Protein AF-0000000075110104 (afdb_homodimer)

Solvent-accessible surface area (backbone atoms only — not comparable to full-atom values): 47322 Å² total; per-residue (Å²): 135,78,78,65,84,81,78,42,62,69,83,76,75,63,88,58,67,66,73,48,40,33,66,47,64,27,38,17,58,43,47,69,80,52,93,78,74,78,68,83,96,56,55,39,43,37,50,51,50,22,51,48,30,59,66,38,69,57,31,37,42,36,34,29,34,49,66,39,28,76,37,66,71,55,57,74,61,40,52,72,67,52,39,54,61,44,32,42,52,44,11,43,16,33,53,48,23,44,51,51,23,41,73,71,61,22,45,36,42,36,40,25,14,52,88,55,59,76,49,72,85,54,62,92,52,82,59,48,78,37,46,32,55,26,48,75,40,30,39,28,61,38,34,43,30,28,36,40,40,26,63,53,24,26,36,39,41,16,31,44,58,48,28,14,45,33,40,12,26,16,25,20,33,32,40,39,39,22,51,36,45,72,66,28,44,50,51,44,11,52,48,44,35,54,55,52,70,22,31,71,53,51,64,57,24,65,30,94,89,65,51,51,63,53,71,54,52,40,77,43,73,28,77,82,36,45,38,40,43,38,33,53,31,40,28,64,94,63,38,57,74,94,62,47,45,78,62,85,43,66,50,73,68,30,28,46,85,38,11,89,92,43,53,45,78,44,65,35,75,90,35,83,25,46,34,37,57,27,19,18,19,60,68,65,15,53,83,44,26,29,38,34,64,56,51,54,48,51,53,60,69,66,35,72,47,33,38,40,36,35,27,38,46,66,43,53,27,29,86,67,73,33,68,59,34,74,58,55,37,33,41,36,52,68,65,62,50,49,51,40,14,41,18,27,23,31,62,27,42,34,40,38,42,30,30,42,36,77,81,54,56,71,59,40,56,54,52,51,51,49,52,40,50,55,39,56,63,30,77,52,81,96,36,74,29,50,16,40,55,48,54,28,34,32,40,36,68,58,17,84,35,48,25,84,86,42,86,36,57,60,95,40,23,33,44,46,26,18,36,36,31,31,77,61,34,30,37,38,19,32,46,52,47,34,40,47,40,41,67,35,11,32,22,37,31,48,33,34,47,38,63,65,56,29,51,52,50,45,50,53,47,50,56,50,61,72,33,91,41,32,39,59,51,84,79,56,133,137,80,77,64,83,82,77,42,62,68,83,75,75,61,88,60,67,66,70,47,40,33,67,45,66,26,38,16,56,42,49,69,80,54,93,78,74,78,67,83,96,55,55,40,43,38,50,51,52,23,52,48,30,60,64,38,67,57,31,37,43,34,34,28,33,49,67,38,30,75,37,66,72,54,56,73,63,41,53,73,67,53,40,54,60,43,32,43,51,45,12,44,16,32,53,48,23,46,51,51,24,41,73,71,60,22,45,36,42,37,40,26,14,51,87,56,58,77,51,72,85,54,62,92,52,81,58,48,77,35,45,33,55,28,47,75,38,30,37,28,62,40,34,44,31,29,36,39,38,27,64,52,23,28,35,39,41,15,30,44,57,47,28,13,45,34,40,11,25,16,25,20,33,32,41,38,38,21,52,35,44,71,65,29,46,50,52,45,13,52,49,44,35,52,53,52,70,19,32,71,52,50,67,57,27,67,28,91,89,66,55,48,69,53,73,55,51,41,77,44,73,28,78,81,34,45,39,40,44,38,33,53,31,41,27,67,94,64,38,56,76,95,61,44,45,80,62,86,43,65,51,74,67,32,30,45,84,38,11,88,92,42,53,44,79,44,64,36,76,91,35,84,27,45,34,36,57,27,19,17,20,61,68,66,15,52,83,44,26,27,37,34,66,55,50,55,49,50,53,60,69,66,35,74,47,34,37,41,37,35,27,37,44,66,44,54,26,30,83,67,72,32,69,59,33,72,58,54,37,33,42,36,51,68,64,64,50,50,52,40,14,41,17,26,24,32,62,27,44,34,39,37,42,31,31,42,38,78,79,54,57,72,55,39,55,53,50,50,50,50,51,39,50,56,38,56,63,30,76,52,84,97,38,72,27,50,15,40,55,47,54,28,36,30,42,35,66,59,16,84,37,48,24,84,86,41,86,36,58,60,94,38,24,34,44,46,27,20,36,36,31,31,77,60,34,30,36,39,19,32,45,53,49,34,39,47,39,40,67,34,11,33,21,37,30,48,34,33,47,38,63,66,56,27,53,53,49,46,53,52,47,49,55,50,60,71,32,92,42,31,38,58,51,83,79,55,133

Nearest PDB structures (foldseek):
  8v07-assembly1_A  TM=9.174E-01  e=4.269E-41  Mus musculus
  8q1x-assembly1_A  TM=9.145E-01  e=1.540E-40  Homo sapiens
  8v07-assembly2_D  TM=9.158E-01  e=1.632E-40  Mus musculus
  8v06-assembly1_A  TM=9.183E-01  e=5.555E-40  Mus musculus
  8q1k-assembly1_B  TM=9.081E-01  e=8.595E-41  Homo sapiens

Secondary structure (DSSP, 8-state):
-----S--------TTTTTS-EEEEEEE--SSS--PPPPTT--BHHHHHHHHHHH-SSEEEEE-S--BSS-HHHHHHS-HHHHHHHTTHHHHHHHHHHHHHHHTT-EEEEEEEGGG---GGGTTSS-EEEEE-HHHHHSS--B---EEEETTTEEEEES--SBHHHHHTSBEEEEEEES-HHHHHHHHHHHHHHHHHT-HHHHS---TTS-------EEEEETTTTEEEEE-TT-TTTS-GGG----S--STTT--S--SSSPEEEEETTEEEEEEEEEESGGGSTTTPPBHHHHHHHHHHT-SSEEEEEES-B-SB--S-BTTB-SS--B--HHHHHHHHHHHHS--EEEEEEE--TT--HHHHHHHHHHHHHHH--SSTTPPPSSEEEEEEE--TTTTSBSTTSSB-TT-SSB---EEEESS-EEEES--BSTHHHHTSBEEEEEE--HHHHHHHHHHHHHHHTSTTEEEGGG--/-----S--------TTTTTS-EEEEEEE--SSS----PPTT--BHHHHHHHHHHH-SSEEEEE-S-EESS-HHHHHHS-HHHHHHHTTHHHHHHHHHHHHHHHTT-EEEEEEEGGG---GGGTTSS-EEEEE-HHHHHSS--B---EEEETTTEEEEES--EEHHHHHTSBEEEEEEES-HHHHHHHHHHHHHHHHHT-HHHHS---TTS-------EEEEETTTTEEEEE-TT-TTTS-GGG----S--STTT--S-BTTBPEEEEETTEEEEEEEEEESGGGSTTTPPBHHHHHHHHHHT-SSEEEEEES-B-SB--S-BTTB-SS--B--HHHHHHHHHHHHS--EEEEEEE--TT--HHHHHHHHHHHHHHH--SSTT---SSEEEEEEE--TTTTSBSTTSSB-TT-SSB---EEEESS-EEEES--BSTHHHHTSBEEEEEE--HHHHHHHHHHHHHHHTSTTEEEGGG--

Sequence (954 aa):
MNQLPAQGVFTYFDPTFGRTSRVRIVESLPLGDFDLAPLPNTIGTAEALALLFDSAIRQLDICAMYWNLLGAADHAAFSPDQMKQFGADRGVAVLAALRRAIKRGVMVRIVGSTTFAPFPELDGLDVELRLWDASYWYGGGIMHQKLVLVDQQHAYLGSANMDWKSMAQVMEVGVVVERSRAIVLDMQRLFNLWWLWSDPVLINPLDPTGVLAIWQPVDTFVEKFQAVVRLPPWTSSLVQSGWSQPNPFNATFVSSQFNKDNQITAVWNGERSQVFVSAAPEAATSSTRTFDEDGLIYTIQQAKKTVCLSVMDFVPYSTYKLDSHNEGSIYWPALVDTMLQVVYARPVAIRILVSRWAHTSAVMIKHLKILQTQSRTCPCAGGVCLGNITVRLFEVPGWDDTGDHRKWPAFSRVNHAKYIVTDGRANVGTSNMEWGYFYNTAGTSFNTDNTEVIDSLQKIFDRNWDSPYAIPLYTYRMNQLPAQGVFTYFDPTFGRTSRVRIVESLPLGDFDLAPLPNTIGTAEALALLFDSAIRQLDICAMYWNLLGAADHAAFSPDQMKQFGADRGVAVLAALRRAIKRGVMVRIVGSTTFAPFPELDGLDVELRLWDASYWYGGGIMHQKLVLVDQQHAYLGSANMDWKSMAQVMEVGVVVERSRAIVLDMQRLFNLWWLWSDPVLINPLDPTGVLAIWQPVDTFVEKFQAVVRLPPWTSSLVQSGWSQPNPFNATFVSSQFNKDNQITAVWNGERSQVFVSAAPEAATSSTRTFDEDGLIYTIQQAKKTVCLSVMDFVPYSTYKLDSHNEGSIYWPALVDTMLQVVYARPVAIRILVSRWAHTSAVMIKHLKILQTQSRTCPCAGGVCLGNITVRLFEVPGWDDTGDHRKWPAFSRVNHAKYIVTDGRANVGTSNMEWGYFYNTAGTSFNTDNTEVIDSLQKIFDRNWDSPYAIPLYTYR

Radius of gyration: 32.3 Å; Cα contacts (8 Å, |Δi|>4): 2384; chains: 2; bounding box: 54×102×78 Å

InterPro domains:
  IPR001736 Phospholipase D/Transphosphatidylase [PS50035] (139-166)
  IPR001736 Phospholipase D/Transphosphatidylase [PS50035] (411-437)
  IPR001736 Phospholipase D/Transphosphatidylase [SM00155] (139-166)
  IPR001736 Phospholipase D/Transphosphatidylase [SM00155] (411-437)
  IPR025202 Cardiolipin synthase-like, phospholipase D-like domain [PF13091] (91-194)
  IPR032803 PLD3/4-like, PLD-like domain [PF13918] (260-397)
  IPR050874 Diverse function phospholipase D-related protein [PTHR10185] (254-475)

Foldseek 3Di:
DDCPPDALAPVDDDVCFQVDWAKAKAKADAFDPFPFDADPPHYHPLVLLLVQLQVFQAEKEWEFAAAALQVVVVCVQDPPVLCVRRQSSSSVNNLVSNQVSQVNVHAYEYEYAPVDDDHVSCPPGRYHYFHAYLCQQWVDATAQWTKMAGPLAKIKGFAAHNHSQSRHFAIIMIMITHRWNPQSQVVQLLSVLSVVNRPPCQCQPLPPVSNGPHQGWDFDQFPLQRFTITHRLCLPVGHDPVSHDNQPSADPSNADPAEPVRFDWDQHPNDTKTKAKEKAAPSSNHPHYHQVLVLVLVQLLPFQAEKEWEAAAADQWAPDAGPRGRDDIGGHCSVLVSNLVDQQVHAYEYEYEYEDAQPDDPVRLVRVVVSQVSQQPHPPVVDGGSYGYWYWYFWQPCRNFEDRVTPHHPPGGIHHTGKMAHPFKIKGKHDGHYDCCHHSYIMMIMIMRDPNVNVSVVVVSCSRCVDPRIGGSVVDD/DPCPPDALAPVDDPVCFQVDWAKAKAKADAFDPFPFDADPPHYHPLNLLLVQLQPFQAEKEWEFAAAALQVVVVCVQDPPVLCVRRQSSSSVNNLVSNQVSQVNVHAYEYEYAPVDDDHVSCPPGRYHYFHAYLCQQWVDATAQWTKMAGPLAKIKGFAAHNHSQSRHFAIIMIMITHRWNPQSQVVQLLSVLSVVNRPPCQCVPQPPVRPRPHQGWDFDQFPLQRFTITHGLCLPVGHDPVSHDNQPSADPSNADPAEPVRFDWDQHPNDTKTKAKAKAAPSSNHPHYHQVLVLLLVQLLPFQAEKEWEAAAADQWAPDAGPRGRDDIGGHCSVLVSNLVDQQVHAYEYEYEYEDAQPDDPVRLVRVVVSQVSQQPHPPVVDGGSYHYWYWYFFQPCRNFEDRVTPHHPPGRIHHTGKMAHPFKIKGKHDGHYDCCHHSYIMMIMIMRDPNVNVSVVVVSCSRCVDPRIGGSVPDD

Structure (mmCIF, N/CA/C/O backbone):
data_AF-0000000075110104-model_v1
#
loop_
_entity.id
_entity.type
_entity.pdbx_description
1 polymer 'PLD phosphodiesterase domain-containing protein'
#
loop_
_atom_site.group_PDB
_atom_site.id
_atom_site.type_symbol
_atom_site.label_atom_id
_atom_site.label_alt_id
_atom_site.label_comp_id
_atom_site.label_asym_id
_atom_site.label_entity_id
_atom_site.label_seq_id
_atom_site.pdbx_PDB_ins_code
_atom_site.Cartn_x
_atom_site.Cartn_y
_atom_site.Cartn_z
_atom_site.occupancy
_atom_site.B_iso_or_equiv
_atom_site.auth_seq_id
_atom_site.auth_comp_id
_atom_site.auth_asym_id
_atom_site.auth_atom_id
_atom_site.pdbx_PDB_model_num
ATOM 1 N N . MET A 1 1 ? -19.812 45.406 31.812 1 22.64 1 MET A N 1
ATOM 2 C CA . MET A 1 1 ? -19.062 45.656 30.578 1 22.64 1 MET A CA 1
ATOM 3 C C . MET A 1 1 ? -17.562 45.531 30.812 1 22.64 1 MET A C 1
ATOM 5 O O . MET A 1 1 ? -16.938 46.5 31.25 1 22.64 1 MET A O 1
ATOM 9 N N . ASN A 1 2 ? -17.094 44.5 31.5 1 25.06 2 ASN A N 1
ATOM 10 C CA . ASN A 1 2 ? -15.844 44.156 32.156 1 25.06 2 ASN A CA 1
ATOM 11 C C . ASN A 1 2 ? -14.648 44.344 31.219 1 25.06 2 ASN A C 1
ATOM 13 O O . ASN A 1 2 ? -14.703 43.938 30.062 1 25.06 2 ASN A O 1
ATOM 17 N N . GLN A 1 3 ? -13.852 45.344 31.391 1 26.97 3 GLN A N 1
ATOM 18 C CA . GLN A 1 3 ? -12.727 45.906 30.641 1 26.97 3 GLN A CA 1
ATOM 19 C C . GLN A 1 3 ? -11.688 44.844 30.328 1 26.97 3 GLN A C 1
ATOM 21 O O . GLN A 1 3 ? -11.133 44.219 31.234 1 26.97 3 GLN A O 1
ATOM 26 N N . LEU A 1 4 ? -11.891 43.938 29.375 1 34.38 4 LEU A N 1
ATOM 27 C CA . LEU A 1 4 ? -10.852 43.094 28.797 1 34.38 4 LEU A CA 1
ATOM 28 C C . LEU A 1 4 ? -9.492 43.781 28.844 1 34.38 4 LEU A C 1
ATOM 30 O O . LEU A 1 4 ? -9.406 45 28.688 1 34.38 4 LEU A O 1
ATOM 34 N N . PRO A 1 5 ? -8.586 43.312 29.656 1 35.38 5 PRO A N 1
ATOM 35 C CA . PRO A 1 5 ? -7.332 44.094 29.641 1 35.38 5 PRO A CA 1
ATOM 36 C C . PRO A 1 5 ? -6.996 44.625 28.25 1 35.38 5 PRO A C 1
ATOM 38 O O . PRO A 1 5 ? -7.391 44.031 27.234 1 35.38 5 PRO A O 1
ATOM 41 N N . ALA A 1 6 ? -6.73 45.875 28.031 1 37.34 6 ALA A N 1
ATOM 42 C CA . ALA A 1 6 ? -6.391 46.656 26.844 1 37.34 6 ALA A CA 1
ATOM 43 C C . ALA A 1 6 ? -5.473 45.875 25.906 1 37.34 6 ALA A C 1
ATOM 45 O O . ALA A 1 6 ? -5.84 45.594 24.766 1 37.34 6 ALA A O 1
ATOM 46 N N . GLN A 1 7 ? -4.031 46.25 25.672 1 33.47 7 GLN A N 1
ATOM 47 C CA . GLN A 1 7 ? -3.047 46.031 24.609 1 33.47 7 GLN A CA 1
ATOM 48 C C . GLN A 1 7 ? -2.252 44.75 24.859 1 33.47 7 GLN A C 1
ATOM 50 O O . GLN A 1 7 ? -1.434 44.688 25.781 1 33.47 7 GLN A O 1
ATOM 55 N N . GLY A 1 8 ? -2.707 43.656 24.969 1 39.44 8 GLY A N 1
ATOM 56 C CA . GLY A 1 8 ? -1.83 42.5 24.875 1 39.44 8 GLY A CA 1
ATOM 57 C C . GLY A 1 8 ? -0.676 42.719 23.906 1 39.44 8 GLY A C 1
ATOM 58 O O . GLY A 1 8 ? -0.731 42.25 22.766 1 39.44 8 GLY A O 1
ATOM 59 N N . VAL A 1 9 ? 0.042 43.812 23.844 1 42.12 9 VAL A N 1
ATOM 60 C CA . VAL A 1 9 ? 1.111 44.062 22.891 1 42.12 9 VAL A CA 1
ATOM 61 C C . VAL A 1 9 ? 2.279 43.125 23.141 1 42.12 9 VAL A C 1
ATOM 63 O O . VAL A 1 9 ? 2.748 43 24.266 1 42.12 9 VAL A O 1
ATOM 66 N N . PHE A 1 10 ? 2.387 41.969 22.406 1 52.25 10 PHE A N 1
ATOM 67 C CA . PHE A 1 10 ? 3.734 41.406 22.391 1 52.25 10 PHE A CA 1
ATOM 68 C C . PHE A 1 10 ? 4.777 42.5 22.344 1 52.25 10 PHE A C 1
ATOM 70 O O . PHE A 1 10 ? 4.648 43.469 21.562 1 52.25 10 PHE A O 1
ATOM 77 N N . THR A 1 11 ? 5.336 43.094 23.391 1 46 11 THR A N 1
ATOM 78 C CA . THR A 1 11 ? 6.402 44.094 23.344 1 46 11 THR A CA 1
ATOM 79 C C . THR A 1 11 ? 7.504 43.656 22.375 1 46 11 THR A C 1
ATOM 81 O O . THR A 1 11 ? 8.508 44.375 22.234 1 46 11 THR A O 1
ATOM 84 N N . TYR A 1 12 ? 7.277 42.5 21.703 1 52.66 12 TYR A N 1
ATOM 85 C CA . TYR A 1 12 ? 8.391 42.062 20.859 1 52.66 12 TYR A CA 1
ATOM 86 C C . TYR A 1 12 ? 8.352 42.781 19.516 1 52.66 12 TYR A C 1
ATOM 88 O O . TYR A 1 12 ? 7.32 42.781 18.844 1 52.66 12 TYR A O 1
ATOM 96 N N . PHE A 1 13 ? 9.156 43.812 19.438 1 56.78 13 PHE A N 1
ATOM 97 C CA . PHE A 1 13 ? 9.414 44.469 18.172 1 56.78 13 PHE A CA 1
ATOM 98 C C . PHE A 1 13 ? 10.695 43.969 17.531 1 56.78 13 PHE A C 1
ATOM 100 O O . PHE A 1 13 ? 11.758 43.969 18.156 1 56.78 13 PHE A O 1
ATOM 107 N N . ASP A 1 14 ? 10.477 43.062 16.484 1 68.56 14 ASP A N 1
ATOM 108 C CA . ASP A 1 14 ? 11.633 42.75 15.656 1 68.56 14 ASP A CA 1
ATOM 109 C C . ASP A 1 14 ? 11.789 43.719 14.5 1 68.56 14 ASP A C 1
ATOM 111 O O . ASP A 1 14 ? 11.125 43.594 13.469 1 68.56 14 ASP A O 1
ATOM 115 N N . PRO A 1 15 ? 12.562 44.656 14.742 1 67 15 PRO A N 1
ATOM 116 C CA . PRO A 1 15 ? 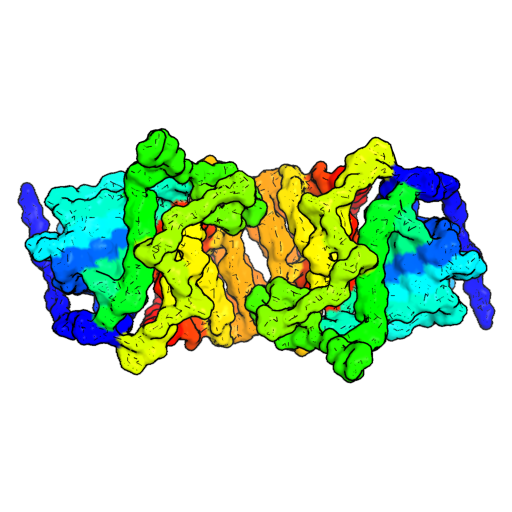12.695 45.688 13.711 1 67 15 PRO A CA 1
ATOM 117 C C . PRO A 1 15 ? 13.172 45.125 12.375 1 67 15 PRO A C 1
ATOM 119 O O . PRO A 1 15 ? 13.078 45.812 11.352 1 67 15 PRO A O 1
ATOM 122 N N . THR A 1 16 ? 13.547 43.906 12.445 1 75.88 16 THR A N 1
ATOM 123 C CA . THR A 1 16 ? 14.102 43.375 11.203 1 75.88 16 THR A CA 1
ATOM 124 C C . THR A 1 16 ? 13.07 42.531 10.461 1 75.88 16 THR A C 1
ATOM 126 O O . THR A 1 16 ? 13.297 42.125 9.32 1 75.88 16 THR A O 1
ATOM 129 N N . PHE A 1 17 ? 11.961 42.469 11.086 1 82.62 17 PHE A N 1
ATOM 130 C CA . PHE A 1 17 ? 10.945 41.625 10.453 1 82.62 17 PHE A CA 1
ATOM 131 C C . PHE A 1 17 ? 10.547 42.219 9.102 1 82.62 17 PHE A C 1
ATOM 133 O O . PHE A 1 17 ? 10.266 43.406 8.984 1 82.62 17 PHE A O 1
ATOM 140 N N . GLY A 1 18 ? 10.648 41.375 8.094 1 82.19 18 GLY A N 1
ATOM 141 C CA . GLY A 1 18 ? 10.188 41.75 6.77 1 82.19 18 GLY A CA 1
ATOM 142 C C . GLY A 1 18 ? 11.195 42.562 5.996 1 82.19 18 GLY A C 1
ATOM 143 O O . GLY A 1 18 ? 10.898 43.094 4.922 1 82.19 18 GLY A O 1
ATOM 144 N N . ARG A 1 19 ? 12.312 42.656 6.531 1 82.5 19 ARG A N 1
ATOM 145 C CA . ARG A 1 19 ? 13.312 43.5 5.867 1 82.5 19 ARG A CA 1
ATOM 146 C C . ARG A 1 19 ? 14.172 42.656 4.918 1 82.5 19 ARG A C 1
ATOM 148 O O . ARG A 1 19 ? 14.727 43.188 3.957 1 82.5 19 ARG A O 1
ATOM 155 N N . THR A 1 20 ? 14.289 41.406 5.289 1 89.19 20 THR A N 1
ATOM 156 C CA . THR A 1 20 ? 15.07 40.531 4.438 1 89.19 20 THR A CA 1
ATOM 157 C C . THR A 1 20 ? 14.336 39.188 4.223 1 89.19 20 THR A C 1
ATOM 159 O O . THR A 1 20 ? 13.398 38.875 4.949 1 89.19 20 THR A O 1
ATOM 162 N N . SER A 1 21 ? 14.797 38.594 3.18 1 93.81 21 SER A N 1
ATOM 163 C CA . SER A 1 21 ? 14.242 37.281 2.916 1 93.81 21 SER A CA 1
ATOM 164 C C . SER A 1 21 ? 14.734 36.25 3.938 1 93.81 21 SER A C 1
ATOM 166 O O . SER A 1 21 ? 15.938 36.031 4.055 1 93.81 21 SER A O 1
ATOM 168 N N . ARG A 1 22 ? 13.758 35.75 4.711 1 94.75 22 ARG A N 1
ATOM 169 C CA . ARG A 1 22 ? 14.094 34.844 5.812 1 94.75 22 ARG A CA 1
ATOM 170 C C . ARG A 1 22 ? 13.031 33.75 5.977 1 94.75 22 ARG A C 1
ATOM 172 O O . ARG A 1 22 ? 11.875 33.969 5.605 1 94.75 22 ARG A O 1
ATOM 179 N N . VAL A 1 23 ? 13.516 32.625 6.422 1 96.62 23 VAL A N 1
ATOM 180 C CA . VAL A 1 23 ? 12.625 31.547 6.883 1 96.62 23 VAL A CA 1
ATOM 181 C C . VAL A 1 23 ? 12.977 31.172 8.32 1 96.62 23 VAL A C 1
ATOM 183 O O . VAL A 1 23 ? 14.148 31.141 8.695 1 96.62 23 VAL A O 1
ATOM 186 N N . ARG A 1 24 ? 11.992 30.969 9.148 1 94.44 24 ARG A N 1
ATOM 187 C CA . ARG A 1 24 ? 12.266 30.562 10.531 1 94.44 24 ARG A CA 1
ATOM 188 C C . ARG A 1 24 ? 11.164 29.656 11.062 1 94.44 24 ARG A C 1
ATOM 190 O O . ARG A 1 24 ? 10.008 29.75 10.625 1 94.44 24 ARG A O 1
ATOM 197 N N . ILE A 1 25 ? 11.555 28.812 11.984 1 97.25 25 ILE A N 1
ATOM 198 C CA . ILE A 1 25 ? 10.625 27.953 12.703 1 97.25 25 ILE A CA 1
ATOM 199 C C . ILE A 1 25 ? 10.125 28.656 13.961 1 97.25 25 ILE A C 1
ATOM 201 O O . ILE A 1 25 ? 10.898 29.328 14.648 1 97.25 25 ILE A O 1
ATOM 205 N N . VAL A 1 26 ? 8.836 28.578 14.18 1 97 26 VAL A N 1
ATOM 206 C CA . VAL A 1 26 ? 8.234 29.094 15.398 1 97 26 VAL A CA 1
ATOM 207 C C . VAL A 1 26 ? 7.516 27.969 16.141 1 97 26 VAL A C 1
ATOM 209 O O . VAL A 1 26 ? 7.094 26.984 15.539 1 97 26 VAL A O 1
ATOM 212 N N . GLU A 1 27 ? 7.418 28.078 17.453 1 97.19 27 GLU A N 1
ATOM 213 C CA . GLU A 1 27 ? 6.766 27.031 18.234 1 97.19 27 GLU A CA 1
ATOM 214 C C . GLU A 1 27 ? 5.984 27.594 19.406 1 97.19 27 GLU A C 1
ATOM 216 O O . GLU A 1 27 ? 6.211 28.75 19.812 1 97.19 27 GLU A O 1
ATOM 221 N N . SER A 1 28 ? 5.008 26.969 19.797 1 97.44 28 SER A N 1
ATOM 222 C CA . SER A 1 28 ? 4.324 27.156 21.078 1 97.44 28 SER A CA 1
ATOM 223 C C . SER A 1 28 ? 4.648 26.047 22.062 1 97.44 28 SER A C 1
ATOM 225 O O . SER A 1 28 ? 4.691 24.875 21.688 1 97.44 28 SER A O 1
ATOM 227 N N . LEU A 1 29 ? 4.961 26.422 23.25 1 97.69 29 LEU A N 1
ATOM 228 C CA . LEU A 1 29 ? 5.129 25.469 24.344 1 97.69 29 LEU A CA 1
ATOM 229 C C . LEU A 1 29 ? 4.137 25.75 25.469 1 97.69 29 LEU A C 1
ATOM 231 O O . LEU A 1 29 ? 3.803 26.906 25.719 1 97.69 29 LEU A O 1
ATOM 235 N N . PRO A 1 30 ? 3.725 24.734 26.141 1 97.62 30 PRO A N 1
ATOM 236 C CA . PRO A 1 30 ? 2.76 24.938 27.234 1 97.62 30 PRO A CA 1
ATOM 237 C C . PRO A 1 30 ? 3.348 25.734 28.391 1 97.62 30 PRO A C 1
ATOM 239 O O . PRO A 1 30 ? 4.473 25.453 28.828 1 97.62 30 PRO A O 1
ATOM 242 N N . LEU A 1 31 ? 2.559 26.672 28.828 1 96.81 31 LEU A N 1
ATOM 243 C CA . LEU A 1 31 ? 2.924 27.391 30.047 1 96.81 31 LEU A CA 1
ATOM 244 C C . LEU A 1 31 ? 2.467 26.641 31.297 1 96.81 31 LEU A C 1
ATOM 246 O O . LEU A 1 31 ? 1.388 26.031 31.297 1 96.81 31 LEU A O 1
ATOM 250 N N . GLY A 1 32 ? 3.359 26.641 32.281 1 95.75 32 GLY A N 1
ATOM 251 C CA . GLY A 1 32 ? 3.018 26 33.531 1 95.75 32 GLY A CA 1
ATOM 252 C C . GLY A 1 32 ? 3.344 24.531 33.562 1 95.75 32 GLY A C 1
ATOM 253 O O . GLY A 1 32 ? 2.939 23.781 32.688 1 95.75 32 GLY A O 1
ATOM 254 N N . ASP A 1 33 ? 4.09 24.062 34.438 1 95.06 33 ASP A N 1
ATOM 255 C CA . ASP A 1 33 ? 4.445 22.672 34.719 1 95.06 33 ASP A CA 1
ATOM 256 C C . ASP A 1 33 ? 5.066 22.016 33.5 1 95.06 33 ASP A C 1
ATOM 258 O O . ASP A 1 33 ? 4.688 20.906 33.125 1 95.06 33 ASP A O 1
ATOM 262 N N . PHE A 1 34 ? 5.738 22.672 32.781 1 95.25 34 PHE A N 1
ATOM 263 C CA . PHE A 1 34 ? 6.43 22.203 31.562 1 95.25 34 PHE A CA 1
ATOM 264 C C . PHE A 1 34 ? 7.871 22.703 31.547 1 95.25 34 PHE A C 1
ATOM 266 O O . PHE A 1 34 ? 8.117 23.906 31.562 1 95.25 34 PHE A O 1
ATOM 273 N N . ASP A 1 35 ? 8.891 21.875 31.484 1 94.25 35 ASP A N 1
ATOM 274 C CA . ASP A 1 35 ? 10.273 22.219 31.797 1 94.25 35 ASP A CA 1
ATOM 275 C C . ASP A 1 35 ? 11.109 22.359 30.531 1 94.25 35 ASP A C 1
ATOM 277 O O . ASP A 1 35 ? 12.312 22.609 30.594 1 94.25 35 ASP A O 1
ATOM 281 N N . LEU A 1 36 ? 10.484 22.219 29.375 1 96 36 LEU A N 1
ATOM 282 C CA . LEU A 1 36 ? 11.258 22.375 28.156 1 96 36 LEU A CA 1
ATOM 283 C C . LEU A 1 36 ? 11.25 23.828 27.688 1 96 36 LEU A C 1
ATOM 285 O O . LEU A 1 36 ? 10.234 24.516 27.797 1 96 36 LEU A O 1
ATOM 289 N N . ALA A 1 37 ? 12.367 24.266 27.188 1 94.38 37 ALA A N 1
ATOM 290 C CA . ALA A 1 37 ? 12.516 25.641 26.719 1 94.38 37 ALA A CA 1
ATOM 291 C C . ALA A 1 37 ? 12.461 25.719 25.203 1 94.38 37 ALA A C 1
ATOM 293 O O . ALA A 1 37 ? 12.82 24.766 24.516 1 94.38 37 ALA A O 1
ATOM 294 N N . PRO A 1 38 ? 11.938 26.812 24.766 1 93.38 38 PRO A N 1
ATOM 295 C CA . PRO A 1 38 ? 12.023 27 23.312 1 93.38 38 PRO A CA 1
ATOM 296 C C . PRO A 1 38 ? 13.469 27.078 22.828 1 93.38 38 PRO A C 1
ATOM 298 O O . PRO A 1 38 ? 14.391 27.266 23.625 1 93.38 38 PRO A O 1
ATOM 301 N N . LEU A 1 39 ? 13.641 26.875 21.5 1 90.56 39 LEU A N 1
ATOM 302 C CA . LEU A 1 39 ? 14.961 27.078 20.922 1 90.56 39 LEU A CA 1
ATOM 303 C C . LEU A 1 39 ? 15.453 28.5 21.156 1 90.56 39 LEU A C 1
ATOM 305 O O . LEU A 1 39 ? 14.664 29.438 21.188 1 90.56 39 LEU A O 1
ATOM 309 N N . PRO A 1 40 ? 16.781 28.625 21.219 1 87.5 40 PRO A N 1
ATOM 310 C CA . PRO A 1 40 ? 17.312 29.984 21.406 1 87.5 40 PRO A CA 1
ATOM 311 C C . PRO A 1 40 ? 17.047 30.891 20.219 1 87.5 40 PRO A C 1
ATOM 313 O O . PRO A 1 40 ? 17.078 30.438 19.062 1 87.5 40 PRO A O 1
ATOM 316 N N . ASN A 1 41 ? 16.797 32.125 20.453 1 78.75 41 ASN A N 1
ATOM 317 C CA . ASN A 1 41 ? 16.656 33.156 19.438 1 78.75 41 ASN A CA 1
ATOM 318 C C . ASN A 1 41 ? 15.477 32.906 18.531 1 78.75 41 ASN A C 1
ATOM 320 O O . ASN A 1 41 ? 15.57 33.094 17.312 1 78.75 41 ASN A O 1
ATOM 324 N N . THR A 1 42 ? 14.484 32.25 19.125 1 84.19 42 THR A N 1
ATOM 325 C CA . THR A 1 42 ? 13.266 32.031 18.359 1 84.19 42 THR A CA 1
ATOM 326 C C . THR A 1 42 ? 12.102 32.812 18.953 1 84.19 42 THR A C 1
ATOM 328 O O . THR A 1 42 ? 12.172 33.281 20.094 1 84.19 42 THR A O 1
ATOM 331 N N . ILE A 1 43 ? 11.133 33.094 18.109 1 86.88 43 ILE A N 1
ATOM 332 C CA . ILE A 1 43 ? 9.914 33.719 18.609 1 86.88 43 ILE A CA 1
ATOM 333 C C . ILE A 1 43 ? 8.789 32.688 18.688 1 86.88 43 ILE A C 1
ATOM 335 O O . ILE A 1 43 ? 8.82 31.672 17.969 1 86.88 43 ILE A O 1
ATOM 339 N N . GLY A 1 44 ? 7.848 32.969 19.547 1 93.62 44 GLY A N 1
ATOM 340 C CA . GLY A 1 44 ? 6.707 32.062 19.688 1 93.62 44 GLY A CA 1
ATOM 341 C C . GLY A 1 44 ? 5.68 32.25 18.578 1 93.62 44 GLY A C 1
ATOM 342 O O . GLY A 1 44 ? 5.711 33.25 17.844 1 93.62 44 GLY A O 1
ATOM 343 N N . THR A 1 45 ? 4.84 31.297 18.469 1 97 45 THR A N 1
ATOM 344 C CA . THR A 1 45 ? 3.789 31.312 17.469 1 97 45 THR A CA 1
ATOM 345 C C . THR A 1 45 ? 2.916 32.562 17.609 1 97 45 THR A C 1
ATOM 347 O O . THR A 1 45 ? 2.588 33.219 16.625 1 97 45 THR A O 1
ATOM 350 N N . ALA A 1 46 ? 2.541 32.906 18.844 1 96.62 46 ALA A N 1
ATOM 351 C CA . ALA A 1 46 ? 1.699 34.094 19.094 1 96.62 46 ALA A CA 1
ATOM 352 C C . ALA A 1 46 ? 2.383 35.375 18.625 1 96.62 46 ALA A C 1
ATOM 354 O O . ALA A 1 46 ? 1.762 36.219 17.984 1 96.62 46 ALA A O 1
ATOM 355 N N . GLU A 1 47 ? 3.619 35.5 18.938 1 93.94 47 GLU A N 1
ATOM 356 C CA . GLU A 1 47 ? 4.391 36.656 18.531 1 93.94 47 GLU A CA 1
ATOM 357 C C . GLU A 1 47 ? 4.512 36.75 17.016 1 93.94 47 GLU A C 1
ATOM 359 O O . GLU A 1 47 ? 4.383 37.844 16.438 1 93.94 47 GLU A O 1
ATOM 364 N N . ALA A 1 48 ? 4.801 35.625 16.469 1 95.12 48 ALA A N 1
ATOM 365 C CA . ALA A 1 48 ? 4.953 35.594 15.016 1 95.12 48 ALA A CA 1
ATOM 366 C C . ALA A 1 48 ? 3.668 36.031 14.32 1 95.12 48 ALA A C 1
ATOM 368 O O . ALA A 1 48 ? 3.711 36.812 13.352 1 95.12 48 ALA A O 1
ATOM 369 N N . LEU A 1 49 ? 2.518 35.562 14.781 1 97.31 49 LEU A N 1
ATOM 370 C CA . LEU A 1 49 ? 1.238 35.938 14.18 1 97.31 49 LEU A CA 1
ATOM 371 C C . LEU A 1 49 ? 0.957 37.406 14.375 1 97.31 49 LEU A C 1
ATOM 373 O O . LEU A 1 49 ? 0.504 38.094 13.445 1 97.31 49 LEU A O 1
ATOM 377 N N . ALA A 1 50 ? 1.233 37.875 15.547 1 95.31 50 ALA A N 1
ATOM 378 C CA . ALA A 1 50 ? 1.032 39.312 15.805 1 95.31 50 ALA A CA 1
ATOM 379 C C . ALA A 1 50 ? 1.91 40.156 14.898 1 95.31 50 ALA A C 1
ATOM 381 O O . ALA A 1 50 ? 1.461 41.188 14.367 1 95.31 50 ALA A O 1
ATOM 382 N N . LEU A 1 51 ? 3.174 39.75 14.766 1 93.62 51 LEU A N 1
ATOM 383 C CA . LEU A 1 51 ? 4.094 40.469 13.891 1 93.62 51 LEU A CA 1
ATOM 384 C C . LEU A 1 51 ? 3.594 40.469 12.453 1 93.62 51 LEU A C 1
ATOM 386 O O . LEU A 1 51 ? 3.68 41.469 11.758 1 93.62 51 LEU A O 1
ATOM 390 N N . LEU A 1 52 ? 3.104 39.375 12.039 1 96.5 52 LEU A N 1
ATOM 391 C CA . LEU A 1 52 ? 2.562 39.25 10.688 1 96.5 52 LEU A CA 1
ATOM 392 C C . LEU A 1 52 ? 1.373 40.188 10.5 1 96.5 52 LEU A C 1
ATOM 394 O O . LEU A 1 52 ? 1.315 40.938 9.531 1 96.5 52 LEU A O 1
ATOM 398 N N . PHE A 1 53 ? 0.452 40.188 11.438 1 96.75 53 PHE A N 1
ATOM 399 C CA . PHE A 1 53 ? -0.727 41.062 11.352 1 96.75 53 PHE A CA 1
ATOM 400 C C . PHE A 1 53 ? -0.332 42.531 11.383 1 96.75 53 PHE A C 1
ATOM 402 O O . PHE A 1 53 ? -0.854 43.344 10.609 1 96.75 53 PHE A O 1
ATOM 409 N N . ASP A 1 54 ? 0.584 42.812 12.227 1 94 54 ASP A N 1
ATOM 410 C CA . ASP A 1 54 ? 1.01 44.188 12.383 1 94 54 ASP A CA 1
ATOM 411 C C . ASP A 1 54 ? 1.796 44.656 11.164 1 94 54 ASP A C 1
ATOM 413 O O . ASP A 1 54 ? 1.848 45.875 10.883 1 94 54 ASP A O 1
ATOM 417 N N . SER A 1 55 ? 2.379 43.781 10.453 1 93.56 55 SER A N 1
ATOM 418 C CA . SER A 1 55 ? 3.191 44.156 9.297 1 93.56 55 SER A CA 1
ATOM 419 C C . SER A 1 55 ? 2.326 44.344 8.055 1 93.56 55 SER A C 1
ATOM 421 O O . SER A 1 55 ? 2.783 44.906 7.055 1 93.56 55 SER A O 1
ATOM 423 N N . ALA A 1 56 ? 1.111 43.875 8.102 1 96.5 56 ALA A N 1
ATOM 424 C CA . ALA A 1 56 ? 0.244 43.906 6.93 1 96.5 56 ALA A CA 1
ATOM 425 C C . ALA A 1 56 ? -0.04 45.344 6.496 1 96.5 56 ALA A C 1
ATOM 427 O O . ALA A 1 56 ? -0.3 46.219 7.336 1 96.5 56 ALA A O 1
ATOM 428 N N . ILE A 1 57 ? -0.034 45.625 5.152 1 96.44 57 ILE A N 1
ATOM 429 C CA . ILE A 1 57 ? -0.254 46.969 4.602 1 96.44 57 ILE A CA 1
ATOM 430 C C . ILE A 1 57 ? -1.521 46.969 3.75 1 96.44 57 ILE A C 1
ATOM 432 O O . ILE A 1 57 ? -2.34 47.906 3.846 1 96.44 57 ILE A O 1
ATOM 436 N N . ARG A 1 58 ? -1.706 45.969 2.904 1 97.75 58 ARG A N 1
ATOM 437 C CA . ARG A 1 58 ? -2.791 45.969 1.93 1 97.75 58 ARG A CA 1
ATOM 438 C C . ARG A 1 58 ? -3.777 44.844 2.176 1 97.75 58 ARG A C 1
ATOM 440 O O . ARG A 1 58 ? -4.992 45.031 2.123 1 97.75 58 ARG A O 1
ATOM 447 N N . GLN A 1 59 ? -3.189 43.625 2.406 1 98.12 59 GLN A N 1
ATOM 448 C CA . GLN A 1 59 ? -4.074 42.469 2.395 1 98.12 59 GLN A CA 1
ATOM 449 C C . GLN A 1 59 ? -3.584 41.375 3.357 1 98.12 59 GLN A C 1
ATOM 451 O O . GLN A 1 59 ? -2.383 41.125 3.455 1 98.12 59 GLN A O 1
ATOM 456 N N . LEU A 1 60 ? -4.543 40.812 4.031 1 98.62 60 LEU A N 1
ATOM 457 C CA . LEU A 1 60 ? -4.359 39.625 4.898 1 98.62 60 LEU A CA 1
ATOM 458 C C . LEU A 1 60 ? -5.324 38.531 4.52 1 98.62 60 LEU A C 1
ATOM 460 O O . LEU A 1 60 ? -6.543 38.719 4.512 1 98.62 60 LEU A O 1
ATOM 464 N N . ASP A 1 61 ? -4.816 37.344 4.129 1 98.88 61 ASP A N 1
ATOM 465 C CA . ASP A 1 61 ? -5.617 36.156 3.83 1 98.88 61 ASP A CA 1
ATOM 466 C C . ASP A 1 61 ? -5.332 35.031 4.824 1 98.88 61 ASP A C 1
ATOM 468 O O . ASP A 1 61 ? -4.172 34.688 5.051 1 98.88 61 ASP A O 1
ATOM 472 N N . ILE A 1 62 ? -6.395 34.5 5.453 1 98.81 62 ILE A N 1
ATOM 473 C CA . ILE A 1 62 ? -6.219 33.562 6.551 1 98.81 62 ILE A CA 1
ATOM 474 C C . ILE A 1 62 ? -7.109 32.344 6.328 1 98.81 62 ILE A C 1
ATOM 476 O O . ILE A 1 62 ? -8.305 32.469 6.059 1 98.81 62 ILE A O 1
ATOM 480 N N . CYS A 1 63 ? -6.559 31.156 6.34 1 98.69 63 CYS A N 1
ATOM 481 C CA . CYS A 1 63 ? -7.32 29.922 6.539 1 98.69 63 CYS A CA 1
ATOM 482 C C . CYS A 1 63 ? -7.223 29.453 7.984 1 98.69 63 CYS A C 1
ATOM 484 O O . CYS A 1 63 ? -6.125 29.25 8.508 1 98.69 63 CYS A O 1
ATOM 486 N N . ALA A 1 64 ? -8.266 29.281 8.656 1 98.25 64 ALA A N 1
ATOM 487 C CA . ALA A 1 64 ? -8.344 28.781 10.031 1 98.25 64 ALA A CA 1
ATOM 488 C C . ALA A 1 64 ? -9.633 28.016 10.266 1 98.25 64 ALA A C 1
ATOM 490 O O . ALA A 1 64 ? -10.719 28.469 9.883 1 98.25 64 ALA A O 1
ATOM 491 N N . MET A 1 65 ? -9.5 26.969 10.93 1 97.5 65 MET A N 1
ATOM 492 C CA . MET A 1 65 ? -10.625 26.062 11.188 1 97.5 65 MET A CA 1
ATOM 493 C C . MET A 1 65 ? -11.719 26.781 11.977 1 97.5 65 MET A C 1
ATOM 495 O O . MET A 1 65 ? -12.898 26.672 11.633 1 97.5 65 MET A O 1
ATOM 499 N N . TYR A 1 66 ? -11.359 27.453 13.023 1 97.25 66 TYR A N 1
ATOM 500 C CA . TYR A 1 66 ? -12.234 28.219 13.906 1 97.25 66 TYR A CA 1
ATOM 501 C C . TYR A 1 66 ? -11.461 29.344 14.578 1 97.25 66 TYR A C 1
ATOM 503 O O . TYR A 1 66 ? -10.266 29.516 14.344 1 97.25 66 TYR A O 1
ATOM 511 N N . TRP A 1 67 ? -12.242 30.156 15.383 1 97.31 67 TRP A N 1
ATOM 512 C CA . TRP A 1 67 ? -11.648 31.297 16.094 1 97.31 67 TRP A CA 1
ATOM 513 C C . TRP A 1 67 ? -12.023 31.25 17.578 1 97.31 67 TRP A C 1
ATOM 515 O O . TRP A 1 67 ? -13.203 31.297 17.922 1 97.31 67 TRP A O 1
ATOM 525 N N . ASN A 1 68 ? -11.039 31.125 18.375 1 97.69 68 ASN A N 1
ATOM 526 C CA . ASN A 1 68 ? -11.211 31.125 19.812 1 97.69 68 ASN A CA 1
ATOM 527 C C . ASN A 1 68 ? -10 31.734 20.531 1 97.69 68 ASN A C 1
ATOM 529 O O . ASN A 1 68 ? -9.406 31.109 21.406 1 97.69 68 ASN A O 1
ATOM 533 N N . LEU A 1 69 ? -9.664 32.938 20.125 1 97.81 69 LEU A N 1
ATOM 534 C CA . LEU A 1 69 ? -8.492 33.625 20.656 1 97.81 69 LEU A CA 1
ATOM 535 C C . LEU A 1 69 ? -8.789 34.219 22.031 1 97.81 69 LEU A C 1
ATOM 537 O O . LEU A 1 69 ? -7.895 34.312 22.875 1 97.81 69 LEU A O 1
ATOM 541 N N . LEU A 1 70 ? -9.992 34.531 22.328 1 96.75 70 LEU A N 1
ATOM 542 C CA . LEU A 1 70 ? -10.359 35.156 23.578 1 96.75 70 LEU A CA 1
ATOM 543 C C . LEU A 1 70 ? -10.648 34.125 24.656 1 96.75 70 LEU A C 1
ATOM 545 O O . LEU A 1 70 ? -10.602 34.406 25.844 1 96.75 70 LEU A O 1
ATOM 549 N N . GLY A 1 71 ? -11.008 32.938 24.281 1 96.5 71 GLY A N 1
ATOM 550 C CA . GLY A 1 71 ? -11.242 31.844 25.234 1 96.5 71 GLY A CA 1
ATOM 551 C C . GLY A 1 71 ? -12.422 32.094 26.141 1 96.5 71 GLY A C 1
ATOM 552 O O . GLY A 1 71 ? -12.32 31.922 27.359 1 96.5 71 GLY A O 1
ATOM 553 N N . ALA A 1 72 ? -13.523 32.5 25.562 1 94.94 72 ALA A N 1
ATOM 554 C CA . ALA A 1 72 ? -14.688 32.906 26.344 1 94.94 72 ALA A CA 1
ATOM 555 C C . ALA A 1 72 ? -15.148 31.781 27.25 1 94.94 72 ALA A C 1
ATOM 557 O O . ALA A 1 72 ? -15.43 32 28.438 1 94.94 72 ALA A O 1
ATOM 558 N N . ALA A 1 73 ? -15.273 30.594 26.734 1 93.94 73 ALA A N 1
ATOM 559 C CA . ALA A 1 73 ? -15.742 29.438 27.516 1 93.94 73 ALA A CA 1
ATOM 560 C C . ALA A 1 73 ? -14.789 29.141 28.656 1 93.94 73 ALA A C 1
ATOM 562 O O . ALA A 1 73 ? -15.219 28.797 29.766 1 93.94 73 ALA A O 1
ATOM 563 N N . ASP A 1 74 ? -13.516 29.234 28.438 1 96.06 74 ASP A N 1
ATOM 564 C CA . ASP A 1 74 ? -12.523 28.953 29.469 1 96.06 74 ASP A CA 1
ATOM 565 C C . ASP A 1 74 ? -12.531 30.047 30.547 1 96.06 74 ASP A C 1
ATOM 567 O O . ASP A 1 74 ? -12.297 29.766 31.719 1 96.06 74 ASP A O 1
ATOM 571 N N . HIS A 1 75 ? -12.758 31.281 30.172 1 94.94 75 HIS A N 1
ATOM 572 C CA . HIS A 1 75 ? -12.852 32.375 31.141 1 94.94 75 HIS A CA 1
ATOM 573 C C . HIS A 1 75 ? -14.055 32.188 32.062 1 94.94 75 HIS A C 1
ATOM 575 O O . HIS A 1 75 ? -14.07 32.719 33.188 1 94.94 75 HIS A O 1
ATOM 581 N N . ALA A 1 76 ? -15.062 31.5 31.578 1 95.06 76 ALA A N 1
ATOM 582 C CA . ALA A 1 76 ? -16.219 31.203 32.406 1 95.06 76 ALA A CA 1
ATOM 583 C C . ALA A 1 76 ? -15.906 30.078 33.406 1 95.06 76 ALA A C 1
ATOM 585 O O . ALA A 1 76 ? -16.469 30.031 34.5 1 95.06 76 ALA A O 1
ATOM 586 N N . ALA A 1 77 ? -14.953 29.234 33.094 1 95.56 77 ALA A N 1
ATOM 587 C CA . ALA A 1 77 ? -14.664 28.031 33.875 1 95.56 77 ALA A CA 1
ATOM 588 C C . ALA A 1 77 ? -13.523 28.281 34.844 1 95.56 77 ALA A C 1
ATOM 590 O O . ALA A 1 77 ? -13.445 27.641 35.906 1 95.56 77 ALA A O 1
ATOM 591 N N . PHE A 1 78 ? -12.68 29.25 34.562 1 96.88 78 PHE A N 1
ATOM 592 C CA . PHE A 1 78 ? -11.484 29.5 35.344 1 96.88 78 PHE A CA 1
ATOM 593 C C . PHE A 1 78 ? -11.438 30.969 35.812 1 96.88 78 PHE A C 1
ATOM 595 O O . PHE A 1 78 ? -12.016 31.844 35.156 1 96.88 78 PHE A O 1
ATOM 602 N N . SER A 1 79 ? -10.703 31.219 36.906 1 96 79 SER A N 1
ATOM 603 C CA . SER A 1 79 ? -10.57 32.594 37.406 1 96 79 SER A CA 1
ATOM 604 C C . SER A 1 79 ? -9.672 33.406 36.5 1 96 79 SER A C 1
ATOM 606 O O . SER A 1 79 ? -8.883 32.875 35.75 1 96 79 SER A O 1
ATOM 608 N N . PRO A 1 80 ? -9.797 34.719 36.562 1 95.38 80 PRO A N 1
ATOM 609 C CA . PRO A 1 80 ? -8.914 35.594 35.781 1 95.38 80 PRO A CA 1
ATOM 610 C C . PRO A 1 80 ? -7.438 35.344 36.031 1 95.38 80 PRO A C 1
ATOM 612 O O . PRO A 1 80 ? -6.617 35.375 35.125 1 95.38 80 PRO A O 1
ATOM 615 N N . ASP A 1 81 ? -7.129 35 37.312 1 95.56 81 ASP A N 1
ATOM 616 C CA . ASP A 1 81 ? -5.742 34.719 37.656 1 95.56 81 ASP A CA 1
ATOM 617 C C . ASP A 1 81 ? -5.254 33.438 37.031 1 95.56 81 ASP A C 1
ATOM 619 O O . ASP A 1 81 ? -4.121 33.375 36.531 1 95.56 81 ASP A O 1
ATOM 623 N N . GLN A 1 82 ? -6.09 32.469 37 1 95.62 82 GLN A N 1
ATOM 624 C CA . GLN A 1 82 ? -5.746 31.203 36.375 1 95.62 82 GLN A CA 1
ATOM 625 C C . GLN A 1 82 ? -5.531 31.391 34.875 1 95.62 82 GLN A C 1
ATOM 627 O O . GLN A 1 82 ? -4.551 30.906 34.312 1 95.62 82 GLN A O 1
ATOM 632 N N . MET A 1 83 ? -6.461 32.094 34.281 1 96.56 83 MET A N 1
ATOM 633 C CA . MET A 1 83 ? -6.379 32.312 32.844 1 96.56 83 MET A CA 1
ATOM 634 C C . MET A 1 83 ? -5.102 33.062 32.469 1 96.56 83 MET A C 1
ATOM 636 O O . MET A 1 83 ? -4.492 32.812 31.453 1 96.56 83 MET A O 1
ATOM 640 N N . LYS A 1 84 ? -4.73 34.031 33.312 1 95.31 84 LYS A N 1
ATOM 641 C CA . LYS A 1 84 ? -3.467 34.75 33.094 1 95.31 84 LYS A CA 1
ATOM 642 C C . LYS A 1 84 ? -2.283 33.781 33.188 1 95.31 84 LYS A C 1
ATOM 644 O O . LYS A 1 84 ? -1.356 33.844 32.375 1 95.31 84 LYS A O 1
ATOM 649 N N . GLN A 1 85 ? -2.336 32.938 34.156 1 95.44 85 GLN A N 1
ATOM 650 C CA . GLN A 1 85 ? -1.278 31.953 34.375 1 95.44 85 GLN A CA 1
ATOM 651 C C . GLN A 1 85 ? -1.207 31 33.188 1 95.44 85 GLN A C 1
ATOM 653 O O . GLN A 1 85 ? -0.122 30.547 32.812 1 95.44 85 GLN A O 1
ATOM 658 N N . PHE A 1 86 ? -2.367 30.719 32.625 1 97.19 86 PHE A N 1
ATOM 659 C CA . PHE A 1 86 ? -2.436 29.797 31.5 1 97.19 86 PHE A CA 1
ATOM 660 C C . PHE A 1 86 ? -1.903 30.469 30.234 1 97.19 86 PHE A C 1
ATOM 662 O O . PHE A 1 86 ? -1.629 29.797 29.234 1 97.19 86 PHE A O 1
ATOM 669 N N . GLY A 1 87 ? -1.747 31.75 30.219 1 96.94 87 GLY A N 1
ATOM 670 C CA . GLY A 1 87 ? -1.218 32.469 29.078 1 96.94 87 GLY A CA 1
ATOM 671 C C . GLY A 1 87 ? -2.293 32.906 28.109 1 96.94 87 GLY A C 1
ATOM 672 O O . GLY A 1 87 ? -2.021 33.125 26.922 1 96.94 87 GLY A O 1
ATOM 673 N N . ALA A 1 88 ? -3.527 33.125 28.578 1 97 88 ALA A N 1
ATOM 674 C CA . ALA A 1 88 ? -4.664 33.469 27.734 1 97 88 ALA A CA 1
ATOM 675 C C . ALA A 1 88 ? -4.453 34.812 27.062 1 97 88 ALA A C 1
ATOM 677 O O . ALA A 1 88 ? -5.031 35.094 26.016 1 97 88 ALA A O 1
ATOM 678 N N . ASP A 1 89 ? -3.576 35.688 27.609 1 95.44 89 ASP A N 1
ATOM 679 C CA . ASP A 1 89 ? -3.301 37.031 27.078 1 95.44 89 ASP A CA 1
ATOM 680 C C . ASP A 1 89 ? -2.67 36.938 25.688 1 95.44 89 ASP A C 1
ATOM 682 O O . ASP A 1 89 ? -2.736 37.875 24.906 1 95.44 89 ASP A O 1
ATOM 686 N N . ARG A 1 90 ? -2.078 35.875 25.438 1 96.12 90 ARG A N 1
ATOM 687 C CA . ARG A 1 90 ? -1.46 35.719 24.125 1 96.12 90 ARG A CA 1
ATOM 688 C C . ARG A 1 90 ? -2.512 35.719 23.016 1 96.12 90 ARG A C 1
ATOM 690 O O . ARG A 1 90 ? -2.289 36.25 21.938 1 96.12 90 ARG A O 1
ATOM 697 N N . GLY A 1 91 ? -3.621 35.031 23.297 1 97.31 91 GLY A N 1
ATOM 698 C CA . GLY A 1 91 ? -4.719 35.094 22.344 1 97.31 91 GLY A CA 1
ATOM 699 C C . GLY A 1 91 ? -5.266 36.469 22.141 1 97.31 91 GLY A C 1
ATOM 700 O O . GLY A 1 91 ? -5.543 36.875 21.016 1 97.31 91 GLY A O 1
ATOM 701 N N . VAL A 1 92 ? -5.379 37.188 23.188 1 96.06 92 VAL A N 1
ATOM 702 C CA . VAL A 1 92 ? -5.875 38.562 23.156 1 96.06 92 VAL A CA 1
ATOM 703 C C . VAL A 1 92 ? -4.938 39.438 22.312 1 96.06 92 VAL A C 1
ATOM 705 O O . VAL A 1 92 ? -5.391 40.25 21.5 1 96.06 92 VAL A O 1
ATOM 708 N N . ALA A 1 93 ? -3.678 39.219 22.5 1 94.94 93 ALA A N 1
ATOM 709 C CA . ALA A 1 93 ? -2.676 40 21.781 1 94.94 93 ALA A CA 1
ATOM 710 C C . ALA A 1 93 ? -2.762 39.75 20.266 1 94.94 93 ALA A C 1
ATOM 712 O O . ALA A 1 93 ? -2.629 40.656 19.469 1 94.94 93 ALA A O 1
ATOM 713 N N . VAL A 1 94 ? -2.93 38.531 19.906 1 97.25 94 VAL A N 1
ATOM 714 C CA . VAL A 1 94 ? -3.018 38.156 18.5 1 97.25 94 VAL A CA 1
ATOM 715 C C . VAL A 1 94 ? -4.262 38.812 17.891 1 97.25 94 VAL A C 1
ATOM 717 O O . VAL A 1 94 ? -4.203 39.375 16.797 1 97.25 94 VAL A O 1
ATOM 720 N N . LEU A 1 95 ? -5.422 38.688 18.562 1 97.31 95 LEU A N 1
ATOM 721 C CA . LEU A 1 95 ? -6.652 39.312 18.062 1 97.31 95 LEU A CA 1
ATOM 722 C C . LEU A 1 95 ? -6.508 40.812 17.969 1 97.31 95 LEU A C 1
ATOM 724 O O . LEU A 1 95 ? -7.004 41.438 17.031 1 97.31 95 LEU A O 1
ATOM 728 N N . ALA A 1 96 ? -5.852 41.406 18.938 1 96.06 96 ALA A N 1
ATOM 729 C CA . ALA A 1 96 ? -5.629 42.844 18.922 1 96.06 96 ALA A CA 1
ATOM 730 C C . ALA A 1 96 ? -4.809 43.25 17.719 1 96.06 96 ALA A C 1
ATOM 732 O O . ALA A 1 96 ? -5.066 44.312 17.109 1 96.06 96 ALA A O 1
ATOM 733 N N . ALA A 1 97 ? -3.809 42.5 17.438 1 96.25 97 ALA A N 1
ATOM 734 C CA . ALA A 1 97 ? -2.996 42.781 16.266 1 96.25 97 ALA A CA 1
ATOM 735 C C . ALA A 1 97 ? -3.842 42.75 14.992 1 96.25 97 ALA A C 1
ATOM 737 O O . ALA A 1 97 ? -3.67 43.594 14.102 1 96.25 97 ALA A O 1
ATOM 738 N N . LEU A 1 98 ? -4.727 41.75 14.867 1 97.5 98 LEU A N 1
ATOM 739 C CA . LEU A 1 98 ? -5.633 41.688 13.727 1 97.5 98 LEU A CA 1
ATOM 740 C C . LEU A 1 98 ? -6.523 42.906 13.656 1 97.5 98 LEU A C 1
ATOM 742 O O . LEU A 1 98 ? -6.711 43.5 12.578 1 97.5 98 LEU A O 1
ATOM 746 N N . ARG A 1 99 ? -7.055 43.344 14.797 1 97 99 ARG A N 1
ATOM 747 C CA . ARG A 1 99 ? -7.914 44.531 14.859 1 97 99 ARG A CA 1
ATOM 748 C C . ARG A 1 99 ? -7.156 45.781 14.43 1 97 99 ARG A C 1
ATOM 750 O O . ARG A 1 99 ? -7.711 46.625 13.734 1 97 99 ARG A O 1
ATOM 757 N N . ARG A 1 100 ? -5.906 45.844 14.859 1 96.44 100 ARG A N 1
ATOM 758 C CA . ARG A 1 100 ? -5.086 47 14.445 1 96.44 100 ARG A CA 1
ATOM 759 C C . ARG A 1 100 ? -4.879 47 12.93 1 96.44 100 ARG A C 1
ATOM 761 O O . ARG A 1 100 ? -4.883 48.062 12.297 1 96.44 100 ARG A O 1
ATOM 768 N N . ALA A 1 101 ? -4.648 45.812 12.398 1 97.19 101 ALA A N 1
ATOM 769 C CA . ALA A 1 101 ? -4.504 45.719 10.945 1 97.19 101 ALA A CA 1
ATOM 770 C C . ALA A 1 101 ? -5.758 46.219 10.234 1 97.19 101 ALA A C 1
ATOM 772 O O . ALA A 1 101 ? -5.672 46.969 9.266 1 97.19 101 ALA A O 1
ATOM 773 N N . ILE A 1 102 ? -6.914 45.844 10.711 1 97.94 102 ILE A N 1
ATOM 774 C CA . ILE A 1 102 ? -8.195 46.25 10.133 1 97.94 102 ILE A CA 1
ATOM 775 C C . ILE A 1 102 ? -8.367 47.781 10.242 1 97.94 102 ILE A C 1
ATOM 777 O O . ILE A 1 102 ? -8.805 48.438 9.297 1 97.94 102 ILE A O 1
ATOM 781 N N . LYS A 1 103 ? -8.047 48.281 11.336 1 97.06 103 LYS A N 1
ATOM 782 C CA . LYS A 1 103 ? -8.156 49.719 11.578 1 97.06 103 LYS A CA 1
ATOM 783 C C . LYS A 1 103 ? -7.262 50.5 10.625 1 97.06 103 LYS A C 1
ATOM 785 O O . LYS A 1 103 ? -7.609 51.625 10.219 1 97.06 103 LYS A O 1
ATOM 790 N N . ARG A 1 104 ? -6.164 49.906 10.266 1 97.06 104 ARG A N 1
ATOM 791 C CA . ARG A 1 104 ? -5.234 50.531 9.328 1 97.06 104 ARG A CA 1
ATOM 792 C C . ARG A 1 104 ? -5.766 50.438 7.898 1 97.06 104 ARG A C 1
ATOM 794 O O . ARG A 1 104 ? -5.191 51.062 6.988 1 97.06 104 ARG A O 1
ATOM 801 N N . GLY A 1 105 ? -6.844 49.719 7.684 1 97.56 105 GLY A N 1
ATOM 802 C CA . GLY A 1 105 ? -7.469 49.625 6.375 1 97.56 105 GLY A CA 1
ATOM 803 C C . GLY A 1 105 ? -7.051 48.406 5.586 1 97.56 105 GLY A C 1
ATOM 804 O O . GLY A 1 105 ? -7.312 48.312 4.387 1 97.56 105 GLY A O 1
ATOM 805 N N . VAL A 1 106 ? -6.383 47.469 6.234 1 98.38 106 VAL A N 1
ATOM 806 C CA . VAL A 1 106 ? -5.961 46.219 5.586 1 98.38 106 VAL A CA 1
ATOM 807 C C . VAL A 1 106 ? -7.188 45.406 5.23 1 98.38 106 VAL A C 1
ATOM 809 O O . VAL A 1 106 ? -8.086 45.219 6.055 1 98.38 106 VAL A O 1
ATOM 812 N N . MET A 1 107 ? -7.301 44.938 3.971 1 98.44 107 MET A N 1
ATOM 813 C CA . MET A 1 107 ? -8.359 44 3.576 1 98.44 107 MET A CA 1
ATOM 814 C C . MET A 1 107 ? -8.102 42.625 4.145 1 98.44 107 MET A C 1
ATOM 816 O O . MET A 1 107 ? -7.023 42.062 3.961 1 98.44 107 MET A O 1
ATOM 820 N N . VAL A 1 108 ? -9.047 42.094 4.875 1 98.62 108 VAL A N 1
ATOM 821 C CA . VAL A 1 108 ? -8.867 40.781 5.52 1 98.62 108 VAL A CA 1
ATOM 822 C C . VAL A 1 108 ? -9.883 39.781 4.957 1 98.62 108 VAL A C 1
ATOM 824 O O . VAL A 1 108 ? -11.094 40.031 5.027 1 98.62 108 VAL A O 1
ATOM 827 N N . ARG A 1 109 ? -9.445 38.656 4.344 1 97.94 109 ARG A N 1
ATOM 828 C CA . ARG A 1 109 ? -10.266 37.5 3.932 1 97.94 109 ARG A CA 1
ATOM 829 C C . ARG A 1 109 ? -9.969 36.281 4.785 1 97.94 109 ARG A C 1
ATOM 831 O O . ARG A 1 109 ? -8.805 35.969 5.023 1 97.94 109 ARG A O 1
ATOM 838 N N . ILE A 1 110 ? -11.016 35.656 5.223 1 98.38 110 ILE A N 1
ATOM 839 C CA . ILE A 1 110 ? -10.883 34.469 6.074 1 98.38 110 ILE A CA 1
ATOM 840 C C . ILE A 1 110 ? -11.703 33.312 5.496 1 98.38 110 ILE A C 1
ATOM 842 O O . ILE A 1 110 ? -12.852 33.5 5.102 1 98.38 110 ILE A O 1
ATOM 846 N N . VAL A 1 111 ? -11.07 32.156 5.332 1 98 111 VAL A N 1
ATOM 847 C CA . VAL A 1 111 ? -11.789 30.938 5.039 1 98 111 VAL A CA 1
ATOM 848 C C . VAL A 1 111 ? -11.805 30.031 6.277 1 98 111 VAL A C 1
ATOM 850 O O . VAL A 1 111 ? -10.75 29.703 6.816 1 98 111 VAL A O 1
ATOM 853 N N . GLY A 1 112 ? -12.984 29.703 6.793 1 97.31 112 GLY A N 1
ATOM 854 C CA . GLY A 1 112 ? -13.148 28.812 7.934 1 97.31 112 GLY A CA 1
ATOM 855 C C . GLY A 1 112 ? -13.922 27.562 7.598 1 97.31 112 GLY A C 1
ATOM 856 O O . GLY A 1 112 ? -14.078 27.203 6.422 1 97.31 112 GLY A O 1
ATOM 857 N N . SER A 1 113 ? -14.289 26.844 8.594 1 95.75 113 SER A N 1
ATOM 858 C CA . SER A 1 113 ? -15.039 25.594 8.453 1 95.75 113 SER A CA 1
ATOM 859 C C . SER A 1 113 ? -16.484 25.781 8.883 1 95.75 113 SER A C 1
ATOM 861 O O . SER A 1 113 ? -16.766 26.375 9.922 1 95.75 113 SER A O 1
ATOM 863 N N . THR A 1 114 ? -17.422 25.234 8.102 1 90.19 114 THR A N 1
ATOM 864 C CA . THR A 1 114 ? -18.828 25.266 8.477 1 90.19 114 THR A CA 1
ATOM 865 C C . THR A 1 114 ? -19.062 24.516 9.789 1 90.19 114 THR A C 1
ATOM 867 O O . THR A 1 114 ? -19.906 24.906 10.594 1 90.19 114 THR A O 1
ATOM 870 N N . THR A 1 115 ? -18.359 23.547 10.07 1 85.12 115 THR A N 1
ATOM 871 C CA . THR A 1 115 ? -18.516 22.641 11.195 1 85.12 115 THR A CA 1
ATOM 872 C C . THR A 1 115 ? -18.438 23.406 12.516 1 85.12 115 THR A C 1
ATOM 874 O O . THR A 1 115 ? -19.078 23.016 13.5 1 85.12 115 THR A O 1
ATOM 877 N N . PHE A 1 116 ? -17.672 24.484 12.531 1 85 116 PHE A N 1
ATOM 878 C CA . PHE A 1 116 ? -17.391 25.141 13.805 1 85 116 PHE A CA 1
ATOM 879 C C . PHE A 1 116 ? -18 26.547 13.828 1 85 116 PHE A C 1
ATOM 881 O O . PHE A 1 116 ? -17.797 27.297 14.773 1 85 116 PHE A O 1
ATOM 888 N N . ALA A 1 117 ? -18.656 26.875 12.766 1 85.62 117 ALA A N 1
ATOM 889 C CA . ALA A 1 117 ? -19.312 28.172 12.727 1 85.62 117 ALA A CA 1
ATOM 890 C C . ALA A 1 117 ? -20.453 28.234 13.734 1 85.62 117 ALA A C 1
ATOM 892 O O . ALA A 1 117 ? -21.031 27.203 14.109 1 85.62 117 ALA A O 1
ATOM 893 N N . PRO A 1 118 ? -20.656 29.562 14.156 1 87.94 118 PRO A N 1
ATOM 894 C CA . PRO A 1 118 ? -20.125 30.875 13.789 1 87.94 118 PRO A CA 1
ATOM 895 C C . PRO A 1 118 ? -18.859 31.234 14.562 1 87.94 118 PRO A C 1
ATOM 897 O O . PRO A 1 118 ? -18.453 30.5 15.469 1 87.94 118 PRO A O 1
ATOM 900 N N . PHE A 1 119 ? -18.297 32.375 14.109 1 93.5 119 PHE A N 1
ATOM 901 C CA . PHE A 1 119 ? -17.109 32.906 14.758 1 93.5 119 PHE A CA 1
ATOM 902 C C . PHE A 1 119 ? -17.391 34.25 15.43 1 93.5 119 PHE A C 1
ATOM 904 O O . PHE A 1 119 ? -17.016 35.281 14.914 1 93.5 119 PHE A O 1
ATOM 911 N N . PRO A 1 120 ? -17.875 34.188 16.625 1 93.5 120 PRO A N 1
ATOM 912 C CA . PRO A 1 120 ? -18.312 35.438 17.297 1 93.5 120 PRO A CA 1
ATOM 913 C C . PRO A 1 120 ? -17.188 36.438 17.438 1 93.5 120 PRO A C 1
ATOM 915 O O . PRO A 1 120 ? -17.438 37.656 17.438 1 93.5 120 PRO A O 1
ATOM 918 N N . GLU A 1 121 ? -16 36.031 17.547 1 95.25 121 GLU A N 1
ATOM 919 C CA . GLU A 1 121 ? -14.867 36.938 17.75 1 95.25 121 GLU A CA 1
ATOM 920 C C . GLU A 1 121 ? -14.641 37.812 16.531 1 95.25 121 GLU A C 1
ATOM 922 O O . GLU A 1 121 ? -13.938 38.844 16.609 1 95.25 121 GLU A O 1
ATOM 927 N N . LEU A 1 122 ? -15.172 37.438 15.461 1 95.94 122 LEU A N 1
ATOM 928 C CA . LEU A 1 122 ? -15 38.188 14.227 1 95.94 122 LEU A CA 1
ATOM 929 C C . LEU A 1 122 ? -16.172 39.125 13.992 1 95.94 122 LEU A C 1
ATOM 931 O O . LEU A 1 122 ? -16.141 39.969 13.094 1 95.94 122 LEU A O 1
ATOM 935 N N . ASP A 1 123 ? -17.234 39.062 14.844 1 94.12 123 ASP A N 1
ATOM 936 C CA . ASP A 1 123 ? -18.406 39.906 14.688 1 94.12 123 ASP A CA 1
ATOM 937 C C . ASP A 1 123 ? -18.047 41.375 14.82 1 94.12 123 ASP A C 1
ATOM 939 O O . ASP A 1 123 ? -17.312 41.75 15.734 1 94.12 123 ASP A O 1
ATOM 943 N N . GLY A 1 124 ? -18.547 42.125 13.914 1 93.94 124 GLY A N 1
ATOM 944 C CA . GLY A 1 124 ? -18.344 43.562 13.961 1 93.94 124 GLY A CA 1
ATOM 945 C C . GLY A 1 124 ? -17.031 44 13.328 1 93.94 124 GLY A C 1
ATOM 946 O O . GLY A 1 124 ? -16.797 45.188 13.156 1 93.94 124 GLY A O 1
ATOM 947 N N . LEU A 1 125 ? -16.188 43.094 13.062 1 96.5 125 LEU A N 1
ATOM 948 C CA . LEU A 1 125 ? -14.938 43.438 12.375 1 96.5 125 LEU A CA 1
ATOM 949 C C . LEU A 1 125 ? -15.156 43.5 10.867 1 96.5 125 LEU A C 1
ATOM 951 O O . LEU A 1 125 ? -16 42.781 10.32 1 96.5 125 LEU A O 1
ATOM 955 N N . ASP A 1 126 ? -14.461 44.375 10.227 1 96.94 126 ASP A N 1
ATOM 956 C CA . ASP A 1 126 ? -14.523 44.531 8.773 1 96.94 126 ASP A CA 1
ATOM 957 C C . ASP A 1 126 ? -13.688 43.469 8.078 1 96.94 126 ASP A C 1
ATOM 959 O O . ASP A 1 126 ? -12.625 43.75 7.535 1 96.94 126 ASP A O 1
ATOM 963 N N . VAL A 1 127 ? -14.109 42.25 8.102 1 97.31 127 VAL A N 1
ATOM 964 C CA . VAL A 1 127 ? -13.453 41.125 7.445 1 97.31 127 VAL A CA 1
ATOM 965 C C . VAL A 1 127 ? -14.43 40.438 6.508 1 97.31 127 VAL A C 1
ATOM 967 O O . VAL A 1 127 ? -15.648 40.531 6.688 1 97.31 127 VAL A O 1
ATOM 970 N N . GLU A 1 128 ? -13.977 39.812 5.43 1 96.81 128 GLU A N 1
ATOM 971 C CA . GLU A 1 128 ? -14.75 38.938 4.578 1 96.81 128 GLU A CA 1
ATOM 972 C C . GLU A 1 128 ? -14.562 37.469 4.996 1 96.81 128 GLU A C 1
ATOM 974 O O . GLU A 1 128 ? -13.438 36.969 5.02 1 96.81 128 GLU A O 1
ATOM 979 N N . LEU A 1 129 ? -15.656 36.875 5.398 1 96.06 129 LEU A N 1
ATOM 980 C CA . LEU A 1 129 ? -15.602 35.5 5.895 1 96.06 129 LEU A CA 1
ATOM 981 C C . LEU A 1 129 ? -16.344 34.562 4.957 1 96.06 129 LEU A C 1
ATOM 983 O O . LEU A 1 129 ? -17.469 34.844 4.547 1 96.06 129 LEU A O 1
ATOM 987 N N . ARG A 1 130 ? -15.68 33.5 4.508 1 95.44 130 ARG A N 1
ATOM 988 C CA . ARG A 1 130 ? -16.328 32.375 3.834 1 95.44 130 ARG A CA 1
ATOM 989 C C . ARG A 1 130 ? -16.078 31.062 4.586 1 95.44 130 ARG A C 1
ATOM 991 O O . ARG A 1 130 ? -15.062 30.906 5.262 1 95.44 130 ARG A O 1
ATOM 998 N N . LEU A 1 131 ? -17.031 30.188 4.523 1 95.19 131 LEU A N 1
ATOM 999 C CA . LEU A 1 131 ? -16.938 28.906 5.195 1 95.19 131 LEU A CA 1
ATOM 1000 C C . LEU A 1 131 ? -16.938 27.75 4.188 1 95.19 131 LEU A C 1
ATOM 1002 O O . LEU A 1 131 ? -17.844 27.656 3.35 1 95.19 131 LEU A O 1
ATOM 1006 N N . TRP A 1 132 ? -15.922 26.938 4.215 1 95.25 132 TRP A N 1
ATOM 1007 C CA . TRP A 1 132 ? -15.875 25.766 3.355 1 95.25 132 TRP A CA 1
ATOM 1008 C C . TRP A 1 132 ? -16.703 24.625 3.939 1 95.25 132 TRP A C 1
ATOM 1010 O O . TRP A 1 132 ? -16.609 24.328 5.129 1 95.25 132 TRP A O 1
ATOM 1020 N N . ASP A 1 133 ? -17.516 24 3.139 1 92.25 133 ASP A N 1
ATOM 1021 C CA . ASP A 1 133 ? -18.453 22.984 3.59 1 92.25 133 ASP A CA 1
ATOM 1022 C C . ASP A 1 133 ? -17.969 21.594 3.246 1 92.25 133 ASP A C 1
ATOM 1024 O O . ASP A 1 133 ? -18.438 20.969 2.295 1 92.25 133 ASP A O 1
ATOM 1028 N N . ALA A 1 134 ? -17.156 21.062 4.074 1 93.38 134 ALA A N 1
ATOM 1029 C CA . ALA A 1 134 ? -16.609 19.734 3.865 1 93.38 134 ALA A CA 1
ATOM 1030 C C . ALA A 1 134 ? -17.703 18.672 3.918 1 93.38 134 ALA A C 1
ATOM 1032 O O . ALA A 1 134 ? -17.641 17.656 3.211 1 93.38 134 ALA A O 1
ATOM 1033 N N . SER A 1 135 ? -18.688 18.875 4.77 1 91.5 135 SER A N 1
ATOM 1034 C CA . SER A 1 135 ? -19.766 17.906 4.891 1 91.5 135 SER A CA 1
ATOM 1035 C C . SER A 1 135 ? -20.531 17.766 3.578 1 91.5 135 SER A C 1
ATOM 1037 O O . SER A 1 135 ? -20.938 16.656 3.203 1 91.5 135 SER A O 1
ATOM 1039 N N . TYR A 1 136 ? -20.734 18.844 2.945 1 90.5 136 TYR A N 1
ATOM 1040 C CA . TYR A 1 136 ? -21.422 18.797 1.66 1 90.5 136 TYR A CA 1
ATOM 1041 C C . TYR A 1 136 ? -20.578 18.078 0.617 1 90.5 136 TYR A C 1
ATOM 1043 O O . TYR A 1 136 ? -21.094 17.203 -0.099 1 90.5 136 TYR A O 1
ATOM 1051 N N . TRP A 1 137 ? -19.328 18.344 0.509 1 92.38 137 TRP A N 1
ATOM 1052 C CA . TRP A 1 137 ? -18.484 17.891 -0.587 1 92.38 137 TRP A CA 1
ATOM 1053 C C . TRP A 1 137 ? -18 16.453 -0.345 1 92.38 137 TRP A C 1
ATOM 1055 O O . TRP A 1 137 ? -17.766 15.711 -1.295 1 92.38 137 TRP A O 1
ATOM 1065 N N . TYR A 1 138 ? -17.922 16.109 0.977 1 94.75 138 TYR A N 1
ATOM 1066 C CA . TYR A 1 138 ? -17.25 14.836 1.25 1 94.75 138 TYR A CA 1
ATOM 1067 C C . TYR A 1 138 ? -18.047 14.016 2.266 1 94.75 138 TYR A C 1
ATOM 1069 O O . TYR A 1 138 ? -17.719 12.852 2.521 1 94.75 138 TYR A O 1
ATOM 1077 N N . GLY A 1 139 ? -19.031 14.508 2.834 1 91.56 139 GLY A N 1
ATOM 1078 C CA . GLY A 1 139 ? -19.781 13.812 3.875 1 91.56 139 GLY A CA 1
ATOM 1079 C C . GLY A 1 139 ? -19.094 13.852 5.227 1 91.56 139 GLY A C 1
ATOM 1080 O O . GLY A 1 139 ? -19.469 13.117 6.141 1 91.56 139 GLY A O 1
ATOM 1081 N N . GLY A 1 140 ? -18.062 14.609 5.289 1 91.69 140 GLY A N 1
ATOM 1082 C CA . GLY A 1 140 ? -17.234 14.805 6.473 1 91.69 140 GLY A CA 1
ATOM 1083 C C . GLY A 1 140 ? -15.984 15.617 6.203 1 91.69 140 GLY A C 1
ATOM 1084 O O . GLY A 1 140 ? -15.727 16.016 5.066 1 91.69 140 GLY A O 1
ATOM 1085 N N . GLY A 1 141 ? -15.266 15.914 7.387 1 94.12 141 GLY A N 1
ATOM 1086 C CA . GLY A 1 141 ? -14.031 16.688 7.262 1 94.12 141 GLY A CA 1
ATOM 1087 C C . GLY A 1 141 ? -14.172 18.109 7.73 1 94.12 141 GLY A C 1
ATOM 1088 O O . GLY A 1 141 ? -15.219 18.5 8.242 1 94.12 141 GLY A O 1
ATOM 1089 N N . ILE A 1 142 ? -13.031 18.875 7.539 1 96.44 142 ILE A N 1
ATOM 1090 C CA . ILE A 1 142 ? -12.992 20.25 8.023 1 96.44 142 ILE A CA 1
ATOM 1091 C C . ILE A 1 142 ? -11.961 21.031 7.234 1 96.44 142 ILE A C 1
ATOM 1093 O O . ILE A 1 142 ? -11.102 20.453 6.559 1 96.44 142 ILE A O 1
ATOM 1097 N N . MET A 1 143 ? -12.141 22.344 7.234 1 97.69 143 MET A N 1
ATOM 1098 C CA . MET A 1 143 ? -11.023 23.219 6.895 1 97.69 143 MET A CA 1
ATOM 1099 C C . MET A 1 143 ? -9.961 23.188 7.988 1 97.69 143 MET A C 1
ATOM 1101 O O . MET A 1 143 ? -10.102 23.859 9.008 1 97.69 143 MET A O 1
ATOM 1105 N N . HIS A 1 144 ? -8.875 22.469 7.695 1 98 144 HIS A N 1
ATOM 1106 C CA . HIS A 1 144 ? -7.902 22.234 8.75 1 98 144 HIS A CA 1
ATOM 1107 C C . HIS A 1 144 ? -6.605 22.984 8.492 1 98 144 HIS A C 1
ATOM 1109 O O . HIS A 1 144 ? -5.609 22.781 9.188 1 98 144 HIS A O 1
ATOM 1115 N N . GLN A 1 145 ? -6.598 23.828 7.523 1 98 145 GLN A N 1
ATOM 1116 C CA . GLN A 1 145 ? -5.402 24.609 7.242 1 98 145 GLN A CA 1
ATOM 1117 C C . GLN A 1 145 ? -5.195 25.703 8.297 1 98 145 GLN A C 1
ATOM 1119 O O . GLN A 1 145 ? -6.16 26.203 8.867 1 98 145 GLN A O 1
ATOM 1124 N N . LYS A 1 146 ? -4.016 25.953 8.586 1 98.5 146 LYS A N 1
ATOM 1125 C CA . LYS A 1 146 ? -3.543 27.109 9.344 1 98.5 146 LYS A CA 1
ATOM 1126 C C . LYS A 1 146 ? -2.541 27.938 8.531 1 98.5 146 LYS A C 1
ATOM 1128 O O . LYS A 1 146 ? -1.331 27.719 8.633 1 98.5 146 LYS A O 1
ATOM 1133 N N . LEU A 1 147 ? -3.109 28.75 7.836 1 98.75 147 LEU A N 1
ATOM 1134 C CA . LEU A 1 147 ? -2.346 29.5 6.852 1 98.75 147 LEU A CA 1
ATOM 1135 C C . LEU A 1 147 ? -2.633 31 6.973 1 98.75 147 LEU A C 1
ATOM 1137 O O . LEU A 1 147 ? -3.793 31.406 7.055 1 98.75 147 LEU A O 1
ATOM 1141 N N . VAL A 1 148 ? -1.593 31.859 7.082 1 98.88 148 VAL A N 1
ATOM 1142 C CA . VAL A 1 148 ? -1.683 33.312 7.094 1 98.88 148 VAL A CA 1
ATOM 1143 C C . VAL A 1 148 ? -0.784 33.906 6.008 1 98.88 148 VAL A C 1
ATOM 1145 O O . VAL A 1 148 ? 0.417 33.625 5.969 1 98.88 148 VAL A O 1
ATOM 1148 N N . LEU A 1 149 ? -1.346 34.656 5.125 1 98.88 149 LEU A N 1
ATOM 1149 C CA . LEU A 1 149 ? -0.623 35.312 4.051 1 98.88 149 LEU A CA 1
ATOM 1150 C C . LEU A 1 149 ? -0.723 36.844 4.188 1 98.88 149 LEU A C 1
ATOM 1152 O O . LEU A 1 149 ? -1.81 37.375 4.418 1 98.88 149 LEU A O 1
ATOM 1156 N N . VAL A 1 150 ? 0.406 37.531 4.047 1 98.5 150 VAL A N 1
ATOM 1157 C CA . VAL A 1 150 ? 0.448 38.969 4.238 1 98.5 150 VAL A CA 1
ATOM 1158 C C . VAL A 1 150 ? 1.047 39.625 3.002 1 98.5 150 VAL A C 1
ATOM 1160 O O . VAL A 1 150 ? 2.221 39.438 2.684 1 98.5 150 VAL A O 1
ATOM 1163 N N . ASP A 1 151 ? 0.327 40.406 2.277 1 97.94 151 ASP A N 1
ATOM 1164 C CA . ASP A 1 151 ? 0.732 41.344 1.216 1 97.94 151 ASP A CA 1
ATOM 1165 C C . ASP A 1 151 ? 1.505 40.594 0.122 1 97.94 151 ASP A C 1
ATOM 1167 O O . ASP A 1 151 ? 2.408 41.156 -0.495 1 97.94 151 ASP A O 1
ATOM 1171 N N . GLN A 1 152 ? 1.345 39.281 0.029 1 96.88 152 GLN A N 1
ATOM 1172 C CA . GLN A 1 152 ? 2.02 38.438 -0.956 1 96.88 152 GLN A CA 1
ATOM 1173 C C . GLN A 1 152 ? 3.527 38.406 -0.724 1 96.88 152 GLN A C 1
ATOM 1175 O O . GLN A 1 152 ? 4.305 38.25 -1.666 1 96.88 152 GLN A O 1
ATOM 1180 N N . GLN A 1 153 ? 3.879 38.656 0.537 1 96.75 153 GLN A N 1
ATOM 1181 C CA . GLN A 1 153 ? 5.301 38.781 0.844 1 96.75 153 GLN A CA 1
ATOM 1182 C C . GLN A 1 153 ? 5.68 37.875 2.02 1 96.75 153 GLN A C 1
ATOM 1184 O O . GLN A 1 153 ? 6.809 37.375 2.094 1 96.75 153 GLN A O 1
ATOM 1189 N N . HIS A 1 154 ? 4.793 37.719 2.975 1 97.75 154 HIS A N 1
ATOM 1190 C CA . HIS A 1 154 ? 5.043 36.969 4.191 1 97.75 154 HIS A CA 1
ATOM 1191 C C . HIS A 1 154 ? 3.979 35.875 4.395 1 97.75 154 HIS A C 1
ATOM 1193 O O . HIS A 1 154 ? 2.867 36 3.873 1 97.75 154 HIS A O 1
ATOM 1199 N N . ALA A 1 155 ? 4.363 34.875 5.07 1 98.69 155 ALA A N 1
ATOM 1200 C CA . ALA A 1 155 ? 3.379 33.812 5.328 1 98.69 155 ALA A CA 1
ATOM 1201 C C . ALA A 1 155 ? 3.717 33.062 6.605 1 98.69 155 ALA A C 1
ATOM 1203 O O . ALA A 1 155 ? 4.867 33.031 7.051 1 98.69 155 ALA A O 1
ATOM 1204 N N . TYR A 1 156 ? 2.693 32.5 7.211 1 98.56 156 TYR A N 1
ATOM 1205 C CA . TYR A 1 156 ? 2.783 31.484 8.25 1 98.56 156 TYR A CA 1
ATOM 1206 C C . TYR A 1 156 ? 2.035 30.219 7.848 1 98.56 156 TYR A C 1
ATOM 1208 O O . TYR A 1 156 ? 0.95 30.281 7.266 1 98.56 156 TYR A O 1
ATOM 1216 N N . LEU A 1 157 ? 2.604 29.109 8.031 1 98.88 157 LEU A N 1
ATOM 1217 C CA . LEU A 1 157 ? 1.984 27.797 7.895 1 98.88 157 LEU A CA 1
ATOM 1218 C C . LEU A 1 157 ? 2.436 26.875 9.008 1 98.88 157 LEU A C 1
ATOM 1220 O O . LEU A 1 157 ? 3.631 26.766 9.297 1 98.88 157 LEU A O 1
ATOM 1224 N N . GLY A 1 158 ? 1.482 26.234 9.703 1 98.56 158 GLY A N 1
ATOM 1225 C CA . GLY A 1 158 ? 1.884 25.312 10.766 1 98.56 158 GLY A CA 1
ATOM 1226 C C . GLY A 1 158 ? 0.718 24.562 11.383 1 98.56 158 GLY A C 1
ATOM 1227 O O . GLY A 1 158 ? -0.302 24.344 10.727 1 98.56 158 GLY A O 1
ATOM 1228 N N . SER A 1 159 ? 0.912 24.094 12.602 1 98.69 159 SER A N 1
ATOM 1229 C CA . SER A 1 159 ? -0.055 23.219 13.25 1 98.69 159 SER A CA 1
ATOM 1230 C C . SER A 1 159 ? -0.992 24.016 14.164 1 98.69 159 SER A C 1
ATOM 1232 O O . SER A 1 159 ? -2.006 23.484 14.625 1 98.69 159 SER A O 1
ATOM 1234 N N . ALA A 1 160 ? -0.785 25.312 14.375 1 98.75 160 ALA A N 1
ATOM 1235 C CA . ALA A 1 160 ? -1.487 26.062 15.414 1 98.75 160 ALA A CA 1
ATOM 1236 C C . ALA A 1 160 ? -2.871 26.484 14.938 1 98.75 160 ALA A C 1
ATOM 1238 O O . ALA A 1 160 ? -2.992 27.219 13.953 1 98.75 160 ALA A O 1
ATOM 1239 N N . ASN A 1 161 ? -3.85 26.062 15.656 1 98.31 161 ASN A N 1
ATOM 1240 C CA . ASN A 1 161 ? -5.191 26.609 15.445 1 98.31 161 ASN A CA 1
ATOM 1241 C C . ASN A 1 161 ? -5.285 28.062 15.883 1 98.31 161 ASN A C 1
ATOM 1243 O O . ASN A 1 161 ? -4.418 28.562 16.609 1 98.31 161 ASN A O 1
ATOM 1247 N N . MET A 1 162 ? -6.344 28.719 15.383 1 98.25 162 MET A N 1
ATOM 1248 C CA . MET A 1 162 ? -6.566 30.109 15.781 1 98.25 162 MET A CA 1
ATOM 1249 C C . MET A 1 162 ? -7.285 30.188 17.125 1 98.25 162 MET A C 1
ATOM 1251 O O . MET A 1 162 ? -8.414 30.656 17.203 1 98.25 162 MET A O 1
ATOM 1255 N N . ASP A 1 163 ? -6.625 29.781 18.141 1 98.12 163 ASP A N 1
ATOM 1256 C CA . ASP A 1 163 ? -7.156 29.766 19.5 1 98.12 163 ASP A CA 1
ATOM 1257 C C . ASP A 1 163 ? -6.055 30.047 20.516 1 98.12 163 ASP A C 1
ATOM 1259 O O . ASP A 1 163 ? -4.875 29.812 20.25 1 98.12 163 ASP A O 1
ATOM 1263 N N . TRP A 1 164 ? -6.469 30.562 21.656 1 97.94 164 TRP A N 1
ATOM 1264 C CA . TRP A 1 164 ? -5.488 30.984 22.656 1 97.94 164 TRP A CA 1
ATOM 1265 C C . TRP A 1 164 ? -4.703 29.797 23.188 1 97.94 164 TRP A C 1
ATOM 1267 O O . TRP A 1 164 ? -3.543 29.938 23.594 1 97.94 164 TRP A O 1
ATOM 1277 N N . LYS A 1 165 ? -5.23 28.625 23.234 1 98.44 165 LYS A N 1
ATOM 1278 C CA . LYS A 1 165 ? -4.539 27.453 23.75 1 98.44 165 LYS A CA 1
ATOM 1279 C C . LYS A 1 165 ? -3.381 27.047 22.844 1 98.44 165 LYS A C 1
ATOM 1281 O O . LYS A 1 165 ? -2.334 26.609 23.312 1 98.44 165 LYS A O 1
ATOM 1286 N N . SER A 1 166 ? -3.576 27.125 21.531 1 98.5 166 SER A N 1
ATOM 1287 C CA . SER A 1 166 ? -2.494 26.875 20.594 1 98.5 166 SER A CA 1
ATOM 1288 C C . SER A 1 166 ? -1.353 27.875 20.781 1 98.5 166 SER A C 1
ATOM 1290 O O . SER A 1 166 ? -0.208 27.578 20.422 1 98.5 166 SER A O 1
ATOM 1292 N N . MET A 1 167 ? -1.668 29.016 21.391 1 97.81 167 MET A N 1
ATOM 1293 C CA . MET A 1 167 ? -0.659 30.047 21.609 1 97.81 167 MET A CA 1
ATOM 1294 C C . MET A 1 167 ? 0.09 29.812 22.906 1 97.81 167 MET A C 1
ATOM 1296 O O . MET A 1 167 ? 1.208 30.297 23.094 1 97.81 167 MET A O 1
ATOM 1300 N N . ALA A 1 168 ? -0.558 28.953 23.797 1 97.62 168 ALA A N 1
ATOM 1301 C CA . ALA A 1 168 ? 0.015 29.047 25.125 1 97.62 168 ALA A CA 1
ATOM 1302 C C . ALA A 1 168 ? -0.014 27.703 25.844 1 97.62 168 ALA A C 1
ATOM 1304 O O . ALA A 1 168 ? 0.674 27.5 26.844 1 97.62 168 ALA A O 1
ATOM 1305 N N . GLN A 1 169 ? -0.804 26.734 25.375 1 98.19 169 GLN A N 1
ATOM 1306 C CA . GLN A 1 169 ? -1.025 25.531 26.188 1 98.19 169 GLN A CA 1
ATOM 1307 C C . GLN A 1 169 ? -0.802 24.266 25.359 1 98.19 169 GLN A C 1
ATOM 1309 O O . GLN A 1 169 ? -0.672 23.172 25.922 1 98.19 169 GLN A O 1
ATOM 1314 N N . VAL A 1 170 ? -0.771 24.375 24.094 1 98.69 170 VAL A N 1
ATOM 1315 C CA . VAL A 1 170 ? -0.563 23.266 23.156 1 98.69 170 VAL A CA 1
ATOM 1316 C C . VAL A 1 170 ? 0.785 23.438 22.453 1 98.69 170 VAL A C 1
ATOM 1318 O O . VAL A 1 170 ? 1.188 24.547 22.125 1 98.69 170 VAL A O 1
ATOM 1321 N N . MET A 1 171 ? 1.525 22.375 22.328 1 98.62 171 MET A N 1
ATOM 1322 C CA . MET A 1 171 ? 2.764 22.453 21.562 1 98.62 171 MET A CA 1
ATOM 1323 C C . MET A 1 171 ? 2.469 22.547 20.062 1 98.62 171 MET A C 1
ATOM 1325 O O . MET A 1 171 ? 1.772 21.688 19.516 1 98.62 171 MET A O 1
ATOM 1329 N N . GLU A 1 172 ? 2.926 23.578 19.453 1 98.56 172 GLU A N 1
ATOM 1330 C CA . GLU A 1 172 ? 2.74 23.828 18.031 1 98.56 172 GLU A CA 1
ATOM 1331 C C . GLU A 1 172 ? 4.066 24.141 17.344 1 98.56 172 GLU A C 1
ATOM 1333 O O . GLU A 1 172 ? 4.996 24.641 17.984 1 98.56 172 GLU A O 1
ATOM 1338 N N . VAL A 1 173 ? 4.105 23.797 16.062 1 98.44 173 VAL A N 1
ATOM 1339 C CA . VAL A 1 173 ? 5.23 24.203 15.219 1 98.44 173 VAL A CA 1
ATOM 1340 C C . VAL A 1 173 ? 4.711 24.797 13.922 1 98.44 173 VAL A C 1
ATOM 1342 O O . VAL A 1 173 ? 3.686 24.375 13.391 1 98.44 173 VAL A O 1
ATOM 1345 N N . GLY A 1 174 ? 5.363 25.844 13.492 1 98.5 174 GLY A N 1
ATOM 1346 C CA . GLY A 1 174 ? 5.059 26.469 12.211 1 98.5 174 GLY A CA 1
ATOM 1347 C C . GLY A 1 174 ? 6.277 27.078 11.547 1 98.5 174 GLY A C 1
ATOM 1348 O O . GLY A 1 174 ? 7.363 27.109 12.133 1 98.5 174 GLY A O 1
ATOM 1349 N N . VAL A 1 175 ? 6.102 27.453 10.328 1 98.38 175 VAL A N 1
ATOM 1350 C CA . VAL A 1 175 ? 7.137 28.125 9.555 1 98.38 175 VAL A CA 1
ATOM 1351 C C . VAL A 1 175 ? 6.656 29.531 9.172 1 98.38 175 VAL A C 1
ATOM 1353 O O . VAL A 1 175 ? 5.484 29.719 8.828 1 98.38 175 VAL A O 1
ATOM 1356 N N . VAL A 1 176 ? 7.523 30.516 9.352 1 97.81 176 VAL A N 1
ATOM 1357 C CA . VAL A 1 176 ? 7.301 31.875 8.883 1 97.81 176 VAL A CA 1
ATOM 1358 C C . VAL A 1 176 ? 8.289 32.219 7.77 1 97.81 176 VAL A C 1
ATOM 1360 O O . VAL A 1 176 ? 9.5 32.031 7.926 1 97.81 176 VAL A O 1
ATOM 1363 N N . VAL A 1 177 ? 7.801 32.625 6.66 1 97.5 177 VAL A N 1
ATOM 1364 C CA . VAL A 1 177 ? 8.656 33.125 5.598 1 97.5 177 VAL A CA 1
ATOM 1365 C C . VAL A 1 177 ? 8.445 34.625 5.438 1 97.5 177 VAL A C 1
ATOM 1367 O O . VAL A 1 177 ? 7.312 35.125 5.523 1 97.5 177 VAL A O 1
ATOM 1370 N N . GLU A 1 178 ? 9.523 35.344 5.34 1 96.5 178 GLU A N 1
ATOM 1371 C CA . GLU A 1 178 ? 9.523 36.812 5.191 1 96.5 178 GLU A CA 1
ATOM 1372 C C . GLU A 1 178 ? 10.094 37.219 3.836 1 96.5 178 GLU A C 1
ATOM 1374 O O . GLU A 1 178 ? 11.062 36.625 3.357 1 96.5 178 GLU A O 1
ATOM 1379 N N . ARG A 1 179 ? 9.453 38.125 3.219 1 95.44 179 ARG A N 1
ATOM 1380 C CA . ARG A 1 179 ? 9.898 38.688 1.956 1 95.44 179 ARG A CA 1
ATOM 1381 C C . ARG A 1 179 ? 10.242 37.625 0.942 1 95.44 179 ARG A C 1
ATOM 1383 O O . ARG A 1 179 ? 11.352 37.594 0.412 1 95.44 179 ARG A O 1
ATOM 1390 N N . SER A 1 180 ? 9.328 36.781 0.753 1 95.94 180 SER A N 1
ATOM 1391 C CA . SER A 1 180 ? 9.484 35.625 -0.116 1 95.94 180 SER A CA 1
ATOM 1392 C C . SER A 1 180 ? 8.344 35.531 -1.119 1 95.94 180 SER A C 1
ATOM 1394 O O . SER A 1 180 ? 7.578 34.562 -1.097 1 95.94 180 SER A O 1
ATOM 1396 N N . ARG A 1 181 ? 8.383 36.344 -2.066 1 96.19 181 ARG A N 1
ATOM 1397 C CA . ARG A 1 181 ? 7.242 36.562 -2.949 1 96.19 181 ARG A CA 1
ATOM 1398 C C . ARG A 1 181 ? 6.883 35.312 -3.719 1 96.19 181 ARG A C 1
ATOM 1400 O O . ARG A 1 181 ? 5.707 34.969 -3.846 1 96.19 181 ARG A O 1
ATOM 1407 N N . ALA A 1 182 ? 7.852 34.531 -4.188 1 96.56 182 ALA A N 1
ATOM 1408 C CA . ALA A 1 182 ? 7.57 33.406 -5.074 1 96.56 182 ALA A CA 1
ATOM 1409 C C . ALA A 1 182 ? 6.75 32.312 -4.359 1 96.56 182 ALA A C 1
ATOM 1411 O O . ALA A 1 182 ? 5.711 31.891 -4.863 1 96.56 182 ALA A O 1
ATOM 1412 N N . ILE A 1 183 ? 7.191 31.906 -3.176 1 98.06 183 ILE A N 1
ATOM 1413 C CA . ILE A 1 183 ? 6.496 30.859 -2.451 1 98.06 183 ILE A CA 1
ATOM 1414 C C . ILE A 1 183 ? 5.18 31.391 -1.891 1 98.06 183 ILE A C 1
ATOM 1416 O O . ILE A 1 183 ? 4.184 30.672 -1.832 1 98.06 183 ILE A O 1
ATOM 1420 N N . VAL A 1 184 ? 5.109 32.688 -1.501 1 98.38 184 VAL A N 1
ATOM 1421 C CA . VAL A 1 184 ? 3.896 33.25 -0.929 1 98.38 184 VAL A CA 1
ATOM 1422 C C . VAL A 1 184 ? 2.836 33.406 -2.018 1 98.38 184 VAL A C 1
ATOM 1424 O O . VAL A 1 184 ? 1.644 33.219 -1.762 1 98.38 184 VAL A O 1
ATOM 1427 N N . LEU A 1 185 ? 3.254 33.688 -3.221 1 97.88 185 LEU A N 1
ATOM 1428 C CA . LEU A 1 185 ? 2.309 33.75 -4.332 1 97.88 185 LEU A CA 1
ATOM 1429 C C . LEU A 1 185 ? 1.713 32.406 -4.621 1 97.88 185 LEU A C 1
ATOM 1431 O O . LEU A 1 185 ? 0.544 32.281 -5 1 97.88 185 LEU A O 1
ATOM 1435 N N . ASP A 1 186 ? 2.557 31.406 -4.516 1 97.5 186 ASP A N 1
ATOM 1436 C CA . ASP A 1 186 ? 2.029 30.062 -4.699 1 97.5 186 ASP A CA 1
ATOM 1437 C C . ASP A 1 186 ? 1.009 29.719 -3.617 1 97.5 186 ASP A C 1
ATOM 1439 O O . ASP A 1 186 ? -0.032 29.125 -3.904 1 97.5 186 ASP A O 1
ATOM 1443 N N . MET A 1 187 ? 1.305 30.078 -2.408 1 98.5 187 MET A N 1
ATOM 1444 C CA . MET A 1 187 ? 0.36 29.891 -1.31 1 98.5 187 MET A CA 1
ATOM 1445 C C . MET A 1 187 ? -0.903 30.719 -1.534 1 98.5 187 MET A C 1
ATOM 1447 O O . MET A 1 187 ? -2 30.281 -1.169 1 98.5 187 MET A O 1
ATOM 1451 N N . GLN A 1 188 ? -0.694 31.875 -2.129 1 98.31 188 GLN A N 1
ATOM 1452 C CA . GLN A 1 188 ? -1.833 32.719 -2.447 1 98.31 188 GLN A CA 1
ATOM 1453 C C . GLN A 1 188 ? -2.768 32.062 -3.445 1 98.31 188 GLN A C 1
ATOM 1455 O O . GLN A 1 188 ? -3.99 32.156 -3.34 1 98.31 188 GLN A O 1
ATOM 1460 N N . ARG A 1 189 ? -2.219 31.422 -4.379 1 97 189 ARG A N 1
ATOM 1461 C CA . ARG A 1 189 ? -3.029 30.672 -5.34 1 97 189 ARG A CA 1
ATOM 1462 C C . ARG A 1 189 ? -3.861 29.609 -4.637 1 97 189 ARG A C 1
ATOM 1464 O O . ARG A 1 189 ? -5.027 29.406 -4.973 1 97 189 ARG A O 1
ATOM 1471 N N . LEU A 1 190 ? -3.26 28.906 -3.688 1 97.88 190 LEU A N 1
ATOM 1472 C CA . LEU A 1 190 ? -3.984 27.906 -2.908 1 97.88 190 LEU A CA 1
ATOM 1473 C C . LEU A 1 190 ? -5.117 28.547 -2.119 1 97.88 190 LEU A C 1
ATOM 1475 O O . LEU A 1 190 ? -6.234 28.016 -2.08 1 97.88 190 LEU A O 1
ATOM 1479 N N . PHE A 1 191 ? -4.797 29.672 -1.492 1 98.25 191 PHE A N 1
ATOM 1480 C CA . PHE A 1 191 ? -5.84 30.391 -0.77 1 98.25 191 PHE A CA 1
ATOM 1481 C C . PHE A 1 191 ? -6.977 30.781 -1.709 1 98.25 191 PHE A C 1
ATOM 1483 O O . PHE A 1 191 ? -8.148 30.625 -1.372 1 98.25 191 PHE A O 1
ATOM 1490 N N . ASN A 1 192 ? -6.625 31.328 -2.846 1 97.06 192 ASN A N 1
ATOM 1491 C CA . ASN A 1 192 ? -7.637 31.75 -3.807 1 97.06 192 ASN A CA 1
ATOM 1492 C C . ASN A 1 192 ? -8.539 30.594 -4.227 1 97.06 192 ASN A C 1
ATOM 1494 O O . ASN A 1 192 ? -9.734 30.781 -4.465 1 97.06 192 ASN A O 1
ATOM 1498 N N . LEU A 1 193 ? -7.984 29.484 -4.34 1 95.75 193 LEU A N 1
ATOM 1499 C CA . LEU A 1 193 ? -8.773 28.297 -4.645 1 95.75 193 LEU A CA 1
ATOM 1500 C C . LEU A 1 193 ? -9.82 28.047 -3.566 1 95.75 193 LEU A C 1
ATOM 1502 O O . LEU A 1 193 ? -11.008 27.891 -3.869 1 95.75 193 LEU A O 1
ATOM 1506 N N . TRP A 1 194 ? -9.391 28.031 -2.354 1 96.69 194 TRP A N 1
ATOM 1507 C CA . TRP A 1 194 ? -10.312 27.781 -1.251 1 96.69 194 TRP A CA 1
ATOM 1508 C C . TRP A 1 194 ? -11.352 28.906 -1.155 1 96.69 194 TRP A C 1
ATOM 1510 O O . TRP A 1 194 ? -12.516 28.641 -0.819 1 96.69 194 TRP A O 1
ATOM 1520 N N . TRP A 1 195 ? -10.891 30.141 -1.415 1 96 195 TRP A N 1
ATOM 1521 C CA . TRP A 1 195 ? -11.797 31.297 -1.396 1 96 195 TRP A CA 1
ATOM 1522 C C . TRP A 1 195 ? -12.922 31.109 -2.414 1 96 195 TRP A C 1
ATOM 1524 O O . TRP A 1 195 ? -14.086 31.344 -2.104 1 96 195 TRP A O 1
ATOM 1534 N N . LEU A 1 196 ? -12.547 30.656 -3.541 1 92.62 196 LEU A N 1
ATOM 1535 C CA . LEU A 1 196 ? -13.516 30.438 -4.602 1 92.62 196 LEU A CA 1
ATOM 1536 C C . LEU A 1 196 ? -14.391 29.219 -4.289 1 92.62 196 LEU A C 1
ATOM 1538 O O . LEU A 1 196 ? -15.602 29.25 -4.531 1 92.62 196 LEU A O 1
ATOM 1542 N N . TRP A 1 197 ? -13.797 28.188 -3.783 1 92.56 197 TRP A N 1
ATOM 1543 C CA . TRP A 1 197 ? -14.5 26.938 -3.49 1 92.56 197 TRP A CA 1
ATOM 1544 C C . TRP A 1 197 ? -15.516 27.141 -2.375 1 92.56 197 TRP A C 1
ATOM 1546 O O . TRP A 1 197 ? -16.516 26.422 -2.303 1 92.56 197 TRP A O 1
ATOM 1556 N N . SER A 1 198 ? -15.266 28.141 -1.542 1 93.38 198 SER A N 1
ATOM 1557 C CA . SER A 1 198 ? -16.141 28.406 -0.4 1 93.38 198 SER A CA 1
ATOM 1558 C C . SER A 1 198 ? -17.203 29.453 -0.746 1 93.38 198 SER A C 1
ATOM 1560 O O . SER A 1 198 ? -17.969 29.875 0.123 1 93.38 198 SER A O 1
ATOM 1562 N N . ASP A 1 199 ? -17.188 29.875 -1.964 1 87.94 199 ASP A N 1
ATOM 1563 C CA . ASP A 1 199 ? -18.219 30.828 -2.406 1 87.94 199 ASP A CA 1
ATOM 1564 C C . ASP A 1 199 ? -19.578 30.156 -2.494 1 87.94 199 ASP A C 1
ATOM 1566 O O . ASP A 1 199 ? -19.75 29.172 -3.223 1 87.94 199 ASP A O 1
ATOM 1570 N N . PRO A 1 200 ? -20.516 30.641 -1.75 1 76.81 200 PRO A N 1
ATOM 1571 C CA . PRO A 1 200 ? -21.844 30.031 -1.771 1 76.81 200 PRO A CA 1
ATOM 1572 C C . PRO A 1 200 ? -22.438 29.969 -3.176 1 76.81 200 PRO A C 1
ATOM 1574 O O . PRO A 1 200 ? -23.281 29.109 -3.453 1 76.81 200 PRO A O 1
ATOM 1577 N N . VAL A 1 201 ? -21.953 30.859 -4.035 1 68.31 201 VAL A N 1
ATOM 1578 C CA . VAL A 1 201 ? -22.469 30.859 -5.398 1 68.31 201 VAL A CA 1
ATOM 1579 C C . VAL A 1 201 ? -21.953 29.641 -6.16 1 68.31 201 VAL A C 1
ATOM 1581 O O . VAL A 1 201 ? -22.656 29.109 -7.031 1 68.31 201 VAL A O 1
ATOM 1584 N N . LEU A 1 202 ? -20.75 29.219 -5.926 1 61.62 202 LEU A N 1
ATOM 1585 C CA . LEU A 1 202 ? -20.219 28.031 -6.586 1 61.62 202 LEU A CA 1
ATOM 1586 C C . LEU A 1 202 ? -21.078 26.797 -6.301 1 61.62 202 LEU A C 1
ATOM 1588 O O . LEU A 1 202 ? -21.203 25.922 -7.156 1 61.62 202 LEU A O 1
ATOM 1592 N N . ILE A 1 203 ? -21.516 26.656 -5.176 1 57.91 203 ILE A N 1
ATOM 1593 C CA . ILE A 1 203 ? -22.344 25.516 -4.812 1 57.91 203 ILE A CA 1
ATOM 1594 C C . ILE A 1 203 ? -23.703 25.625 -5.492 1 57.91 203 ILE A C 1
ATOM 1596 O O . ILE A 1 203 ? -24.344 24.609 -5.789 1 57.91 203 ILE A O 1
ATOM 1600 N N . ASN A 1 204 ? -24.094 26.859 -5.801 1 53.59 204 ASN A N 1
ATOM 1601 C CA . ASN A 1 204 ? -25.391 27.078 -6.422 1 53.59 204 ASN A CA 1
ATOM 1602 C C . ASN A 1 204 ? -25.25 27.75 -7.789 1 53.59 204 ASN A C 1
ATOM 1604 O O . ASN A 1 204 ? -25.781 28.844 -8.008 1 53.59 204 ASN A O 1
ATOM 1608 N N . PRO A 1 205 ? -24.172 27.219 -8.625 1 47.06 205 PRO A N 1
ATOM 1609 C CA . PRO A 1 205 ? -23.906 28.141 -9.727 1 47.06 205 PRO A CA 1
ATOM 1610 C C . PRO A 1 205 ? -25.062 28.203 -10.734 1 47.06 205 PRO A C 1
ATOM 1612 O O . PRO A 1 205 ? -25.641 27.156 -11.07 1 47.06 205 PRO A O 1
ATOM 1615 N N . LEU A 1 206 ? -25.719 29.219 -10.898 1 45.56 206 LEU A N 1
ATOM 1616 C CA . LEU A 1 206 ? -26.484 29.438 -12.125 1 45.56 206 LEU A CA 1
ATOM 1617 C C . LEU A 1 206 ? -25.547 29.656 -13.312 1 45.56 206 LEU A C 1
ATOM 1619 O O . LEU A 1 206 ? -24.562 30.391 -13.195 1 45.56 206 LEU A O 1
ATOM 1623 N N . ASP A 1 207 ? -25.312 28.688 -14.336 1 44.72 207 ASP A N 1
ATOM 1624 C CA . ASP A 1 207 ? -24.531 29.047 -15.516 1 44.72 207 ASP A CA 1
ATOM 1625 C C . ASP A 1 207 ? -25.125 30.266 -16.219 1 44.72 207 ASP A C 1
ATOM 1627 O O . ASP A 1 207 ? -26.281 30.625 -15.984 1 44.72 207 ASP A O 1
ATOM 1631 N N . PRO A 1 208 ? -24.312 31.016 -16.797 1 43.94 208 PRO A N 1
ATOM 1632 C CA . PRO A 1 208 ? -24.844 32.219 -17.469 1 43.94 208 PRO A CA 1
ATOM 1633 C C . PRO A 1 208 ? -26.094 31.922 -18.297 1 43.94 208 PRO A C 1
ATOM 1635 O O . PRO A 1 208 ? -26.859 32.844 -18.594 1 43.94 208 PRO A O 1
ATOM 1638 N N . THR A 1 209 ? -26.109 30.859 -19.078 1 43.97 209 THR A N 1
ATOM 1639 C CA . THR A 1 209 ? -27.297 30.516 -19.875 1 43.97 209 THR A CA 1
ATOM 1640 C C . THR A 1 209 ? -28.453 30.078 -18.984 1 43.97 209 THR A C 1
ATOM 1642 O O . THR A 1 209 ? -29.516 29.734 -19.469 1 43.97 209 THR A O 1
ATOM 1645 N N . GLY A 1 210 ? -28.359 30.156 -17.781 1 42.97 210 GLY A N 1
ATOM 1646 C CA . GLY A 1 210 ? -29.344 29.703 -16.797 1 42.97 210 GLY A CA 1
ATOM 1647 C C . GLY A 1 210 ? -29.156 28.266 -16.391 1 42.97 210 GLY A C 1
ATOM 1648 O O . GLY A 1 210 ? -29.984 27.703 -15.656 1 42.97 210 GLY A O 1
ATOM 1649 N N . VAL A 1 211 ? -28.25 27.594 -17.219 1 41.47 211 VAL A N 1
ATOM 1650 C CA . VAL A 1 211 ? -28 26.188 -16.922 1 41.47 211 VAL A CA 1
ATOM 1651 C C . VAL A 1 211 ? -27.062 26.062 -15.719 1 41.47 211 VAL A C 1
ATOM 1653 O O . VAL A 1 211 ? -26.016 26.719 -15.68 1 41.47 211 VAL A O 1
ATOM 1656 N N . LEU A 1 212 ? -27.422 25.734 -14.656 1 45.56 212 LEU A N 1
ATOM 1657 C CA . LEU A 1 212 ? -26.734 25.469 -13.398 1 45.56 212 LEU A CA 1
ATOM 1658 C C . LEU A 1 212 ? -25.547 24.531 -13.617 1 45.56 212 LEU A C 1
ATOM 1660 O O . LEU A 1 212 ? -25.719 23.422 -14.125 1 45.56 212 LEU A O 1
ATOM 1664 N N . ALA A 1 213 ? -24.391 24.953 -14.109 1 50.84 213 ALA A N 1
ATOM 1665 C CA . ALA A 1 213 ? -23.312 23.984 -14.016 1 50.84 213 ALA A CA 1
ATOM 1666 C C . ALA A 1 213 ? -23.062 23.594 -12.562 1 50.84 213 ALA A C 1
ATOM 1668 O O . ALA A 1 213 ? -22.547 24.391 -11.773 1 50.84 213 ALA A O 1
ATOM 1669 N N . ILE A 1 214 ? -23.906 23.062 -11.797 1 57.41 214 ILE A N 1
ATOM 1670 C CA . ILE A 1 214 ? -23.859 22.719 -10.375 1 57.41 214 ILE A CA 1
ATOM 1671 C C . ILE A 1 214 ? -22.875 21.578 -10.148 1 57.41 214 ILE A C 1
ATOM 1673 O O . ILE A 1 214 ? -23.031 20.5 -10.734 1 57.41 214 ILE A O 1
ATOM 1677 N N . TRP A 1 215 ? -21.547 22.125 -9.742 1 75.31 215 TRP A N 1
ATOM 1678 C CA . TRP A 1 215 ? -20.688 21.047 -9.258 1 75.31 215 TRP A CA 1
ATOM 1679 C C . TRP A 1 215 ? -21.297 20.391 -8.016 1 75.31 215 TRP A C 1
ATOM 1681 O O . TRP A 1 215 ? -21.484 21.047 -6.992 1 75.31 215 TRP A O 1
ATOM 1691 N N . GLN A 1 216 ? -21.75 19.172 -8.289 1 83.31 216 GLN A N 1
ATOM 1692 C CA . GLN A 1 216 ? -22.25 18.375 -7.184 1 83.31 216 GLN A CA 1
ATOM 1693 C C . GLN A 1 216 ? -21.359 17.172 -6.918 1 83.31 216 GLN A C 1
ATOM 1695 O O . GLN A 1 216 ? -20.844 16.562 -7.855 1 83.31 216 GLN A O 1
ATOM 1700 N N . PRO A 1 217 ? -21.141 17.031 -5.66 1 91.25 217 PRO A N 1
ATOM 1701 C CA . PRO A 1 217 ? -20.359 15.836 -5.375 1 91.25 217 PRO A CA 1
ATOM 1702 C C . PRO A 1 217 ? -21.047 14.555 -5.855 1 91.25 217 PRO A C 1
ATOM 1704 O O . PRO A 1 217 ? -22.234 14.562 -6.141 1 91.25 217 PRO A O 1
ATOM 1707 N N . VAL A 1 218 ? -20.312 13.547 -6 1 92.06 218 VAL A N 1
ATOM 1708 C CA . VAL A 1 218 ? -20.828 12.242 -6.398 1 92.06 218 VAL A CA 1
ATOM 1709 C C . VAL A 1 218 ? -20.469 11.195 -5.344 1 92.06 218 VAL A C 1
ATOM 1711 O O . VAL A 1 218 ? -19.375 11.242 -4.766 1 92.06 218 VAL A O 1
ATOM 1714 N N . ASP A 1 219 ? -21.406 10.297 -5.07 1 93.38 219 ASP A N 1
ATOM 1715 C CA . ASP A 1 219 ? -21.109 9.102 -4.297 1 93.38 219 ASP A CA 1
ATOM 1716 C C . ASP A 1 219 ? -20.688 7.949 -5.207 1 93.38 219 ASP A C 1
ATOM 1718 O O . ASP A 1 219 ? -21.438 7.559 -6.105 1 93.38 219 ASP A O 1
ATOM 1722 N N . THR A 1 220 ? -19.484 7.465 -5.027 1 94 220 THR A N 1
ATOM 1723 C CA . THR A 1 220 ? -19 6.406 -5.902 1 94 220 THR A CA 1
ATOM 1724 C C . THR A 1 220 ? -18.156 5.398 -5.117 1 94 220 THR A C 1
ATOM 1726 O O . THR A 1 220 ? -17.547 5.75 -4.109 1 94 220 THR A O 1
ATOM 1729 N N . PHE A 1 221 ? -18.172 4.145 -5.602 1 94.62 221 PHE A N 1
ATOM 1730 C CA . PHE A 1 221 ? -17.328 3.104 -5.016 1 94.62 221 PHE A CA 1
ATOM 1731 C C . PHE A 1 221 ? -15.883 3.266 -5.449 1 94.62 221 PHE A C 1
ATOM 1733 O O . PHE A 1 221 ? -15.594 3.336 -6.648 1 94.62 221 PHE A O 1
ATOM 1740 N N . VAL A 1 222 ? -15.016 3.381 -4.461 1 95.25 222 VAL A N 1
ATOM 1741 C CA . VAL A 1 222 ? -13.578 3.48 -4.723 1 95.25 222 VAL A CA 1
ATOM 1742 C C . VAL A 1 222 ? -12.898 2.164 -4.363 1 95.25 222 VAL A C 1
ATOM 1744 O O . VAL A 1 222 ? -12.867 1.77 -3.195 1 95.25 222 VAL A O 1
ATOM 1747 N N . GLU A 1 223 ? -12.258 1.547 -5.285 1 93.94 223 GLU A N 1
ATOM 1748 C CA . GLU A 1 223 ? -11.664 0.222 -5.121 1 93.94 223 GLU A CA 1
ATOM 1749 C C . GLU A 1 223 ? -10.57 0.232 -4.059 1 93.94 223 GLU A C 1
ATOM 1751 O O . GLU A 1 223 ? -10.5 -0.671 -3.225 1 93.94 223 GLU A O 1
ATOM 1756 N N . LYS A 1 224 ? -9.805 1.262 -4.055 1 93.5 224 LYS A N 1
ATOM 1757 C CA . LYS A 1 224 ? -8.68 1.357 -3.131 1 93.5 224 LYS A CA 1
ATOM 1758 C C . LYS A 1 224 ? -9.164 1.441 -1.686 1 93.5 224 LYS A C 1
ATOM 1760 O O . LYS A 1 224 ? -8.445 1.054 -0.761 1 93.5 224 LYS A O 1
ATOM 1765 N N . PHE A 1 225 ? -10.43 1.928 -1.511 1 95.56 225 PHE A N 1
ATOM 1766 C CA . PHE A 1 225 ? -10.961 2.111 -0.167 1 95.56 225 PHE A CA 1
ATOM 1767 C C . PHE A 1 225 ? -11.969 1.017 0.168 1 95.56 225 PHE A C 1
ATOM 1769 O O . PHE A 1 225 ? -12.352 0.85 1.329 1 95.56 225 PHE A O 1
ATOM 1776 N N . GLN A 1 226 ? -12.453 0.309 -0.925 1 95.56 226 GLN A N 1
ATOM 1777 C CA . GLN A 1 226 ? -13.484 -0.713 -0.788 1 95.56 226 GLN A CA 1
ATOM 1778 C C . GLN A 1 226 ? -14.734 -0.147 -0.117 1 95.56 226 GLN A C 1
ATOM 1780 O O . GLN A 1 226 ? -15.344 -0.808 0.723 1 95.56 226 GLN A O 1
ATOM 1785 N N . ALA A 1 227 ? -15.039 1.108 -0.483 1 93.88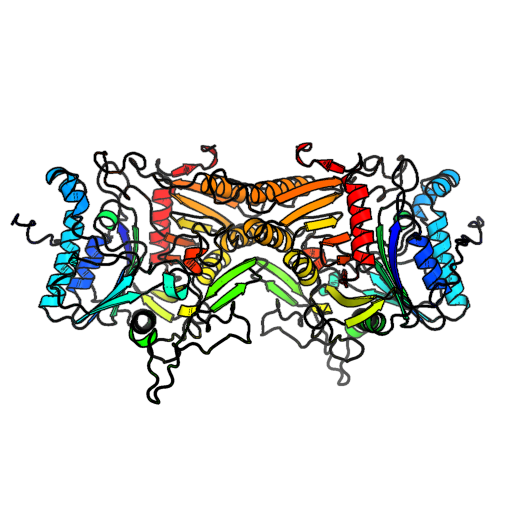 227 ALA A N 1
ATOM 1786 C CA . ALA A 1 227 ? -16.156 1.832 0.125 1 93.88 227 ALA A CA 1
ATOM 1787 C C . ALA A 1 227 ? -16.734 2.857 -0.843 1 93.88 227 ALA A C 1
ATOM 1789 O O . ALA A 1 227 ? -16.047 3.309 -1.765 1 93.88 227 ALA A O 1
ATOM 1790 N N . VAL A 1 228 ? -18 3.154 -0.616 1 94.75 228 VAL A N 1
ATOM 1791 C CA . VAL A 1 228 ? -18.594 4.297 -1.294 1 94.75 228 VAL A CA 1
ATOM 1792 C C . VAL A 1 228 ? -18.219 5.586 -0.57 1 94.75 228 VAL A C 1
ATOM 1794 O O . VAL A 1 228 ? -18.453 5.723 0.633 1 94.75 228 VAL A O 1
ATOM 1797 N N . VAL A 1 229 ? -17.609 6.492 -1.323 1 95.12 229 VAL A N 1
ATOM 1798 C CA . VAL A 1 229 ? -17.219 7.773 -0.745 1 95.12 229 VAL A CA 1
ATOM 1799 C C . VAL A 1 229 ? -17.812 8.914 -1.575 1 95.12 229 VAL A C 1
ATOM 1801 O O . VAL A 1 229 ? -18.016 8.766 -2.779 1 95.12 229 VAL A O 1
ATOM 1804 N N . ARG A 1 230 ? -18.203 10.062 -0.93 1 96.31 230 ARG A N 1
ATOM 1805 C CA . ARG A 1 230 ? -18.656 11.281 -1.599 1 96.31 230 ARG A CA 1
ATOM 1806 C C . ARG A 1 230 ? -17.469 12.141 -2.012 1 96.31 230 ARG A C 1
ATOM 1808 O O . ARG A 1 230 ? -16.578 12.43 -1.197 1 96.31 230 ARG A O 1
ATOM 1815 N N . LEU A 1 231 ? -17.344 12.547 -3.291 1 95.12 231 LEU A N 1
ATOM 1816 C CA . LEU A 1 231 ? -16.188 13.266 -3.836 1 95.12 231 LEU A CA 1
ATOM 1817 C C . LEU A 1 231 ? -16.641 14.352 -4.809 1 95.12 231 LEU A C 1
ATOM 1819 O O . LEU A 1 231 ? -17.656 14.188 -5.492 1 95.12 231 LEU A O 1
ATOM 1823 N N . PRO A 1 232 ? -15.891 15.461 -4.816 1 93.19 232 PRO A N 1
ATOM 1824 C CA . PRO A 1 232 ? -16.047 16.312 -5.996 1 93.19 232 PRO A CA 1
ATOM 1825 C C . PRO A 1 232 ? -15.812 15.562 -7.305 1 93.19 232 PRO A C 1
ATOM 1827 O O . PRO A 1 232 ? -14.883 14.758 -7.395 1 93.19 232 PRO A O 1
ATOM 1830 N N . PRO A 1 233 ? -16.531 15.773 -8.336 1 90.94 233 PRO A N 1
ATOM 1831 C CA . PRO A 1 233 ? -16.453 14.977 -9.562 1 90.94 233 PRO A CA 1
ATOM 1832 C C . PRO A 1 233 ? -15.148 15.195 -10.32 1 90.94 233 PRO A C 1
ATOM 1834 O O . PRO A 1 233 ? -14.844 14.453 -11.258 1 90.94 233 PRO A O 1
ATOM 1837 N N . TRP A 1 234 ? -14.344 16.219 -9.875 1 90.62 234 TRP A N 1
ATOM 1838 C CA . TRP A 1 234 ? -13.094 16.469 -10.586 1 90.62 234 TRP A CA 1
ATOM 1839 C C . TRP A 1 234 ? -11.914 15.797 -9.875 1 90.62 234 TRP A C 1
ATOM 1841 O O . TRP A 1 234 ? -10.758 16.109 -10.156 1 90.62 234 TRP A O 1
ATOM 1851 N N . THR A 1 235 ? -12.234 14.883 -8.906 1 92.88 235 THR A N 1
ATOM 1852 C CA . THR A 1 235 ? -11.188 14.062 -8.297 1 92.88 235 THR A CA 1
ATOM 1853 C C . THR A 1 235 ? -10.828 12.891 -9.203 1 92.88 235 THR A C 1
ATOM 1855 O O . THR A 1 235 ? -11.266 11.766 -8.977 1 92.88 235 THR A O 1
ATOM 1858 N N . SER A 1 236 ? -9.93 12.992 -10.039 1 82.38 236 SER A N 1
ATOM 1859 C CA . SER A 1 236 ? -9.727 12.109 -11.188 1 82.38 236 SER A CA 1
ATOM 1860 C C . SER A 1 236 ? -9.148 10.766 -10.75 1 82.38 236 SER A C 1
ATOM 1862 O O . SER A 1 236 ? -9.406 9.742 -11.391 1 82.38 236 SER A O 1
ATOM 1864 N N . SER A 1 237 ? -8.406 10.742 -9.719 1 86.69 237 SER A N 1
ATOM 1865 C CA . SER A 1 237 ? -7.758 9.5 -9.312 1 86.69 237 SER A CA 1
ATOM 1866 C C . SER A 1 237 ? -8.758 8.547 -8.664 1 86.69 237 SER A C 1
ATOM 1868 O O . SER A 1 237 ? -8.492 7.344 -8.547 1 86.69 237 SER A O 1
ATOM 1870 N N . LEU A 1 238 ? -9.938 9.086 -8.32 1 91.56 238 LEU A N 1
ATOM 1871 C CA . LEU A 1 238 ? -10.852 8.281 -7.523 1 91.56 238 LEU A CA 1
ATOM 1872 C C . LEU A 1 238 ? -12.203 8.148 -8.219 1 91.56 238 LEU A C 1
ATOM 1874 O O . LEU A 1 238 ? -12.945 7.199 -7.953 1 91.56 238 LEU A O 1
ATOM 1878 N N . VAL A 1 239 ? -12.516 9.172 -9.039 1 91.06 239 VAL A N 1
ATOM 1879 C CA . VAL A 1 239 ? -13.82 9.172 -9.695 1 91.06 239 VAL A CA 1
ATOM 1880 C C . VAL A 1 239 ? -13.711 8.508 -11.062 1 91.06 239 VAL A C 1
ATOM 1882 O O . VAL A 1 239 ? -12.82 8.836 -11.852 1 91.06 239 VAL A O 1
ATOM 1885 N N . GLN A 1 240 ? -14.578 7.613 -11.312 1 85.81 240 GLN A N 1
ATOM 1886 C CA . GLN A 1 240 ? -14.586 6.902 -12.586 1 85.81 240 GLN A CA 1
ATOM 1887 C C . GLN A 1 240 ? -14.805 7.863 -13.75 1 85.81 240 GLN A C 1
ATOM 1889 O O . GLN A 1 240 ? -15.492 8.875 -13.609 1 85.81 240 GLN A O 1
ATOM 1894 N N . SER A 1 241 ? -14.328 7.473 -14.844 1 80.69 241 SER A N 1
ATOM 1895 C CA . SER A 1 241 ? -14.297 8.312 -16.047 1 80.69 241 SER A CA 1
ATOM 1896 C C . SER A 1 241 ? -15.695 8.773 -16.438 1 80.69 241 SER A C 1
ATOM 1898 O O . SER A 1 241 ? -15.891 9.93 -16.828 1 80.69 241 SER A O 1
ATOM 1900 N N . GLY A 1 242 ? -16.656 7.984 -16.344 1 80.06 242 GLY A N 1
ATOM 1901 C CA . GLY A 1 242 ? -18 8.352 -16.766 1 80.06 242 GLY A CA 1
ATOM 1902 C C . GLY A 1 242 ? -18.625 9.438 -15.898 1 80.06 242 GLY A C 1
ATOM 1903 O O . GLY A 1 242 ? -19.547 10.125 -16.328 1 80.06 242 GLY A O 1
ATOM 1904 N N . TRP A 1 243 ? -18.031 9.688 -14.75 1 82.31 243 TRP A N 1
ATOM 1905 C CA . TRP A 1 243 ? -18.594 10.656 -13.805 1 82.31 243 TRP A CA 1
ATOM 1906 C C . TRP A 1 243 ? -17.641 11.836 -13.617 1 82.31 243 TRP A C 1
ATOM 1908 O O . TRP A 1 243 ? -17.969 12.797 -12.922 1 82.31 243 TRP A O 1
ATOM 1918 N N . SER A 1 244 ? -16.531 11.758 -14.211 1 86.56 244 SER A N 1
ATOM 1919 C CA . SER A 1 244 ? -15.492 12.758 -13.984 1 86.56 244 SER A CA 1
ATOM 1920 C C . SER A 1 244 ? -15.82 14.07 -14.703 1 86.56 244 SER A C 1
ATOM 1922 O O . SER A 1 244 ? -16.328 14.055 -15.82 1 86.56 244 SER A O 1
ATOM 1924 N N . GLN A 1 245 ? -15.594 15.211 -14.016 1 85.38 245 GLN A N 1
ATOM 1925 C CA . GLN A 1 245 ? -15.719 16.547 -14.562 1 85.38 245 GLN A CA 1
ATOM 1926 C C . GLN A 1 245 ? -14.383 17.297 -14.523 1 85.38 245 GLN A C 1
ATOM 1928 O O . GLN A 1 245 ? -13.492 16.938 -13.75 1 85.38 245 GLN A O 1
ATOM 1933 N N . PRO A 1 246 ? -14.258 18.234 -15.352 1 83.88 246 PRO A N 1
ATOM 1934 C CA . PRO A 1 246 ? -13.016 19.016 -15.312 1 83.88 246 PRO A CA 1
ATOM 1935 C C . PRO A 1 246 ? -12.844 19.797 -14.016 1 83.88 246 PRO A C 1
ATOM 1937 O O . PRO A 1 246 ? -13.828 20.297 -13.461 1 83.88 246 PRO A O 1
ATOM 1940 N N . ASN A 1 247 ? -11.672 19.922 -13.586 1 85.88 247 ASN A N 1
ATOM 1941 C CA . ASN A 1 247 ? -11.344 20.719 -12.414 1 85.88 247 ASN A CA 1
ATOM 1942 C C . ASN A 1 247 ? -11.656 22.203 -12.641 1 85.88 247 ASN A C 1
ATOM 1944 O O . ASN A 1 247 ? -11.141 22.812 -13.586 1 85.88 247 ASN A O 1
ATOM 1948 N N . PRO A 1 248 ? -12.398 22.797 -11.867 1 84.69 248 PRO A N 1
ATOM 1949 C CA . PRO A 1 248 ? -12.758 24.203 -12.086 1 84.69 248 PRO A CA 1
ATOM 1950 C C . PRO A 1 248 ? -11.656 25.172 -11.656 1 84.69 248 PRO A C 1
ATOM 1952 O O . PRO A 1 248 ? -11.734 26.359 -11.953 1 84.69 248 PRO A O 1
ATOM 1955 N N . PHE A 1 249 ? -10.633 24.656 -11.008 1 88.81 249 PHE A N 1
ATOM 1956 C CA . PHE A 1 249 ? -9.57 25.5 -10.469 1 88.81 249 PHE A CA 1
ATOM 1957 C C . PHE A 1 249 ? -8.344 25.469 -11.367 1 88.81 249 PHE A C 1
ATOM 1959 O O . PHE A 1 249 ? -7.227 25.219 -10.898 1 88.81 249 PHE A O 1
ATOM 1966 N N . ASN A 1 250 ? -8.508 25.875 -12.609 1 85 250 ASN A N 1
ATOM 1967 C CA . ASN A 1 250 ? -7.418 25.766 -13.57 1 85 250 ASN A CA 1
ATOM 1968 C C . ASN A 1 250 ? -6.875 27.125 -13.961 1 85 250 ASN A C 1
ATOM 1970 O O . ASN A 1 250 ? -5.828 27.234 -14.609 1 85 250 ASN A O 1
ATOM 1974 N N . ALA A 1 251 ? -7.527 28.125 -13.539 1 87.88 251 ALA A N 1
ATOM 1975 C CA . ALA A 1 251 ? -7.02 29.453 -13.836 1 87.88 251 ALA A CA 1
ATOM 1976 C C . ALA A 1 251 ? -5.68 29.703 -13.148 1 87.88 251 ALA A C 1
ATOM 1978 O O . ALA A 1 251 ? -5.387 29.094 -12.117 1 87.88 251 ALA A O 1
ATOM 1979 N N . THR A 1 252 ? -4.926 30.578 -13.656 1 87.56 252 THR A N 1
ATOM 1980 C CA . THR A 1 252 ? -3.561 30.828 -13.211 1 87.56 252 THR A CA 1
ATOM 1981 C C . THR A 1 252 ? -3.553 31.359 -11.781 1 87.56 252 THR A C 1
ATOM 1983 O O . THR A 1 252 ? -2.594 31.141 -11.031 1 87.56 252 THR A O 1
ATOM 1986 N N . PHE A 1 253 ? -4.566 32.031 -11.391 1 91.31 253 PHE A N 1
ATOM 1987 C CA . PHE A 1 253 ? -4.555 32.656 -10.086 1 91.31 253 PHE A CA 1
ATOM 1988 C C . PHE A 1 253 ? -4.961 31.672 -8.992 1 91.31 253 PHE A C 1
ATOM 1990 O O . PHE A 1 253 ? -4.887 32 -7.805 1 91.31 253 PHE A O 1
ATOM 1997 N N . VAL A 1 254 ? -5.336 30.375 -9.398 1 93.31 254 VAL A N 1
ATOM 1998 C CA . VAL A 1 254 ? -5.711 29.375 -8.398 1 93.31 254 VAL A CA 1
ATOM 1999 C C . VAL A 1 254 ? -4.91 28.094 -8.625 1 93.31 254 VAL A C 1
ATOM 2001 O O . VAL A 1 254 ? -5.062 27.125 -7.879 1 93.31 254 VAL A O 1
ATOM 2004 N N . SER A 1 255 ? -4.109 28.078 -9.602 1 92.31 255 SER A N 1
ATOM 2005 C CA . SER A 1 255 ? -3.357 26.875 -9.93 1 92.31 255 SER A CA 1
ATOM 2006 C C . SER A 1 255 ? -1.855 27.109 -9.805 1 92.31 255 SER A C 1
ATOM 2008 O O . SER A 1 255 ? -1.364 28.203 -10.094 1 92.31 255 SER A O 1
ATOM 2010 N N . SER A 1 256 ? -1.199 26.078 -9.391 1 93.94 256 SER A N 1
ATOM 2011 C CA . SER A 1 256 ? 0.251 26.141 -9.234 1 93.94 256 SER A CA 1
ATOM 2012 C C . SER A 1 256 ? 0.956 25.328 -10.32 1 93.94 256 SER A C 1
ATOM 2014 O O . SER A 1 256 ? 0.442 24.297 -10.766 1 93.94 256 SER A O 1
ATOM 2016 N N . GLN A 1 257 ? 2.119 25.766 -10.734 1 93.94 257 GLN A N 1
ATOM 2017 C CA . GLN A 1 257 ? 2.982 24.969 -11.594 1 93.94 257 GLN A CA 1
ATOM 2018 C C . GLN A 1 257 ? 4.039 24.219 -10.781 1 93.94 257 GLN A C 1
ATOM 2020 O O . GLN A 1 257 ? 4.797 23.406 -11.32 1 93.94 257 GLN A O 1
ATOM 2025 N N . PHE A 1 258 ? 4.078 24.484 -9.492 1 96.5 258 PHE A N 1
ATOM 2026 C CA . PHE A 1 258 ? 5.137 23.938 -8.641 1 96.5 258 PHE A CA 1
ATOM 2027 C C . PHE A 1 258 ? 4.645 22.719 -7.875 1 96.5 258 PHE A C 1
ATOM 2029 O O . PHE A 1 258 ? 3.453 22.594 -7.582 1 96.5 258 PHE A O 1
ATOM 2036 N N . ASN A 1 259 ? 5.453 21.797 -7.684 1 97.75 259 ASN A N 1
ATOM 2037 C CA . ASN A 1 259 ? 5.25 20.516 -7.016 1 97.75 259 ASN A CA 1
ATOM 2038 C C . ASN A 1 259 ? 6.574 19.891 -6.586 1 97.75 259 ASN A C 1
ATOM 2040 O O . ASN A 1 259 ? 7.621 20.547 -6.648 1 97.75 259 ASN A O 1
ATOM 2044 N N . LYS A 1 260 ? 6.543 18.672 -6.125 1 97.75 260 LYS A N 1
ATOM 2045 C CA . LYS A 1 260 ? 7.742 18.031 -5.598 1 97.75 260 LYS A CA 1
ATOM 2046 C C . LYS A 1 260 ? 8.789 17.844 -6.691 1 97.75 260 LYS A C 1
ATOM 2048 O O . LYS A 1 260 ? 9.992 17.812 -6.41 1 97.75 260 LYS A O 1
ATOM 2053 N N . ASP A 1 261 ? 8.383 17.75 -7.984 1 95.31 261 ASP A N 1
ATOM 2054 C CA . ASP A 1 261 ? 9.289 17.5 -9.102 1 95.31 261 ASP A CA 1
ATOM 2055 C C . ASP A 1 261 ? 9.719 18.812 -9.758 1 95.31 261 ASP A C 1
ATOM 2057 O O . ASP A 1 261 ? 10.648 18.844 -10.562 1 95.31 261 ASP A O 1
ATOM 2061 N N . ASN A 1 262 ? 9.039 19.859 -9.531 1 97.44 262 ASN A N 1
ATOM 2062 C CA . ASN A 1 262 ? 9.312 21.219 -9.984 1 97.44 262 ASN A CA 1
ATOM 2063 C C . ASN A 1 262 ? 9.18 22.234 -8.852 1 97.44 262 ASN A C 1
ATOM 2065 O O . ASN A 1 262 ? 8.211 23 -8.805 1 97.44 262 ASN A O 1
ATOM 2069 N N . GLN A 1 263 ? 10.234 22.391 -8.109 1 98.31 263 GLN A N 1
ATOM 2070 C CA . GLN A 1 263 ? 10.18 23.156 -6.867 1 98.31 263 GLN A CA 1
ATOM 2071 C C . GLN A 1 263 ? 10.57 24.609 -7.102 1 98.31 263 GLN A C 1
ATOM 2073 O O . GLN A 1 263 ? 11.273 24.922 -8.07 1 98.31 263 GLN A O 1
ATOM 2078 N N . ILE A 1 264 ? 10.156 25.469 -6.27 1 98.44 264 ILE A N 1
ATOM 2079 C CA . ILE A 1 264 ? 10.547 26.875 -6.273 1 98.44 264 ILE A CA 1
ATOM 2080 C C . ILE A 1 264 ? 11.945 27.016 -5.668 1 98.44 264 ILE A C 1
ATOM 2082 O O . ILE A 1 264 ? 12.25 26.391 -4.648 1 98.44 264 ILE A O 1
ATOM 2086 N N . THR A 1 265 ? 12.75 27.812 -6.316 1 97.81 265 THR A N 1
ATOM 2087 C CA . THR A 1 265 ? 14.031 28.188 -5.734 1 97.81 265 THR A CA 1
ATOM 2088 C C . THR A 1 265 ? 13.906 29.484 -4.938 1 97.81 265 THR A C 1
ATOM 2090 O O . THR A 1 265 ? 13.422 30.484 -5.453 1 97.81 265 THR A O 1
ATOM 2093 N N . ALA A 1 266 ? 14.266 29.406 -3.674 1 96.69 266 ALA A N 1
ATOM 2094 C CA . ALA A 1 266 ? 14.258 30.578 -2.799 1 96.69 266 ALA A CA 1
ATOM 2095 C C . ALA A 1 266 ? 15.617 30.781 -2.129 1 96.69 266 ALA A C 1
ATOM 2097 O O . ALA A 1 266 ? 16.359 29.812 -1.926 1 96.69 266 ALA A O 1
ATOM 2098 N N . VAL A 1 267 ? 15.938 32.031 -1.909 1 96.12 267 VAL A N 1
ATOM 2099 C CA . VAL A 1 267 ? 17.141 32.344 -1.136 1 96.12 267 VAL A CA 1
ATOM 2100 C C . VAL A 1 267 ? 16.734 32.875 0.238 1 96.12 267 VAL A C 1
ATOM 2102 O O . VAL A 1 267 ? 16.219 34 0.35 1 96.12 267 VAL A O 1
ATOM 2105 N N . TRP A 1 268 ? 16.906 32.031 1.245 1 95.38 268 TRP A N 1
ATOM 2106 C CA . TRP A 1 268 ? 16.578 32.375 2.621 1 95.38 268 TRP A CA 1
ATOM 2107 C C . TRP A 1 268 ? 17.812 32.344 3.506 1 95.38 268 TRP A C 1
ATOM 2109 O O . TRP A 1 268 ? 18.609 31.406 3.436 1 95.38 268 TRP A O 1
ATOM 2119 N N . ASN A 1 269 ? 17.922 33.375 4.383 1 92.5 269 ASN A N 1
ATOM 2120 C CA . ASN A 1 269 ? 19.031 33.375 5.336 1 92.5 269 ASN A CA 1
ATOM 2121 C C . ASN A 1 269 ? 20.375 33.219 4.633 1 92.5 269 ASN A C 1
ATOM 2123 O O . ASN A 1 269 ? 21.25 32.5 5.129 1 92.5 269 ASN A O 1
ATOM 2127 N N . GLY A 1 270 ? 20.484 33.625 3.42 1 91.81 270 GLY A N 1
ATOM 2128 C CA . GLY A 1 270 ? 21.719 33.531 2.656 1 91.81 270 GLY A CA 1
ATOM 2129 C C . GLY A 1 270 ? 21.922 32.188 1.979 1 91.81 270 GLY A C 1
ATOM 2130 O O . GLY A 1 270 ? 22.969 31.969 1.364 1 91.81 270 GLY A O 1
ATOM 2131 N N . GLU A 1 271 ? 20.953 31.359 2.025 1 95.94 271 GLU A N 1
ATOM 2132 C CA . GLU A 1 271 ? 21.078 30.016 1.468 1 95.94 271 GLU A CA 1
ATOM 2133 C C . GLU A 1 271 ? 20.062 29.781 0.356 1 95.94 271 GLU A C 1
ATOM 2135 O O . GLU A 1 271 ? 18.875 30.078 0.518 1 95.94 271 GLU A O 1
ATOM 2140 N N . ARG A 1 272 ? 20.594 29.219 -0.765 1 97.12 272 ARG A N 1
ATOM 2141 C CA . ARG A 1 272 ? 19.688 28.781 -1.814 1 97.12 272 ARG A CA 1
ATOM 2142 C C . ARG A 1 272 ? 18.969 27.5 -1.404 1 97.12 272 ARG A C 1
ATOM 2144 O O . ARG A 1 272 ? 19.609 26.547 -0.95 1 97.12 272 ARG A O 1
ATOM 2151 N N . SER A 1 273 ? 17.625 27.5 -1.513 1 97.88 273 SER A N 1
ATOM 2152 C CA . SER A 1 273 ? 16.812 26.375 -1.066 1 97.88 273 SER A CA 1
ATOM 2153 C C . SER A 1 273 ? 15.719 26.047 -2.074 1 97.88 273 SER A C 1
ATOM 2155 O O . SER A 1 273 ? 15.352 26.891 -2.896 1 97.88 273 SER A O 1
ATOM 2157 N N . GLN A 1 274 ? 15.305 24.812 -2.049 1 98.44 274 GLN A N 1
ATOM 2158 C CA . GLN A 1 274 ? 14.117 24.375 -2.779 1 98.44 274 GLN A CA 1
ATOM 2159 C C . GLN A 1 274 ? 12.914 24.266 -1.849 1 98.44 274 GLN A C 1
ATOM 2161 O O . GLN A 1 274 ? 13.055 23.875 -0.687 1 98.44 274 GLN A O 1
ATOM 2166 N N . VAL A 1 275 ? 11.734 24.656 -2.432 1 98.62 275 VAL A N 1
ATOM 2167 C CA . VAL A 1 275 ? 10.539 24.625 -1.596 1 98.62 275 VAL A CA 1
ATOM 2168 C C . VAL A 1 275 ? 9.305 24.375 -2.461 1 98.62 275 VAL A C 1
ATOM 2170 O O . VAL A 1 275 ? 9.273 24.75 -3.633 1 98.62 275 VAL A O 1
ATOM 2173 N N . PHE A 1 276 ? 8.344 23.656 -1.953 1 98.62 276 PHE A N 1
ATOM 2174 C CA . PHE A 1 276 ? 7.02 23.531 -2.547 1 98.62 276 PHE A CA 1
ATOM 2175 C C . PHE A 1 276 ? 5.957 23.375 -1.467 1 98.62 276 PHE A C 1
ATOM 2177 O O . PHE A 1 276 ? 6.27 23.062 -0.319 1 98.62 276 PHE A O 1
ATOM 2184 N N . VAL A 1 277 ? 4.707 23.672 -1.832 1 98.5 277 VAL A N 1
ATOM 2185 C CA . VAL A 1 277 ? 3.553 23.547 -0.943 1 98.5 277 VAL A CA 1
ATOM 2186 C C . VAL A 1 277 ? 2.607 22.469 -1.463 1 98.5 277 VAL A C 1
ATOM 2188 O O . VAL A 1 277 ? 2.314 22.422 -2.66 1 98.5 277 VAL A O 1
ATOM 2191 N N . SER A 1 278 ? 2.242 21.578 -0.582 1 98.62 278 SER A N 1
ATOM 2192 C CA . SER A 1 278 ? 1.283 20.531 -0.924 1 98.62 278 SER A CA 1
ATOM 2193 C C . SER A 1 278 ? -0.106 20.859 -0.387 1 98.62 278 SER A C 1
ATOM 2195 O O . SER A 1 278 ? -0.269 21.797 0.396 1 98.62 278 SER A O 1
ATOM 2197 N N . ALA A 1 279 ? -1.116 20.125 -0.89 1 98 279 ALA A N 1
ATOM 2198 C CA . ALA A 1 279 ? -2.48 20.375 -0.432 1 98 279 ALA A CA 1
ATOM 2199 C C . ALA A 1 279 ? -3.293 19.078 -0.396 1 98 279 ALA A C 1
ATOM 2201 O O . ALA A 1 279 ? -2.971 18.109 -1.095 1 98 279 ALA A O 1
ATOM 2202 N N . ALA A 1 280 ? -4.258 19.062 0.424 1 97.81 280 ALA A N 1
ATOM 2203 C CA . ALA A 1 280 ? -5.289 18.031 0.514 1 97.81 280 ALA A CA 1
ATOM 2204 C C . ALA A 1 280 ? -6.676 18.656 0.648 1 97.81 280 ALA A C 1
ATOM 2206 O O . ALA A 1 280 ? -6.82 19.766 1.174 1 97.81 280 ALA A O 1
ATOM 2207 N N . PRO A 1 281 ? -7.645 17.969 0.17 1 97.12 281 PRO A N 1
ATOM 2208 C CA . PRO A 1 281 ? -7.633 16.719 -0.585 1 97.12 281 PRO A CA 1
ATOM 2209 C C . PRO A 1 281 ? -7.16 16.891 -2.025 1 97.12 281 PRO A C 1
ATOM 2211 O O . PRO A 1 281 ? -6.809 18 -2.43 1 97.12 281 PRO A O 1
ATOM 2214 N N . GLU A 1 282 ? -7.141 15.805 -2.689 1 94 282 GLU A N 1
ATOM 2215 C CA . GLU A 1 282 ? -6.613 15.836 -4.051 1 94 282 GLU A CA 1
ATOM 2216 C C . GLU A 1 282 ? -7.336 16.875 -4.898 1 94 282 GLU A C 1
ATOM 2218 O O . GLU A 1 282 ? -6.73 17.516 -5.766 1 94 282 GLU A O 1
ATOM 2223 N N . ALA A 1 283 ? -8.609 17.094 -4.699 1 93.5 283 ALA A N 1
ATOM 2224 C CA . ALA A 1 283 ? -9.414 18.031 -5.48 1 93.5 283 ALA A CA 1
ATOM 2225 C C . ALA A 1 283 ? -8.875 19.453 -5.359 1 93.5 283 ALA A C 1
ATOM 2227 O O . ALA A 1 283 ? -9.172 20.312 -6.191 1 93.5 283 ALA A O 1
ATOM 2228 N N . ALA A 1 284 ? -8.047 19.688 -4.375 1 94.56 284 ALA A N 1
ATOM 2229 C CA . ALA A 1 284 ? -7.504 21.016 -4.129 1 94.56 284 ALA A CA 1
ATOM 2230 C C . ALA A 1 284 ? -6.133 21.172 -4.781 1 94.56 284 ALA A C 1
ATOM 2232 O O . ALA A 1 284 ? -5.516 22.234 -4.688 1 94.56 284 ALA A O 1
ATOM 2233 N N . THR A 1 285 ? -5.613 20.125 -5.465 1 91.5 285 THR A N 1
ATOM 2234 C CA . THR A 1 285 ? -4.258 20.172 -5.996 1 91.5 285 THR A CA 1
ATOM 2235 C C . THR A 1 285 ? -4.254 20.734 -7.41 1 91.5 285 THR A C 1
ATOM 2237 O O . THR A 1 285 ? -3.189 21 -7.977 1 91.5 285 THR A O 1
ATOM 2240 N N . SER A 1 286 ? -5.406 21.062 -7.883 1 80.62 286 SER A N 1
ATOM 2241 C CA . SER A 1 286 ? -5.562 21.578 -9.234 1 80.62 286 SER A CA 1
ATOM 2242 C C . SER A 1 286 ? -4.805 20.734 -10.25 1 80.62 286 SER A C 1
ATOM 2244 O O . SER A 1 286 ? -5.039 19.531 -10.352 1 80.62 286 SER A O 1
ATOM 2246 N N . SER A 1 287 ? -3.818 21.328 -10.977 1 76.81 287 SER A N 1
ATOM 2247 C CA . SER A 1 287 ? -3.203 20.609 -12.094 1 76.81 287 SER A CA 1
ATOM 2248 C C . SER A 1 287 ? -1.912 19.922 -11.664 1 76.81 287 SER A C 1
ATOM 2250 O O . SER A 1 287 ? -1.701 18.75 -11.969 1 76.81 287 SER A O 1
ATOM 2252 N N . THR A 1 288 ? -1.135 20.609 -10.812 1 90.38 288 THR A N 1
ATOM 2253 C CA . THR A 1 288 ? 0.219 20.094 -10.688 1 90.38 288 THR A CA 1
ATOM 2254 C C . THR A 1 288 ? 0.648 20.047 -9.227 1 90.38 288 THR A C 1
ATOM 2256 O O . THR A 1 288 ? 1.626 19.375 -8.875 1 90.38 288 THR A O 1
ATOM 2259 N N . ARG A 1 289 ? -0.094 20.734 -8.359 1 96.31 289 ARG A N 1
ATOM 2260 C CA . ARG A 1 289 ? 0.342 20.797 -6.965 1 96.31 289 ARG A CA 1
ATOM 2261 C C . ARG A 1 289 ? 0.421 19.391 -6.367 1 96.31 289 ARG A C 1
ATOM 2263 O O . ARG A 1 289 ? -0.448 18.547 -6.617 1 96.31 289 ARG A O 1
ATOM 2270 N N . THR A 1 290 ? 1.428 19.156 -5.605 1 97.94 290 THR A N 1
ATOM 2271 C CA . THR A 1 290 ? 1.624 17.859 -4.957 1 97.94 290 THR A CA 1
ATOM 2272 C C . THR A 1 290 ? 0.504 17.578 -3.959 1 97.94 290 THR A C 1
ATOM 2274 O O . THR A 1 290 ? 0.134 18.453 -3.172 1 97.94 290 THR A O 1
ATOM 2277 N N . PHE A 1 291 ? -0.109 16.359 -4.078 1 97.5 291 PHE A N 1
ATOM 2278 C CA . PHE A 1 291 ? -1.021 15.852 -3.062 1 97.5 291 PHE A CA 1
ATOM 2279 C C . PHE A 1 291 ? -0.319 15.727 -1.716 1 97.5 291 PHE A C 1
ATOM 2281 O O . PHE A 1 291 ? 0.812 15.242 -1.64 1 97.5 291 PHE A O 1
ATOM 2288 N N . ASP A 1 292 ? -0.915 16.219 -0.658 1 98.44 292 ASP A N 1
ATOM 2289 C CA . ASP A 1 292 ? -0.263 16.359 0.642 1 98.44 292 ASP A CA 1
ATOM 2290 C C . ASP A 1 292 ? 0.27 15.008 1.13 1 98.44 292 ASP A C 1
ATOM 2292 O O . ASP A 1 292 ? 1.359 14.938 1.702 1 98.44 292 ASP A O 1
ATOM 2296 N N . GLU A 1 293 ? -0.463 13.898 0.955 1 98 293 GLU A N 1
ATOM 2297 C CA . GLU A 1 293 ? 0.003 12.555 1.28 1 98 293 GLU A CA 1
ATOM 2298 C C . GLU A 1 293 ? 1.317 12.234 0.571 1 98 293 GLU A C 1
ATOM 2300 O O . GLU A 1 293 ? 2.252 11.719 1.187 1 98 293 GLU A O 1
ATOM 2305 N N . ASP A 1 294 ? 1.379 12.609 -0.678 1 97.81 294 ASP A N 1
ATOM 2306 C CA . ASP A 1 294 ? 2.572 12.344 -1.475 1 97.81 294 ASP A CA 1
ATOM 2307 C C . ASP A 1 294 ? 3.758 13.172 -0.979 1 97.81 294 ASP A C 1
ATOM 2309 O O . ASP A 1 294 ? 4.91 12.742 -1.097 1 97.81 294 ASP A O 1
ATOM 2313 N N . GLY A 1 295 ? 3.459 14.367 -0.447 1 98.44 295 GLY A N 1
ATOM 2314 C CA . GLY A 1 295 ? 4.527 15.164 0.14 1 98.44 295 GLY A CA 1
ATOM 2315 C C . GLY A 1 295 ? 5.188 14.492 1.327 1 98.44 295 GLY A C 1
ATOM 2316 O O . GLY A 1 295 ? 6.414 14.516 1.457 1 98.44 295 GLY A O 1
ATOM 2317 N N . LEU A 1 296 ? 4.387 13.922 2.168 1 98.75 296 LEU A N 1
ATOM 2318 C CA . LEU A 1 296 ? 4.922 13.188 3.309 1 98.75 296 LEU A CA 1
ATOM 2319 C C . LEU A 1 296 ? 5.734 11.977 2.848 1 98.75 296 LEU A C 1
ATOM 2321 O O . LEU A 1 296 ? 6.84 11.742 3.338 1 98.75 296 LEU A O 1
ATOM 2325 N N . ILE A 1 297 ? 5.145 11.25 1.923 1 98.69 297 ILE A N 1
ATOM 2326 C CA . ILE A 1 297 ? 5.797 10.062 1.385 1 98.69 297 ILE A CA 1
ATOM 2327 C C . ILE A 1 297 ? 7.141 10.438 0.772 1 98.69 297 ILE A C 1
ATOM 2329 O O . ILE A 1 297 ? 8.156 9.789 1.034 1 98.69 297 ILE A O 1
ATOM 2333 N N . TYR A 1 298 ? 7.121 11.492 0.007 1 98.31 298 TYR A N 1
ATOM 2334 C CA . TYR A 1 298 ? 8.328 11.992 -0.638 1 98.31 298 TYR A CA 1
ATOM 2335 C C . TYR A 1 298 ? 9.406 12.32 0.394 1 98.31 298 TYR A C 1
ATOM 2337 O O . TYR A 1 298 ? 10.57 11.961 0.215 1 98.31 298 TYR A O 1
ATOM 2345 N N . THR A 1 299 ? 9.039 12.945 1.441 1 98.69 299 THR A N 1
ATOM 2346 C CA . THR A 1 299 ? 9.969 13.328 2.494 1 98.69 299 THR A CA 1
ATOM 2347 C C . THR A 1 299 ? 10.602 12.094 3.129 1 98.69 299 THR A C 1
ATOM 2349 O O . THR A 1 299 ? 11.82 12.047 3.336 1 98.69 299 THR A O 1
ATOM 2352 N N . ILE A 1 300 ? 9.859 11.086 3.395 1 98.81 300 ILE A N 1
ATOM 2353 C CA . ILE A 1 300 ? 10.344 9.867 4.031 1 98.81 300 ILE A CA 1
ATOM 2354 C C . ILE A 1 300 ? 11.234 9.094 3.059 1 98.81 300 ILE A C 1
ATOM 2356 O O . ILE A 1 300 ? 12.32 8.648 3.43 1 98.81 300 ILE A O 1
ATOM 2360 N N . GLN A 1 301 ? 10.828 9.016 1.834 1 98.19 301 GLN A N 1
ATOM 2361 C CA . GLN A 1 301 ? 11.523 8.211 0.833 1 98.19 301 GLN A CA 1
ATOM 2362 C C . GLN A 1 301 ? 12.883 8.812 0.489 1 98.19 301 GLN A C 1
ATOM 2364 O O . GLN A 1 301 ? 13.812 8.094 0.125 1 98.19 301 GLN A O 1
ATOM 2369 N N . GLN A 1 302 ? 12.992 10.109 0.668 1 97.25 302 GLN A N 1
ATOM 2370 C CA . GLN A 1 302 ? 14.219 10.781 0.255 1 97.25 302 GLN A CA 1
ATOM 2371 C C . GLN A 1 302 ? 15.281 10.727 1.354 1 97.25 302 GLN A C 1
ATOM 2373 O O . GLN A 1 302 ? 16.438 11.062 1.121 1 97.25 302 GLN A O 1
ATOM 2378 N N . ALA A 1 303 ? 14.938 10.297 2.535 1 98.44 303 ALA A N 1
ATOM 2379 C CA . ALA A 1 303 ? 15.875 10.242 3.652 1 98.44 303 ALA A CA 1
ATOM 2380 C C . ALA A 1 303 ? 17.016 9.281 3.363 1 98.44 303 ALA A C 1
ATOM 2382 O O . ALA A 1 303 ? 16.812 8.211 2.785 1 98.44 303 ALA A O 1
ATOM 2383 N N . LYS A 1 304 ? 18.203 9.586 3.789 1 97.69 304 LYS A N 1
ATOM 2384 C CA . LYS A 1 304 ? 19.375 8.727 3.604 1 97.69 304 LYS A CA 1
ATOM 2385 C C . LYS A 1 304 ? 19.781 8.062 4.918 1 97.69 304 LYS A C 1
ATOM 2387 O O . LYS A 1 304 ? 20.344 6.977 4.914 1 97.69 304 LYS A O 1
ATOM 2392 N N . LYS A 1 305 ? 19.484 8.734 6 1 98.38 305 LYS A N 1
ATOM 2393 C CA . LYS A 1 305 ? 19.984 8.219 7.273 1 98.38 305 LYS A CA 1
ATOM 2394 C C . LYS A 1 305 ? 18.875 8.195 8.328 1 98.38 305 LYS A C 1
ATOM 2396 O O . LYS A 1 305 ? 18.75 7.23 9.078 1 98.38 305 LYS A O 1
ATOM 2401 N N . THR A 1 306 ? 18.125 9.375 8.375 1 98.75 306 THR A N 1
ATOM 2402 C CA . THR A 1 306 ? 17.203 9.477 9.492 1 98.75 306 THR A CA 1
ATOM 2403 C C . THR A 1 306 ? 15.875 10.086 9.039 1 98.75 306 THR A C 1
ATOM 2405 O O . THR A 1 306 ? 15.852 10.906 8.117 1 98.75 306 THR A O 1
ATOM 2408 N N . VAL A 1 307 ? 14.844 9.68 9.625 1 98.94 307 VAL A N 1
ATOM 2409 C CA . VAL A 1 307 ? 13.523 10.297 9.57 1 98.94 307 VAL A CA 1
ATOM 2410 C C . VAL A 1 307 ? 13 10.531 10.992 1 98.94 307 VAL A C 1
ATOM 2412 O O . VAL A 1 307 ? 12.922 9.602 11.789 1 98.94 307 VAL A O 1
ATOM 2415 N N . CYS A 1 308 ? 12.719 11.766 11.328 1 98.94 308 CYS A N 1
ATOM 2416 C CA . CYS A 1 308 ? 12.07 12.125 12.586 1 98.94 308 CYS A CA 1
ATOM 2417 C C . CYS A 1 308 ? 10.688 12.711 12.344 1 98.94 308 CYS A C 1
ATOM 2419 O O . CYS A 1 308 ? 10.555 13.742 11.68 1 98.94 308 CYS A O 1
ATOM 2421 N N . LEU A 1 309 ? 9.695 12 12.867 1 98.94 309 LEU A N 1
ATOM 2422 C CA . LEU A 1 309 ? 8.305 12.359 12.617 1 98.94 309 LEU A CA 1
ATOM 2423 C C . LEU A 1 309 ? 7.598 12.711 13.922 1 98.94 309 LEU A C 1
ATOM 2425 O O . LEU A 1 309 ? 7.637 11.938 14.883 1 98.94 309 LEU A O 1
ATOM 2429 N N . SER A 1 310 ? 7.008 13.891 14.008 1 98.94 310 SER A N 1
ATOM 2430 C CA . SER A 1 310 ? 6.176 14.328 15.133 1 98.94 310 SER A CA 1
ATOM 2431 C C . SER A 1 310 ? 4.734 14.547 14.695 1 98.94 310 SER A C 1
ATOM 2433 O O . SER A 1 310 ? 4.477 15.25 13.711 1 98.94 310 SER A O 1
ATOM 2435 N N . VAL A 1 311 ? 3.799 13.93 15.359 1 98.88 311 VAL A N 1
ATOM 2436 C CA . VAL A 1 311 ? 2.389 14.102 15.031 1 98.88 311 VAL A CA 1
ATOM 2437 C C . VAL A 1 311 ? 1.524 13.734 16.234 1 98.88 311 VAL A C 1
ATOM 2439 O O . VAL A 1 311 ? 1.955 12.977 17.109 1 98.88 311 VAL A O 1
ATOM 2442 N N . MET A 1 312 ? 0.357 14.273 16.281 1 98.75 312 MET A N 1
ATOM 2443 C CA . MET A 1 312 ? -0.538 13.969 17.406 1 98.75 312 MET A CA 1
ATOM 2444 C C . MET A 1 312 ? -1.19 12.602 17.219 1 98.75 312 MET A C 1
ATOM 2446 O O . MET A 1 312 ? -1.22 11.797 18.156 1 98.75 312 MET A O 1
ATOM 2450 N N . ASP A 1 313 ? -1.725 12.367 16.062 1 97.81 313 ASP A N 1
ATOM 2451 C CA . ASP A 1 313 ? -2.375 11.102 15.742 1 97.81 313 ASP A CA 1
ATOM 2452 C C . ASP A 1 313 ? -1.731 10.445 14.523 1 97.81 313 ASP A C 1
ATOM 2454 O O . ASP A 1 313 ? -1.502 11.102 13.5 1 97.81 313 ASP A O 1
ATOM 2458 N N . PHE A 1 314 ? -1.434 9.156 14.648 1 98.25 314 PHE A N 1
ATOM 2459 C CA . PHE A 1 314 ? -0.844 8.344 13.586 1 98.25 314 PHE A CA 1
ATOM 2460 C C . PHE A 1 314 ? -1.507 6.973 13.523 1 98.25 314 PHE A C 1
ATOM 2462 O O . PHE A 1 314 ? -1.222 6.098 14.344 1 98.25 314 PHE A O 1
ATOM 2469 N N . VAL A 1 315 ? -2.412 6.812 12.539 1 96.75 315 VAL A N 1
ATOM 2470 C CA . VAL A 1 315 ? -3.117 5.543 12.406 1 96.75 315 VAL A CA 1
ATOM 2471 C C . VAL A 1 315 ? -3.271 5.191 10.93 1 96.75 315 VAL A C 1
ATOM 2473 O O . VAL A 1 315 ? -3.371 6.078 10.078 1 96.75 315 VAL A O 1
ATOM 2476 N N . PRO A 1 316 ? -3.322 3.883 10.633 1 96.81 316 PRO A N 1
ATOM 2477 C CA . PRO A 1 316 ? -3.438 3.463 9.234 1 96.81 316 PRO A CA 1
ATOM 2478 C C . PRO A 1 316 ? -4.887 3.279 8.789 1 96.81 316 PRO A C 1
ATOM 2480 O O . PRO A 1 316 ? -5.203 2.322 8.078 1 96.81 316 PRO A O 1
ATOM 2483 N N . TYR A 1 317 ? -5.832 4.113 9.258 1 94.88 317 TYR A N 1
ATOM 2484 C CA . TYR A 1 317 ? -7.242 3.971 8.914 1 94.88 317 TYR A CA 1
ATOM 2485 C C . TYR A 1 317 ? -7.977 5.297 9.062 1 94.88 317 TYR A C 1
ATOM 2487 O O . TYR A 1 317 ? -7.387 6.297 9.484 1 94.88 317 TYR A O 1
ATOM 2495 N N . SER A 1 318 ? -9.188 5.293 8.617 1 93.69 318 SER A N 1
ATOM 2496 C CA . SER A 1 318 ? -10.062 6.438 8.852 1 93.69 318 SER A CA 1
ATOM 2497 C C . SER A 1 318 ? -10.586 6.441 10.281 1 93.69 318 SER A C 1
ATOM 2499 O O . SER A 1 318 ? -11.242 5.492 10.711 1 93.69 318 SER A O 1
ATOM 2501 N N . THR A 1 319 ? -10.312 7.445 10.984 1 90.19 319 THR A N 1
ATOM 2502 C CA . THR A 1 319 ? -10.742 7.574 12.367 1 90.19 319 THR A CA 1
ATOM 2503 C C . THR A 1 319 ? -12.219 7.961 12.445 1 90.19 319 THR A C 1
ATOM 2505 O O . THR A 1 319 ? -12.93 7.523 13.352 1 90.19 319 THR A O 1
ATOM 2508 N N . TYR A 1 320 ? -12.625 8.711 11.477 1 86.94 320 TYR A N 1
ATOM 2509 C CA . TYR A 1 320 ? -13.961 9.273 11.555 1 86.94 320 TYR A CA 1
ATOM 2510 C C . TYR A 1 320 ? -14.891 8.609 10.547 1 86.94 320 TYR A C 1
ATOM 2512 O O . TYR A 1 320 ? -14.461 8.211 9.461 1 86.94 320 TYR A O 1
ATOM 2520 N N . LYS A 1 321 ? -16.141 8.531 10.883 1 82.5 321 LYS A N 1
ATOM 2521 C CA . LYS A 1 321 ? -17.172 7.945 10.008 1 82.5 321 LYS A CA 1
ATOM 2522 C C . LYS A 1 321 ? -17.484 8.875 8.836 1 82.5 321 LYS A C 1
ATOM 2524 O O . LYS A 1 321 ? -17.391 10.094 8.961 1 82.5 321 LYS A O 1
ATOM 2529 N N . LEU A 1 322 ? -17.766 8.227 7.789 1 86.94 322 LEU A N 1
ATOM 2530 C CA . LEU A 1 322 ? -18.234 8.938 6.605 1 86.94 322 LEU A CA 1
ATOM 2531 C C . LEU A 1 322 ? -19.719 8.711 6.391 1 86.94 322 LEU A C 1
ATOM 2533 O O . LEU A 1 322 ? -20.219 7.613 6.617 1 86.94 322 LEU A O 1
ATOM 2537 N N . ASP A 1 323 ? -20.406 9.688 5.949 1 88.44 323 ASP A N 1
ATOM 2538 C CA . ASP A 1 323 ? -21.844 9.562 5.691 1 88.44 323 ASP A CA 1
ATOM 2539 C C . ASP A 1 323 ? -22.125 8.477 4.648 1 88.44 323 ASP A C 1
ATOM 2541 O O . ASP A 1 323 ? -23.094 7.738 4.762 1 88.44 323 ASP A O 1
ATOM 2545 N N . SER A 1 324 ? -21.25 8.406 3.686 1 88.5 324 SER A N 1
ATOM 2546 C CA . SER A 1 324 ? -21.453 7.492 2.564 1 88.5 324 SER A CA 1
ATOM 2547 C C . SER A 1 324 ? -20.984 6.082 2.906 1 88.5 324 SER A C 1
ATOM 2549 O O . SER A 1 324 ? -21.188 5.148 2.127 1 88.5 324 SER A O 1
ATOM 2551 N N . HIS A 1 325 ? -20.359 5.898 3.992 1 86.06 325 HIS A N 1
ATOM 2552 C CA . HIS A 1 325 ? -19.859 4.617 4.465 1 86.06 325 HIS A CA 1
ATOM 2553 C C . HIS A 1 325 ? -19.938 4.516 5.984 1 86.06 325 HIS A C 1
ATOM 2555 O O . HIS A 1 325 ? -18.922 4.566 6.676 1 86.06 325 HIS A O 1
ATOM 2561 N N . ASN A 1 326 ? -21.094 4.277 6.363 1 78.88 326 ASN A N 1
ATOM 2562 C CA . ASN A 1 326 ? -21.391 4.48 7.777 1 78.88 326 ASN A CA 1
ATOM 2563 C C . ASN A 1 326 ? -21.031 3.25 8.609 1 78.88 326 ASN A C 1
ATOM 2565 O O . ASN A 1 326 ? -21.047 3.297 9.836 1 78.88 326 ASN A O 1
ATOM 2569 N N . GLU A 1 327 ? -20.781 2.244 7.84 1 82.31 327 GLU A N 1
ATOM 2570 C CA . GLU A 1 327 ? -20.359 1.052 8.562 1 82.31 327 GLU A CA 1
ATOM 2571 C C . GLU A 1 327 ? -18.922 0.673 8.211 1 82.31 327 GLU A C 1
ATOM 2573 O O . GLU A 1 327 ? -18.484 0.881 7.074 1 82.31 327 GLU A O 1
ATOM 2578 N N . GLY A 1 328 ? -18.094 0.418 9.156 1 85.44 328 GLY A N 1
ATOM 2579 C CA . GLY A 1 328 ? -16.703 0.027 8.938 1 85.44 328 GLY A CA 1
ATOM 2580 C C . GLY A 1 328 ? -15.75 1.206 8.906 1 85.44 328 GLY A C 1
ATOM 2581 O O . GLY A 1 328 ? -16.078 2.285 9.406 1 85.44 328 GLY A O 1
ATOM 2582 N N . SER A 1 329 ? -14.586 0.966 8.406 1 91.62 329 SER A N 1
ATOM 2583 C CA . SER A 1 329 ? -13.531 1.964 8.281 1 91.62 329 SER A CA 1
ATOM 2584 C C . SER A 1 329 ? -12.797 1.823 6.957 1 91.62 329 SER A C 1
ATOM 2586 O O . SER A 1 329 ? -13.164 1 6.117 1 91.62 329 SER A O 1
ATOM 2588 N N . ILE A 1 330 ? -11.969 2.682 6.68 1 93.31 330 ILE A N 1
ATOM 2589 C CA . ILE A 1 330 ? -11.109 2.639 5.5 1 93.31 330 ILE A CA 1
ATOM 2590 C C . ILE A 1 330 ? -9.664 2.396 5.926 1 93.31 330 ILE A C 1
ATOM 2592 O O . ILE A 1 330 ? -9.109 3.158 6.719 1 93.31 330 ILE A O 1
ATOM 2596 N N . TYR A 1 331 ? -9.117 1.297 5.504 1 95.31 331 TYR A N 1
ATOM 2597 C CA . TYR A 1 331 ? -7.707 1.036 5.762 1 95.31 331 TYR A CA 1
ATOM 2598 C C . TYR A 1 331 ? -6.82 1.929 4.898 1 95.31 331 TYR A C 1
ATOM 2600 O O . TYR A 1 331 ? -7.047 2.061 3.695 1 95.31 331 TYR A O 1
ATOM 2608 N N . TRP A 1 332 ? -5.871 2.566 5.492 1 96.81 332 TRP A N 1
ATOM 2609 C CA . TRP A 1 332 ? -5 3.543 4.848 1 96.81 332 TRP A CA 1
ATOM 2610 C C . TRP A 1 332 ? -3.553 3.369 5.301 1 96.81 332 TRP A C 1
ATOM 2612 O O . TRP A 1 332 ? -3.105 4.035 6.238 1 96.81 332 TRP A O 1
ATOM 2622 N N . PRO A 1 333 ? -2.77 2.525 4.555 1 97.69 333 PRO A N 1
ATOM 2623 C CA . PRO A 1 333 ? -1.426 2.164 5.008 1 97.69 333 PRO A CA 1
ATOM 2624 C C . PRO A 1 333 ? -0.338 3.039 4.391 1 97.69 333 PRO A C 1
ATOM 2626 O O . PRO A 1 333 ? 0.845 2.697 4.453 1 97.69 333 PRO A O 1
ATOM 2629 N N . ALA A 1 334 ? -0.636 4.152 3.787 1 98.06 334 ALA A N 1
ATOM 2630 C CA . ALA A 1 334 ? 0.286 4.902 2.939 1 98.06 334 ALA A CA 1
ATOM 2631 C C . ALA A 1 334 ? 1.597 5.184 3.666 1 98.06 334 ALA A C 1
ATOM 2633 O O . ALA A 1 334 ? 2.676 4.883 3.152 1 98.06 334 ALA A O 1
ATOM 2634 N N . LEU A 1 335 ? 1.562 5.66 4.863 1 98.69 335 LEU A N 1
ATOM 2635 C CA . LEU A 1 335 ? 2.779 6.07 5.551 1 98.69 335 LEU A CA 1
ATOM 2636 C C . LEU A 1 335 ? 3.453 4.875 6.223 1 98.69 335 LEU A C 1
ATOM 2638 O O . LEU A 1 335 ? 4.684 4.789 6.25 1 98.69 335 LEU A O 1
ATOM 2642 N N . VAL A 1 336 ? 2.66 3.92 6.805 1 98.38 336 VAL A N 1
ATOM 2643 C CA . VAL A 1 336 ? 3.262 2.744 7.426 1 98.38 336 VAL A CA 1
ATOM 2644 C C . VAL A 1 336 ? 3.998 1.922 6.371 1 98.38 336 VAL A C 1
ATOM 2646 O O . VAL A 1 336 ? 5.117 1.463 6.605 1 98.38 336 VAL A O 1
ATOM 2649 N N . ASP A 1 337 ? 3.35 1.76 5.211 1 98.38 337 ASP A N 1
ATOM 2650 C CA . ASP A 1 337 ? 4 1.038 4.121 1 98.38 337 ASP A CA 1
ATOM 2651 C C . ASP A 1 337 ? 5.285 1.743 3.686 1 98.38 337 ASP A C 1
ATOM 2653 O O . ASP A 1 337 ? 6.301 1.095 3.439 1 98.38 337 ASP A O 1
ATOM 2657 N N . THR A 1 338 ? 5.172 3.045 3.549 1 98.62 338 THR A N 1
ATOM 2658 C CA . THR A 1 338 ? 6.332 3.818 3.123 1 98.62 338 THR A CA 1
ATOM 2659 C C . THR A 1 338 ? 7.5 3.617 4.086 1 98.62 338 THR A C 1
ATOM 2661 O O . THR A 1 338 ? 8.633 3.396 3.656 1 98.62 338 THR A O 1
ATOM 2664 N N . MET A 1 339 ? 7.254 3.686 5.344 1 98.44 339 MET A N 1
ATOM 2665 C CA . MET A 1 339 ? 8.312 3.521 6.336 1 98.44 339 MET A CA 1
ATOM 2666 C C . MET A 1 339 ? 8.898 2.113 6.285 1 98.44 339 MET A C 1
ATOM 2668 O O . MET A 1 339 ? 10.109 1.938 6.363 1 98.44 339 MET A O 1
ATOM 2672 N N . LEU A 1 340 ? 8.039 1.134 6.152 1 96.88 340 LEU A N 1
ATOM 2673 C CA . LEU A 1 340 ? 8.508 -0.245 6.09 1 96.88 340 LEU A CA 1
ATOM 2674 C C . LEU A 1 340 ? 9.312 -0.487 4.816 1 96.88 340 LEU A C 1
ATOM 2676 O O . LEU A 1 340 ? 10.32 -1.203 4.84 1 96.88 340 LEU A O 1
ATOM 2680 N N . GLN A 1 341 ? 8.875 0.087 3.699 1 96.88 341 GLN A N 1
ATOM 2681 C CA . GLN A 1 341 ? 9.641 -0.009 2.459 1 96.88 341 GLN A CA 1
ATOM 2682 C C . GLN A 1 341 ? 11.055 0.535 2.639 1 96.88 341 GLN A C 1
ATOM 2684 O O . GLN A 1 341 ? 12.016 -0.064 2.162 1 96.88 341 GLN A O 1
ATOM 2689 N N . VAL A 1 342 ? 11.133 1.633 3.348 1 96.81 342 VAL A N 1
ATOM 2690 C CA . VAL A 1 342 ? 12.43 2.275 3.553 1 96.81 342 VAL A CA 1
ATOM 2691 C C . VAL A 1 342 ? 13.297 1.415 4.473 1 96.81 342 VAL A C 1
ATOM 2693 O O . VAL A 1 342 ? 14.438 1.091 4.137 1 96.81 342 VAL A O 1
ATOM 2696 N N . VAL A 1 343 ? 12.766 0.905 5.551 1 95.31 343 VAL A N 1
ATOM 2697 C CA . VAL A 1 343 ? 13.609 0.273 6.559 1 95.31 343 VAL A CA 1
ATOM 2698 C C . VAL A 1 343 ? 13.961 -1.15 6.129 1 95.31 343 VAL A C 1
ATOM 2700 O O . VAL A 1 343 ? 14.977 -1.702 6.543 1 95.31 343 VAL A O 1
ATOM 2703 N N . TYR A 1 344 ? 13.141 -1.791 5.285 1 94 344 TYR A N 1
ATOM 2704 C CA . TYR A 1 344 ? 13.469 -3.115 4.77 1 94 344 TYR A CA 1
ATOM 2705 C C . TYR A 1 344 ? 14.625 -3.043 3.777 1 94 344 TYR A C 1
ATOM 2707 O O . TYR A 1 344 ? 15.43 -3.971 3.686 1 94 344 TYR A O 1
ATOM 2715 N N . ALA A 1 345 ? 14.719 -1.935 3.07 1 93.38 345 ALA A N 1
ATOM 2716 C CA . ALA A 1 345 ? 15.602 -1.87 1.914 1 93.38 345 ALA A CA 1
ATOM 2717 C C . ALA A 1 345 ? 16.891 -1.129 2.254 1 93.38 345 ALA A C 1
ATOM 2719 O O . ALA A 1 345 ? 17.938 -1.364 1.636 1 93.38 345 ALA A O 1
ATOM 2720 N N . ARG A 1 346 ? 16.812 -0.185 3.203 1 94.06 346 ARG A N 1
ATOM 2721 C CA . ARG A 1 346 ? 17.922 0.726 3.451 1 94.06 346 ARG A CA 1
ATOM 2722 C C . ARG A 1 346 ? 18.172 0.901 4.945 1 94.06 346 ARG A C 1
ATOM 2724 O O . ARG A 1 346 ? 17.266 0.671 5.758 1 94.06 346 ARG A O 1
ATOM 2731 N N . PRO A 1 347 ? 19.406 1.289 5.332 1 94.75 347 PRO A N 1
ATOM 2732 C CA . PRO A 1 347 ? 19.734 1.493 6.746 1 94.75 347 PRO A CA 1
ATOM 2733 C C . PRO A 1 347 ? 19.297 2.867 7.258 1 94.75 347 PRO A C 1
ATOM 2735 O O . PRO A 1 347 ? 20.141 3.662 7.684 1 94.75 347 PRO A O 1
ATOM 2738 N N . VAL A 1 348 ? 18.078 3.168 7.27 1 97 348 VAL A N 1
ATOM 2739 C CA . VAL A 1 348 ? 17.5 4.426 7.73 1 97 348 VAL A CA 1
ATOM 2740 C C . VAL A 1 348 ? 16.859 4.223 9.102 1 97 348 VAL A C 1
ATOM 2742 O O . VAL A 1 348 ? 16.156 3.229 9.328 1 97 348 VAL A O 1
ATOM 2745 N N . ALA A 1 349 ? 17.172 5.078 10.016 1 98.44 349 ALA A N 1
ATOM 2746 C CA . ALA A 1 349 ? 16.562 5.066 11.336 1 98.44 349 ALA A CA 1
ATOM 2747 C C . ALA A 1 349 ? 15.352 6 11.383 1 98.44 349 ALA A C 1
ATOM 2749 O O . ALA A 1 349 ? 15.469 7.199 11.109 1 98.44 349 ALA A O 1
ATOM 2750 N N . ILE A 1 350 ? 14.219 5.465 11.719 1 98.75 350 ILE A N 1
ATOM 2751 C CA . ILE A 1 350 ? 13 6.262 11.797 1 98.75 350 ILE A CA 1
ATOM 2752 C C . ILE A 1 350 ? 12.555 6.383 13.25 1 98.75 350 ILE A C 1
ATOM 2754 O O . ILE A 1 350 ? 12.367 5.375 13.938 1 98.75 350 ILE A O 1
ATOM 2758 N N . ARG A 1 351 ? 12.438 7.602 13.727 1 98.94 351 ARG A N 1
ATOM 2759 C CA . ARG A 1 351 ? 11.898 7.902 15.047 1 98.94 351 ARG A CA 1
ATOM 2760 C C . ARG A 1 351 ? 10.539 8.586 14.938 1 98.94 351 ARG A C 1
ATOM 2762 O O . ARG A 1 351 ? 10.406 9.609 14.258 1 98.94 351 ARG A O 1
ATOM 2769 N N . ILE A 1 352 ? 9.547 8.008 15.609 1 98.94 352 ILE A N 1
ATOM 2770 C CA . ILE A 1 352 ? 8.195 8.547 15.578 1 98.94 352 ILE A CA 1
ATOM 2771 C C . ILE A 1 352 ? 7.789 9.008 16.969 1 98.94 352 ILE A C 1
ATOM 2773 O O . ILE A 1 352 ? 7.793 8.219 17.922 1 98.94 352 ILE A O 1
ATOM 2777 N N . LEU A 1 353 ? 7.48 10.258 17.094 1 98.94 353 LEU A N 1
ATOM 2778 C CA . LEU A 1 353 ? 6.98 10.852 18.328 1 98.94 353 LEU A CA 1
ATOM 2779 C C . LEU A 1 353 ? 5.492 11.164 18.219 1 98.94 353 LEU A C 1
ATOM 2781 O O . LEU A 1 353 ? 5.109 12.156 17.578 1 98.94 353 LEU A O 1
ATOM 2785 N N . VAL A 1 354 ? 4.645 10.352 18.875 1 98.81 354 VA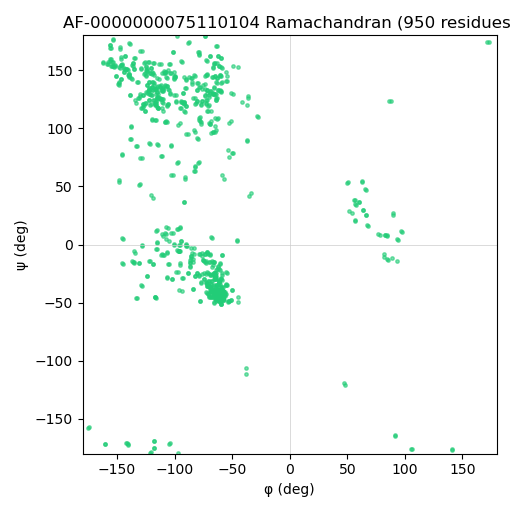L A N 1
ATOM 2786 C CA . VAL A 1 354 ? 3.193 10.484 18.828 1 98.81 354 VAL A CA 1
ATOM 2787 C C . VAL A 1 354 ? 2.678 10.977 20.188 1 98.81 354 VAL A C 1
ATOM 2789 O O . VAL A 1 354 ? 3.221 10.617 21.234 1 98.81 354 VAL A O 1
ATOM 2792 N N . SER A 1 355 ? 1.632 11.734 20.125 1 98.62 355 SER A N 1
ATOM 2793 C CA . SER A 1 355 ? 1.151 12.312 21.375 1 98.62 355 SER A CA 1
ATOM 2794 C C . SER A 1 355 ? 0.228 11.344 22.109 1 98.62 355 SER A C 1
ATOM 2796 O O . SER A 1 355 ? -0.544 10.617 21.484 1 98.62 355 SER A O 1
ATOM 2798 N N . ARG A 1 356 ? 0.306 11.328 23.391 1 98.12 356 ARG A N 1
ATOM 2799 C CA . ARG A 1 356 ? -0.722 10.773 24.266 1 98.12 356 ARG A CA 1
ATOM 2800 C C . ARG A 1 356 ? -1.36 11.867 25.109 1 98.12 356 ARG A C 1
ATOM 2802 O O . ARG A 1 356 ? -0.675 12.539 25.891 1 98.12 356 ARG A O 1
ATOM 2809 N N . TRP A 1 357 ? -2.582 12.078 24.938 1 97.62 357 TRP A N 1
ATOM 2810 C CA . TRP A 1 357 ? -3.357 13.055 25.688 1 97.62 357 TRP A CA 1
ATOM 2811 C C . TRP A 1 357 ? -4.754 12.523 26 1 97.62 357 TRP A C 1
ATOM 2813 O O . TRP A 1 357 ? -5.027 11.336 25.812 1 97.62 357 TRP A O 1
ATOM 2823 N N . ALA A 1 358 ? -5.66 13.289 26.5 1 95.75 358 ALA A N 1
ATOM 2824 C CA . ALA A 1 358 ? -6.938 12.859 27.062 1 95.75 358 ALA A CA 1
ATOM 2825 C C . ALA A 1 358 ? -7.797 12.18 26 1 95.75 358 ALA A C 1
ATOM 2827 O O . ALA A 1 358 ? -8.688 11.391 26.312 1 95.75 358 ALA A O 1
ATOM 2828 N N . HIS A 1 359 ? -7.465 12.438 24.766 1 94.06 359 HIS A N 1
ATOM 2829 C CA . HIS A 1 359 ? -8.336 11.961 23.703 1 94.06 359 HIS A CA 1
ATOM 2830 C C . HIS A 1 359 ? -7.641 10.922 22.828 1 94.06 359 HIS A C 1
ATOM 2832 O O . HIS A 1 359 ? -8.117 10.586 21.75 1 94.06 359 HIS A O 1
ATOM 2838 N N . THR A 1 360 ? -6.523 10.414 23.234 1 95.19 360 THR A N 1
ATOM 2839 C CA . THR A 1 360 ? -5.777 9.422 22.469 1 95.19 360 THR A CA 1
ATOM 2840 C C . THR A 1 360 ? -6.484 8.07 22.5 1 95.19 360 THR A C 1
ATOM 2842 O O . THR A 1 360 ? -6.863 7.59 23.578 1 95.19 360 THR A O 1
ATOM 2845 N N . SER A 1 361 ? -6.621 7.473 21.391 1 91.62 361 SER A N 1
ATOM 2846 C CA . SER A 1 361 ? -7.246 6.16 21.281 1 91.62 361 SER A CA 1
ATOM 2847 C C . SER A 1 361 ? -6.273 5.051 21.672 1 91.62 361 SER A C 1
ATOM 2849 O O . SER A 1 361 ? -5.109 5.066 21.266 1 91.62 361 SER A O 1
ATOM 2851 N N . ALA A 1 362 ? -6.777 4.07 22.406 1 91.94 362 ALA A N 1
ATOM 2852 C CA . ALA A 1 362 ? -5.973 2.895 22.734 1 91.94 362 ALA A CA 1
ATOM 2853 C C . ALA A 1 362 ? -5.621 2.105 21.484 1 91.94 362 ALA A C 1
ATOM 2855 O O . ALA A 1 362 ? -4.566 1.465 21.422 1 91.94 362 ALA A O 1
ATOM 2856 N N . VAL A 1 363 ? -6.453 2.195 20.438 1 93.19 363 VAL A N 1
ATOM 2857 C CA . VAL A 1 363 ? -6.246 1.461 19.203 1 93.19 363 VAL A CA 1
ATOM 2858 C C . VAL A 1 363 ? -5.016 2.004 18.469 1 93.19 363 VAL A C 1
ATOM 2860 O O . VAL A 1 363 ? -4.285 1.25 17.828 1 93.19 363 VAL A O 1
ATOM 2863 N N . MET A 1 364 ? -4.805 3.291 18.594 1 95.75 364 MET A N 1
ATOM 2864 C CA . MET A 1 364 ? -3.613 3.875 17.984 1 95.75 364 MET A CA 1
ATOM 2865 C C . MET A 1 364 ? -2.346 3.244 18.547 1 95.75 364 MET A C 1
ATOM 2867 O O . MET A 1 364 ? -1.417 2.928 17.797 1 95.75 364 MET A O 1
ATOM 2871 N N . ILE A 1 365 ? -2.336 3.033 19.859 1 96.25 365 ILE A N 1
ATOM 2872 C CA . ILE A 1 365 ? -1.167 2.461 20.516 1 96.25 365 ILE A CA 1
ATOM 2873 C C . ILE A 1 365 ? -0.931 1.042 20 1 96.25 365 ILE A C 1
ATOM 2875 O O . ILE A 1 365 ? 0.21 0.649 19.75 1 96.25 365 ILE A O 1
ATOM 2879 N N . LYS A 1 366 ? -2.016 0.294 19.828 1 94.94 366 LYS A N 1
ATOM 2880 C CA . LYS A 1 366 ? -1.907 -1.063 19.297 1 94.94 366 LYS A CA 1
ATOM 2881 C C . LYS A 1 366 ? -1.312 -1.062 17.891 1 94.94 366 LYS A C 1
ATOM 2883 O O . LYS A 1 366 ? -0.457 -1.89 17.578 1 94.94 366 LYS A O 1
ATOM 2888 N N . HIS A 1 367 ? -1.727 -0.153 17.109 1 96.38 367 HIS A N 1
ATOM 2889 C CA . HIS A 1 367 ? -1.229 -0.093 15.734 1 96.38 367 HIS A CA 1
ATOM 2890 C C . HIS A 1 367 ? 0.229 0.354 15.703 1 96.38 367 HIS A C 1
ATOM 2892 O O . HIS A 1 367 ? 0.992 -0.076 14.828 1 96.38 367 HIS A O 1
ATOM 2898 N N . LEU A 1 368 ? 0.61 1.232 16.578 1 98.25 368 LEU A N 1
ATOM 2899 C CA . LEU A 1 368 ? 2.012 1.628 16.672 1 98.25 368 LEU A CA 1
ATOM 2900 C C . LEU A 1 368 ? 2.889 0.441 17.062 1 98.25 368 LEU A C 1
ATOM 2902 O O . LEU A 1 368 ? 3.998 0.291 16.547 1 98.25 368 LEU A O 1
ATOM 2906 N N . LYS A 1 369 ? 2.4 -0.375 17.938 1 97.56 369 LYS A N 1
ATOM 2907 C CA . LYS A 1 369 ? 3.141 -1.575 18.312 1 97.56 369 LYS A CA 1
ATOM 2908 C C . LYS A 1 369 ? 3.262 -2.541 17.141 1 97.56 369 LYS A C 1
ATOM 2910 O O . LYS A 1 369 ? 4.309 -3.162 16.953 1 97.56 369 LYS A O 1
ATOM 2915 N N . ILE A 1 370 ? 2.191 -2.703 16.422 1 96.75 370 ILE A N 1
ATOM 2916 C CA . ILE A 1 370 ? 2.209 -3.551 15.234 1 96.75 370 ILE A CA 1
ATOM 2917 C C . ILE A 1 370 ? 3.264 -3.047 14.258 1 96.75 370 ILE A C 1
ATOM 2919 O O . ILE A 1 370 ? 4.062 -3.83 13.734 1 96.75 370 ILE A O 1
ATOM 2923 N N . LEU A 1 371 ? 3.285 -1.738 14.008 1 97.62 371 LEU A N 1
ATOM 2924 C CA . LEU A 1 371 ? 4.25 -1.145 13.094 1 97.62 371 LEU A CA 1
ATOM 2925 C C . LEU A 1 371 ? 5.68 -1.429 13.547 1 97.62 371 LEU A C 1
ATOM 2927 O O . LEU A 1 371 ? 6.527 -1.811 12.734 1 97.62 371 LEU A O 1
ATOM 2931 N N . GLN A 1 372 ? 5.945 -1.211 14.781 1 96.06 372 GLN A N 1
ATOM 2932 C CA . GLN A 1 372 ? 7.285 -1.464 15.297 1 96.06 372 GLN A CA 1
ATOM 2933 C C . GLN A 1 372 ? 7.66 -2.938 15.156 1 96.06 372 GLN A C 1
ATOM 2935 O O . GLN A 1 372 ? 8.805 -3.264 14.828 1 96.06 372 GLN A O 1
ATOM 2940 N N . THR A 1 373 ? 6.699 -3.818 15.414 1 94.62 373 THR A N 1
ATOM 2941 C CA . THR A 1 373 ? 6.949 -5.25 15.266 1 94.62 373 THR A CA 1
ATOM 2942 C C . THR A 1 373 ? 7.254 -5.594 13.812 1 94.62 373 THR A C 1
ATOM 2944 O O . THR A 1 373 ? 8.156 -6.379 13.531 1 94.62 373 THR A O 1
ATOM 2947 N N . GLN A 1 374 ? 6.52 -5.051 12.93 1 94.81 374 GLN A N 1
ATOM 2948 C CA . GLN A 1 374 ? 6.75 -5.281 11.508 1 94.81 374 GLN A CA 1
ATOM 2949 C C . GLN A 1 374 ? 8.164 -4.859 11.109 1 94.81 374 GLN A C 1
ATOM 2951 O O . GLN A 1 374 ? 8.82 -5.543 10.312 1 94.81 374 GLN A O 1
ATOM 2956 N N . SER A 1 375 ? 8.594 -3.746 11.664 1 93.88 375 SER A N 1
ATOM 2957 C CA . SER A 1 375 ? 9.906 -3.213 11.305 1 93.88 375 SER A CA 1
ATOM 2958 C C . SER A 1 375 ? 11.031 -4.094 11.844 1 93.88 375 SER A C 1
ATOM 2960 O O . SER A 1 375 ? 12.172 -4.004 11.383 1 93.88 375 SER A O 1
ATOM 2962 N N . ARG A 1 376 ? 10.695 -4.969 12.758 1 90.94 376 ARG A N 1
ATOM 2963 C CA . ARG A 1 376 ? 11.703 -5.82 13.375 1 90.94 376 ARG A CA 1
ATOM 2964 C C . ARG A 1 376 ? 11.602 -7.25 12.859 1 90.94 376 ARG A C 1
ATOM 2966 O O . ARG A 1 376 ? 12.414 -8.102 13.211 1 90.94 376 ARG A O 1
ATOM 2973 N N . THR A 1 377 ? 10.555 -7.531 12.062 1 90.06 377 THR A N 1
ATOM 2974 C CA . THR A 1 377 ? 10.352 -8.875 11.539 1 90.06 377 THR A CA 1
ATOM 2975 C C . THR A 1 377 ? 10.906 -9 10.125 1 90.06 377 THR A C 1
ATOM 2977 O O . THR A 1 377 ? 10.148 -9.109 9.156 1 90.06 377 THR A O 1
ATOM 2980 N N . CYS A 1 378 ? 12.195 -9 9.992 1 78.62 378 CYS A N 1
ATOM 2981 C CA . CYS A 1 378 ? 12.867 -8.977 8.703 1 78.62 378 CYS A CA 1
ATOM 2982 C C . CYS A 1 378 ? 13.07 -10.383 8.164 1 78.62 378 CYS A C 1
ATOM 2984 O O . CYS A 1 378 ? 13.172 -11.344 8.938 1 78.62 378 CYS A O 1
ATOM 2986 N N . PRO A 1 379 ? 12.953 -10.477 6.816 1 76.19 379 PRO A N 1
ATOM 2987 C CA . PRO A 1 379 ? 13.016 -11.789 6.168 1 76.19 379 PRO A CA 1
ATOM 2988 C C . PRO A 1 379 ? 14.219 -12.609 6.609 1 76.19 379 PRO A C 1
ATOM 2990 O O . PRO A 1 379 ? 14.156 -13.844 6.625 1 76.19 379 PRO A O 1
ATOM 2993 N N . CYS A 1 380 ? 15.391 -11.977 6.801 1 62.62 380 CYS A N 1
ATOM 2994 C CA . CYS A 1 380 ? 16.516 -12.812 7.199 1 62.62 380 CYS A CA 1
ATOM 2995 C C . CYS A 1 380 ? 16.344 -13.32 8.625 1 62.62 380 CYS A C 1
ATOM 2997 O O . CYS A 1 380 ? 16.062 -12.531 9.539 1 62.62 380 CYS A O 1
ATOM 2999 N N . ALA A 1 381 ? 15.984 -14.609 8.664 1 53.16 381 ALA A N 1
ATOM 3000 C CA . ALA A 1 381 ? 15.844 -15.227 9.977 1 53.16 381 ALA A CA 1
ATOM 3001 C C . ALA A 1 381 ? 16.969 -14.797 10.914 1 53.16 381 ALA A C 1
ATOM 3003 O O . ALA A 1 381 ? 18.156 -14.969 10.586 1 53.16 381 ALA A O 1
ATOM 3004 N N . GLY A 1 382 ? 16.578 -14.195 12.07 1 51.06 382 GLY A N 1
ATOM 3005 C CA . GLY A 1 382 ? 17.547 -13.797 13.078 1 51.06 382 GLY A CA 1
ATOM 3006 C C . GLY A 1 382 ? 18.203 -12.469 12.781 1 51.06 382 GLY A C 1
ATOM 3007 O O . GLY A 1 382 ? 19.062 -12.008 13.539 1 51.06 382 GLY A O 1
ATOM 3008 N N . GLY A 1 383 ? 17.891 -11.945 11.5 1 56 383 GLY A N 1
ATOM 3009 C CA . GLY A 1 383 ? 18.609 -10.727 11.195 1 56 383 GLY A CA 1
ATOM 3010 C C . GLY A 1 383 ? 17.781 -9.477 11.383 1 56 383 GLY A C 1
ATOM 3011 O O . GLY A 1 383 ? 16.562 -9.555 11.562 1 56 383 GLY A O 1
ATOM 3012 N N . VAL A 1 384 ? 18.5 -8.539 11.734 1 60.72 384 VAL A N 1
ATOM 3013 C CA . VAL A 1 384 ? 17.906 -7.219 11.898 1 60.72 384 VAL A CA 1
ATOM 3014 C C . VAL A 1 384 ? 17.672 -6.586 10.531 1 60.72 384 VAL A C 1
ATOM 3016 O O . VAL A 1 384 ? 18.406 -6.84 9.578 1 60.72 384 VAL A O 1
ATOM 3019 N N . CYS A 1 385 ? 16.453 -6.016 10.383 1 74.56 385 CYS A N 1
ATOM 3020 C CA . CYS A 1 385 ? 16.25 -5.191 9.188 1 74.56 385 CYS A CA 1
ATOM 3021 C C . CYS A 1 385 ? 17.391 -4.184 9.031 1 74.56 385 CYS A C 1
ATOM 3023 O O . CYS A 1 385 ? 18.125 -3.918 9.977 1 74.56 385 CYS A O 1
ATOM 3025 N N . LEU A 1 386 ? 17.625 -3.805 7.891 1 87.06 386 LEU A N 1
ATOM 3026 C CA . LEU A 1 386 ? 18.688 -2.834 7.629 1 87.06 386 LEU A CA 1
ATOM 3027 C C . LEU A 1 386 ? 18.422 -1.534 8.383 1 87.06 386 LEU A C 1
ATOM 3029 O O . LEU A 1 386 ? 19.328 -0.996 9.031 1 87.06 386 LEU A O 1
ATOM 3033 N N . GLY A 1 387 ? 17.172 -1.065 8.359 1 94.25 387 GLY A N 1
ATOM 3034 C CA . GLY A 1 387 ? 16.766 0.095 9.133 1 94.25 387 GLY A CA 1
ATOM 3035 C C . GLY A 1 387 ? 15.945 -0.266 10.359 1 94.25 387 GLY A C 1
ATOM 3036 O O . GLY A 1 387 ? 15.922 -1.426 10.773 1 94.25 387 GLY A O 1
ATOM 3037 N N . ASN A 1 388 ? 15.398 0.736 11.016 1 95.44 388 ASN A N 1
ATOM 3038 C CA . ASN A 1 388 ? 14.578 0.486 12.195 1 95.44 388 ASN A CA 1
ATOM 3039 C C . ASN A 1 388 ? 13.562 1.602 12.422 1 95.44 388 ASN A C 1
ATOM 3041 O O . ASN A 1 388 ? 13.711 2.699 11.883 1 95.44 388 ASN A O 1
ATOM 3045 N N . ILE A 1 389 ? 12.508 1.247 13.141 1 97.5 389 ILE A N 1
ATOM 3046 C CA . ILE A 1 389 ? 11.492 2.195 13.57 1 97.5 389 ILE A CA 1
ATOM 3047 C C . ILE A 1 389 ? 11.375 2.168 15.094 1 97.5 389 ILE A C 1
ATOM 3049 O O . ILE A 1 389 ? 11.172 1.104 15.688 1 97.5 389 ILE A O 1
ATOM 3053 N N . THR A 1 390 ? 11.531 3.287 15.703 1 98.5 390 THR A N 1
ATOM 3054 C CA . THR A 1 390 ? 11.312 3.445 17.141 1 98.5 390 THR A CA 1
ATOM 3055 C C . THR A 1 390 ? 10.211 4.465 17.406 1 98.5 390 THR A C 1
ATOM 3057 O O . THR A 1 390 ? 10.188 5.535 16.797 1 98.5 390 THR A O 1
ATOM 3060 N N . VAL A 1 391 ? 9.312 4.113 18.344 1 98.81 391 VAL A N 1
ATOM 3061 C CA . VAL A 1 391 ? 8.172 4.973 18.641 1 98.81 391 VAL A CA 1
ATOM 3062 C C . VAL A 1 391 ? 8.188 5.352 20.125 1 98.81 391 VAL A C 1
ATOM 3064 O O . VAL A 1 391 ? 8.484 4.516 20.984 1 98.81 391 VAL A O 1
ATOM 3067 N N . ARG A 1 392 ? 8 6.586 20.391 1 98.88 392 ARG A N 1
ATOM 3068 C CA . ARG A 1 392 ? 7.715 7.066 21.734 1 98.88 392 ARG A CA 1
ATOM 3069 C C . ARG A 1 392 ? 6.41 7.855 21.781 1 98.88 392 ARG A C 1
ATOM 3071 O O . ARG A 1 392 ? 6 8.43 20.766 1 98.88 392 ARG A O 1
ATOM 3078 N N . LEU A 1 393 ? 5.711 7.816 22.906 1 98.81 393 LEU A N 1
ATOM 3079 C CA . LEU A 1 393 ? 4.543 8.656 23.141 1 98.81 393 LEU A CA 1
ATOM 3080 C C . LEU A 1 393 ? 4.914 9.875 23.984 1 98.81 393 LEU A C 1
ATOM 3082 O O . LEU A 1 393 ? 5.594 9.742 25 1 98.81 393 LEU A O 1
ATOM 3086 N N . PHE A 1 394 ? 4.555 10.992 23.531 1 98.88 394 PHE A N 1
ATOM 3087 C CA . PHE A 1 394 ? 4.859 12.234 24.234 1 98.88 394 PHE A CA 1
ATOM 3088 C C . PHE A 1 394 ? 3.691 12.656 25.125 1 98.88 394 PHE A C 1
ATOM 3090 O O . PHE A 1 394 ? 2.586 12.891 24.641 1 98.88 394 PHE A O 1
ATOM 3097 N N . GLU A 1 395 ? 3.912 12.812 26.375 1 98.69 395 GLU A N 1
ATOM 3098 C CA . GLU A 1 395 ? 2.912 13.203 27.359 1 98.69 395 GLU A CA 1
ATOM 3099 C C . GLU A 1 395 ? 3.254 14.547 27.984 1 98.69 395 GLU A C 1
ATOM 3101 O O . GLU A 1 395 ? 4.137 14.633 28.844 1 98.69 395 GLU A O 1
ATOM 3106 N N . VAL A 1 396 ? 2.512 15.539 27.609 1 98.62 396 VAL A N 1
ATOM 3107 C CA . VAL A 1 396 ? 2.66 16.828 28.297 1 98.62 396 VAL A CA 1
ATOM 3108 C C . VAL A 1 396 ? 2.123 16.719 29.719 1 98.62 396 VAL A C 1
ATOM 3110 O O . VAL A 1 396 ? 0.986 16.297 29.922 1 98.62 396 VAL A O 1
ATOM 3113 N N . PRO A 1 397 ? 2.91 17.125 30.688 1 98 397 PRO A N 1
ATOM 3114 C CA . PRO A 1 397 ? 2.396 17.031 32.062 1 98 397 PRO A CA 1
ATOM 3115 C C . PRO A 1 397 ? 1.012 17.656 32.219 1 98 397 PRO A C 1
ATOM 3117 O O . PRO A 1 397 ? 0.779 18.781 31.75 1 98 397 PRO A O 1
ATOM 3120 N N . GLY A 1 398 ? 0.069 16.891 32.844 1 97.69 398 GLY A N 1
ATOM 3121 C CA . GLY A 1 398 ? -1.3 17.344 33.031 1 97.69 398 GLY A CA 1
ATOM 3122 C C . GLY A 1 398 ? -2.23 16.906 31.922 1 97.69 398 GLY A C 1
ATOM 3123 O O . GLY A 1 398 ? -3.41 17.25 31.906 1 97.69 398 GLY A O 1
ATOM 3124 N N . TRP A 1 399 ? -1.729 16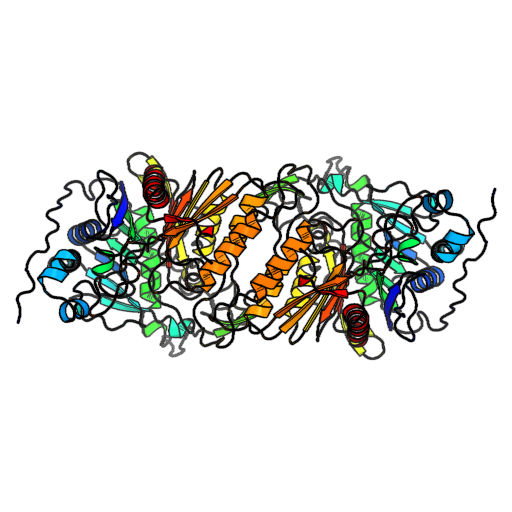.109 31 1 97.62 399 TRP A N 1
ATOM 3125 C CA . TRP A 1 399 ? -2.498 15.695 29.828 1 97.62 399 TRP A CA 1
ATOM 3126 C C . TRP A 1 399 ? -3.773 14.969 30.25 1 97.62 399 TRP A C 1
ATOM 3128 O O . TRP A 1 399 ? -4.773 14.992 29.531 1 97.62 399 TRP A O 1
ATOM 3138 N N . ASP A 1 400 ? -3.799 14.344 31.438 1 96.44 400 ASP A N 1
ATOM 3139 C CA . ASP A 1 400 ? -4.926 13.547 31.906 1 96.44 400 ASP A CA 1
ATOM 3140 C C . ASP A 1 400 ? -5.773 14.32 32.906 1 96.44 400 ASP A C 1
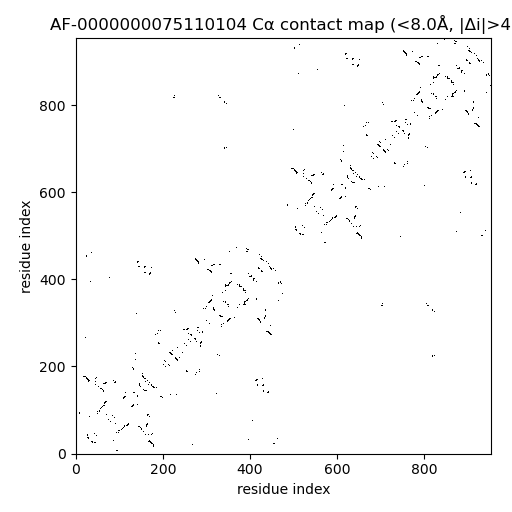ATOM 3142 O O . ASP A 1 400 ? -6.633 13.742 33.594 1 96.44 400 ASP A O 1
ATOM 3146 N N . ASP A 1 401 ? -5.578 15.562 33.094 1 97.75 401 ASP A N 1
ATOM 3147 C CA . ASP A 1 401 ? -6.32 16.422 34 1 97.75 401 ASP A CA 1
ATOM 3148 C C . ASP A 1 401 ? -6.781 17.703 33.312 1 97.75 401 ASP A C 1
ATOM 3150 O O . ASP A 1 401 ? -6.512 18.812 33.781 1 97.75 401 ASP A O 1
ATOM 3154 N N . THR A 1 402 ? -7.402 17.562 32.219 1 97.38 402 THR A N 1
ATOM 3155 C CA . THR A 1 402 ? -7.891 18.688 31.406 1 97.38 402 THR A CA 1
ATOM 3156 C C . THR A 1 402 ? -9.414 18.703 31.375 1 97.38 402 THR A C 1
ATOM 3158 O O . THR A 1 402 ? -10.047 17.641 31.391 1 97.38 402 THR A O 1
ATOM 3161 N N . GLY A 1 403 ? -10.016 19.766 31.406 1 94.25 403 GLY A N 1
ATOM 3162 C CA . GLY A 1 403 ? -11.461 19.922 31.359 1 94.25 403 GLY A CA 1
ATOM 3163 C C . GLY A 1 403 ? -11.969 21.016 32.281 1 94.25 403 GLY A C 1
ATOM 3164 O O . GLY A 1 403 ? -11.18 21.75 32.875 1 94.25 403 GLY A O 1
ATOM 3165 N N . ASP A 1 404 ? -13.273 21.047 32.25 1 87.44 404 ASP A N 1
ATOM 3166 C CA . ASP A 1 404 ? -13.883 22 33.188 1 87.44 404 ASP A CA 1
ATOM 3167 C C . ASP A 1 404 ? -13.633 21.594 34.625 1 87.44 404 ASP A C 1
ATOM 3169 O O . ASP A 1 404 ? -13.812 20.422 35 1 87.44 404 ASP A O 1
ATOM 3173 N N . HIS A 1 405 ? -13.164 22.484 35.438 1 85.56 405 HIS A N 1
ATOM 3174 C CA . HIS A 1 405 ? -12.898 22.297 36.844 1 85.56 405 HIS A CA 1
ATOM 3175 C C . HIS A 1 405 ? -11.742 21.312 37.062 1 85.56 405 HIS A C 1
ATOM 3177 O O . HIS A 1 405 ? -11.727 20.578 38.031 1 85.56 405 HIS A O 1
ATOM 3183 N N . ARG A 1 406 ? -11.055 21.141 36.031 1 94.44 406 ARG A N 1
ATOM 3184 C CA . ARG A 1 406 ? -9.805 20.406 36.156 1 94.44 406 ARG A CA 1
ATOM 3185 C C . ARG A 1 406 ? -8.617 21.359 36.281 1 94.44 406 ARG A C 1
ATOM 3187 O O . ARG A 1 406 ? -8.797 22.578 36.344 1 94.44 406 ARG A O 1
ATOM 3194 N N . LYS A 1 407 ? -7.477 20.734 36.375 1 96.56 407 LYS A N 1
ATOM 3195 C CA . LYS A 1 407 ? -6.301 21.562 36.594 1 96.56 407 LYS A CA 1
ATOM 3196 C C . LYS A 1 407 ? -5.977 22.406 35.375 1 96.56 407 LYS A C 1
ATOM 3198 O O . LYS A 1 407 ? -5.523 23.547 35.469 1 96.56 407 LYS A O 1
ATOM 3203 N N . TRP A 1 408 ? -6.164 21.859 34.25 1 97.56 408 TRP A N 1
ATOM 3204 C CA . TRP A 1 408 ? -5.84 22.531 32.969 1 97.56 408 TRP A CA 1
ATOM 3205 C C . TRP A 1 408 ? -7.062 22.609 32.094 1 97.56 408 TRP A C 1
ATOM 3207 O O . TRP A 1 408 ? -7.98 21.797 32.188 1 97.56 408 TRP A O 1
ATOM 3217 N N . PRO A 1 409 ? -7.117 23.578 31.109 1 97.25 409 PRO A N 1
ATOM 3218 C CA . PRO A 1 409 ? -8.273 23.734 30.219 1 97.25 409 PRO A CA 1
ATOM 3219 C C . PRO A 1 409 ? -8.469 22.547 29.281 1 97.25 409 PRO A C 1
ATOM 3221 O O . PRO A 1 409 ? -7.496 21.875 28.922 1 97.25 409 PRO A O 1
ATOM 3224 N N . ALA A 1 410 ? -9.711 22.391 28.844 1 96.56 410 ALA A N 1
ATOM 3225 C CA . ALA A 1 410 ? -10.031 21.328 27.891 1 96.56 410 ALA A CA 1
ATOM 3226 C C . ALA A 1 410 ? -9.25 21.516 26.594 1 96.56 410 ALA A C 1
ATOM 3228 O O . ALA A 1 410 ? -9.008 22.641 26.156 1 96.56 410 ALA A O 1
ATOM 3229 N N . PHE A 1 411 ? -8.867 20.375 25.969 1 96.31 411 PHE A N 1
ATOM 3230 C CA . PHE A 1 411 ? -8.188 20.359 24.688 1 96.31 411 PHE A CA 1
ATOM 3231 C C . PHE A 1 411 ? -6.867 21.109 24.75 1 96.31 411 PHE A C 1
ATOM 3233 O O . PHE A 1 411 ? -6.543 21.891 23.859 1 96.31 411 PHE A O 1
ATOM 3240 N N . SER A 1 412 ? -6.184 21.016 25.812 1 97.5 412 SER A N 1
ATOM 3241 C CA . SER A 1 412 ? -4.828 21.5 26.031 1 97.5 412 SER A CA 1
ATOM 3242 C C . SER A 1 412 ? -3.883 20.375 26.438 1 97.5 412 SER A C 1
ATOM 3244 O O . SER A 1 412 ? -4.262 19.203 26.391 1 97.5 412 SER A O 1
ATOM 3246 N N . ARG A 1 413 ? -2.617 20.656 26.688 1 98.25 413 ARG A N 1
ATOM 3247 C CA . ARG A 1 413 ? -1.602 19.75 27.203 1 98.25 413 ARG A CA 1
ATOM 3248 C C . ARG A 1 413 ? -1.359 18.594 26.234 1 98.25 413 ARG A C 1
ATOM 3250 O O . ARG A 1 413 ? -1.42 17.438 26.625 1 98.25 413 ARG A O 1
ATOM 3257 N N . VAL A 1 414 ? -1.073 18.891 25.031 1 98.69 414 VAL A N 1
ATOM 3258 C CA . VAL A 1 414 ? -0.811 17.891 24 1 98.69 414 VAL A CA 1
ATOM 3259 C C . VAL A 1 414 ? 0.234 18.438 23.016 1 98.69 414 VAL A C 1
ATOM 3261 O O . VAL A 1 414 ? 0.329 19.656 22.812 1 98.69 414 VAL A O 1
ATOM 3264 N N . ASN A 1 415 ? 1.074 17.578 22.578 1 98.81 415 ASN A N 1
ATOM 3265 C CA . ASN A 1 415 ? 1.928 17.906 21.438 1 98.81 415 ASN A CA 1
ATOM 3266 C C . ASN A 1 415 ? 1.172 17.797 20.109 1 98.81 415 ASN A C 1
ATOM 3268 O O . ASN A 1 415 ? 0.887 16.688 19.656 1 98.81 415 ASN A O 1
ATOM 3272 N N . HIS A 1 416 ? 0.862 18.906 19.547 1 98.75 416 HIS A N 1
ATOM 3273 C CA . HIS A 1 416 ? 0.066 18.984 18.328 1 98.75 416 HIS A CA 1
ATOM 3274 C C . HIS A 1 416 ? 0.926 19.375 17.125 1 98.75 416 HIS A C 1
ATOM 3276 O O . HIS A 1 416 ? 0.405 19.625 16.047 1 98.75 416 HIS A O 1
ATOM 3282 N N . ALA A 1 417 ? 2.25 19.406 17.297 1 98.62 417 ALA A N 1
ATOM 3283 C CA . ALA A 1 417 ? 3.17 19.75 16.219 1 98.62 417 ALA A CA 1
ATOM 3284 C C . ALA A 1 417 ? 3.188 18.688 15.141 1 98.62 417 ALA A C 1
ATOM 3286 O O . ALA A 1 417 ? 3.275 17.484 15.445 1 98.62 417 ALA A O 1
ATOM 3287 N N . LYS A 1 418 ? 3.08 19.094 13.922 1 98.69 418 LYS A N 1
ATOM 3288 C CA . LYS A 1 418 ? 3.07 18.172 12.781 1 98.69 418 LYS A CA 1
ATOM 3289 C C . LYS A 1 418 ? 4.23 18.469 11.828 1 98.69 418 LYS A C 1
ATOM 3291 O O . LYS A 1 418 ? 4.164 19.422 11.039 1 98.69 418 LYS A O 1
ATOM 3296 N N . TYR A 1 419 ? 5.191 17.578 11.852 1 98.88 419 TYR A N 1
ATOM 3297 C CA . TYR A 1 419 ? 6.309 17.75 10.938 1 98.88 419 TYR A CA 1
ATOM 3298 C C . TYR A 1 419 ? 7.102 16.469 10.773 1 98.88 419 TYR A C 1
ATOM 3300 O O . TYR A 1 419 ? 6.973 15.547 11.586 1 98.88 419 TYR A O 1
ATOM 3308 N N . ILE A 1 420 ? 7.777 16.359 9.695 1 98.94 420 ILE A N 1
ATOM 3309 C CA . ILE A 1 420 ? 8.82 15.375 9.445 1 98.94 420 ILE A CA 1
ATOM 3310 C C . ILE A 1 420 ? 10.133 16.078 9.109 1 98.94 420 ILE A C 1
ATOM 3312 O O . ILE A 1 420 ? 10.156 17 8.305 1 98.94 420 ILE A O 1
ATOM 3316 N N . VAL A 1 421 ? 11.172 15.711 9.766 1 98.94 421 VAL A N 1
ATOM 3317 C CA . VAL A 1 421 ? 12.5 16.219 9.43 1 98.94 421 VAL A CA 1
ATOM 3318 C C . VAL A 1 421 ? 13.445 15.055 9.156 1 98.94 421 VAL A C 1
ATOM 3320 O O . VAL A 1 421 ? 13.406 14.039 9.852 1 98.94 421 VAL A O 1
ATOM 3323 N N . THR A 1 422 ? 14.148 15.094 8.07 1 98.88 422 THR A N 1
ATOM 3324 C CA . THR A 1 422 ? 15.156 14.109 7.695 1 98.88 422 THR A CA 1
ATOM 3325 C C . THR A 1 422 ? 16.531 14.758 7.582 1 98.88 422 THR A C 1
ATOM 3327 O O . THR A 1 422 ? 16.688 15.938 7.906 1 98.88 422 THR A O 1
ATOM 3330 N N . ASP A 1 423 ? 17.516 13.961 7.141 1 98.62 423 ASP A N 1
ATOM 3331 C CA . ASP A 1 423 ? 18.875 14.469 6.941 1 98.62 423 ASP A CA 1
ATOM 3332 C C . ASP A 1 423 ? 18.938 15.383 5.719 1 98.62 423 ASP A C 1
ATOM 3334 O O . ASP A 1 423 ? 19.922 16.094 5.531 1 98.62 423 ASP A O 1
ATOM 3338 N N . GLY A 1 424 ? 17.797 15.461 4.953 1 98.19 424 GLY A N 1
ATOM 3339 C CA .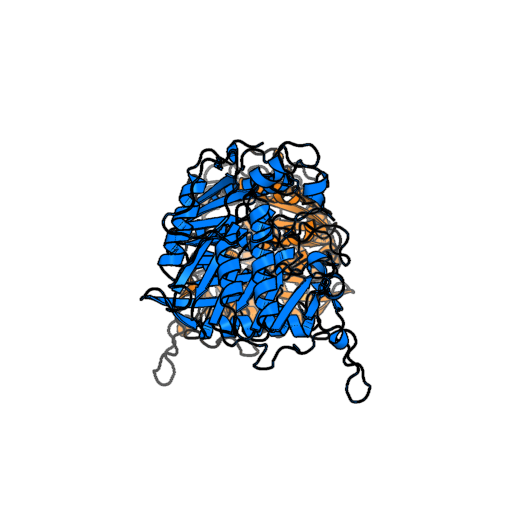 GLY A 1 424 ? 17.922 16.234 3.729 1 98.19 424 GLY A CA 1
ATOM 3340 C C . GLY A 1 424 ? 16.766 17.172 3.488 1 98.19 424 GLY A C 1
ATOM 3341 O O . GLY A 1 424 ? 16.844 18.078 2.664 1 98.19 424 GLY A O 1
ATOM 3342 N N . ARG A 1 425 ? 15.672 16.953 4.203 1 98.25 425 ARG A N 1
ATOM 3343 C CA . ARG A 1 425 ? 14.508 17.797 3.934 1 98.25 425 ARG A CA 1
ATOM 3344 C C . ARG A 1 425 ? 13.586 17.875 5.148 1 98.25 425 ARG A C 1
ATOM 3346 O O . ARG A 1 425 ? 13.789 17.156 6.129 1 98.25 425 ARG A O 1
ATOM 3353 N N . ALA A 1 426 ? 12.609 18.812 5.055 1 98.81 426 ALA A N 1
ATOM 3354 C CA . ALA A 1 426 ? 11.633 19 6.125 1 98.81 426 ALA A CA 1
ATOM 3355 C C . ALA A 1 426 ? 10.234 19.203 5.559 1 98.81 426 ALA A C 1
ATOM 3357 O O . ALA A 1 426 ? 10.07 19.781 4.477 1 98.81 426 ALA A O 1
ATOM 3358 N N . ASN A 1 427 ? 9.32 18.672 6.242 1 98.88 427 ASN A N 1
ATOM 3359 C CA . ASN A 1 427 ? 7.891 18.875 6.031 1 98.88 427 ASN A CA 1
ATOM 3360 C C . ASN A 1 427 ? 7.215 19.438 7.281 1 98.88 427 ASN A C 1
ATOM 3362 O O . ASN A 1 427 ? 7.359 18.891 8.375 1 98.88 427 ASN A O 1
ATOM 3366 N N . VAL A 1 428 ? 6.605 20.594 7.188 1 98.88 428 VAL A N 1
ATOM 3367 C CA . VAL A 1 428 ? 5.797 21.203 8.242 1 98.88 428 VAL A CA 1
ATOM 3368 C C . VAL A 1 428 ? 4.352 21.344 7.77 1 98.88 428 VAL A C 1
ATOM 3370 O O . VAL A 1 428 ? 4.09 21.953 6.734 1 98.88 428 VAL A O 1
ATOM 3373 N N . GLY A 1 429 ? 3.402 20.734 8.5 1 98.44 429 GLY A N 1
ATOM 3374 C CA . GLY A 1 429 ? 2.055 20.719 7.957 1 98.44 429 GLY A CA 1
ATOM 3375 C C . GLY A 1 429 ? 0.982 20.938 9.008 1 98.44 429 GLY A C 1
ATOM 3376 O O . GLY A 1 429 ? 1.276 21.406 10.109 1 98.44 429 GLY A O 1
ATOM 3377 N N . THR A 1 430 ? -0.24 20.75 8.547 1 98.5 430 THR A N 1
ATOM 3378 C CA . THR A 1 430 ? -1.409 21.031 9.375 1 98.5 430 THR A CA 1
ATOM 3379 C C . THR A 1 430 ? -2.102 19.719 9.773 1 98.5 430 THR A C 1
ATOM 3381 O O . THR A 1 430 ? -2.947 19.719 10.672 1 98.5 430 THR A O 1
ATOM 3384 N N . SER A 1 431 ? -1.681 18.641 9.203 1 97.88 431 SER A N 1
ATOM 3385 C CA . SER A 1 431 ? -2.553 17.469 9.258 1 97.88 431 SER A CA 1
ATOM 3386 C C . SER A 1 431 ? -1.997 16.422 10.203 1 97.88 431 SER A C 1
ATOM 3388 O O . SER A 1 431 ? -0.785 16.203 10.266 1 97.88 431 SER A O 1
ATOM 3390 N N . ASN A 1 432 ? -2.908 15.836 11.023 1 98.12 432 ASN A N 1
ATOM 3391 C CA . ASN A 1 432 ? -2.58 14.531 11.594 1 98.12 432 ASN A CA 1
ATOM 3392 C C . ASN A 1 432 ? -2.42 13.469 10.508 1 98.12 432 ASN A C 1
ATOM 3394 O O . ASN A 1 432 ? -2.602 13.758 9.32 1 98.12 432 ASN A O 1
ATOM 3398 N N . MET A 1 433 ? -1.969 12.383 10.906 1 98.38 433 MET A N 1
ATOM 3399 C CA . MET A 1 433 ? -1.646 11.367 9.898 1 98.38 433 MET A CA 1
ATOM 3400 C C . MET A 1 433 ? -2.604 10.188 9.992 1 98.38 433 MET A C 1
ATOM 3402 O O . MET A 1 433 ? -2.223 9.102 10.445 1 98.38 433 MET A O 1
ATOM 3406 N N . GLU A 1 434 ? -3.756 10.383 9.523 1 96.25 434 GLU A N 1
ATOM 3407 C CA . GLU A 1 434 ? -4.852 9.438 9.32 1 96.25 434 GLU A CA 1
ATOM 3408 C C . GLU A 1 434 ? -5.617 9.742 8.039 1 96.25 434 GLU A C 1
ATOM 3410 O O . GLU A 1 434 ? -5.504 10.836 7.484 1 96.25 434 GLU A O 1
ATOM 3415 N N . TRP A 1 435 ? -6.379 8.812 7.543 1 96.5 435 TRP A N 1
ATOM 3416 C CA . TRP A 1 435 ? -6.988 8.828 6.215 1 96.5 435 TRP A CA 1
ATOM 3417 C C . TRP A 1 435 ? -7.727 10.133 5.965 1 96.5 435 TRP A C 1
ATOM 3419 O O . TRP A 1 435 ? -7.523 10.781 4.938 1 96.5 435 TRP A O 1
ATOM 3429 N N . GLY A 1 436 ? -8.523 10.625 6.805 1 96.5 436 GLY A N 1
ATOM 3430 C CA . GLY A 1 436 ? -9.422 11.75 6.609 1 96.5 436 GLY A CA 1
ATOM 3431 C C . GLY A 1 436 ? -8.695 13.055 6.344 1 96.5 436 GLY A C 1
ATOM 3432 O O . GLY A 1 436 ? -9.188 13.906 5.602 1 96.5 436 GLY A O 1
ATOM 3433 N N . TYR A 1 437 ? -7.539 13.188 6.871 1 97.81 437 TYR A N 1
ATOM 3434 C CA . TYR A 1 437 ? -6.785 14.43 6.75 1 97.81 437 TYR A CA 1
ATOM 3435 C C . TYR A 1 437 ? -6.23 14.594 5.34 1 97.81 437 TYR A C 1
ATOM 3437 O O . TYR A 1 437 ? -5.785 15.68 4.965 1 97.81 437 TYR A O 1
ATOM 3445 N N . PHE A 1 438 ? -6.379 13.547 4.543 1 97.81 438 PHE A N 1
ATOM 3446 C CA . PHE A 1 438 ? -5.844 13.625 3.189 1 97.81 438 PHE A CA 1
ATOM 3447 C C . PHE A 1 438 ? -6.953 13.477 2.154 1 97.81 438 PHE A C 1
ATOM 3449 O O . PHE A 1 438 ? -6.797 13.898 1.005 1 97.81 438 PHE A O 1
ATOM 3456 N N . TYR A 1 439 ? -8.055 12.992 2.602 1 97.25 439 TYR A N 1
ATOM 3457 C CA . TYR A 1 439 ? -9.016 12.625 1.568 1 97.25 439 TYR A CA 1
ATOM 3458 C C . TYR A 1 439 ? -10.328 13.375 1.756 1 97.25 439 TYR A C 1
ATOM 3460 O O . TYR A 1 439 ? -11.156 13.43 0.842 1 97.25 439 TYR A O 1
ATOM 3468 N N . ASN A 1 440 ? -10.555 14.008 2.912 1 96 440 ASN A N 1
ATOM 3469 C CA . ASN A 1 440 ? -11.797 14.773 3.029 1 96 440 ASN A CA 1
ATOM 3470 C C . ASN A 1 440 ? -11.609 16.016 3.891 1 96 440 ASN A C 1
ATOM 3472 O O . ASN A 1 440 ? -12.578 16.703 4.227 1 96 440 ASN A O 1
ATOM 3476 N N . THR A 1 441 ? -10.391 16.297 4.309 1 97.38 441 THR A N 1
ATOM 3477 C CA . THR A 1 441 ? -10.062 17.469 5.121 1 97.38 441 THR A CA 1
ATOM 3478 C C . THR A 1 441 ? -9.07 18.375 4.398 1 97.38 441 THR A C 1
ATOM 3480 O O . THR A 1 441 ? -8.133 17.891 3.758 1 97.38 441 THR A O 1
ATOM 3483 N N . ALA A 1 442 ? -9.305 19.656 4.535 1 98.31 442 ALA A N 1
ATOM 3484 C CA . ALA A 1 442 ? -8.406 20.625 3.898 1 98.31 442 ALA A CA 1
ATOM 3485 C C . ALA A 1 442 ? -7.121 20.797 4.703 1 98.31 442 ALA A C 1
ATOM 3487 O O . ALA A 1 442 ? -7.152 21.281 5.836 1 98.31 442 ALA A O 1
ATOM 3488 N N . GLY A 1 443 ? -6.004 20.281 4.168 1 98.38 443 GLY A N 1
ATOM 3489 C CA . GLY A 1 443 ? -4.691 20.438 4.77 1 98.38 443 GLY A CA 1
ATOM 3490 C C . GLY A 1 443 ? -3.648 20.969 3.803 1 98.38 443 GLY A C 1
ATOM 3491 O O . GLY A 1 443 ? -3.916 21.094 2.605 1 98.38 443 GLY A O 1
ATOM 3492 N N . THR A 1 444 ? -2.557 21.375 4.301 1 98.69 444 THR A N 1
ATOM 3493 C CA . THR A 1 444 ? -1.432 21.859 3.504 1 98.69 444 THR A CA 1
ATOM 3494 C C . THR A 1 444 ? -0.121 21.703 4.27 1 98.69 444 THR A C 1
ATOM 3496 O O . THR A 1 444 ? -0.126 21.531 5.488 1 98.69 444 THR A O 1
ATOM 3499 N N . SER A 1 445 ? 0.943 21.578 3.498 1 98.81 445 SER A N 1
ATOM 3500 C CA . SER A 1 445 ? 2.254 21.438 4.121 1 98.81 445 SER A CA 1
ATOM 3501 C C . SER A 1 445 ? 3.316 22.234 3.365 1 98.81 445 SER A C 1
ATOM 3503 O O . SER A 1 445 ? 3.217 22.406 2.148 1 98.81 445 SER A O 1
ATOM 3505 N N . PHE A 1 446 ? 4.227 22.766 4.129 1 98.81 446 PHE A N 1
ATOM 3506 C CA . PHE A 1 446 ? 5.445 23.422 3.658 1 98.81 446 PHE A CA 1
ATOM 3507 C C . PHE A 1 446 ? 6.598 22.422 3.586 1 98.81 446 PHE A C 1
ATOM 3509 O O . PHE A 1 446 ? 6.934 21.781 4.586 1 98.81 446 PHE A O 1
ATOM 3516 N N . ASN A 1 447 ? 7.234 22.219 2.389 1 98.88 447 ASN A N 1
ATOM 3517 C CA . ASN A 1 447 ? 8.32 21.281 2.166 1 98.88 447 ASN A CA 1
ATOM 3518 C C . ASN A 1 447 ? 9.586 21.969 1.679 1 98.88 447 ASN A C 1
ATOM 3520 O O . ASN A 1 447 ? 9.555 22.719 0.694 1 98.88 447 ASN A O 1
ATOM 3524 N N . THR A 1 448 ? 10.734 21.734 2.314 1 98.88 448 THR A N 1
ATOM 3525 C CA . THR A 1 448 ? 11.945 22.438 1.913 1 98.88 448 THR A CA 1
ATOM 3526 C C . THR A 1 448 ? 13.195 21.656 2.285 1 98.88 448 THR A C 1
ATOM 3528 O O . THR A 1 448 ? 13.125 20.703 3.074 1 98.88 448 THR A O 1
ATOM 3531 N N . ASP A 1 449 ? 14.273 21.984 1.614 1 98.62 449 ASP A N 1
ATOM 3532 C CA . ASP A 1 449 ? 15.578 21.438 1.969 1 98.62 449 ASP A CA 1
ATOM 3533 C C . ASP A 1 449 ? 16.453 22.469 2.66 1 98.62 449 ASP A C 1
ATOM 3535 O O . ASP A 1 449 ? 17.672 22.312 2.746 1 98.62 449 ASP A O 1
ATOM 3539 N N . ASN A 1 450 ? 15.844 23.609 3.125 1 98.5 450 ASN A N 1
ATOM 3540 C CA . ASN A 1 450 ? 16.609 24.641 3.799 1 98.5 450 ASN A CA 1
ATOM 3541 C C . ASN A 1 450 ? 17.281 24.125 5.066 1 98.5 450 ASN A C 1
ATOM 3543 O O . ASN A 1 450 ? 16.609 23.547 5.934 1 98.5 450 ASN A O 1
ATOM 3547 N N . THR A 1 451 ? 18.516 24.391 5.242 1 97.94 451 THR A N 1
ATOM 3548 C CA . THR A 1 451 ? 19.312 23.828 6.32 1 97.94 451 THR A CA 1
ATOM 3549 C C . THR A 1 451 ? 18.875 24.375 7.672 1 97.94 451 THR A C 1
ATOM 3551 O O . THR A 1 451 ? 18.891 23.656 8.672 1 97.94 451 THR A O 1
ATOM 3554 N N . GLU A 1 452 ? 18.516 25.609 7.73 1 96.31 452 GLU A N 1
ATOM 3555 C CA . GLU A 1 452 ? 18.078 26.219 8.992 1 96.31 452 GLU A CA 1
ATOM 3556 C C . GLU A 1 452 ? 16.766 25.578 9.477 1 96.31 452 GLU A C 1
ATOM 3558 O O . GLU A 1 452 ? 16.609 25.328 10.672 1 96.31 452 GLU A O 1
ATOM 3563 N N . VAL A 1 453 ? 15.859 25.391 8.547 1 98.12 453 VAL A N 1
ATOM 3564 C CA . VAL A 1 453 ? 14.594 24.75 8.891 1 98.12 453 VAL A CA 1
ATOM 3565 C C . VAL A 1 453 ? 14.852 23.328 9.391 1 98.12 453 VAL A C 1
ATOM 3567 O O . VAL A 1 453 ? 14.328 22.922 10.438 1 98.12 453 VAL A O 1
ATOM 3570 N N . ILE A 1 454 ? 15.688 22.609 8.703 1 98.56 454 ILE A N 1
ATOM 3571 C CA . ILE A 1 454 ? 16.016 21.234 9.062 1 98.56 454 ILE A CA 1
ATOM 3572 C C . ILE A 1 454 ? 16.672 21.203 10.445 1 98.56 454 ILE A C 1
ATOM 3574 O O . ILE A 1 454 ? 16.25 20.422 11.312 1 98.56 454 ILE A O 1
ATOM 3578 N N . ASP A 1 455 ? 17.609 22.062 10.641 1 98.06 455 ASP A N 1
ATOM 3579 C CA . ASP A 1 455 ? 18.359 22.094 11.898 1 98.06 455 ASP A CA 1
ATOM 3580 C C . ASP A 1 455 ? 17.453 22.438 13.07 1 98.06 455 ASP A C 1
ATOM 3582 O O . ASP A 1 455 ? 17.547 21.828 14.141 1 98.06 455 ASP A O 1
ATOM 3586 N N . SER A 1 456 ? 16.609 23.438 12.883 1 98.06 456 SER A N 1
ATOM 3587 C CA . SER A 1 456 ? 15.695 23.859 13.945 1 98.06 456 SER A CA 1
ATOM 3588 C C . SER A 1 456 ? 14.719 22.75 14.32 1 98.06 456 SER A C 1
ATOM 3590 O O . SER A 1 456 ? 14.516 22.453 15.5 1 98.06 456 SER A O 1
ATOM 3592 N N . LEU A 1 457 ? 14.148 22.109 13.336 1 98.69 457 LEU A N 1
ATOM 3593 C CA . LEU A 1 457 ? 13.195 21.031 13.586 1 98.69 457 LEU A CA 1
ATOM 3594 C C . LEU A 1 457 ? 13.875 19.844 14.242 1 98.69 457 LEU A C 1
ATOM 3596 O O . LEU A 1 457 ? 13.297 19.188 15.117 1 98.69 457 LEU A O 1
ATOM 3600 N N . GLN A 1 458 ? 15.062 19.547 13.781 1 98.75 458 GLN A N 1
ATOM 3601 C CA . GLN A 1 458 ? 15.805 18.453 14.391 1 98.75 458 GLN A CA 1
ATOM 3602 C C . GLN A 1 458 ? 16.078 18.719 15.867 1 98.75 458 GLN A C 1
ATOM 3604 O O . GLN A 1 458 ? 15.945 17.828 16.703 1 98.75 458 GLN A O 1
ATOM 3609 N N . LYS A 1 459 ? 16.484 19.938 16.156 1 98.56 459 LYS A N 1
ATOM 3610 C CA . LYS A 1 459 ? 16.75 20.297 17.547 1 98.56 459 LYS A CA 1
ATOM 3611 C C . LYS A 1 459 ? 15.477 20.188 18.375 1 98.56 459 LYS A C 1
ATOM 3613 O O . LYS A 1 459 ? 15.516 19.719 19.516 1 98.56 459 LYS A O 1
ATOM 3618 N N . ILE A 1 460 ? 14.383 20.656 17.844 1 98.62 460 ILE A N 1
ATOM 3619 C CA . ILE A 1 460 ? 13.102 20.562 18.531 1 98.62 460 ILE A CA 1
ATOM 3620 C C . ILE A 1 460 ? 12.75 19.109 18.781 1 98.62 460 ILE A C 1
ATOM 3622 O O . ILE A 1 460 ? 12.344 18.719 19.875 1 98.62 460 ILE A O 1
ATOM 3626 N N . PHE A 1 461 ? 12.891 18.344 17.781 1 98.81 461 PHE A N 1
ATOM 3627 C CA . PHE A 1 461 ? 12.578 16.922 17.891 1 98.81 461 PHE A CA 1
ATOM 3628 C C . PHE A 1 461 ? 13.438 16.266 18.969 1 98.81 461 PHE A C 1
ATOM 3630 O O . PHE A 1 461 ? 12.93 15.523 19.812 1 98.81 461 PHE A O 1
ATOM 3637 N N . ASP A 1 462 ? 14.758 16.484 18.875 1 98.81 462 ASP A N 1
ATOM 3638 C CA . ASP A 1 462 ? 15.688 15.859 19.812 1 98.81 462 ASP A CA 1
ATOM 3639 C C . ASP A 1 462 ? 15.375 16.281 21.25 1 98.81 462 ASP A C 1
ATOM 3641 O O . ASP A 1 462 ? 15.414 15.461 22.172 1 98.81 462 ASP A O 1
ATOM 3645 N N . ARG A 1 463 ? 15.141 17.562 21.406 1 98.5 463 ARG A N 1
ATOM 3646 C CA . ARG A 1 463 ? 14.766 18.078 22.719 1 98.5 463 ARG A CA 1
ATOM 3647 C C . ARG A 1 463 ? 13.562 17.328 23.281 1 98.5 463 ARG A C 1
ATOM 3649 O O . ARG A 1 463 ? 13.57 16.906 24.438 1 98.5 463 ARG A O 1
ATOM 3656 N N . ASN A 1 464 ? 12.523 17.156 22.5 1 98.75 464 ASN A N 1
ATOM 3657 C CA . ASN A 1 464 ? 11.305 16.484 22.938 1 98.75 464 ASN A CA 1
ATOM 3658 C C . ASN A 1 464 ? 11.539 14.984 23.125 1 98.75 464 ASN A C 1
ATOM 3660 O O . ASN A 1 464 ? 11.086 14.398 24.109 1 98.75 464 ASN A O 1
ATOM 3664 N N . TRP A 1 465 ? 12.219 14.359 22.188 1 98.81 465 TRP A N 1
ATOM 3665 C CA . TRP A 1 465 ? 12.484 12.922 22.188 1 98.81 465 TRP A CA 1
ATOM 3666 C C . TRP A 1 465 ? 13.281 12.516 23.422 1 98.81 465 TRP A C 1
ATOM 3668 O O . TRP A 1 465 ? 13.062 11.438 23.984 1 98.81 465 TRP A O 1
ATOM 3678 N N . ASP A 1 466 ? 14.227 13.336 23.812 1 98.44 466 ASP A N 1
ATOM 3679 C CA . ASP A 1 466 ? 15.148 13 24.891 1 98.44 466 ASP A CA 1
ATOM 3680 C C . ASP A 1 466 ? 14.609 13.461 26.25 1 98.44 466 ASP A C 1
ATOM 3682 O O . ASP A 1 466 ? 15.234 13.234 27.281 1 98.44 466 ASP A O 1
ATOM 3686 N N . SER A 1 467 ? 13.492 14.062 26.25 1 98.31 467 SER A N 1
ATOM 3687 C CA . SER A 1 467 ? 12.914 14.57 27.484 1 98.31 467 SER A CA 1
ATOM 3688 C C . SER A 1 467 ? 12.258 13.453 28.297 1 98.31 467 SER A C 1
ATOM 3690 O O . SER A 1 467 ? 11.984 12.375 27.766 1 98.31 467 SER A O 1
ATOM 3692 N N . PRO A 1 468 ? 11.945 13.727 29.594 1 97.5 468 PRO A N 1
ATOM 3693 C CA . PRO A 1 468 ? 11.227 12.734 30.406 1 97.5 468 PRO A CA 1
ATOM 3694 C C . PRO A 1 468 ? 9.773 12.578 30 1 97.5 468 PRO A C 1
ATOM 3696 O O . PRO A 1 468 ? 9.094 11.656 30.453 1 97.5 468 PRO A O 1
ATOM 3699 N N . TYR A 1 469 ? 9.305 13.445 29.094 1 98.56 469 TYR A N 1
ATOM 3700 C CA . TYR A 1 469 ? 7.906 13.398 28.688 1 98.56 469 TYR A CA 1
ATOM 3701 C C . TYR A 1 469 ? 7.707 12.406 27.547 1 98.56 469 TYR A C 1
ATOM 3703 O O . TYR A 1 469 ? 6.57 12.055 27.219 1 98.56 469 TYR A O 1
ATOM 3711 N N . ALA A 1 470 ? 8.75 11.992 26.906 1 98.75 470 ALA A N 1
ATOM 3712 C CA . ALA A 1 470 ? 8.703 11 25.828 1 98.75 470 ALA A CA 1
ATOM 3713 C C . ALA A 1 470 ? 8.898 9.594 26.391 1 98.75 470 ALA A C 1
ATOM 3715 O O . ALA A 1 470 ? 9.992 9.234 26.828 1 98.75 470 ALA A O 1
ATOM 3716 N N . ILE A 1 471 ? 7.879 8.773 26.281 1 98.62 471 ILE A N 1
ATOM 3717 C CA . ILE A 1 471 ? 7.867 7.465 26.938 1 98.62 471 ILE A CA 1
ATOM 3718 C C . ILE A 1 471 ? 7.953 6.367 25.875 1 98.62 471 ILE A C 1
ATOM 3720 O O . ILE A 1 471 ? 7.18 6.359 24.906 1 98.62 471 ILE A O 1
ATOM 3724 N N . PRO A 1 472 ? 8.836 5.438 26.125 1 98.38 472 PRO A N 1
ATOM 3725 C CA . PRO A 1 472 ? 8.938 4.352 25.141 1 98.38 472 PRO A CA 1
ATOM 3726 C C . PRO A 1 472 ? 7.633 3.574 24.984 1 98.38 472 PRO A C 1
ATOM 3728 O O . PRO A 1 472 ? 6.934 3.328 25.969 1 98.38 472 PRO A O 1
ATOM 3731 N N . LEU A 1 473 ? 7.398 3.152 23.797 1 98.06 473 LEU A N 1
ATOM 3732 C CA . LEU A 1 473 ? 6.137 2.51 23.438 1 98.06 473 LEU A CA 1
ATOM 3733 C C . LEU A 1 473 ? 5.93 1.233 24.234 1 98.06 473 LEU A C 1
ATOM 3735 O O . LEU A 1 473 ? 4.797 0.895 24.594 1 98.06 473 LEU A O 1
ATOM 3739 N N . TYR A 1 474 ? 6.996 0.499 24.547 1 95.75 474 TYR A N 1
ATOM 3740 C CA . TYR A 1 474 ? 6.895 -0.802 25.203 1 95.75 474 TYR A CA 1
ATOM 3741 C C . TYR A 1 474 ? 6.328 -0.664 26.609 1 95.75 474 TYR A C 1
ATOM 3743 O O . TYR A 1 474 ? 5.93 -1.655 27.219 1 95.75 474 TYR A O 1
ATOM 3751 N N . THR A 1 475 ? 6.289 0.543 27.172 1 95.44 475 THR A N 1
ATOM 3752 C CA . THR A 1 475 ? 5.773 0.789 28.516 1 95.44 475 THR A CA 1
ATOM 3753 C C . THR A 1 475 ? 4.254 0.675 28.531 1 95.44 475 THR A C 1
ATOM 3755 O O . THR A 1 475 ? 3.65 0.544 29.609 1 95.44 475 THR A O 1
ATOM 3758 N N . TYR A 1 476 ? 3.736 0.707 27.438 1 92.38 476 TYR A N 1
ATOM 3759 C CA . TYR A 1 476 ? 2.281 0.686 27.328 1 92.38 476 TYR A CA 1
ATOM 3760 C C . TYR A 1 476 ? 1.777 -0.711 27 1 92.38 476 TYR A C 1
ATOM 3762 O O . TYR A 1 476 ? 2.457 -1.471 26.297 1 92.38 476 TYR A O 1
ATOM 3770 N N . ARG A 1 477 ? 0.659 -1.044 27.531 1 77.44 477 ARG A N 1
ATOM 3771 C CA . ARG A 1 477 ? 0.069 -2.354 27.281 1 77.44 477 ARG A CA 1
ATOM 3772 C C . ARG A 1 477 ? -0.853 -2.312 26.062 1 77.44 477 ARG A C 1
ATOM 3774 O O . ARG A 1 477 ? -1.483 -1.289 25.781 1 77.44 477 ARG A O 1
ATOM 3781 N N . MET B 1 1 ? 21.328 -52.062 -17.797 1 21.91 1 MET B N 1
ATOM 3782 C CA . MET B 1 1 ? 20.406 -51.281 -18.609 1 21.91 1 MET B CA 1
ATOM 3783 C C . MET B 1 1 ? 18.969 -51.531 -18.172 1 21.91 1 MET B C 1
ATOM 3785 O O . MET B 1 1 ? 18.344 -52.5 -18.609 1 21.91 1 MET B O 1
ATOM 3789 N N . ASN B 1 2 ? 18.672 -51.438 -16.891 1 25.09 2 ASN B N 1
ATOM 3790 C CA . ASN B 1 2 ? 17.531 -51.844 -16.078 1 25.09 2 ASN B CA 1
ATOM 3791 C C . ASN B 1 2 ? 16.219 -51.312 -16.641 1 25.09 2 ASN B C 1
ATOM 3793 O O . ASN B 1 2 ? 16.125 -50.156 -17.016 1 25.09 2 ASN B O 1
ATOM 3797 N N . GLN B 1 3 ? 15.414 -52.125 -17.266 1 27.22 3 GLN B N 1
ATOM 3798 C CA . GLN B 1 3 ? 14.164 -51.969 -18 1 27.22 3 GLN B CA 1
ATOM 3799 C C . GLN B 1 3 ? 13.156 -51.156 -17.188 1 27.22 3 GLN B C 1
ATOM 3801 O O . GLN B 1 3 ? 12.797 -51.531 -16.078 1 27.22 3 GLN B O 1
ATOM 3806 N N . LEU B 1 4 ? 13.258 -49.844 -17.125 1 34.47 4 LEU B N 1
ATOM 3807 C CA . LEU B 1 4 ? 12.195 -48.938 -16.672 1 34.47 4 LEU B CA 1
ATOM 3808 C C . LEU B 1 4 ? 10.82 -49.562 -16.938 1 34.47 4 LEU B C 1
ATOM 3810 O O . LEU B 1 4 ? 10.617 -50.219 -17.953 1 34.47 4 LEU B O 1
ATOM 3814 N N . PRO B 1 5 ? 10.125 -49.969 -15.914 1 35.47 5 PRO B N 1
ATOM 3815 C CA . PRO B 1 5 ? 8.844 -50.562 -16.312 1 35.47 5 PRO B CA 1
ATOM 3816 C C . PRO B 1 5 ? 8.227 -49.844 -17.516 1 35.47 5 PRO B C 1
ATOM 3818 O O . PRO B 1 5 ? 8.477 -48.656 -17.734 1 35.47 5 PRO B O 1
ATOM 3821 N N . ALA B 1 6 ? 7.879 -50.438 -18.562 1 37.03 6 ALA B N 1
ATOM 3822 C CA . ALA B 1 6 ? 7.297 -50.062 -19.844 1 37.03 6 ALA B CA 1
ATOM 3823 C C . ALA B 1 6 ? 6.258 -48.969 -19.672 1 37.03 6 ALA B C 1
ATOM 3825 O O . ALA B 1 6 ? 6.348 -47.906 -20.312 1 37.03 6 ALA B O 1
ATOM 3826 N N . GLN B 1 7 ? 4.773 -49.188 -19.781 1 33.47 7 GLN B N 1
ATOM 3827 C CA . GLN B 1 7 ? 3.613 -48.375 -20.078 1 33.47 7 GLN B CA 1
ATOM 3828 C C . GLN B 1 7 ? 2.998 -47.781 -18.812 1 33.47 7 GLN B C 1
ATOM 3830 O O . GLN B 1 7 ? 2.371 -48.5 -18.031 1 33.47 7 GLN B O 1
ATOM 3835 N N . GLY B 1 8 ? 3.555 -47.094 -18 1 39.62 8 GLY B N 1
ATOM 3836 C CA . GLY B 1 8 ? 2.762 -46.344 -17.062 1 39.62 8 GLY B CA 1
ATOM 3837 C C . GLY B 1 8 ? 1.463 -45.812 -17.656 1 39.62 8 GLY B C 1
ATOM 3838 O O . GLY B 1 8 ? 1.363 -44.656 -18.031 1 39.62 8 GLY B O 1
ATOM 3839 N N . VAL B 1 9 ? 0.702 -46.531 -18.453 1 42.03 9 VAL B N 1
ATOM 3840 C CA . VAL B 1 9 ? -0.508 -46.031 -19.109 1 42.03 9 VAL B CA 1
ATOM 3841 C C . VAL B 1 9 ? -1.569 -45.688 -18.062 1 42.03 9 VAL B C 1
ATOM 3843 O O . VAL B 1 9 ? -1.867 -46.531 -17.188 1 42.03 9 VAL B O 1
ATOM 3846 N N . PHE B 1 10 ? -1.71 -44.406 -17.625 1 52.28 10 PHE B N 1
ATOM 3847 C CA . PHE B 1 10 ? -3.01 -44.125 -17.016 1 52.28 10 PHE B CA 1
ATOM 3848 C C . PHE B 1 10 ? -4.113 -44.875 -17.75 1 52.28 10 PHE B C 1
ATOM 3850 O O . PHE B 1 10 ? -4.152 -44.875 -18.984 1 52.28 10 PHE B O 1
ATOM 3857 N N . THR B 1 11 ? -4.535 -46.094 -17.484 1 45.88 11 THR B N 1
ATOM 3858 C CA . THR B 1 11 ? -5.648 -46.781 -18.141 1 45.88 11 THR B CA 1
ATOM 3859 C C . THR B 1 11 ? -6.859 -45.875 -18.25 1 45.88 11 THR B C 1
ATOM 3861 O O . THR B 1 11 ? -7.926 -46.281 -18.703 1 45.88 11 THR B O 1
ATOM 3864 N N . TYR B 1 12 ? -6.668 -44.594 -17.812 1 53.31 12 TYR B N 1
ATOM 3865 C CA . TYR B 1 12 ? -7.871 -43.75 -17.844 1 53.31 12 TYR B CA 1
ATOM 3866 C C . TYR B 1 12 ? -8.109 -43.188 -19.234 1 53.31 12 TYR B C 1
ATOM 3868 O O . TYR B 1 12 ? -7.207 -42.594 -19.828 1 53.31 12 TYR B O 1
ATOM 3876 N N . PHE B 1 13 ? -8.984 -43.875 -19.953 1 57.12 13 PHE B N 1
ATOM 3877 C CA . PHE B 1 13 ? -9.492 -43.344 -21.219 1 57.12 13 PHE B CA 1
ATOM 3878 C C . PHE B 1 13 ? -10.812 -42.625 -21 1 57.12 13 PHE B C 1
ATOM 3880 O O . PHE B 1 13 ? -11.758 -43.156 -20.438 1 57.12 13 PHE B O 1
ATOM 3887 N N . ASP B 1 14 ? -10.695 -41.219 -21.031 1 68.31 14 ASP B N 1
ATOM 3888 C CA . ASP B 1 14 ? -11.93 -40.469 -21.109 1 68.31 14 ASP B CA 1
ATOM 3889 C C . ASP B 1 14 ? -12.336 -40.219 -22.562 1 68.31 14 ASP B C 1
ATOM 3891 O O . ASP B 1 14 ? -11.828 -39.312 -23.219 1 68.31 14 ASP B O 1
ATOM 3895 N N . PRO B 1 15 ? -13.141 -41.062 -23 1 66.88 15 PRO B N 1
ATOM 3896 C CA . PRO B 1 15 ? -13.508 -40.938 -24.406 1 66.88 15 PRO B CA 1
ATOM 3897 C C . PRO B 1 15 ? -14.141 -39.594 -24.75 1 66.88 15 PRO B C 1
ATOM 3899 O O . PRO B 1 15 ? -14.266 -39.25 -25.922 1 66.88 15 PRO B O 1
ATOM 3902 N N . THR B 1 16 ? -14.406 -38.875 -23.703 1 76.25 16 THR B N 1
ATOM 3903 C CA . THR B 1 16 ? -15.102 -37.625 -24 1 76.25 16 THR B CA 1
ATOM 3904 C C . THR B 1 16 ? -14.141 -36.469 -23.984 1 76.25 16 THR B C 1
ATOM 3906 O O . THR B 1 16 ? -14.508 -35.344 -24.344 1 76.25 16 THR B O 1
ATOM 3909 N N . PHE B 1 17 ? -12.938 -36.844 -23.719 1 82.62 17 PHE B N 1
ATOM 3910 C CA . PHE B 1 17 ? -11.977 -35.75 -23.641 1 82.62 17 PHE B CA 1
ATOM 3911 C C . PHE B 1 17 ? -11.836 -35.031 -25 1 82.62 17 PHE B C 1
ATOM 3913 O O . PHE B 1 17 ? -11.664 -35.719 -26.016 1 82.62 17 PHE B O 1
ATOM 3920 N N . GLY B 1 18 ? -12.023 -33.719 -24.969 1 82.31 18 GLY B N 1
ATOM 3921 C CA . GLY B 1 18 ? -11.805 -32.938 -26.156 1 82.31 18 GLY B CA 1
ATOM 3922 C C . GLY B 1 18 ? -12.992 -32.938 -27.109 1 82.31 18 GLY B C 1
ATOM 3923 O O . GLY B 1 18 ? -12.898 -32.438 -28.219 1 82.31 18 GLY B O 1
ATOM 3924 N N . ARG B 1 19 ? -14.023 -33.469 -26.656 1 82.5 19 ARG B N 1
ATOM 3925 C CA . ARG B 1 19 ? -15.18 -33.594 -27.547 1 82.5 19 ARG B CA 1
ATOM 3926 C C . ARG B 1 19 ? -16.109 -32.406 -27.375 1 82.5 19 ARG B C 1
ATOM 3928 O O . ARG B 1 19 ? -16.844 -32.031 -28.297 1 82.5 19 ARG B O 1
ATOM 3935 N N . THR B 1 20 ? -16.078 -31.875 -26.172 1 89.25 20 THR B N 1
ATOM 3936 C CA . THR B 1 20 ? -16.906 -30.703 -25.891 1 89.25 20 THR B CA 1
ATOM 3937 C C . THR B 1 20 ? -16.125 -29.641 -25.141 1 89.25 20 THR B C 1
ATOM 3939 O O . THR B 1 20 ? -15.055 -29.938 -24.594 1 89.25 20 THR B O 1
ATOM 3942 N N . SER B 1 21 ? -16.688 -28.516 -25.25 1 93.81 21 SER B N 1
ATOM 3943 C CA . SER B 1 21 ? -16.078 -27.422 -24.5 1 93.81 21 SER B CA 1
ATOM 3944 C C . SER B 1 21 ? -16.328 -27.578 -23 1 93.81 21 SER B C 1
ATOM 3946 O O . SER B 1 21 ? -17.469 -27.594 -22.547 1 93.81 21 SER B O 1
ATOM 3948 N N . ARG B 1 22 ? -15.203 -27.781 -22.281 1 94.69 22 ARG B N 1
ATOM 3949 C CA . ARG B 1 22 ? -15.289 -28.062 -20.859 1 94.69 22 ARG B CA 1
ATOM 3950 C C . ARG B 1 22 ? -14.141 -27.422 -20.094 1 94.69 22 ARG B C 1
ATOM 3952 O O . ARG B 1 22 ? -13.07 -27.172 -20.656 1 94.69 22 ARG B O 1
ATOM 3959 N N . VAL B 1 23 ? -14.461 -27.062 -18.859 1 96.62 23 VAL B N 1
ATOM 3960 C CA . VAL B 1 23 ? -13.438 -26.656 -17.906 1 96.62 23 VAL B CA 1
ATOM 3961 C C . VAL B 1 23 ? -13.523 -27.531 -16.656 1 96.62 23 VAL B C 1
ATOM 3963 O O . VAL B 1 23 ? -14.617 -27.891 -16.219 1 96.62 23 VAL B O 1
ATOM 3966 N N . ARG B 1 24 ? -12.406 -27.953 -16.141 1 94.38 24 ARG B N 1
ATOM 3967 C CA . ARG B 1 24 ? -12.43 -28.766 -14.922 1 94.38 24 ARG B CA 1
ATOM 3968 C C . ARG B 1 24 ? -11.188 -28.516 -14.078 1 94.38 24 ARG B C 1
ATOM 3970 O O . ARG B 1 24 ? -10.133 -28.156 -14.602 1 94.38 24 ARG B O 1
ATOM 3977 N N . ILE B 1 25 ? -11.359 -28.719 -12.789 1 97.19 25 ILE B N 1
ATOM 3978 C CA . ILE B 1 25 ? -10.266 -28.641 -11.828 1 97.19 25 ILE B CA 1
ATOM 3979 C C . ILE B 1 25 ? -9.633 -30.031 -11.664 1 97.19 25 ILE B C 1
ATOM 3981 O O . ILE B 1 25 ? -10.336 -31.031 -11.617 1 97.19 25 ILE B O 1
ATOM 3985 N N . VAL B 1 26 ? -8.312 -30.047 -11.672 1 96.88 26 VAL B N 1
ATOM 3986 C CA . VAL B 1 26 ? -7.57 -31.266 -11.398 1 96.88 26 VAL B CA 1
ATOM 3987 C C . VAL B 1 26 ? -6.664 -31.062 -10.188 1 96.88 26 VAL B C 1
ATOM 3989 O O . VAL B 1 26 ? -6.27 -29.938 -9.883 1 96.88 26 VAL B O 1
ATOM 3992 N N . GLU B 1 27 ? -6.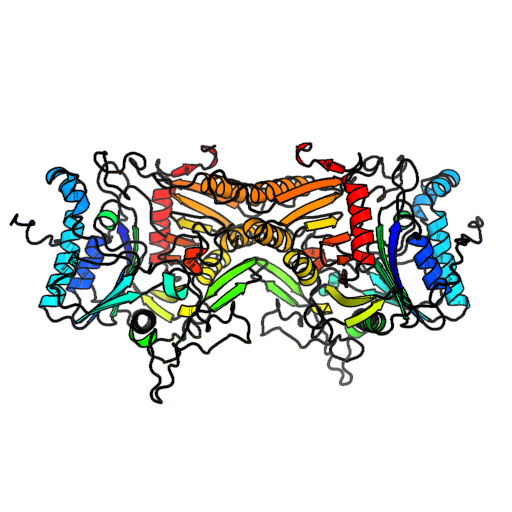359 -32.125 -9.445 1 97.06 27 GLU B N 1
ATOM 3993 C CA . GLU B 1 27 ? -5.52 -31.984 -8.266 1 97.06 27 GLU B CA 1
ATOM 3994 C C . GLU B 1 27 ? -4.609 -33.188 -8.086 1 97.06 27 GLU B C 1
ATOM 3996 O O . GLU B 1 27 ? -4.855 -34.25 -8.664 1 97.06 27 GLU B O 1
ATOM 4001 N N . SER B 1 28 ? -3.537 -33 -7.508 1 97.31 28 SER B N 1
ATOM 4002 C CA . SER B 1 28 ? -2.678 -34.062 -6.973 1 97.31 28 SER B CA 1
ATOM 4003 C C . SER B 1 28 ? -2.756 -34.125 -5.453 1 97.31 28 SER B C 1
ATOM 4005 O O . SER B 1 28 ? -2.762 -33.094 -4.785 1 97.31 28 SER B O 1
ATOM 4007 N N . LEU B 1 29 ? -2.904 -35.281 -4.941 1 97.56 29 LEU B N 1
ATOM 4008 C CA . LEU B 1 29 ? -2.828 -35.531 -3.506 1 97.56 29 LEU B CA 1
ATOM 4009 C C . LEU B 1 29 ? -1.697 -36.5 -3.178 1 97.56 29 LEU B C 1
ATOM 4011 O O . LEU B 1 29 ? -1.411 -37.406 -3.957 1 97.56 29 LEU B O 1
ATOM 4015 N N . PRO B 1 30 ? -1.105 -36.312 -2.039 1 97.5 30 PRO B N 1
ATOM 4016 C CA . PRO B 1 30 ? -0.003 -37.219 -1.674 1 97.5 30 PRO B CA 1
ATOM 4017 C C . PRO B 1 30 ? -0.46 -38.656 -1.452 1 97.5 30 PRO B C 1
ATOM 4019 O O . PRO B 1 30 ? -1.486 -38.906 -0.809 1 97.5 30 PRO B O 1
ATOM 4022 N N . LEU B 1 31 ? 0.319 -39.531 -2.014 1 96.69 31 LEU B N 1
ATOM 4023 C CA . LEU B 1 31 ? 0.093 -40.969 -1.748 1 96.69 31 LEU B CA 1
ATOM 4024 C C . LEU B 1 31 ? 0.792 -41.375 -0.463 1 96.69 31 LEU B C 1
ATOM 4026 O O . LEU B 1 31 ? 1.896 -40.938 -0.167 1 96.69 31 LEU B O 1
ATOM 4030 N N . GLY B 1 32 ? 0.075 -42.219 0.282 1 95.56 32 GLY B N 1
ATOM 4031 C CA . GLY B 1 32 ? 0.654 -42.75 1.507 1 95.56 32 GLY B CA 1
ATOM 4032 C C . GLY B 1 32 ? 0.452 -41.844 2.703 1 95.56 32 GLY B C 1
ATOM 4033 O O . GLY B 1 32 ? 0.759 -40.656 2.645 1 95.56 32 GLY B O 1
ATOM 4034 N N . ASP B 1 33 ? -0.107 -42.281 3.721 1 94.94 33 ASP B N 1
ATOM 4035 C CA . ASP B 1 33 ? -0.31 -41.594 5.004 1 94.94 33 ASP B CA 1
ATOM 4036 C C . ASP B 1 33 ? -1.061 -40.281 4.824 1 94.94 33 ASP B C 1
ATOM 4038 O O . ASP B 1 33 ? -0.651 -39.25 5.363 1 94.94 33 ASP B O 1
ATOM 4042 N N . PHE B 1 34 ? -1.892 -40.219 3.998 1 95.25 34 PHE B N 1
ATOM 4043 C CA . PHE B 1 34 ? -2.727 -39.031 3.715 1 95.25 34 PHE B CA 1
ATOM 4044 C C . PHE B 1 34 ? -4.188 -39.469 3.557 1 95.25 34 PHE B C 1
ATOM 4046 O O . PHE B 1 34 ? -4.52 -40.25 2.68 1 95.25 34 PHE B O 1
ATOM 4053 N N . ASP B 1 35 ? -5.145 -38.938 4.301 1 94.19 35 ASP B N 1
ATOM 4054 C CA . ASP B 1 35 ? -6.48 -39.531 4.453 1 94.19 35 ASP B CA 1
ATOM 4055 C C . ASP B 1 35 ? -7.516 -38.688 3.686 1 94.19 35 ASP B C 1
ATOM 4057 O O . ASP B 1 35 ? -8.711 -39 3.729 1 94.19 35 ASP B O 1
ATOM 4061 N N . LEU B 1 36 ? -7.07 -37.688 2.979 1 95.94 36 LEU B N 1
ATOM 4062 C CA . LEU B 1 36 ? -8.039 -36.906 2.217 1 95.94 36 LEU B CA 1
ATOM 4063 C C . LEU B 1 36 ? -8.219 -37.469 0.813 1 95.94 36 LEU B C 1
ATOM 4065 O O . LEU B 1 36 ? -7.246 -37.906 0.196 1 95.94 36 LEU B O 1
ATOM 4069 N N . ALA B 1 37 ? -9.422 -37.438 0.343 1 94.19 37 ALA B N 1
ATOM 4070 C CA . ALA B 1 37 ? -9.75 -38 -0.972 1 94.19 37 ALA B CA 1
ATOM 4071 C C . ALA B 1 37 ? -9.938 -36.875 -1.996 1 94.19 37 ALA B C 1
ATOM 4073 O O . ALA B 1 37 ? -10.328 -35.75 -1.643 1 94.19 37 ALA B O 1
ATOM 4074 N N . PRO B 1 38 ? -9.578 -37.219 -3.18 1 93.12 38 PRO B N 1
ATOM 4075 C CA . PRO B 1 38 ? -9.906 -36.25 -4.223 1 93.12 38 PRO B CA 1
ATOM 4076 C C . PRO B 1 38 ? -11.414 -36.031 -4.363 1 93.12 38 PRO B C 1
ATOM 4078 O O . PRO B 1 38 ? -12.211 -36.812 -3.852 1 93.12 38 PRO B O 1
ATOM 4081 N N . LEU B 1 39 ? -11.781 -34.906 -5.027 1 90.25 39 LEU B N 1
ATOM 4082 C CA . LEU B 1 39 ? -13.188 -34.688 -5.324 1 90.25 39 LEU B CA 1
ATOM 4083 C C . LEU B 1 39 ? -13.742 -35.812 -6.188 1 90.25 39 LEU B C 1
ATOM 4085 O O . LEU B 1 39 ? -13.023 -36.375 -7.016 1 90.25 39 LEU B O 1
ATOM 4089 N N . PRO B 1 40 ? -15.047 -36.031 -6.043 1 87.19 40 PRO B N 1
ATOM 4090 C CA . PRO B 1 40 ? -15.648 -37.094 -6.871 1 87.19 40 PRO B CA 1
ATOM 4091 C C . PRO B 1 40 ? -15.641 -36.719 -8.359 1 87.19 40 PRO B C 1
ATOM 4093 O O . PRO B 1 40 ? -15.805 -35.562 -8.727 1 87.19 40 PRO B O 1
ATOM 4096 N N . ASN B 1 41 ? -15.438 -37.688 -9.195 1 78.25 41 ASN B N 1
ATOM 4097 C CA . ASN B 1 41 ? -15.539 -37.594 -10.648 1 78.25 41 ASN B CA 1
ATOM 4098 C C . ASN B 1 41 ? -14.492 -36.625 -11.203 1 78.25 41 ASN B C 1
ATOM 4100 O O . ASN B 1 41 ? -14.781 -35.812 -12.094 1 78.25 41 ASN B O 1
ATOM 4104 N N . THR B 1 42 ? -13.383 -36.562 -10.477 1 83.94 42 THR B N 1
ATOM 4105 C CA . THR B 1 42 ? -12.281 -35.75 -10.977 1 83.94 42 THR B CA 1
ATOM 4106 C C . THR B 1 42 ? -11.102 -36.625 -11.383 1 83.94 42 THR B C 1
ATOM 4108 O O . THR B 1 42 ? -11.039 -37.812 -11.008 1 83.94 42 THR B O 1
ATOM 4111 N N . ILE B 1 43 ? -10.297 -36.094 -12.273 1 86.5 43 ILE B N 1
ATOM 4112 C CA . ILE B 1 43 ? -9.07 -36.781 -12.625 1 86.5 43 ILE B CA 1
ATOM 4113 C C . ILE B 1 43 ? -7.871 -36.094 -11.977 1 86.5 43 ILE B C 1
ATOM 4115 O O . ILE B 1 43 ? -7.938 -34.906 -11.656 1 86.5 43 ILE B O 1
ATOM 4119 N N . GLY B 1 44 ? -6.824 -36.875 -11.797 1 93.31 44 GLY B N 1
ATOM 4120 C CA . GLY B 1 44 ? -5.613 -36.312 -11.211 1 93.31 44 GLY B CA 1
ATOM 4121 C C . GLY B 1 44 ? -4.785 -35.531 -12.203 1 93.31 44 GLY B C 1
ATOM 4122 O O . GLY B 1 44 ? -5.004 -35.594 -13.414 1 93.31 44 GLY B O 1
ATOM 4123 N N . THR B 1 45 ? -3.912 -34.75 -11.68 1 96.94 45 THR B N 1
ATOM 4124 C CA . THR B 1 45 ? -3.039 -33.938 -12.492 1 96.94 45 THR B CA 1
ATOM 4125 C C . THR B 1 45 ? -2.248 -34.781 -13.484 1 96.94 45 THR B C 1
ATOM 4127 O O . THR B 1 45 ? -2.131 -34.438 -14.664 1 96.94 45 THR B O 1
ATOM 4130 N N . ALA B 1 46 ? -1.703 -35.906 -13.047 1 96.5 46 ALA B N 1
ATOM 4131 C CA . ALA B 1 46 ? -0.922 -36.812 -13.914 1 96.5 46 ALA B CA 1
ATOM 4132 C C . ALA B 1 46 ? -1.766 -37.312 -15.078 1 96.5 46 ALA B C 1
ATOM 4134 O O . ALA B 1 46 ? -1.32 -37.312 -16.219 1 96.5 46 ALA B O 1
ATOM 4135 N N . GLU B 1 47 ? -2.947 -37.719 -14.789 1 93.69 47 GLU B N 1
ATOM 4136 C CA . GLU B 1 47 ? -3.857 -38.219 -15.812 1 93.69 47 GLU B CA 1
ATOM 4137 C C . GLU B 1 47 ? -4.223 -37.125 -16.812 1 93.69 47 GLU B C 1
ATOM 4139 O O . GLU B 1 47 ? -4.27 -37.375 -18.016 1 93.69 47 GLU B O 1
ATOM 4144 N N . ALA B 1 48 ? -4.508 -36.031 -16.25 1 94.94 48 ALA B N 1
ATOM 4145 C CA . ALA B 1 48 ? -4.887 -34.906 -17.109 1 94.94 48 ALA B CA 1
ATOM 4146 C C . ALA B 1 48 ? -3.766 -34.562 -18.094 1 94.94 48 ALA B C 1
ATOM 4148 O O . ALA B 1 48 ? -4.02 -34.312 -19.281 1 94.94 48 ALA B O 1
ATOM 4149 N N . LEU B 1 49 ? -2.521 -34.5 -17.609 1 97.19 49 LEU B N 1
ATOM 4150 C CA . LEU B 1 49 ? -1.383 -34.188 -18.469 1 97.19 49 LEU B CA 1
ATOM 4151 C C . LEU B 1 49 ? -1.187 -35.281 -19.531 1 97.19 49 LEU B C 1
ATOM 4153 O O . LEU B 1 49 ? -0.943 -34.969 -20.703 1 97.19 49 LEU B O 1
ATOM 4157 N N . ALA B 1 50 ? -1.314 -36.5 -19.109 1 95.12 50 ALA B N 1
ATOM 4158 C CA . ALA B 1 50 ? -1.181 -37.594 -20.062 1 95.12 50 ALA B CA 1
ATOM 4159 C C . ALA B 1 50 ? -2.254 -37.5 -21.141 1 95.12 50 ALA B C 1
ATOM 4161 O O . ALA B 1 50 ? -1.97 -37.719 -22.328 1 95.12 50 ALA B O 1
ATOM 4162 N N . LEU B 1 51 ? -3.488 -37.25 -20.719 1 93.44 51 LEU B N 1
ATOM 4163 C CA . LEU B 1 51 ? -4.59 -37.094 -21.656 1 93.44 51 LEU B CA 1
ATOM 4164 C C . LEU B 1 51 ? -4.324 -35.969 -22.641 1 93.44 51 LEU B C 1
ATOM 4166 O O . LEU B 1 51 ? -4.594 -36.094 -23.844 1 93.44 51 LEU B O 1
ATOM 4170 N N . LEU B 1 52 ? -3.822 -34.906 -22.141 1 96.44 52 LEU B N 1
ATOM 4171 C CA . LEU B 1 52 ? -3.498 -33.781 -23 1 96.44 52 LEU B CA 1
ATOM 4172 C C . LEU B 1 52 ? -2.426 -34.156 -24.016 1 96.44 52 LEU B C 1
ATOM 4174 O O . LEU B 1 52 ? -2.58 -33.875 -25.219 1 96.44 52 LEU B O 1
ATOM 4178 N N . PHE B 1 53 ? -1.365 -34.781 -23.578 1 96.69 53 PHE B N 1
ATOM 4179 C CA . PHE B 1 53 ? -0.281 -35.188 -24.469 1 96.69 53 PHE B CA 1
ATOM 4180 C C . PHE B 1 53 ? -0.773 -36.188 -25.516 1 96.69 53 PHE B C 1
ATOM 4182 O O . PHE B 1 53 ? -0.445 -36.062 -26.688 1 96.69 53 PHE B O 1
ATOM 4189 N N . ASP B 1 54 ? -1.563 -37.062 -25.047 1 93.81 54 ASP B N 1
ATOM 4190 C CA . ASP B 1 54 ? -2.061 -38.125 -25.938 1 93.81 54 ASP B CA 1
ATOM 4191 C C . ASP B 1 54 ? -3.062 -37.562 -26.938 1 93.81 54 ASP B C 1
ATOM 4193 O O . ASP B 1 54 ? -3.248 -38.125 -28.031 1 93.81 54 ASP B O 1
ATOM 4197 N N . SER B 1 55 ? -3.682 -36.469 -26.625 1 93.44 55 SER B N 1
ATOM 4198 C CA . SER B 1 55 ? -4.691 -35.906 -27.5 1 93.44 55 SER B CA 1
ATOM 4199 C C . SER B 1 55 ? -4.055 -35 -28.562 1 93.44 55 SER B C 1
ATOM 4201 O O . SER B 1 55 ? -4.703 -34.656 -29.547 1 93.44 55 SER B O 1
ATOM 4203 N N . ALA B 1 56 ? -2.818 -34.656 -28.375 1 96.5 56 ALA B N 1
ATOM 4204 C CA . ALA B 1 56 ? -2.154 -33.719 -29.281 1 96.5 56 ALA B CA 1
ATOM 4205 C C . ALA B 1 56 ? -2.047 -34.281 -30.688 1 96.5 56 ALA B C 1
ATOM 4207 O O . ALA B 1 56 ? -1.723 -35.469 -30.859 1 96.5 56 ALA B O 1
ATOM 4208 N N . ILE B 1 57 ? -2.273 -33.438 -31.734 1 96.44 57 ILE B N 1
ATOM 4209 C CA . ILE B 1 57 ? -2.242 -33.844 -33.125 1 96.44 57 ILE B CA 1
ATOM 4210 C C . ILE B 1 57 ? -1.126 -33.125 -33.875 1 96.44 57 ILE B C 1
ATOM 4212 O O . ILE B 1 57 ? -0.375 -33.719 -34.656 1 96.44 57 ILE B O 1
ATOM 4216 N N . ARG B 1 58 ? -1.013 -31.797 -33.656 1 97.81 58 ARG B N 1
ATOM 4217 C CA . ARG B 1 58 ? -0.099 -31 -34.438 1 97.81 58 ARG B CA 1
ATOM 4218 C C . ARG B 1 58 ? 0.995 -30.375 -33.594 1 97.81 58 ARG B C 1
ATOM 4220 O O . ARG B 1 58 ? 2.168 -30.391 -33.969 1 97.81 58 ARG B O 1
ATOM 4227 N N . GLN B 1 59 ? 0.547 -29.812 -32.438 1 98.19 59 GLN B N 1
ATOM 4228 C CA . GLN B 1 59 ? 1.503 -29 -31.688 1 98.19 59 GLN B CA 1
ATOM 4229 C C . GLN B 1 59 ? 1.25 -29.078 -30.188 1 98.19 59 GLN B C 1
ATOM 4231 O O . GLN B 1 59 ? 0.099 -29.078 -29.734 1 98.19 59 GLN B O 1
ATOM 4236 N N . LEU B 1 60 ? 2.338 -29.141 -29.453 1 98.62 60 LEU B N 1
ATOM 4237 C CA . LEU B 1 60 ? 2.381 -29.078 -28 1 98.62 60 LEU B CA 1
ATOM 4238 C C . LEU B 1 60 ? 3.357 -28 -27.531 1 98.62 60 LEU B C 1
ATOM 4240 O O . LEU B 1 60 ? 4.539 -28.031 -27.891 1 98.62 60 LEU B O 1
ATOM 4244 N N . ASP B 1 61 ? 2.875 -26.984 -26.812 1 98.88 61 ASP B N 1
ATOM 4245 C CA . ASP B 1 61 ? 3.705 -25.938 -26.219 1 98.88 61 ASP B CA 1
ATOM 4246 C C . ASP B 1 61 ? 3.664 -26 -24.688 1 98.88 61 ASP B C 1
ATOM 4248 O O . ASP B 1 61 ? 2.584 -26.031 -24.094 1 98.88 61 ASP B O 1
ATOM 4252 N N . ILE B 1 62 ? 4.852 -26.062 -24.062 1 98.81 62 ILE B N 1
ATOM 4253 C CA . ILE B 1 62 ? 4.922 -26.297 -22.625 1 98.81 62 ILE B CA 1
ATOM 4254 C C . ILE B 1 62 ? 5.855 -25.281 -21.969 1 98.81 62 ILE B C 1
ATOM 4256 O O . ILE B 1 62 ? 6.98 -25.078 -22.438 1 98.81 62 ILE B O 1
ATOM 4260 N N . CYS B 1 63 ? 5.402 -24.562 -20.969 1 98.69 63 CYS B N 1
ATOM 4261 C CA . CYS B 1 63 ? 6.273 -23.875 -20.016 1 98.69 63 CYS B CA 1
ATOM 4262 C C . CYS B 1 63 ? 6.441 -24.672 -18.734 1 98.69 63 CYS B C 1
ATOM 4264 O O . CYS B 1 63 ? 5.457 -25.031 -18.094 1 98.69 63 CYS B O 1
ATOM 4266 N N . ALA B 1 64 ? 7.594 -25 -18.359 1 98.25 64 ALA B N 1
ATOM 4267 C CA . ALA B 1 64 ? 7.922 -25.734 -17.141 1 98.25 64 ALA B CA 1
ATOM 4268 C C . ALA B 1 64 ? 9.289 -25.328 -16.594 1 98.25 64 ALA B C 1
ATOM 4270 O O . ALA B 1 64 ? 10.266 -25.25 -17.344 1 98.25 64 ALA B O 1
ATOM 4271 N N . MET B 1 65 ? 9.328 -25.172 -15.359 1 97.56 65 MET B N 1
ATOM 4272 C CA . MET B 1 65 ? 10.539 -24.703 -14.688 1 97.56 65 MET B CA 1
ATOM 4273 C C . MET B 1 65 ? 11.695 -25.672 -14.914 1 97.56 65 MET B C 1
ATOM 4275 O O . MET B 1 65 ? 12.805 -25.266 -15.242 1 97.56 65 MET B O 1
ATOM 4279 N N . TYR B 1 66 ? 11.461 -26.938 -14.719 1 97.31 66 TYR B N 1
ATOM 4280 C CA . TYR B 1 66 ? 12.406 -28.047 -14.883 1 97.31 66 TYR B CA 1
ATOM 4281 C C . TYR B 1 66 ? 11.672 -29.344 -15.203 1 97.31 66 TYR B C 1
ATOM 4283 O O . TYR B 1 66 ? 10.445 -29.359 -15.297 1 97.31 66 TYR B O 1
ATOM 4291 N N . TRP B 1 67 ? 12.508 -30.406 -15.453 1 97.31 67 TRP B N 1
ATOM 4292 C CA . TRP B 1 67 ? 11.953 -31.719 -15.773 1 97.31 67 TRP B CA 1
ATOM 4293 C C . TRP B 1 67 ? 12.555 -32.812 -14.875 1 97.31 67 TRP B C 1
ATOM 4295 O O . TRP B 1 67 ? 13.773 -33 -14.867 1 97.31 67 TRP B O 1
ATOM 4305 N N . ASN B 1 68 ? 11.727 -33.406 -14.133 1 97.75 68 ASN B N 1
ATOM 4306 C CA . ASN B 1 68 ? 12.125 -34.5 -13.25 1 97.75 68 ASN B CA 1
ATOM 4307 C C . ASN B 1 68 ? 11 -35.5 -13.078 1 97.75 68 ASN B C 1
ATOM 4309 O O . ASN B 1 68 ? 10.602 -35.812 -11.961 1 97.75 68 ASN B O 1
ATOM 4313 N N . LEU B 1 69 ? 10.516 -36 -14.172 1 97.81 69 LEU B N 1
ATOM 4314 C CA . LEU B 1 69 ? 9.398 -36.938 -14.188 1 97.81 69 LEU B CA 1
ATOM 4315 C C . LEU B 1 69 ? 9.859 -38.344 -13.828 1 97.81 69 LEU B C 1
ATOM 4317 O O . LEU B 1 69 ? 9.109 -39.125 -13.227 1 97.81 69 LEU B O 1
ATOM 4321 N N . LEU B 1 70 ? 11.07 -38.688 -14.07 1 96.69 70 LEU B N 1
ATOM 4322 C CA . LEU B 1 70 ? 11.586 -40.031 -13.828 1 96.69 70 LEU B CA 1
ATOM 4323 C C . LEU B 1 70 ? 12.117 -40.156 -12.406 1 96.69 70 LEU B C 1
ATOM 4325 O O . LEU B 1 70 ? 12.242 -41.25 -11.883 1 96.69 70 LEU B O 1
ATOM 4329 N N . GLY B 1 71 ? 12.5 -39.094 -11.789 1 96.44 71 GLY B N 1
ATOM 4330 C CA . GLY B 1 71 ? 12.969 -39.094 -10.414 1 96.44 71 GLY B CA 1
ATOM 4331 C C . GLY B 1 71 ? 14.258 -39.844 -10.219 1 96.44 71 GLY B C 1
ATOM 4332 O O . GLY B 1 71 ? 14.359 -40.688 -9.305 1 96.44 71 GLY B O 1
ATOM 4333 N N . ALA B 1 72 ? 15.211 -39.594 -11.078 1 94.81 72 ALA B N 1
ATOM 4334 C CA . ALA B 1 72 ? 16.453 -40.375 -11.07 1 94.81 72 ALA B CA 1
ATOM 4335 C C . ALA B 1 72 ? 17.141 -40.312 -9.703 1 94.81 72 ALA B C 1
ATOM 4337 O O . ALA B 1 72 ? 17.578 -41.312 -9.18 1 94.81 72 ALA B O 1
ATOM 4338 N N . ALA B 1 73 ? 17.281 -39.125 -9.148 1 93.88 73 ALA B N 1
ATOM 4339 C CA . ALA B 1 73 ? 17.938 -38.969 -7.855 1 93.88 73 ALA B CA 1
ATOM 4340 C C . ALA B 1 73 ? 17.203 -39.719 -6.758 1 93.88 73 ALA B C 1
ATOM 4342 O O . ALA B 1 73 ? 17.828 -40.312 -5.875 1 93.88 73 ALA B O 1
ATOM 4343 N N . ASP B 1 74 ? 15.906 -39.688 -6.77 1 96 74 ASP B N 1
ATOM 4344 C CA . ASP B 1 74 ? 15.117 -40.375 -5.754 1 96 74 ASP B CA 1
ATOM 4345 C C . ASP B 1 74 ? 15.211 -41.906 -5.91 1 96 74 ASP B C 1
ATOM 4347 O O . ASP B 1 74 ? 15.195 -42.625 -4.922 1 96 74 ASP B O 1
ATOM 4351 N N . HIS B 1 75 ? 15.273 -42.406 -7.129 1 94.94 75 HIS B N 1
ATOM 4352 C CA . HIS B 1 75 ? 15.438 -43.812 -7.371 1 94.94 75 HIS B CA 1
ATOM 4353 C C . HIS B 1 75 ? 16.781 -44.312 -6.844 1 94.94 75 HIS B C 1
ATOM 4355 O O . HIS B 1 75 ? 16.938 -45.5 -6.547 1 94.94 75 HIS B O 1
ATOM 4361 N N . ALA B 1 76 ? 17.766 -43.438 -6.781 1 95.06 76 ALA B N 1
ATOM 4362 C CA . ALA B 1 76 ? 19.062 -43.781 -6.203 1 95.06 76 ALA B CA 1
ATOM 4363 C C . ALA B 1 76 ? 18.984 -43.844 -4.68 1 95.06 76 ALA B C 1
ATOM 4365 O O . ALA B 1 76 ? 19.719 -44.625 -4.043 1 95.06 76 ALA B O 1
ATOM 4366 N N . ALA B 1 77 ? 18.047 -43.156 -4.082 1 95.56 77 ALA B N 1
ATOM 4367 C CA . ALA B 1 77 ? 17.984 -43 -2.633 1 95.56 77 ALA B CA 1
ATOM 4368 C C . ALA B 1 77 ? 17 -43.969 -2.023 1 95.56 77 ALA B C 1
ATOM 4370 O O . ALA B 1 77 ? 17.125 -44.375 -0.862 1 95.56 77 ALA B O 1
ATOM 4371 N N . PHE B 1 78 ? 16.031 -44.438 -2.822 1 96.88 78 PHE B N 1
ATOM 4372 C CA . PHE B 1 78 ? 14.969 -45.312 -2.324 1 96.88 78 PHE B CA 1
ATOM 4373 C C . PHE B 1 78 ? 14.883 -46.594 -3.141 1 96.88 78 PHE B C 1
ATOM 4375 O O . PHE B 1 78 ? 15.289 -46.625 -4.305 1 96.88 78 PHE B O 1
ATOM 4382 N N . SER B 1 79 ? 14.312 -47.656 -2.525 1 95.94 79 SER B N 1
ATOM 4383 C CA . SER B 1 79 ? 14.156 -48.906 -3.229 1 95.94 79 SER B CA 1
ATOM 4384 C C . SER B 1 79 ? 13.07 -48.844 -4.297 1 95.94 79 SER B C 1
ATOM 4386 O O . SER B 1 79 ? 12.211 -47.938 -4.238 1 95.94 79 SER B O 1
ATOM 4388 N N . PRO B 1 80 ? 13.102 -49.688 -5.277 1 95.31 80 PRO B N 1
ATOM 4389 C CA . PRO B 1 80 ? 12.047 -49.719 -6.289 1 95.31 80 PRO B CA 1
ATOM 4390 C C . PRO B 1 80 ? 10.656 -49.875 -5.684 1 95.31 80 PRO B C 1
ATOM 4392 O O . PRO B 1 80 ? 9.695 -49.281 -6.168 1 95.31 80 PRO B O 1
ATOM 4395 N N . ASP B 1 81 ? 10.578 -50.625 -4.602 1 95.44 81 ASP B N 1
ATOM 4396 C CA . ASP B 1 81 ? 9.289 -50.844 -3.943 1 95.44 81 ASP B CA 1
ATOM 4397 C C . ASP B 1 81 ? 8.797 -49.562 -3.281 1 95.44 81 ASP B C 1
ATOM 4399 O O . ASP B 1 81 ? 7.613 -49.219 -3.352 1 95.44 81 ASP B O 1
ATOM 4403 N N . GLN B 1 82 ? 9.695 -48.875 -2.686 1 95.56 82 GLN B N 1
ATOM 4404 C CA . GLN B 1 82 ? 9.352 -47.594 -2.074 1 95.56 82 GLN B CA 1
ATOM 4405 C C . GLN B 1 82 ? 8.891 -46.594 -3.125 1 95.56 82 GLN B C 1
ATOM 4407 O O . GLN B 1 82 ? 7.875 -45.906 -2.939 1 95.56 82 GLN B O 1
ATOM 4412 N N . MET B 1 83 ? 9.656 -46.531 -4.168 1 96.5 83 MET B N 1
ATOM 4413 C CA . MET B 1 83 ? 9.328 -45.562 -5.227 1 96.5 83 MET B CA 1
ATOM 4414 C C . MET B 1 83 ? 7.961 -45.875 -5.828 1 96.5 83 MET B C 1
ATOM 4416 O O . MET B 1 83 ? 7.215 -44.969 -6.172 1 96.5 83 MET B O 1
ATOM 4420 N N . LYS B 1 84 ? 7.652 -47.156 -5.996 1 95.12 84 LYS B N 1
ATOM 4421 C CA . LYS B 1 84 ? 6.324 -47.531 -6.461 1 95.12 84 LYS B CA 1
ATOM 4422 C C . LYS B 1 84 ? 5.246 -47.094 -5.48 1 95.12 84 LYS B C 1
ATOM 4424 O O . LYS B 1 84 ? 4.207 -46.562 -5.887 1 95.12 84 LYS B O 1
ATOM 4429 N N . GLN B 1 85 ? 5.512 -47.281 -4.238 1 95.25 85 GLN B N 1
ATOM 4430 C CA . GLN B 1 85 ? 4.574 -46.875 -3.199 1 95.25 85 GLN B CA 1
ATOM 4431 C C . GLN B 1 85 ? 4.391 -45.344 -3.195 1 95.25 85 GLN B C 1
ATOM 4433 O O . GLN B 1 85 ? 3.295 -44.875 -2.922 1 95.25 85 GLN B O 1
ATOM 4438 N N . PHE B 1 86 ? 5.469 -44.688 -3.498 1 97.12 86 PHE B N 1
ATOM 4439 C CA . PHE B 1 86 ? 5.43 -43.219 -3.531 1 97.12 86 PHE B CA 1
ATOM 4440 C C . PHE B 1 86 ? 4.656 -42.719 -4.75 1 97.12 86 PHE B C 1
ATOM 4442 O O . PHE B 1 86 ? 4.281 -41.562 -4.82 1 97.12 86 PHE B O 1
ATOM 4449 N N . GLY B 1 87 ? 4.402 -43.562 -5.711 1 96.75 87 GLY B N 1
ATOM 4450 C CA . GLY B 1 87 ? 3.648 -43.156 -6.895 1 96.75 87 GLY B CA 1
ATOM 4451 C C . GLY B 1 87 ? 4.523 -42.625 -8.016 1 96.75 87 GLY B C 1
ATOM 4452 O O . GLY B 1 87 ? 4.055 -41.875 -8.859 1 96.75 87 GLY B O 1
ATOM 4453 N N . ALA B 1 88 ? 5.797 -43.031 -8.062 1 96.94 88 ALA B N 1
ATOM 4454 C CA . ALA B 1 88 ? 6.758 -42.531 -9.039 1 96.94 88 ALA B CA 1
ATOM 4455 C C . ALA B 1 88 ? 6.344 -42.906 -10.461 1 96.94 88 ALA B C 1
ATOM 4457 O O . ALA B 1 88 ? 6.73 -42.25 -11.422 1 96.94 88 ALA B O 1
ATOM 4458 N N . ASP B 1 89 ? 5.5 -43.938 -10.641 1 95.31 89 ASP B N 1
ATOM 4459 C CA . ASP B 1 89 ? 5.047 -44.406 -11.945 1 95.31 89 ASP B CA 1
ATOM 4460 C C . ASP B 1 89 ? 4.215 -43.344 -12.648 1 95.31 89 ASP B C 1
ATOM 4462 O O . ASP B 1 89 ? 4.086 -43.344 -13.875 1 95.31 89 ASP B O 1
ATOM 4466 N N . ARG B 1 90 ? 3.668 -42.531 -11.914 1 95.88 90 ARG B N 1
ATOM 4467 C CA . ARG B 1 90 ? 2.863 -41.469 -12.508 1 95.88 90 ARG B CA 1
ATOM 4468 C C . ARG B 1 90 ? 3.723 -40.531 -13.359 1 95.88 90 ARG B C 1
ATOM 4470 O O . ARG B 1 90 ? 3.291 -40.062 -14.422 1 95.88 90 ARG B O 1
ATOM 4477 N N . GLY B 1 91 ? 4.914 -40.219 -12.836 1 97.25 91 GLY B N 1
ATOM 4478 C CA . GLY B 1 91 ? 5.84 -39.469 -13.648 1 97.25 91 GLY B CA 1
ATOM 4479 C C . GLY B 1 91 ? 6.242 -40.156 -14.93 1 97.25 91 GLY B C 1
ATOM 4480 O O . GLY B 1 91 ? 6.301 -39.531 -15.992 1 97.25 91 GLY B O 1
ATOM 4481 N N . VAL B 1 92 ? 6.465 -41.406 -14.844 1 96 92 VAL B N 1
ATOM 4482 C CA . VAL B 1 92 ? 6.844 -42.219 -16 1 96 92 VAL B CA 1
ATOM 4483 C C . VAL B 1 92 ? 5.723 -42.188 -17.031 1 96 92 VAL B C 1
ATOM 4485 O O . VAL B 1 92 ? 5.984 -42.062 -18.234 1 96 92 VAL B O 1
ATOM 4488 N N . ALA B 1 93 ? 4.531 -42.281 -16.547 1 94.81 93 ALA B N 1
ATOM 4489 C CA . ALA B 1 93 ? 3.373 -42.312 -17.438 1 94.81 93 ALA B CA 1
ATOM 4490 C C . ALA B 1 93 ? 3.236 -41 -18.188 1 94.81 93 ALA B C 1
ATOM 4492 O O . ALA B 1 93 ? 2.91 -41 -19.391 1 94.81 93 ALA B O 1
ATOM 4493 N N . VAL B 1 94 ? 3.438 -39.938 -17.516 1 97.19 94 VAL B N 1
ATOM 4494 C CA . VAL B 1 94 ? 3.326 -38.625 -18.156 1 97.19 94 VAL B CA 1
ATOM 4495 C C . VAL B 1 94 ? 4.406 -38.469 -19.219 1 97.19 94 VAL B C 1
ATOM 4497 O O . VAL B 1 94 ? 4.129 -38.031 -20.328 1 97.19 94 VAL B O 1
ATOM 4500 N N . LEU B 1 95 ? 5.664 -38.844 -18.891 1 97.25 95 LEU B N 1
ATOM 4501 C CA . LEU B 1 95 ? 6.746 -38.75 -19.875 1 97.25 95 LEU B CA 1
ATOM 4502 C C . LEU B 1 95 ? 6.477 -39.656 -21.062 1 97.25 95 LEU B C 1
ATOM 4504 O O . LEU B 1 95 ? 6.77 -39.281 -22.203 1 97.25 95 LEU B O 1
ATOM 4508 N N . ALA B 1 96 ? 5.941 -40.812 -20.797 1 95.94 96 ALA B N 1
ATOM 4509 C CA . ALA B 1 96 ? 5.613 -41.75 -21.875 1 95.94 96 ALA B CA 1
ATOM 4510 C C . ALA B 1 96 ? 4.582 -41.156 -22.812 1 95.94 96 ALA B C 1
ATOM 4512 O O . ALA B 1 96 ? 4.66 -41.344 -24.031 1 95.94 96 ALA B O 1
ATOM 4513 N N . ALA B 1 97 ? 3.611 -40.531 -22.25 1 96.12 97 ALA B N 1
ATOM 4514 C CA . ALA B 1 97 ? 2.604 -39.875 -23.078 1 96.12 97 ALA B CA 1
ATOM 4515 C C . ALA B 1 97 ? 3.238 -38.812 -23.969 1 96.12 97 ALA B C 1
ATOM 4517 O O . ALA B 1 97 ? 2.867 -38.688 -25.141 1 96.12 97 ALA B O 1
ATOM 4518 N N . LEU B 1 98 ? 4.164 -38.031 -23.438 1 97.44 98 LEU B N 1
ATOM 4519 C CA . LEU B 1 98 ? 4.883 -37.031 -24.234 1 97.44 98 LEU B CA 1
ATOM 4520 C C . LEU B 1 98 ? 5.652 -37.719 -25.375 1 97.44 98 LEU B C 1
ATOM 4522 O O . LEU B 1 98 ? 5.621 -37.25 -26.516 1 97.44 98 LEU B O 1
ATOM 4526 N N . ARG B 1 99 ? 6.324 -38.812 -25.062 1 96.94 99 ARG B N 1
ATOM 4527 C CA . ARG B 1 99 ? 7.094 -39.562 -26.062 1 96.94 99 ARG B CA 1
ATOM 4528 C C . ARG B 1 99 ? 6.184 -40.094 -27.172 1 96.94 99 ARG B C 1
ATOM 4530 O O . ARG B 1 99 ? 6.555 -40.062 -28.344 1 96.94 99 ARG B O 1
ATOM 4537 N N . ARG B 1 100 ? 5.016 -40.562 -26.766 1 96.44 100 ARG B N 1
ATOM 4538 C CA . ARG B 1 100 ? 4.059 -41.031 -27.766 1 96.44 100 ARG B CA 1
ATOM 4539 C C . ARG B 1 100 ? 3.617 -39.906 -28.672 1 96.44 100 ARG B C 1
ATOM 4541 O O . ARG B 1 100 ? 3.441 -40.094 -29.875 1 96.44 100 ARG B O 1
ATOM 4548 N N . ALA B 1 101 ? 3.393 -38.75 -28.094 1 97.12 101 ALA B N 1
ATOM 4549 C CA . ALA B 1 101 ? 3.025 -37.594 -28.906 1 97.12 101 ALA B CA 1
ATOM 4550 C C . ALA B 1 101 ? 4.113 -37.281 -29.922 1 97.12 101 ALA B C 1
ATOM 4552 O O . ALA B 1 101 ? 3.818 -37.031 -31.094 1 97.12 101 ALA B O 1
ATOM 4553 N N . ILE B 1 102 ? 5.359 -37.312 -29.531 1 97.94 102 ILE B N 1
ATOM 4554 C CA . ILE B 1 102 ? 6.5 -37.031 -30.391 1 97.94 102 ILE B CA 1
ATOM 4555 C C . ILE B 1 102 ? 6.57 -38.094 -31.5 1 97.94 102 ILE B C 1
ATOM 4557 O O . ILE B 1 102 ? 6.801 -37.75 -32.656 1 97.94 102 ILE B O 1
ATOM 4561 N N . LYS B 1 103 ? 6.391 -39.281 -31.156 1 97.06 103 LYS B N 1
ATOM 4562 C CA . LYS B 1 103 ? 6.426 -40.375 -32.125 1 97.06 103 LYS B CA 1
ATOM 4563 C C . LYS B 1 103 ? 5.336 -40.219 -33.188 1 97.06 103 LYS B C 1
ATOM 4565 O O . LYS B 1 103 ? 5.531 -40.594 -34.344 1 97.06 103 LYS B O 1
ATOM 4570 N N . ARG B 1 104 ? 4.242 -39.625 -32.781 1 97.06 104 ARG B N 1
ATOM 4571 C CA . ARG B 1 104 ? 3.135 -39.375 -33.688 1 97.06 104 ARG B CA 1
ATOM 4572 C C . ARG B 1 104 ? 3.436 -38.188 -34.625 1 97.06 104 ARG B C 1
ATOM 4574 O O . ARG B 1 104 ? 2.678 -37.938 -35.531 1 97.06 104 ARG B O 1
ATOM 4581 N N . GLY B 1 105 ? 4.52 -37.469 -34.344 1 97.56 105 GLY B N 1
ATOM 4582 C CA . GLY B 1 105 ? 4.934 -36.375 -35.188 1 97.56 105 GLY B CA 1
ATOM 4583 C C . GLY B 1 105 ? 4.492 -35.031 -34.688 1 97.56 105 GLY B C 1
ATOM 4584 O O . GLY B 1 105 ? 4.555 -34.031 -35.406 1 97.56 105 GLY B O 1
ATOM 4585 N N . VAL B 1 106 ? 3.994 -34.969 -33.469 1 98.38 106 VAL B N 1
ATOM 4586 C CA . VAL B 1 106 ? 3.568 -33.719 -32.875 1 98.38 106 VAL B CA 1
ATOM 4587 C C . VAL B 1 106 ? 4.781 -32.812 -32.656 1 98.38 106 VAL B C 1
ATOM 4589 O O . VAL B 1 106 ? 5.809 -33.281 -32.125 1 98.38 106 VAL B O 1
ATOM 4592 N N . MET B 1 107 ? 4.738 -31.547 -33.094 1 98.5 107 MET B N 1
ATOM 4593 C CA . MET B 1 107 ? 5.789 -30.578 -32.812 1 98.5 107 MET B CA 1
ATOM 4594 C C . MET B 1 107 ? 5.727 -30.141 -31.344 1 98.5 107 MET B C 1
ATOM 4596 O O . MET B 1 107 ? 4.676 -29.719 -30.859 1 98.5 107 MET B O 1
ATOM 4600 N N . VAL B 1 108 ? 6.812 -30.281 -30.625 1 98.62 108 VAL B N 1
ATOM 4601 C CA . VAL B 1 108 ? 6.836 -29.953 -29.203 1 98.62 108 VAL B CA 1
ATOM 4602 C C . VAL B 1 108 ? 7.816 -28.812 -28.953 1 98.62 108 VAL B C 1
ATOM 4604 O O . VAL B 1 108 ? 9.008 -28.922 -29.266 1 98.62 108 VAL B O 1
ATOM 4607 N N . ARG B 1 109 ? 7.375 -27.641 -28.391 1 97.94 109 ARG B N 1
ATOM 4608 C CA . ARG B 1 109 ? 8.203 -26.531 -27.922 1 97.94 109 ARG B CA 1
ATOM 4609 C C . ARG B 1 109 ? 8.133 -26.422 -26.406 1 97.94 109 ARG B C 1
ATOM 4611 O O . ARG B 1 109 ? 7.051 -26.484 -25.812 1 97.94 109 ARG B O 1
ATOM 4618 N N . ILE B 1 110 ? 9.289 -26.281 -25.812 1 98.44 110 ILE B N 1
ATOM 4619 C CA . ILE B 1 110 ? 9.375 -26.188 -24.359 1 98.44 110 ILE B CA 1
ATOM 4620 C C . ILE B 1 110 ? 10.172 -24.938 -23.969 1 98.44 110 ILE B C 1
ATOM 4622 O O . ILE B 1 110 ? 11.234 -24.672 -24.547 1 98.44 110 ILE B O 1
ATOM 4626 N N . VAL B 1 111 ? 9.617 -24.125 -23.094 1 98.06 111 VAL B N 1
ATOM 4627 C CA . VAL B 1 111 ? 10.367 -23.047 -22.438 1 98.06 111 VAL B CA 1
ATOM 4628 C C . VAL B 1 111 ? 10.641 -23.422 -20.984 1 98.06 111 VAL B C 1
ATOM 4630 O O . VAL B 1 111 ? 9.711 -23.688 -20.219 1 98.06 111 VAL B O 1
ATOM 4633 N N . GLY B 1 112 ? 11.922 -23.516 -20.594 1 97.44 112 GLY B N 1
ATOM 4634 C CA . GLY B 1 112 ? 12.328 -23.797 -19.219 1 97.44 112 GLY B CA 1
ATOM 4635 C C . GLY B 1 112 ? 13.133 -22.672 -18.594 1 97.44 112 GLY B C 1
ATOM 4636 O O . GLY B 1 112 ? 13.133 -21.547 -19.094 1 97.44 112 GLY B O 1
ATOM 4637 N N . SER B 1 113 ? 13.695 -22.953 -17.484 1 95.88 113 SER B N 1
ATOM 4638 C CA . SER B 1 113 ? 14.5 -21.984 -16.75 1 95.88 113 SER B CA 1
ATOM 4639 C C . SER B 1 113 ? 15.992 -22.312 -16.844 1 95.88 113 SER B C 1
ATOM 4641 O O . SER B 1 113 ? 16.391 -23.469 -16.688 1 95.88 113 SER B O 1
ATOM 4643 N N . THR B 1 114 ? 16.828 -21.297 -17.062 1 90.75 114 THR B N 1
ATOM 4644 C CA . THR B 1 114 ? 18.266 -21.5 -17.078 1 90.75 114 THR B CA 1
ATOM 4645 C C . THR B 1 114 ? 18.75 -22 -15.727 1 90.75 114 THR B C 1
ATOM 4647 O O . THR B 1 114 ? 19.688 -22.812 -15.664 1 90.75 114 THR B O 1
ATOM 4650 N N . THR B 1 115 ? 18.172 -21.656 -14.695 1 85.94 115 THR B N 1
ATOM 4651 C CA . THR B 1 115 ? 18.594 -21.922 -13.32 1 85.94 115 THR B CA 1
ATOM 4652 C C . THR B 1 115 ? 18.656 -23.422 -13.062 1 85.94 115 THR B C 1
ATOM 4654 O O . THR B 1 115 ? 19.469 -23.891 -12.258 1 85.94 115 THR B O 1
ATOM 4657 N N . PHE B 1 116 ? 17.828 -24.188 -13.758 1 85.62 116 PHE B N 1
ATOM 4658 C CA . PHE B 1 116 ? 17.703 -25.594 -13.43 1 85.62 116 PHE B CA 1
ATOM 4659 C C . PHE B 1 116 ? 18.188 -26.469 -14.578 1 85.62 116 PHE B C 1
ATOM 4661 O O . PHE B 1 116 ? 18.078 -27.703 -14.531 1 85.62 116 PHE B O 1
ATOM 4668 N N . ALA B 1 117 ? 18.656 -25.828 -15.594 1 86.06 117 ALA B N 1
ATOM 4669 C CA . ALA B 1 117 ? 19.203 -26.578 -16.719 1 86.06 117 ALA B CA 1
ATOM 4670 C C . ALA B 1 117 ? 20.484 -27.312 -16.312 1 86.06 117 ALA B C 1
ATOM 4672 O O . ALA B 1 117 ? 21.172 -26.891 -15.391 1 86.06 117 ALA B O 1
ATOM 4673 N N . PRO B 1 118 ? 20.656 -28.469 -17.109 1 88.25 118 PRO B N 1
ATOM 4674 C CA . PRO B 1 118 ? 19.969 -29.062 -18.25 1 88.25 118 PRO B CA 1
ATOM 4675 C C . PRO B 1 118 ? 18.812 -29.984 -17.844 1 88.25 118 PRO B C 1
ATOM 4677 O O . PRO B 1 118 ? 18.625 -30.234 -16.641 1 88.25 118 PRO B O 1
ATOM 4680 N N . PHE B 1 119 ? 18.109 -30.422 -18.906 1 93.75 119 PHE B N 1
ATOM 4681 C CA . PHE B 1 119 ? 17 -31.344 -18.703 1 93.75 119 PHE B CA 1
ATOM 4682 C C . PHE B 1 119 ? 17.297 -32.688 -19.344 1 93.75 119 PHE B C 1
ATOM 4684 O O . PHE B 1 119 ? 16.766 -33 -20.422 1 93.75 119 PHE B O 1
ATOM 4691 N N . PRO B 1 120 ? 17.953 -33.531 -18.641 1 93.62 120 PRO B N 1
ATOM 4692 C CA . PRO B 1 120 ? 18.391 -34.812 -19.234 1 93.62 120 PRO B CA 1
ATOM 4693 C C . PRO B 1 120 ? 17.234 -35.656 -19.734 1 93.62 120 PRO B C 1
ATOM 4695 O O . PRO B 1 120 ? 17.375 -36.406 -20.703 1 93.62 120 PRO B O 1
ATOM 4698 N N . GLU B 1 121 ? 16.109 -35.562 -19.188 1 95.31 121 GLU B N 1
ATOM 4699 C CA . GLU B 1 121 ? 14.961 -36.375 -19.562 1 95.31 121 GLU B CA 1
ATOM 4700 C C . GLU B 1 121 ? 14.477 -36.031 -20.969 1 95.31 121 GLU B C 1
ATOM 4702 O O . GLU B 1 121 ? 13.727 -36.812 -21.578 1 95.31 121 GLU B O 1
ATOM 4707 N N . LEU B 1 122 ? 14.859 -34.906 -21.422 1 95.94 122 LEU B N 1
ATOM 4708 C CA . LEU B 1 122 ? 14.438 -34.469 -22.75 1 95.94 122 LEU B CA 1
ATOM 4709 C C . LEU B 1 122 ? 15.484 -34.812 -23.797 1 95.94 122 LEU B C 1
ATOM 4711 O O . LEU B 1 122 ? 15.242 -34.688 -25 1 95.94 122 LEU B O 1
ATOM 4715 N N . ASP B 1 123 ? 16.672 -35.344 -23.359 1 94.19 123 ASP B N 1
ATOM 4716 C CA . ASP B 1 123 ? 17.75 -35.688 -24.281 1 94.19 123 ASP B CA 1
ATOM 4717 C C . ASP B 1 123 ? 17.297 -36.75 -25.281 1 94.19 123 ASP B C 1
ATOM 4719 O O . ASP B 1 123 ? 16.703 -37.781 -24.891 1 94.19 123 ASP B O 1
ATOM 4723 N N . GLY B 1 124 ? 17.594 -36.5 -26.5 1 94 124 GLY B N 1
ATOM 4724 C CA . GLY B 1 124 ? 17.297 -37.5 -27.547 1 94 124 GLY B CA 1
ATOM 4725 C C . GLY B 1 124 ? 15.875 -37.375 -28.062 1 94 124 GLY B C 1
ATOM 4726 O O . GLY B 1 124 ? 15.523 -38.031 -29.047 1 94 124 GLY B O 1
ATOM 4727 N N . LEU B 1 125 ? 15.062 -36.656 -27.406 1 96.5 125 LEU B N 1
ATOM 4728 C CA . LEU B 1 125 ? 13.703 -36.438 -27.891 1 96.5 125 LEU B CA 1
ATOM 4729 C C . LEU B 1 125 ? 13.664 -35.312 -28.938 1 96.5 125 LEU B C 1
ATOM 4731 O O . LEU B 1 125 ? 14.469 -34.375 -28.875 1 96.5 125 LEU B O 1
ATOM 4735 N N . ASP B 1 126 ? 12.812 -35.469 -29.891 1 96.88 126 ASP B N 1
ATOM 4736 C CA . ASP B 1 126 ? 12.633 -34.438 -30.922 1 96.88 126 ASP B CA 1
ATOM 4737 C C . ASP B 1 126 ? 11.781 -33.281 -30.406 1 96.88 126 ASP B C 1
ATOM 4739 O O . ASP B 1 126 ? 10.625 -33.125 -30.812 1 96.88 126 ASP B O 1
ATOM 4743 N N . VAL B 1 127 ? 12.297 -32.5 -29.531 1 97.31 127 VAL B N 1
ATOM 4744 C CA . VAL B 1 127 ? 11.625 -31.328 -28.984 1 97.31 127 VAL B CA 1
ATOM 4745 C C . VAL B 1 127 ? 12.5 -30.094 -29.188 1 97.31 127 VAL B C 1
ATOM 4747 O O . VAL B 1 127 ? 13.719 -30.203 -29.344 1 97.31 127 VAL B O 1
ATOM 4750 N N . GLU B 1 128 ? 11.906 -28.906 -29.328 1 96.81 128 GLU B N 1
ATOM 4751 C CA . GLU B 1 128 ? 12.609 -27.625 -29.312 1 96.81 128 GLU B CA 1
ATOM 4752 C C . GLU B 1 128 ? 12.594 -27.016 -27.906 1 96.81 128 GLU B C 1
ATOM 4754 O O . GLU B 1 128 ? 11.523 -26.797 -27.328 1 96.81 128 GLU B O 1
ATOM 4759 N N . LEU B 1 129 ? 13.781 -26.859 -27.359 1 96.06 129 LEU B N 1
ATOM 4760 C CA . LEU B 1 129 ? 13.914 -26.359 -26 1 96.06 129 LEU B CA 1
ATOM 4761 C C . LEU B 1 129 ? 14.562 -24.984 -25.984 1 96.06 129 LEU B C 1
ATOM 4763 O O . LEU B 1 129 ? 15.586 -24.766 -26.641 1 96.06 129 LEU B O 1
ATOM 4767 N N . ARG B 1 130 ? 13.922 -24 -25.344 1 95.5 130 ARG B N 1
ATOM 4768 C CA . ARG B 1 130 ? 14.539 -22.719 -25.016 1 95.5 130 ARG B CA 1
ATOM 4769 C C . ARG B 1 130 ? 14.508 -22.469 -23.516 1 95.5 130 ARG B C 1
ATOM 4771 O O . ARG B 1 130 ? 13.625 -22.969 -22.812 1 95.5 130 ARG B O 1
ATOM 4778 N N . LEU B 1 131 ? 15.516 -21.781 -23.031 1 95.25 131 LEU B N 1
ATOM 4779 C CA . LEU B 1 131 ? 15.625 -21.484 -21.609 1 95.25 131 LEU B CA 1
ATOM 4780 C C . LEU B 1 131 ? 15.547 -19.984 -21.375 1 95.25 131 LEU B C 1
ATOM 4782 O O . LEU B 1 131 ? 16.312 -19.203 -21.969 1 95.25 131 LEU B O 1
ATOM 4786 N N . TRP B 1 132 ? 14.609 -19.547 -20.562 1 95.31 132 TRP B N 1
ATOM 4787 C CA . TRP B 1 132 ? 14.508 -18.141 -20.203 1 95.31 132 TRP B CA 1
ATOM 4788 C C . TRP B 1 132 ? 15.508 -17.797 -19.109 1 95.31 132 TRP B C 1
ATOM 4790 O O . TRP B 1 132 ? 15.617 -18.516 -18.109 1 95.31 132 TRP B O 1
ATOM 4800 N N . ASP B 1 133 ? 16.219 -16.734 -19.266 1 92.44 133 ASP B N 1
ATOM 4801 C CA . ASP B 1 133 ? 17.297 -16.344 -18.344 1 92.44 133 ASP B CA 1
ATOM 4802 C C . ASP B 1 133 ? 16.859 -15.219 -17.422 1 92.44 133 ASP B C 1
ATOM 4804 O O . ASP B 1 133 ? 17.219 -14.062 -17.625 1 92.44 133 ASP B O 1
ATOM 4808 N N . ALA B 1 134 ? 16.25 -15.578 -16.375 1 93.5 134 ALA B N 1
ATOM 4809 C CA . ALA B 1 134 ? 15.766 -14.602 -15.398 1 93.5 134 ALA B CA 1
ATOM 4810 C C . ALA B 1 134 ? 16.938 -13.883 -14.727 1 93.5 134 ALA B C 1
ATOM 4812 O O . ALA B 1 134 ? 16.828 -12.695 -14.391 1 93.5 134 ALA B O 1
ATOM 4813 N N . SER B 1 135 ? 18.016 -14.57 -14.508 1 91.69 135 SER B N 1
ATOM 4814 C CA . SER B 1 135 ? 19.172 -13.961 -13.867 1 91.69 135 SER B CA 1
ATOM 4815 C C . SER B 1 135 ? 19.734 -12.812 -14.703 1 91.69 135 SER B C 1
ATOM 4817 O O . SER B 1 135 ? 20.156 -11.797 -14.164 1 91.69 135 SER B O 1
ATOM 4819 N N . TYR B 1 136 ? 19.734 -13.016 -15.953 1 90.69 136 TYR B N 1
ATOM 4820 C CA . TYR B 1 136 ? 20.219 -11.953 -16.828 1 90.69 136 TYR B CA 1
ATOM 4821 C C . TYR B 1 136 ? 19.281 -10.75 -16.797 1 90.69 136 TYR B C 1
ATOM 4823 O O . TYR B 1 136 ? 19.734 -9.609 -16.672 1 90.69 136 TYR B O 1
ATOM 4831 N N . TRP B 1 137 ? 18.016 -10.945 -16.875 1 92.5 137 TRP B N 1
ATOM 4832 C CA . TRP B 1 137 ? 17.047 -9.883 -17.078 1 92.5 137 TRP B CA 1
ATOM 4833 C C . TRP B 1 137 ? 16.719 -9.188 -15.758 1 92.5 137 TRP B C 1
ATOM 4835 O O . TRP B 1 137 ? 16.375 -8 -15.734 1 92.5 137 TRP B O 1
ATOM 4845 N N . TYR B 1 138 ? 16.875 -9.984 -14.648 1 94.88 138 TYR B N 1
ATOM 4846 C CA . TYR B 1 138 ? 16.359 -9.43 -13.398 1 94.88 138 TYR B CA 1
ATOM 4847 C C . TYR B 1 138 ? 17.344 -9.617 -12.258 1 94.88 138 TYR B C 1
ATOM 4849 O O . TYR B 1 138 ? 17.156 -9.094 -11.164 1 94.88 138 TYR B O 1
ATOM 4857 N N . GLY B 1 139 ? 18.391 -10.281 -12.422 1 91.81 139 GLY B N 1
ATOM 4858 C CA . GLY B 1 139 ? 19.328 -10.578 -11.359 1 91.81 139 GLY B CA 1
ATOM 4859 C C . GLY B 1 139 ? 18.859 -11.68 -10.43 1 91.81 139 GLY B C 1
ATOM 4860 O O . GLY B 1 139 ? 19.422 -11.867 -9.344 1 91.81 139 GLY B O 1
ATOM 4861 N N . GLY B 1 140 ? 17.812 -12.312 -10.812 1 91.94 140 GLY B N 1
ATOM 4862 C CA . GLY B 1 140 ? 17.172 -13.398 -10.086 1 91.94 140 GLY B CA 1
ATOM 4863 C C . GLY B 1 140 ? 15.836 -13.805 -10.688 1 91.94 140 GLY B C 1
ATOM 4864 O O . GLY B 1 140 ? 15.375 -13.211 -11.656 1 91.94 140 GLY B O 1
ATOM 4865 N N . GLY B 1 141 ? 15.281 -14.938 -10.055 1 94.25 141 GLY B N 1
ATOM 4866 C CA . GLY B 1 141 ? 13.992 -15.422 -10.523 1 94.25 141 GLY B CA 1
ATOM 4867 C C . GLY B 1 141 ? 14.094 -16.688 -11.344 1 94.25 141 GLY B C 1
ATOM 4868 O O . GLY B 1 141 ? 15.18 -17.266 -11.477 1 94.25 141 GLY B O 1
ATOM 4869 N N . ILE B 1 142 ? 12.891 -17.109 -11.875 1 96.56 142 ILE B N 1
ATOM 4870 C CA . ILE B 1 142 ? 12.828 -18.359 -12.609 1 96.56 142 ILE B CA 1
ATOM 4871 C C . ILE B 1 142 ? 11.617 -18.359 -13.547 1 96.56 142 ILE B C 1
ATOM 4873 O O . ILE B 1 142 ? 10.719 -17.516 -13.406 1 96.56 142 ILE B O 1
ATOM 4877 N N . MET B 1 143 ? 11.703 -19.172 -14.562 1 97.75 143 MET B N 1
ATOM 4878 C CA . MET B 1 143 ? 10.484 -19.562 -15.266 1 97.75 143 MET B CA 1
ATOM 4879 C C . MET B 1 143 ? 9.617 -20.469 -14.398 1 97.75 143 MET B C 1
ATOM 4881 O O . MET B 1 143 ? 9.867 -21.672 -14.297 1 97.75 143 MET B O 1
ATOM 4885 N N . HIS B 1 144 ? 8.562 -19.859 -13.867 1 98.06 144 HIS B N 1
ATOM 4886 C CA . HIS B 1 144 ? 7.789 -20.594 -12.867 1 98.06 144 HIS B CA 1
ATOM 4887 C C . HIS B 1 144 ? 6.418 -20.984 -13.398 1 98.06 144 HIS B C 1
ATOM 4889 O O . HIS B 1 144 ? 5.566 -21.453 -12.648 1 98.06 144 HIS B O 1
ATOM 4895 N N . GLN B 1 145 ? 6.188 -20.766 -14.648 1 98 145 GLN B N 1
ATOM 4896 C CA . GLN B 1 145 ? 4.902 -21.141 -15.227 1 98 145 GLN B CA 1
ATOM 4897 C C . GLN B 1 145 ? 4.785 -22.656 -15.359 1 98 145 GLN B C 1
ATOM 4899 O O . GLN B 1 145 ? 5.789 -23.359 -15.547 1 98 145 GLN B O 1
ATOM 4904 N N . LYS B 1 146 ? 3.65 -23.141 -15.195 1 98.5 146 LYS B N 1
ATOM 4905 C CA . LYS B 1 146 ? 3.215 -24.5 -15.523 1 98.5 146 LYS B CA 1
ATOM 4906 C C . LYS B 1 146 ? 2.039 -24.469 -16.5 1 98.5 146 LYS B C 1
ATOM 4908 O O . LYS B 1 146 ? 0.88 -24.5 -16.078 1 98.5 146 LYS B O 1
ATOM 4913 N N . LEU B 1 147 ? 2.43 -24.422 -17.641 1 98.75 147 LEU B N 1
ATOM 4914 C CA . LEU B 1 147 ? 1.467 -24.219 -18.719 1 98.75 147 LEU B CA 1
ATOM 4915 C C . LEU B 1 147 ? 1.656 -25.25 -19.828 1 98.75 147 LEU B C 1
ATOM 4917 O O . LEU B 1 147 ? 2.781 -25.484 -20.281 1 98.75 147 LEU B O 1
ATOM 4921 N N . VAL B 1 148 ? 0.576 -25.953 -20.266 1 98.88 148 VAL B N 1
ATOM 4922 C CA . VAL B 1 148 ? 0.556 -26.891 -21.375 1 98.88 148 VAL B CA 1
ATOM 4923 C C . VAL B 1 148 ? -0.544 -26.5 -22.359 1 98.88 148 VAL B C 1
ATOM 4925 O O . VAL B 1 148 ? -1.711 -26.391 -21.984 1 98.88 148 VAL B O 1
ATOM 4928 N N . LEU B 1 149 ? -0.178 -26.266 -23.578 1 98.88 149 LEU B N 1
ATOM 4929 C CA . LEU B 1 149 ? -1.109 -25.922 -24.656 1 98.88 149 LEU B CA 1
ATOM 4930 C C . LEU B 1 149 ? -1.104 -27 -25.734 1 98.88 149 LEU B C 1
ATOM 4932 O O . LEU B 1 149 ? -0.038 -27.438 -26.188 1 98.88 149 LEU B O 1
ATOM 4936 N N . VAL B 1 150 ? -2.289 -27.422 -26.172 1 98.5 150 VAL B N 1
ATOM 4937 C CA . VAL B 1 150 ? -2.408 -28.5 -27.156 1 98.5 150 VAL B CA 1
ATOM 4938 C C . VAL B 1 150 ? -3.246 -28.016 -28.344 1 98.5 150 VAL B C 1
ATOM 4940 O O . VAL B 1 150 ? -4.438 -27.734 -28.188 1 98.5 150 VAL B O 1
ATOM 4943 N N . ASP B 1 151 ? -2.711 -27.906 -29.5 1 97.94 151 ASP B N 1
ATOM 4944 C CA . ASP B 1 151 ? -3.348 -27.719 -30.812 1 97.94 151 ASP B CA 1
ATOM 4945 C C . ASP B 1 151 ? -4.227 -26.469 -30.812 1 97.94 151 ASP B C 1
ATOM 4947 O O . ASP B 1 151 ? -5.258 -26.438 -31.484 1 97.94 151 ASP B O 1
ATOM 4951 N N . GLN B 1 152 ? -3.98 -25.547 -29.875 1 96.81 152 GLN B N 1
ATOM 4952 C CA . GLN B 1 152 ? -4.734 -24.297 -29.75 1 96.81 152 GLN B CA 1
ATOM 4953 C C . GLN B 1 152 ? -6.184 -24.578 -29.344 1 96.81 152 GLN B C 1
ATOM 4955 O O . GLN B 1 152 ? -7.082 -23.812 -29.672 1 96.81 152 GLN B O 1
ATOM 4960 N N . GLN B 1 153 ? -6.352 -25.719 -28.688 1 96.75 153 GLN B N 1
ATOM 4961 C CA . GLN B 1 153 ? -7.711 -26.125 -28.344 1 96.75 153 GLN B CA 1
ATOM 4962 C C . GLN B 1 153 ? -7.832 -26.484 -26.875 1 96.75 153 GLN B C 1
ATOM 4964 O O . GLN B 1 153 ? -8.898 -26.312 -26.266 1 96.75 153 GLN B O 1
ATOM 4969 N N . HIS B 1 154 ? -6.797 -27.062 -26.297 1 97.75 154 HIS B N 1
ATOM 4970 C CA . HIS B 1 154 ? -6.793 -27.516 -24.906 1 97.75 154 HIS B CA 1
ATOM 4971 C C . HIS B 1 154 ? -5.633 -26.906 -24.141 1 97.75 154 HIS B C 1
ATOM 4973 O O . HIS B 1 154 ? -4.633 -26.484 -24.719 1 97.75 154 HIS B O 1
ATOM 4979 N N . ALA B 1 155 ? -5.828 -26.781 -22.875 1 98.69 155 ALA B N 1
ATOM 4980 C CA . ALA B 1 155 ? -4.738 -26.234 -22.062 1 98.69 155 ALA B CA 1
ATOM 4981 C C . ALA B 1 155 ? -4.809 -26.734 -20.625 1 98.69 155 ALA B C 1
ATOM 4983 O O . ALA B 1 155 ? -5.867 -27.172 -20.172 1 98.69 155 ALA B O 1
ATOM 4984 N N . TYR B 1 156 ? -3.662 -26.781 -20 1 98.56 156 TYR B N 1
ATOM 4985 C CA . TYR B 1 156 ? -3.51 -26.922 -18.547 1 98.56 156 TYR B CA 1
ATOM 4986 C C . TYR B 1 156 ? -2.744 -25.75 -17.953 1 98.56 156 TYR B C 1
ATOM 4988 O O . TYR B 1 156 ? -1.775 -25.266 -18.547 1 98.56 156 TYR B O 1
ATOM 4996 N N . LEU B 1 157 ? -3.195 -25.219 -16.906 1 98.88 157 LEU B N 1
ATOM 4997 C CA . LEU B 1 157 ? -2.51 -24.234 -16.094 1 98.88 157 LEU B CA 1
ATOM 4998 C C . LEU B 1 157 ? -2.709 -24.516 -14.609 1 98.88 157 LEU B C 1
ATOM 5000 O O . LEU B 1 157 ? -3.834 -24.75 -14.164 1 98.88 157 LEU B O 1
ATOM 5004 N N . GLY B 1 158 ? -1.616 -24.562 -13.836 1 98.56 158 GLY B N 1
ATOM 5005 C CA . GLY B 1 158 ? -1.774 -24.828 -12.414 1 98.56 158 GLY B CA 1
ATOM 5006 C C . GLY B 1 158 ? -0.472 -24.734 -11.641 1 98.56 158 GLY B C 1
ATOM 5007 O O . GLY B 1 158 ? 0.45 -24.016 -12.055 1 98.56 158 GLY B O 1
ATOM 5008 N N . SER B 1 159 ? -0.43 -25.375 -10.492 1 98.69 159 SER B N 1
ATOM 5009 C CA . SER B 1 159 ? 0.691 -25.234 -9.57 1 98.69 159 SER B CA 1
ATOM 5010 C C . SER B 1 159 ? 1.696 -26.375 -9.75 1 98.69 159 SER B C 1
ATOM 5012 O O . SER B 1 159 ? 2.809 -26.312 -9.219 1 98.69 159 SER B O 1
ATOM 5014 N N . ALA B 1 160 ? 1.434 -27.375 -10.57 1 98.75 160 ALA B N 1
ATOM 5015 C CA . ALA B 1 160 ? 2.232 -28.609 -10.602 1 98.75 160 ALA B CA 1
ATOM 5016 C C . ALA B 1 160 ? 3.486 -28.422 -11.453 1 98.75 160 ALA B C 1
ATOM 5018 O O . ALA B 1 160 ? 3.395 -28.125 -12.648 1 98.75 160 ALA B O 1
ATOM 5019 N N . ASN B 1 161 ? 4.598 -28.625 -10.836 1 98.31 161 ASN B N 1
ATOM 5020 C CA . ASN B 1 161 ? 5.84 -28.703 -11.594 1 98.31 161 ASN B CA 1
ATOM 5021 C C . ASN B 1 161 ? 5.895 -29.969 -12.445 1 98.31 161 ASN B C 1
ATOM 5023 O O . ASN B 1 161 ? 5.109 -30.891 -12.242 1 98.31 161 ASN B O 1
ATOM 5027 N N . MET B 1 162 ? 6.809 -29.938 -13.43 1 98.25 162 MET B N 1
ATOM 5028 C CA . MET B 1 162 ? 6.988 -31.109 -14.273 1 98.25 162 MET B CA 1
ATOM 5029 C C . MET B 1 162 ? 7.902 -32.125 -13.602 1 98.25 162 MET B C 1
ATOM 5031 O O . MET B 1 162 ? 8.984 -32.438 -14.102 1 98.25 162 MET B O 1
ATOM 5035 N N . ASP B 1 163 ? 7.445 -32.688 -12.539 1 98.12 163 ASP B N 1
ATOM 5036 C CA . ASP B 1 163 ? 8.188 -33.688 -11.766 1 98.12 163 ASP B CA 1
ATOM 5037 C C . ASP B 1 163 ? 7.246 -34.719 -11.164 1 98.12 163 ASP B C 1
ATOM 5039 O O . ASP B 1 163 ? 6.055 -34.469 -10.977 1 98.12 163 ASP B O 1
ATOM 5043 N N . TRP B 1 164 ? 7.785 -35.875 -10.898 1 97.94 164 TRP B N 1
ATOM 5044 C CA . TRP B 1 164 ? 6.945 -37 -10.453 1 97.94 164 TRP B CA 1
ATOM 5045 C C . TRP B 1 164 ? 6.344 -36.688 -9.078 1 97.94 164 TRP B C 1
ATOM 5047 O O . TRP B 1 164 ? 5.258 -37.188 -8.758 1 97.94 164 TRP B O 1
ATOM 5057 N N . LYS B 1 165 ? 6.961 -35.938 -8.258 1 98.44 165 LYS B N 1
ATOM 5058 C CA . LYS B 1 165 ? 6.449 -35.625 -6.922 1 98.44 165 LYS B CA 1
ATOM 5059 C C . LYS B 1 165 ? 5.195 -34.781 -7 1 98.44 165 LYS B C 1
ATOM 5061 O O . LYS B 1 165 ? 4.273 -34.938 -6.195 1 98.44 165 LYS B O 1
ATOM 5066 N N . SER B 1 166 ? 5.176 -33.812 -7.906 1 98.5 166 SER B N 1
ATOM 5067 C CA . SER B 1 166 ? 3.979 -33 -8.141 1 98.5 166 SER B CA 1
ATOM 5068 C C . SER B 1 166 ? 2.811 -33.875 -8.594 1 98.5 166 SER B C 1
ATOM 5070 O O . SER B 1 166 ? 1.649 -33.5 -8.43 1 98.5 166 SER B O 1
ATOM 5072 N N . MET B 1 167 ? 3.129 -35.062 -9.133 1 97.69 167 MET B N 1
ATOM 5073 C CA . MET B 1 167 ? 2.094 -35.969 -9.625 1 97.69 167 MET B CA 1
ATOM 5074 C C . MET B 1 167 ? 1.58 -36.844 -8.508 1 97.69 167 MET B C 1
ATOM 5076 O O . MET B 1 167 ? 0.471 -37.375 -8.594 1 97.69 167 MET B O 1
ATOM 5080 N N . ALA B 1 168 ? 2.42 -36.938 -7.414 1 97.5 168 ALA B N 1
ATOM 5081 C CA . ALA B 1 168 ? 2.061 -38.062 -6.559 1 97.5 168 ALA B CA 1
ATOM 5082 C C . ALA B 1 168 ? 2.301 -37.719 -5.086 1 97.5 168 ALA B C 1
ATOM 5084 O O . ALA B 1 168 ? 1.798 -38.406 -4.199 1 97.5 168 ALA B O 1
ATOM 5085 N N . GLN B 1 169 ? 3.074 -36.688 -4.766 1 98.12 169 GLN B N 1
ATOM 5086 C CA . GLN B 1 169 ? 3.508 -36.531 -3.383 1 98.12 169 GLN B CA 1
ATOM 5087 C C . GLN B 1 169 ? 3.254 -35.094 -2.896 1 98.12 169 GLN B C 1
ATOM 5089 O O . GLN B 1 169 ? 3.297 -34.844 -1.694 1 98.12 169 GLN B O 1
ATOM 5094 N N . VAL B 1 170 ? 3.018 -34.188 -3.766 1 98.69 170 VAL B N 1
ATOM 5095 C CA . VAL B 1 170 ? 2.748 -32.781 -3.479 1 98.69 170 VAL B CA 1
ATOM 5096 C C . VAL B 1 170 ? 1.298 -32.469 -3.828 1 98.69 170 VAL B C 1
ATOM 5098 O O . VAL B 1 170 ? 0.763 -32.969 -4.82 1 98.69 170 VAL B O 1
ATOM 5101 N N . MET B 1 171 ? 0.63 -31.734 -2.988 1 98.62 171 MET B N 1
ATOM 5102 C CA . MET B 1 171 ? -0.716 -31.281 -3.334 1 98.62 171 MET B CA 1
ATOM 5103 C C . MET B 1 171 ? -0.67 -30.188 -4.387 1 98.62 171 MET B C 1
ATOM 5105 O O . MET B 1 171 ? -0.01 -29.156 -4.191 1 98.62 171 MET B O 1
ATOM 5109 N N . GLU B 1 172 ? -1.293 -30.422 -5.48 1 98.56 172 GLU B N 1
ATOM 5110 C CA . GLU B 1 172 ? -1.353 -29.484 -6.594 1 98.56 172 GLU B CA 1
ATOM 5111 C C . GLU B 1 172 ? -2.791 -29.266 -7.051 1 98.56 172 GLU B C 1
ATOM 5113 O O . GLU B 1 172 ? -3.641 -30.141 -6.895 1 98.56 172 GLU B O 1
ATOM 5118 N N . VAL B 1 173 ? -3.01 -28.062 -7.594 1 98.44 173 VAL B N 1
ATOM 5119 C CA . VAL B 1 173 ? -4.277 -27.766 -8.242 1 98.44 173 VAL B CA 1
ATOM 5120 C C . VAL B 1 173 ? -4.02 -27.109 -9.602 1 98.44 173 VAL B C 1
ATOM 5122 O O . VAL B 1 173 ? -3.064 -26.359 -9.766 1 98.44 173 VAL B O 1
ATOM 5125 N N . GLY B 1 174 ? -4.805 -27.5 -10.562 1 98.5 174 GLY B N 1
ATOM 5126 C CA . GLY B 1 174 ? -4.758 -26.906 -11.883 1 98.5 174 GLY B CA 1
ATOM 5127 C C . GLY B 1 174 ? -6.105 -26.875 -12.578 1 98.5 174 GLY B C 1
ATOM 5128 O O . GLY B 1 174 ? -7.082 -27.438 -12.07 1 98.5 174 GLY B O 1
ATOM 5129 N N . VAL B 1 175 ? -6.16 -26.156 -13.648 1 98.38 175 VAL B N 1
ATOM 5130 C CA . VAL B 1 175 ? -7.348 -26.078 -14.492 1 98.38 175 VAL B CA 1
ATOM 5131 C C . VAL B 1 175 ? -7.043 -26.656 -15.875 1 98.38 175 VAL B C 1
ATOM 5133 O O . VAL B 1 175 ? -5.957 -26.438 -16.422 1 98.38 175 VAL B O 1
ATOM 5136 N N . VAL B 1 176 ? -7.938 -27.5 -16.375 1 97.75 176 VAL B N 1
ATOM 5137 C CA . VAL B 1 176 ? -7.891 -28 -17.75 1 97.75 176 VAL B CA 1
ATOM 5138 C C . VAL B 1 176 ? -9.062 -27.438 -18.547 1 97.75 176 VAL B C 1
ATOM 5140 O O . VAL B 1 176 ? -10.219 -27.531 -18.109 1 97.75 176 VAL B O 1
ATOM 5143 N N . VAL B 1 177 ? -8.797 -26.812 -19.625 1 97.44 177 VAL B N 1
ATOM 5144 C CA . VAL B 1 177 ? -9.844 -26.391 -20.547 1 97.44 177 VAL B CA 1
ATOM 5145 C C . VAL B 1 177 ? -9.773 -27.219 -21.828 1 97.44 177 VAL B C 1
ATOM 5147 O O . VAL B 1 177 ? -8.68 -27.516 -22.328 1 97.44 177 VAL B O 1
ATOM 5150 N N . GLU B 1 178 ? -10.906 -27.688 -22.266 1 96.5 178 GLU B N 1
ATOM 5151 C CA . GLU B 1 178 ? -11.039 -28.5 -23.469 1 96.5 178 GLU B CA 1
ATOM 5152 C C . GLU B 1 178 ? -11.844 -27.766 -24.531 1 96.5 178 GLU B C 1
ATOM 5154 O O . GLU B 1 178 ? -12.828 -27.094 -24.234 1 96.5 178 GLU B O 1
ATOM 5159 N N . ARG B 1 179 ? -11.375 -27.828 -25.719 1 95.5 179 ARG B N 1
ATOM 5160 C CA . ARG B 1 179 ? -12.055 -27.281 -26.875 1 95.5 179 ARG B CA 1
ATOM 5161 C C . ARG B 1 179 ? -12.469 -25.828 -26.625 1 95.5 179 ARG B C 1
ATOM 5163 O O . ARG B 1 179 ? -13.648 -25.484 -26.766 1 95.5 179 ARG B O 1
ATOM 5170 N N . SER B 1 180 ? -11.539 -25.094 -26.266 1 95.88 180 SER B N 1
ATOM 5171 C CA . SER B 1 180 ? -11.75 -23.688 -25.891 1 95.88 180 SER B CA 1
ATOM 5172 C C . SER B 1 180 ? -10.773 -22.766 -26.625 1 95.88 180 SER B C 1
ATOM 5174 O O . SER B 1 180 ? -9.945 -22.125 -26 1 95.88 180 SER B O 1
ATOM 5176 N N . ARG B 1 181 ? -11.023 -22.578 -27.844 1 96.19 181 ARG B N 1
ATOM 5177 C CA . ARG B 1 181 ? -10.055 -21.969 -28.75 1 96.19 181 ARG B CA 1
ATOM 5178 C C . ARG B 1 181 ? -9.727 -20.547 -28.312 1 96.19 181 ARG B C 1
ATOM 5180 O O . ARG B 1 181 ? -8.562 -20.141 -28.312 1 96.19 181 ARG B O 1
ATOM 5187 N N . ALA B 1 182 ? -10.703 -19.75 -27.859 1 96.56 182 ALA B N 1
ATOM 5188 C CA . ALA B 1 182 ? -10.477 -18.328 -27.609 1 96.56 182 ALA B CA 1
ATOM 5189 C C . ALA B 1 182 ? -9.484 -18.141 -26.469 1 96.56 182 ALA B C 1
ATOM 5191 O O . ALA B 1 182 ? -8.508 -17.391 -26.609 1 96.56 182 ALA B O 1
ATOM 5192 N N . ILE B 1 183 ? -9.703 -18.797 -25.344 1 98.12 183 ILE B N 1
ATOM 5193 C CA . ILE B 1 183 ? -8.82 -18.625 -24.188 1 98.12 183 ILE B CA 1
ATOM 5194 C C . ILE B 1 183 ? -7.48 -19.312 -24.453 1 98.12 183 ILE B C 1
ATOM 5196 O O . ILE B 1 183 ? -6.434 -18.812 -24.031 1 98.12 183 ILE B O 1
ATOM 5200 N N . VAL B 1 184 ? -7.445 -20.422 -25.203 1 98.38 184 VAL B N 1
ATOM 5201 C CA . VAL B 1 184 ? -6.199 -21.141 -25.469 1 98.38 184 VAL B CA 1
ATOM 5202 C C . VAL B 1 184 ? -5.34 -20.328 -26.438 1 98.38 184 VAL B C 1
ATOM 5204 O O . VAL B 1 184 ? -4.113 -20.312 -26.328 1 98.38 184 VAL B O 1
ATOM 5207 N N . LEU B 1 185 ? -5.957 -19.625 -27.359 1 97.88 185 LEU B N 1
ATOM 5208 C CA . LEU B 1 185 ? -5.207 -18.766 -28.25 1 97.88 185 LEU B CA 1
ATOM 5209 C C . LEU B 1 185 ? -4.566 -17.609 -27.469 1 97.88 185 LEU B C 1
ATOM 5211 O O . LEU B 1 185 ? -3.467 -17.172 -27.812 1 97.88 185 LEU B O 1
ATOM 5215 N N . ASP B 1 186 ? -5.316 -17.125 -26.531 1 97.5 186 ASP B N 1
ATOM 5216 C CA . ASP B 1 186 ? -4.727 -16.078 -25.688 1 97.5 186 ASP B CA 1
ATOM 5217 C C . ASP B 1 186 ? -3.523 -16.609 -24.922 1 97.5 186 ASP B C 1
ATOM 5219 O O . ASP B 1 186 ? -2.5 -15.922 -24.812 1 97.5 186 ASP B O 1
ATOM 5223 N N . MET B 1 187 ? -3.641 -17.781 -24.391 1 98.5 187 MET B N 1
ATOM 5224 C CA . MET B 1 187 ? -2.523 -18.438 -23.719 1 98.5 187 MET B CA 1
ATOM 5225 C C . MET B 1 187 ? -1.375 -18.703 -24.688 1 98.5 187 MET B C 1
ATOM 5227 O O . MET B 1 187 ? -0.206 -18.625 -24.297 1 98.5 187 MET B O 1
ATOM 5231 N N . GLN B 1 188 ? -1.757 -19 -25.906 1 98.31 188 GLN B N 1
ATOM 5232 C CA . GLN B 1 188 ? -0.75 -19.219 -26.938 1 98.31 188 GLN B CA 1
ATOM 5233 C C . GLN B 1 188 ? 0.063 -17.953 -27.188 1 98.31 188 GLN B C 1
ATOM 5235 O O . GLN B 1 188 ? 1.274 -18.031 -27.406 1 98.31 188 GLN B O 1
ATOM 5240 N N . ARG B 1 189 ? -0.579 -16.891 -27.203 1 97 189 ARG B N 1
ATOM 5241 C CA . ARG B 1 189 ? 0.122 -15.617 -27.359 1 97 189 ARG B CA 1
ATOM 5242 C C . ARG B 1 189 ? 1.131 -15.398 -26.25 1 97 189 ARG B C 1
ATOM 5244 O O . ARG B 1 189 ? 2.242 -14.922 -26.484 1 97 189 ARG B O 1
ATOM 5251 N N . LEU B 1 190 ? 0.739 -15.719 -25.016 1 97.88 190 LEU B N 1
ATOM 5252 C CA . LEU B 1 190 ? 1.65 -15.617 -23.875 1 97.88 190 LEU B CA 1
ATOM 5253 C C . LEU B 1 190 ? 2.844 -16.547 -24.062 1 97.88 190 LEU B C 1
ATOM 5255 O O . LEU B 1 190 ? 3.986 -16.156 -23.812 1 97.88 190 LEU B O 1
ATOM 5259 N N . PHE B 1 191 ? 2.553 -17.766 -24.484 1 98.25 191 PHE B N 1
ATOM 5260 C CA . PHE B 1 191 ? 3.643 -18.703 -24.734 1 98.25 191 PHE B CA 1
ATOM 5261 C C . PHE B 1 191 ? 4.582 -18.156 -25.812 1 98.25 191 PHE B C 1
ATOM 5263 O O . PHE B 1 191 ? 5.805 -18.219 -25.656 1 98.25 191 PHE B O 1
ATOM 5270 N N . ASN B 1 192 ? 4.012 -17.656 -26.875 1 97 192 ASN B N 1
ATOM 5271 C CA . ASN B 1 192 ? 4.82 -17.125 -27.969 1 97 192 ASN B CA 1
ATOM 5272 C C . ASN B 1 192 ? 5.727 -15.992 -27.484 1 97 192 ASN B C 1
ATOM 5274 O O . ASN B 1 192 ? 6.852 -15.844 -27.969 1 97 192 ASN B O 1
ATOM 5278 N N . LEU B 1 193 ? 5.242 -15.242 -26.625 1 95.69 193 LEU B N 1
ATOM 5279 C CA . LEU B 1 193 ? 6.059 -14.188 -26.031 1 95.69 193 LEU B CA 1
ATOM 5280 C C . LEU B 1 193 ? 7.277 -14.773 -25.328 1 95.69 193 LEU B C 1
ATOM 5282 O O . LEU B 1 193 ? 8.406 -14.359 -25.594 1 95.69 193 LEU B O 1
ATOM 5286 N N . TRP B 1 194 ? 7.055 -15.719 -24.5 1 96.69 194 TRP B N 1
ATOM 5287 C CA . TRP B 1 194 ? 8.156 -16.344 -23.766 1 96.69 194 TRP B CA 1
ATOM 5288 C C . TRP B 1 194 ? 9.109 -17.047 -24.719 1 96.69 194 TRP B C 1
ATOM 5290 O O . TRP B 1 194 ? 10.328 -17.062 -24.5 1 96.69 194 TRP B O 1
ATOM 5300 N N . TRP B 1 195 ? 8.523 -17.688 -25.75 1 96 195 TRP B N 1
ATOM 5301 C CA . TRP B 1 195 ? 9.336 -18.359 -26.766 1 96 195 TRP B CA 1
ATOM 5302 C C . TRP B 1 195 ? 10.297 -17.391 -27.438 1 96 195 TRP B C 1
ATOM 5304 O O . TRP B 1 195 ? 11.484 -17.688 -27.594 1 96 195 TRP B O 1
ATOM 5314 N N . LEU B 1 196 ? 9.781 -16.281 -27.734 1 92.62 196 LEU B N 1
ATOM 5315 C CA . LEU B 1 196 ? 10.586 -15.25 -28.391 1 92.62 196 LEU B CA 1
ATOM 5316 C C . LEU B 1 196 ? 11.586 -14.648 -27.406 1 92.62 196 LEU B C 1
ATOM 5318 O O . LEU B 1 196 ? 12.742 -14.391 -27.766 1 92.62 196 LEU B O 1
ATOM 5322 N N . TRP B 1 197 ? 11.164 -14.398 -26.203 1 92.62 197 TRP B N 1
ATOM 5323 C CA . TRP B 1 197 ? 11.992 -13.766 -25.172 1 92.62 197 TRP B CA 1
ATOM 5324 C C . TRP B 1 197 ? 13.156 -14.672 -24.781 1 92.62 197 TRP B C 1
ATOM 5326 O O . TRP B 1 197 ? 14.203 -14.188 -24.359 1 92.62 197 TRP B O 1
ATOM 5336 N N . SER B 1 198 ? 12.961 -15.977 -25 1 93.31 198 SER B N 1
ATOM 5337 C CA . SER B 1 198 ? 13.977 -16.953 -24.625 1 93.31 198 SER B CA 1
ATOM 5338 C C . SER B 1 198 ? 14.891 -17.281 -25.797 1 93.31 198 SER B C 1
ATOM 5340 O O . SER B 1 198 ? 15.75 -18.172 -25.688 1 93.31 198 SER B O 1
ATOM 5342 N N . ASP B 1 199 ? 14.672 -16.625 -26.875 1 87.88 199 ASP B N 1
ATOM 5343 C CA . ASP B 1 199 ? 15.539 -16.828 -28.031 1 87.88 199 ASP B CA 1
ATOM 5344 C C . ASP B 1 199 ? 16.922 -16.234 -27.797 1 87.88 199 ASP B C 1
ATOM 5346 O O . ASP B 1 199 ? 17.062 -15.039 -27.531 1 87.88 199 ASP B O 1
ATOM 5350 N N . PRO B 1 200 ? 17.938 -17.047 -27.828 1 76.69 200 PRO B N 1
ATOM 5351 C CA . PRO B 1 200 ? 19.297 -16.562 -27.578 1 76.69 200 PRO B CA 1
ATOM 5352 C C . PRO B 1 200 ? 19.688 -15.398 -28.5 1 76.69 200 PRO B C 1
ATOM 5354 O O . PRO B 1 200 ? 20.547 -14.594 -28.156 1 76.69 200 PRO B O 1
ATOM 5357 N N . VAL B 1 201 ? 19.016 -15.344 -29.641 1 67.62 201 VAL B N 1
ATOM 5358 C CA . VAL B 1 201 ? 19.328 -14.273 -30.594 1 67.62 201 VAL B CA 1
ATOM 5359 C C . VAL B 1 201 ? 18.797 -12.945 -30.047 1 67.62 201 VAL B C 1
ATOM 5361 O O . VAL B 1 201 ? 19.391 -11.891 -30.297 1 67.62 201 VAL B O 1
ATOM 5364 N N . LEU B 1 202 ? 17.688 -12.938 -29.375 1 61.06 202 LEU B N 1
ATOM 5365 C CA . LEU B 1 202 ? 17.141 -11.711 -28.797 1 61.06 202 LEU B CA 1
ATOM 5366 C C . LEU B 1 202 ? 18.125 -11.094 -27.812 1 61.06 202 LEU B C 1
ATOM 5368 O O . LEU B 1 202 ? 18.203 -9.875 -27.672 1 61.06 202 LEU B O 1
ATOM 5372 N N . ILE B 1 203 ? 18.766 -11.875 -27.062 1 57.53 203 ILE B N 1
ATOM 5373 C CA . ILE B 1 203 ? 19.719 -11.375 -26.094 1 57.53 203 ILE B CA 1
ATOM 5374 C C . ILE B 1 203 ? 20.984 -10.875 -26.812 1 57.53 203 ILE B C 1
ATOM 5376 O O . ILE B 1 203 ? 21.656 -9.969 -26.312 1 57.53 203 ILE B O 1
ATOM 5380 N N . ASN B 1 204 ? 21.234 -11.445 -28.016 1 52.59 204 ASN B N 1
ATOM 5381 C CA . ASN B 1 204 ? 22.422 -11.062 -28.766 1 52.59 204 ASN B CA 1
ATOM 5382 C C . ASN B 1 204 ? 22.062 -10.438 -30.109 1 52.59 204 ASN B C 1
ATOM 5384 O O . ASN B 1 204 ? 22.469 -10.938 -31.156 1 52.59 204 ASN B O 1
ATOM 5388 N N . PRO B 1 205 ? 20.938 -9.547 -30.125 1 46.75 205 PRO B N 1
ATOM 5389 C CA . PRO B 1 205 ? 20.453 -9.305 -31.484 1 46.75 205 PRO B CA 1
ATOM 5390 C C . PRO B 1 205 ? 21.469 -8.57 -32.344 1 46.75 205 PRO B C 1
ATOM 5392 O O . PRO B 1 205 ? 22.109 -7.621 -31.891 1 46.75 205 PRO B O 1
ATOM 5395 N N . LEU B 1 206 ? 22.047 -9.133 -33.25 1 44.44 206 LEU B N 1
ATOM 5396 C CA . LEU B 1 206 ? 22.656 -8.359 -34.344 1 44.44 206 LEU B CA 1
ATOM 5397 C C . LEU B 1 206 ? 21.594 -7.629 -35.156 1 44.44 206 LEU B C 1
ATOM 5399 O O . LEU B 1 206 ? 20.562 -8.211 -35.5 1 44.44 206 LEU B O 1
ATOM 5403 N N . ASP B 1 207 ? 21.25 -6.273 -35.094 1 44.16 207 ASP B N 1
ATOM 5404 C CA . ASP B 1 207 ? 20.328 -5.68 -36.062 1 44.16 207 ASP B CA 1
ATOM 5405 C C . ASP B 1 207 ? 20.812 -5.93 -37.5 1 44.16 207 ASP B C 1
ATOM 5407 O O . ASP B 1 207 ? 21.984 -6.238 -37.719 1 44.16 207 ASP B O 1
ATOM 5411 N N . PRO B 1 208 ? 19.969 -6.109 -38.375 1 42.84 208 PRO B N 1
ATOM 5412 C CA . PRO B 1 208 ? 20.391 -6.359 -39.75 1 42.84 208 PRO B CA 1
ATOM 5413 C C . PRO B 1 208 ? 21.5 -5.402 -40.219 1 42.84 208 PRO B C 1
ATOM 5415 O O . PRO B 1 208 ? 22.234 -5.719 -41.156 1 42.84 208 PRO B O 1
ATOM 5418 N N . THR B 1 209 ? 21.266 -4.086 -40 1 43.84 209 THR B N 1
ATOM 5419 C CA . THR B 1 209 ? 22.266 -3.111 -40.438 1 43.84 209 THR B CA 1
ATOM 5420 C C . THR B 1 209 ? 23.547 -3.258 -39.594 1 43.84 209 THR B C 1
ATOM 5422 O O . THR B 1 209 ? 24.5 -2.498 -39.781 1 43.84 209 THR B O 1
ATOM 5425 N N . GLY B 1 210 ? 23.703 -4.129 -38.781 1 42.31 210 GLY B N 1
ATOM 5426 C CA . GLY B 1 210 ? 24.797 -4.426 -37.875 1 42.31 210 GLY B CA 1
ATOM 5427 C C . GLY B 1 210 ? 24.594 -3.797 -36.5 1 42.31 210 GLY B C 1
ATOM 5428 O O . GLY B 1 210 ? 25.484 -3.869 -35.656 1 42.31 210 GLY B O 1
ATOM 5429 N N . VAL B 1 211 ? 23.562 -2.789 -36.469 1 39.94 211 VAL B N 1
ATOM 5430 C CA . VAL B 1 211 ? 23.312 -2.096 -35.188 1 39.94 211 VAL B CA 1
ATOM 5431 C C . VAL B 1 211 ? 22.516 -3 -34.281 1 39.94 211 VAL B C 1
ATOM 5433 O O . VAL B 1 211 ? 21.469 -3.525 -34.656 1 39.94 211 VAL B O 1
ATOM 5436 N N . LEU B 1 212 ? 22.938 -3.617 -33.344 1 45.16 212 LEU B N 1
ATOM 5437 C CA . LEU B 1 212 ? 22.406 -4.461 -32.281 1 45.16 212 LEU B CA 1
ATOM 5438 C C . LEU B 1 212 ? 21.297 -3.744 -31.516 1 45.16 212 LEU B C 1
ATOM 5440 O O . LEU B 1 212 ? 21.5 -2.631 -31.031 1 45.16 212 LEU B O 1
ATOM 5444 N N . ALA B 1 213 ? 20.047 -3.695 -31.969 1 50.47 213 ALA B N 1
ATOM 5445 C CA . ALA B 1 213 ? 19.094 -3.186 -30.984 1 50.47 213 ALA B CA 1
ATOM 5446 C C . ALA B 1 213 ? 19.125 -4.02 -29.703 1 50.47 213 ALA B C 1
ATOM 5448 O O . ALA B 1 213 ? 18.609 -5.145 -29.688 1 50.47 213 ALA B O 1
ATOM 5449 N N . ILE B 1 214 ? 20.109 -4.273 -28.969 1 56.69 214 ILE B N 1
ATOM 5450 C CA . ILE B 1 214 ? 20.328 -5.133 -27.812 1 56.69 214 ILE B CA 1
ATOM 5451 C C . ILE B 1 214 ? 19.516 -4.621 -26.625 1 56.69 214 ILE B C 1
ATOM 5453 O O . ILE B 1 214 ? 19.672 -3.471 -26.219 1 56.69 214 ILE B O 1
ATOM 5457 N N . TRP B 1 215 ? 18.219 -5.395 -26.547 1 74.81 215 TRP B N 1
ATOM 5458 C CA . TRP B 1 215 ? 17.547 -5.109 -25.281 1 74.81 215 TRP B CA 1
ATOM 5459 C C . TRP B 1 215 ? 18.391 -5.582 -24.094 1 74.81 215 TRP B C 1
ATOM 5461 O O . TRP B 1 215 ? 18.703 -6.773 -23.984 1 74.81 215 TRP B O 1
ATOM 5471 N N . GLN B 1 216 ? 18.922 -4.586 -23.422 1 83.38 216 GLN B N 1
ATOM 5472 C CA . GLN B 1 216 ? 19.656 -4.871 -22.203 1 83.38 216 GLN B CA 1
ATOM 5473 C C . GLN B 1 216 ? 18.906 -4.371 -20.969 1 83.38 216 GLN B C 1
ATOM 5475 O O . GLN B 1 216 ? 18.297 -3.301 -21.016 1 83.38 216 GLN B O 1
ATOM 5480 N N . PRO B 1 217 ? 18.906 -5.262 -20.031 1 91.44 217 PRO B N 1
ATOM 5481 C CA . PRO B 1 217 ? 18.266 -4.77 -18.812 1 91.44 217 PRO B CA 1
ATOM 5482 C C . PRO B 1 217 ? 18.969 -3.529 -18.25 1 91.44 217 PRO B C 1
ATOM 5484 O O . PRO B 1 217 ? 20.094 -3.223 -18.625 1 91.44 217 PRO B O 1
ATOM 5487 N N . VAL B 1 218 ? 18.312 -2.82 -17.453 1 92.12 218 VAL B N 1
ATOM 5488 C CA . VAL B 1 218 ? 18.844 -1.642 -16.781 1 92.12 218 VAL B CA 1
ATOM 5489 C C . VAL B 1 218 ? 18.734 -1.804 -15.273 1 92.12 218 VAL B C 1
ATOM 5491 O O . VAL B 1 218 ? 17.75 -2.355 -14.773 1 92.12 218 VAL B O 1
ATOM 5494 N N . ASP B 1 219 ? 19.766 -1.376 -14.555 1 93.44 219 ASP B N 1
ATOM 5495 C CA . ASP B 1 219 ? 19.672 -1.22 -13.109 1 93.44 219 ASP B CA 1
ATOM 5496 C C . ASP B 1 219 ? 19.203 0.185 -12.734 1 93.44 219 ASP B C 1
ATOM 5498 O O . ASP B 1 219 ? 19.844 1.176 -13.117 1 93.44 219 ASP B O 1
ATOM 5502 N N . THR B 1 220 ? 18.078 0.273 -12.062 1 94 220 THR B N 1
ATOM 5503 C CA . THR B 1 220 ? 17.547 1.586 -11.727 1 94 220 THR B CA 1
ATOM 5504 C C . THR B 1 220 ? 16.922 1.571 -10.328 1 94 220 THR B C 1
ATOM 5506 O O . THR B 1 220 ? 16.438 0.531 -9.867 1 94 220 THR B O 1
ATOM 5509 N N . PHE B 1 221 ? 16.953 2.744 -9.672 1 94.62 221 PHE B N 1
ATOM 5510 C CA . PHE B 1 221 ? 16.297 2.904 -8.383 1 94.62 221 PHE B CA 1
ATOM 5511 C C . PHE B 1 221 ? 14.789 3.027 -8.547 1 94.62 221 PHE B C 1
ATOM 5513 O O . PHE B 1 221 ? 14.312 3.873 -9.305 1 94.62 221 PHE B O 1
ATOM 5520 N N . VAL B 1 222 ? 14.078 2.131 -7.879 1 95.31 222 VAL B N 1
ATOM 5521 C CA . VAL B 1 222 ? 12.625 2.16 -7.895 1 95.31 222 VAL B CA 1
ATOM 5522 C C . VAL B 1 222 ? 12.102 2.686 -6.555 1 95.31 222 VAL B C 1
ATOM 5524 O O . VAL B 1 222 ? 12.281 2.041 -5.52 1 95.31 222 VAL B O 1
ATOM 5527 N N . GLU B 1 223 ? 11.375 3.748 -6.566 1 93.88 223 GLU B N 1
ATOM 5528 C CA . GLU B 1 223 ? 10.922 4.434 -5.359 1 93.88 223 GLU B CA 1
ATOM 5529 C C . GLU B 1 223 ? 10.008 3.535 -4.527 1 93.88 223 GLU B C 1
ATOM 5531 O O . GLU B 1 223 ? 10.141 3.475 -3.301 1 93.88 223 GLU B O 1
ATOM 5536 N N . LYS B 1 224 ? 9.172 2.816 -5.191 1 93.44 224 LYS B N 1
ATOM 5537 C CA . LYS B 1 224 ? 8.203 1.968 -4.508 1 93.44 224 LYS B CA 1
ATOM 5538 C C . LYS B 1 224 ? 8.898 0.849 -3.736 1 93.44 224 LYS B C 1
ATOM 5540 O O . LYS B 1 224 ? 8.359 0.342 -2.75 1 93.44 224 LYS B O 1
ATOM 5545 N N . PHE B 1 225 ? 10.141 0.496 -4.191 1 95.62 225 PHE B N 1
ATOM 5546 C CA . PHE B 1 225 ? 10.859 -0.607 -3.57 1 95.62 225 PHE B CA 1
ATOM 5547 C C . PHE B 1 225 ? 11.992 -0.086 -2.688 1 95.62 225 PHE B C 1
ATOM 5549 O O . PHE B 1 225 ? 12.562 -0.836 -1.894 1 95.62 225 PHE B O 1
ATOM 5556 N N . GLN B 1 226 ? 12.352 1.23 -2.916 1 95.62 226 GLN B N 1
ATOM 5557 C CA . GLN B 1 226 ? 13.469 1.857 -2.217 1 95.62 226 GLN B CA 1
ATOM 5558 C C . GLN B 1 226 ? 14.758 1.072 -2.428 1 95.62 226 GLN B C 1
ATOM 5560 O O . GLN B 1 226 ? 15.547 0.905 -1.495 1 95.62 226 GLN B O 1
ATOM 5565 N N . ALA B 1 227 ? 14.914 0.558 -3.666 1 94.12 227 ALA B N 1
ATOM 5566 C CA . ALA B 1 227 ? 16.047 -0.288 -4.012 1 94.12 227 ALA B CA 1
ATOM 5567 C C . ALA B 1 227 ? 16.391 -0.165 -5.496 1 94.12 227 ALA B C 1
ATOM 5569 O O . ALA B 1 227 ? 15.539 0.193 -6.309 1 94.12 227 ALA B O 1
ATOM 5570 N N . VAL B 1 228 ? 17.656 -0.428 -5.773 1 94.88 228 VAL B N 1
ATOM 5571 C CA . VAL B 1 228 ? 18.047 -0.603 -7.168 1 94.88 228 VAL B CA 1
ATOM 5572 C C . VAL B 1 228 ? 17.688 -2.014 -7.633 1 94.88 228 VAL B C 1
ATOM 5574 O O . VAL B 1 228 ? 18.109 -2.998 -7.02 1 94.88 228 VAL B O 1
ATOM 5577 N N . VAL B 1 229 ? 16.891 -2.074 -8.703 1 95.19 229 VAL B N 1
ATOM 5578 C CA . VAL B 1 229 ? 16.516 -3.367 -9.258 1 95.19 229 VAL B CA 1
ATOM 5579 C C . VAL B 1 229 ? 16.875 -3.42 -10.742 1 95.19 229 VAL B C 1
ATOM 5581 O O . VAL B 1 229 ? 16.906 -2.389 -11.414 1 95.19 229 VAL B O 1
ATOM 5584 N N . ARG B 1 230 ? 17.297 -4.621 -11.266 1 96.44 230 ARG B N 1
ATOM 5585 C CA . ARG B 1 230 ? 17.531 -4.859 -12.688 1 96.44 230 ARG B CA 1
ATOM 5586 C C . ARG B 1 230 ? 16.234 -5.18 -13.414 1 96.44 230 ARG B C 1
ATOM 5588 O O . ARG B 1 230 ? 15.469 -6.047 -12.984 1 96.44 230 ARG B O 1
ATOM 5595 N N . LEU B 1 231 ? 15.867 -4.469 -14.5 1 95.19 231 LEU B N 1
ATOM 5596 C CA . LEU B 1 231 ? 14.602 -4.602 -15.211 1 95.19 231 LEU B CA 1
ATOM 5597 C C . LEU B 1 231 ? 14.812 -4.523 -16.719 1 95.19 231 LEU B C 1
ATOM 5599 O O . LEU B 1 231 ? 15.711 -3.818 -17.188 1 95.19 231 LEU B O 1
ATOM 5603 N N . PRO B 1 232 ? 13.984 -5.285 -17.453 1 93.31 232 PRO B N 1
ATOM 5604 C CA . PRO B 1 232 ? 13.891 -4.914 -18.875 1 93.31 232 PRO B CA 1
ATOM 5605 C C . PRO B 1 232 ? 13.508 -3.451 -19.078 1 93.31 232 PRO B C 1
ATOM 5607 O O . PRO B 1 232 ? 12.633 -2.936 -18.375 1 93.31 232 PRO B O 1
ATOM 5610 N N . PRO B 1 233 ? 14.039 -2.754 -20 1 91 233 PRO B N 1
ATOM 5611 C CA . PRO B 1 233 ? 13.82 -1.312 -20.156 1 91 233 PRO B CA 1
ATOM 5612 C C . PRO B 1 233 ? 12.398 -0.974 -20.594 1 91 233 PRO B C 1
ATOM 5614 O O . PRO B 1 233 ? 12 0.194 -20.562 1 91 233 PRO B O 1
ATOM 5617 N N . TRP B 1 234 ? 11.594 -2.025 -20.953 1 90.69 234 TRP B N 1
ATOM 5618 C CA . TRP B 1 234 ? 10.234 -1.744 -21.391 1 90.69 234 TRP B CA 1
ATOM 5619 C C . TRP B 1 234 ? 9.242 -1.949 -20.25 1 90.69 234 TRP B C 1
ATOM 5621 O O . TRP B 1 234 ? 8.031 -2.021 -20.469 1 90.69 234 TRP B O 1
ATOM 5631 N N . THR B 1 235 ? 9.781 -2.07 -18.984 1 92.94 235 THR B N 1
ATOM 5632 C CA . THR B 1 235 ? 8.906 -2.088 -17.828 1 92.94 235 THR B CA 1
ATOM 5633 C C . THR B 1 235 ? 8.492 -0.671 -17.438 1 92.94 235 THR B C 1
ATOM 5635 O O . THR B 1 235 ? 9.047 -0.087 -16.5 1 92.94 235 THR B O 1
ATOM 5638 N N . SER B 1 236 ? 7.465 -0.17 -17.891 1 82.5 236 SER B N 1
ATOM 5639 C CA . SER B 1 236 ? 7.148 1.253 -17.891 1 82.5 236 SER B CA 1
ATOM 5640 C C . SER B 1 236 ? 6.75 1.743 -16.516 1 82.5 236 SER B C 1
ATOM 5642 O O . SER B 1 236 ? 6.973 2.908 -16.172 1 82.5 236 SER B O 1
ATOM 5644 N N . SER B 1 237 ? 6.184 0.911 -15.727 1 86.88 237 SER B N 1
ATOM 5645 C CA . SER B 1 237 ? 5.707 1.349 -14.414 1 86.88 237 SER B CA 1
ATOM 5646 C C . SER B 1 237 ? 6.863 1.545 -13.445 1 86.88 237 SER B C 1
ATOM 5648 O O . SER B 1 237 ? 6.711 2.203 -12.414 1 86.88 237 SER B O 1
ATOM 5650 N N . LEU B 1 238 ? 8.047 1.025 -13.836 1 91.81 238 LEU B N 1
ATOM 5651 C CA . LEU B 1 238 ? 9.133 1.004 -12.867 1 91.81 238 LEU B CA 1
ATOM 5652 C C . LEU B 1 238 ? 10.367 1.72 -13.414 1 91.81 238 LEU B C 1
ATOM 5654 O O . LEU B 1 238 ? 11.211 2.188 -12.648 1 91.81 238 LEU B O 1
ATOM 5658 N N . VAL B 1 239 ? 10.469 1.713 -14.758 1 91.19 239 VAL B N 1
ATOM 5659 C CA . VAL B 1 239 ? 11.648 2.309 -15.375 1 91.19 239 VAL B CA 1
ATOM 5660 C C . VAL B 1 239 ? 11.367 3.773 -15.711 1 91.19 239 VAL B C 1
ATOM 5662 O O . VAL B 1 239 ? 10.344 4.098 -16.312 1 91.19 239 VAL B O 1
ATOM 5665 N N . GLN B 1 240 ? 12.258 4.59 -15.312 1 85.94 240 GLN B N 1
ATOM 5666 C CA . GLN B 1 240 ? 12.117 6.023 -15.562 1 85.94 240 GLN B CA 1
ATOM 5667 C C . GLN B 1 240 ? 12.078 6.316 -17.062 1 85.94 240 GLN B C 1
ATOM 5669 O O . GLN B 1 240 ? 12.695 5.605 -17.859 1 85.94 240 GLN B O 1
ATOM 5674 N N . SER B 1 241 ? 11.461 7.367 -17.375 1 80.81 241 SER B N 1
ATOM 5675 C CA . SER B 1 241 ? 11.164 7.738 -18.75 1 80.81 241 SER B CA 1
ATOM 5676 C C . SER B 1 241 ? 12.445 7.848 -19.578 1 80.81 241 SER B C 1
ATOM 5678 O O . SER B 1 241 ? 12.492 7.406 -20.719 1 80.81 241 SER B O 1
ATOM 5680 N N . GLY B 1 242 ? 13.484 8.359 -19.078 1 80.31 242 GLY B N 1
ATOM 5681 C CA . GLY B 1 242 ? 14.703 8.539 -19.828 1 80.31 242 GLY B CA 1
ATOM 5682 C C . GLY B 1 242 ? 15.367 7.23 -20.219 1 80.31 242 GLY B C 1
ATOM 5683 O O . GLY B 1 242 ? 16.172 7.184 -21.156 1 80.31 242 GLY B O 1
ATOM 5684 N N . TRP B 1 243 ? 14.961 6.137 -19.594 1 82.56 243 TRP B N 1
ATOM 5685 C CA . TRP B 1 243 ? 15.578 4.84 -19.844 1 82.56 243 TRP B CA 1
ATOM 5686 C C . TRP B 1 243 ? 14.586 3.869 -20.469 1 82.56 243 TRP B C 1
ATOM 5688 O O . TRP B 1 243 ? 14.945 2.744 -20.828 1 82.56 243 TRP B O 1
ATOM 5698 N N . SER B 1 244 ? 13.391 4.293 -20.594 1 86.75 244 SER B N 1
ATOM 5699 C CA . SER B 1 244 ? 12.328 3.4 -21.062 1 86.75 244 SER B CA 1
ATOM 5700 C C . SER B 1 244 ? 12.445 3.133 -22.547 1 86.75 244 SER B C 1
ATOM 5702 O O . SER B 1 244 ? 12.781 4.031 -23.328 1 86.75 244 SER B O 1
ATOM 5704 N N . GLN B 1 245 ? 12.242 1.867 -22.969 1 85.56 245 GLN B N 1
ATOM 5705 C CA . GLN B 1 245 ? 12.18 1.432 -24.359 1 85.56 245 GLN B CA 1
ATOM 5706 C C . GLN B 1 245 ? 10.82 0.828 -24.688 1 85.56 245 GLN B C 1
ATOM 5708 O O . GLN B 1 245 ? 10.094 0.396 -23.781 1 85.56 245 GLN B O 1
ATOM 5713 N N . PRO B 1 246 ? 10.492 0.854 -25.906 1 83.88 246 PRO B N 1
ATOM 5714 C CA . PRO B 1 246 ? 9.219 0.232 -26.281 1 83.88 246 PRO B CA 1
ATOM 5715 C C . PRO B 1 246 ? 9.203 -1.275 -26.047 1 83.88 246 PRO B C 1
ATOM 5717 O O . PRO B 1 246 ? 10.227 -1.944 -26.234 1 83.88 246 PRO B O 1
ATOM 5720 N N . ASN B 1 247 ? 8.109 -1.777 -25.672 1 85.94 247 ASN B N 1
ATOM 5721 C CA . ASN B 1 247 ? 7.93 -3.215 -25.5 1 85.94 247 ASN B CA 1
ATOM 5722 C C . ASN B 1 247 ? 8.086 -3.961 -26.828 1 85.94 247 ASN B C 1
ATOM 5724 O O . ASN B 1 247 ? 7.387 -3.67 -27.797 1 85.94 247 ASN B O 1
ATOM 5728 N N . PRO B 1 248 ? 8.906 -4.871 -26.922 1 84.5 248 PRO B N 1
ATOM 5729 C CA . PRO B 1 248 ? 9.125 -5.574 -28.188 1 84.5 248 PRO B CA 1
ATOM 5730 C C . PRO B 1 248 ? 8.039 -6.605 -28.484 1 84.5 248 PRO B C 1
ATOM 5732 O O . PRO B 1 248 ? 7.988 -7.145 -29.594 1 84.5 248 PRO B O 1
ATOM 5735 N N . PHE B 1 249 ? 7.156 -6.855 -27.531 1 88.88 249 PHE B N 1
ATOM 5736 C CA . PHE B 1 249 ? 6.141 -7.895 -27.672 1 88.88 249 PHE B CA 1
ATOM 5737 C C . PHE B 1 249 ? 4.785 -7.281 -28 1 88.88 249 PHE B C 1
ATOM 5739 O O . PHE B 1 249 ? 3.787 -7.582 -27.344 1 88.88 249 PHE B O 1
ATOM 5746 N N . ASN B 1 250 ? 4.715 -6.59 -29.094 1 85.56 250 ASN B N 1
ATOM 5747 C CA . ASN B 1 250 ? 3.488 -5.875 -29.422 1 85.56 250 ASN B CA 1
ATOM 5748 C C . ASN B 1 250 ? 2.787 -6.488 -30.625 1 85.56 250 ASN B C 1
ATOM 5750 O O . ASN B 1 250 ? 1.644 -6.145 -30.922 1 85.56 250 ASN B O 1
ATOM 5754 N N . ALA B 1 251 ? 3.434 -7.371 -31.25 1 88.25 251 ALA B N 1
ATOM 5755 C CA . ALA B 1 251 ? 2.785 -8.031 -32.375 1 88.25 251 ALA B CA 1
ATOM 5756 C C . ALA B 1 251 ? 1.562 -8.82 -31.922 1 88.25 251 ALA B C 1
ATOM 5758 O O . ALA B 1 251 ? 1.488 -9.258 -30.766 1 88.25 251 ALA B O 1
ATOM 5759 N N . THR B 1 252 ? 0.669 -9.047 -32.781 1 88.25 252 THR B N 1
ATOM 5760 C CA . THR B 1 252 ? -0.621 -9.656 -32.469 1 88.25 252 THR B CA 1
ATOM 5761 C C . THR B 1 252 ? -0.441 -11.086 -32 1 88.25 252 THR B C 1
ATOM 5763 O O . THR B 1 252 ? -1.248 -11.586 -31.203 1 88.25 252 THR B O 1
ATOM 5766 N N . PHE B 1 253 ? 0.573 -11.727 -32.406 1 91.69 253 PHE B N 1
ATOM 5767 C CA . PHE B 1 253 ? 0.723 -13.141 -32.094 1 91.69 253 PHE B CA 1
ATOM 5768 C C . PHE B 1 253 ? 1.376 -13.312 -30.719 1 91.69 253 PHE B C 1
ATOM 5770 O O . PHE B 1 253 ? 1.471 -14.43 -30.219 1 91.69 253 PHE B O 1
ATOM 5777 N N . VAL B 1 254 ? 1.78 -12.148 -30.031 1 93.5 254 VAL B N 1
ATOM 5778 C CA . VAL B 1 254 ? 2.389 -12.242 -28.719 1 93.5 254 VAL B CA 1
ATOM 5779 C C . VAL B 1 254 ? 1.668 -11.312 -27.75 1 93.5 254 VAL B C 1
ATOM 5781 O O . VAL B 1 254 ? 2.031 -11.227 -26.562 1 93.5 254 VAL B O 1
ATOM 5784 N N . SER B 1 255 ? 0.701 -10.625 -28.219 1 92.38 255 SER B N 1
ATOM 5785 C CA . SER B 1 255 ? 0.004 -9.656 -27.375 1 92.38 255 SER B CA 1
ATOM 5786 C C . SER B 1 255 ? -1.475 -10.008 -27.25 1 92.38 255 SER B C 1
ATOM 5788 O O . SER B 1 255 ? -2.086 -10.516 -28.188 1 92.38 255 SER B O 1
ATOM 5790 N N . SER B 1 256 ? -1.974 -9.703 -26.094 1 94 256 SER B N 1
ATOM 5791 C CA . SER B 1 256 ? -3.383 -9.961 -25.812 1 94 256 SER B CA 1
ATOM 5792 C C . SER B 1 256 ? -4.184 -8.664 -25.766 1 94 256 SER B C 1
ATOM 5794 O O . SER B 1 256 ? -3.664 -7.629 -25.359 1 94 256 SER B O 1
ATOM 5796 N N . GLN B 1 257 ? -5.434 -8.711 -26.156 1 93.94 257 GLN B N 1
ATOM 5797 C CA . GLN B 1 257 ? -6.359 -7.605 -25.953 1 93.94 257 GLN B CA 1
ATOM 5798 C C . GLN B 1 257 ? -7.219 -7.832 -24.719 1 93.94 257 GLN B C 1
ATOM 5800 O O . GLN B 1 257 ? -7.988 -6.953 -24.312 1 93.94 257 GLN B O 1
ATOM 5805 N N . PHE B 1 258 ? -7.082 -8.984 -24.094 1 96.5 258 PHE B N 1
ATOM 5806 C CA . PHE B 1 258 ? -7.945 -9.367 -22.984 1 96.5 258 PHE B CA 1
ATOM 5807 C C . PHE B 1 258 ? -7.254 -9.133 -21.656 1 96.5 258 PHE B C 1
ATOM 5809 O O . PHE B 1 258 ? -6.023 -9.203 -21.562 1 96.5 258 PHE B O 1
ATOM 5816 N N . ASN B 1 259 ? -7.941 -8.75 -20.719 1 97.75 259 ASN B N 1
ATOM 5817 C CA . ASN B 1 259 ? -7.543 -8.43 -19.344 1 97.75 259 ASN B CA 1
ATOM 5818 C C . ASN B 1 259 ? -8.734 -8.453 -18.391 1 97.75 259 ASN B C 1
ATOM 5820 O O . ASN B 1 259 ? -9.82 -8.891 -18.766 1 97.75 259 ASN B O 1
ATOM 5824 N N . LYS B 1 260 ? -8.539 -8.023 -17.172 1 97.75 260 LYS B N 1
ATOM 5825 C CA . LYS B 1 260 ? -9.594 -8.102 -16.172 1 97.75 260 LYS B CA 1
ATOM 5826 C C . LYS B 1 260 ? -10.781 -7.219 -16.547 1 97.75 260 LYS B C 1
ATOM 5828 O O . LYS B 1 260 ? -11.914 -7.492 -16.141 1 97.75 260 LYS B O 1
ATOM 5833 N N . ASP B 1 261 ? -10.57 -6.137 -17.344 1 95.25 261 ASP B N 1
ATOM 5834 C CA . ASP B 1 261 ? -11.625 -5.195 -17.703 1 95.25 261 ASP B CA 1
ATOM 5835 C C . ASP B 1 261 ? -12.242 -5.559 -19.062 1 95.25 261 ASP B C 1
ATOM 5837 O O . ASP B 1 261 ? -13.297 -5.027 -19.422 1 95.25 261 ASP B O 1
ATOM 5841 N N . ASN B 1 262 ? -11.617 -6.359 -19.828 1 97.44 262 ASN B N 1
ATOM 5842 C CA . ASN B 1 262 ? -12.062 -6.902 -21.109 1 97.44 262 ASN B CA 1
ATOM 5843 C C . ASN B 1 262 ? -11.828 -8.406 -21.188 1 97.44 262 ASN B C 1
ATOM 5845 O O . ASN B 1 262 ? -10.922 -8.859 -21.891 1 97.44 262 ASN B O 1
ATOM 5849 N N . GLN B 1 263 ? -12.766 -9.164 -20.672 1 98.31 263 GLN B N 1
ATOM 5850 C CA . GLN B 1 263 ? -12.562 -10.594 -20.5 1 98.31 263 GLN B CA 1
ATOM 5851 C C . GLN B 1 263 ? -13.102 -11.375 -21.688 1 98.31 263 GLN B C 1
ATOM 5853 O O . GLN B 1 263 ? -13.961 -10.891 -22.422 1 98.31 263 GLN B O 1
ATOM 5858 N N . ILE B 1 264 ? -12.625 -12.523 -21.875 1 98.44 264 ILE B N 1
ATOM 5859 C CA . ILE B 1 264 ? -13.117 -13.445 -22.891 1 98.44 264 ILE B CA 1
ATOM 5860 C C . ILE B 1 264 ? -14.406 -14.109 -22.406 1 98.44 264 ILE B C 1
ATOM 5862 O O . ILE B 1 264 ? -14.508 -14.516 -21.25 1 98.44 264 ILE B O 1
ATOM 5866 N N . THR B 1 265 ? -15.367 -14.18 -23.281 1 97.81 265 THR B N 1
ATOM 5867 C CA . THR B 1 265 ? -16.562 -14.961 -23 1 97.81 265 THR B CA 1
ATOM 5868 C C . THR B 1 265 ? -16.422 -16.391 -23.516 1 97.81 265 THR B C 1
ATOM 5870 O O . THR B 1 265 ? -16.094 -16.609 -24.688 1 97.81 265 THR B O 1
ATOM 5873 N N . ALA B 1 266 ? -16.562 -17.344 -22.609 1 96.75 266 ALA B N 1
ATOM 5874 C CA . ALA B 1 266 ? -16.5 -18.766 -22.969 1 96.75 266 ALA B CA 1
ATOM 5875 C C . ALA B 1 266 ? -17.75 -19.5 -22.469 1 96.75 266 ALA B C 1
ATOM 5877 O O . ALA B 1 266 ? -18.359 -19.094 -21.484 1 96.75 266 ALA B O 1
ATOM 5878 N N . VAL B 1 267 ? -18.125 -20.484 -23.25 1 96.19 267 VAL B N 1
ATOM 5879 C CA . VAL B 1 267 ? -19.203 -21.359 -22.797 1 96.19 267 VAL B CA 1
ATOM 5880 C C . VAL B 1 267 ? -18.641 -22.734 -22.422 1 96.19 267 VAL B C 1
ATOM 5882 O O . VAL B 1 267 ? -18.203 -23.5 -23.281 1 96.19 267 VAL B O 1
ATOM 5885 N N . TRP B 1 268 ? -18.578 -22.969 -21.109 1 95.38 268 TRP B N 1
ATOM 5886 C CA . TRP B 1 268 ? -18.062 -24.219 -20.578 1 95.38 268 TRP B CA 1
ATOM 5887 C C . TRP B 1 268 ? -19.141 -24.969 -19.797 1 95.38 268 TRP B C 1
ATOM 5889 O O . TRP B 1 268 ? -19.859 -24.375 -19 1 95.38 268 TRP B O 1
ATOM 5899 N N . ASN B 1 269 ? -19.172 -26.297 -20 1 92.44 269 ASN B N 1
ATOM 5900 C CA . ASN B 1 269 ? -20.109 -27.109 -19.25 1 92.44 269 ASN B CA 1
ATOM 5901 C C . ASN B 1 269 ? -21.531 -26.562 -19.344 1 92.44 269 ASN B C 1
ATOM 5903 O O . ASN B 1 269 ? -22.266 -26.547 -18.344 1 92.44 269 ASN B O 1
ATOM 5907 N N . GLY B 1 270 ? -21.875 -25.906 -20.391 1 91.88 270 GLY B N 1
ATOM 5908 C CA . GLY B 1 270 ? -23.203 -25.359 -20.625 1 91.88 270 GLY B CA 1
ATOM 5909 C C . GLY B 1 270 ? -23.406 -24 -19.984 1 91.88 270 GLY B C 1
ATOM 5910 O O . GLY B 1 270 ? -24.516 -23.453 -20.031 1 91.88 270 GLY B O 1
ATOM 5911 N N . GLU B 1 271 ? -22.375 -23.438 -19.469 1 95.94 271 GLU B N 1
ATOM 5912 C CA . GLU B 1 271 ? -22.484 -22.156 -18.766 1 95.94 271 GLU B CA 1
ATOM 5913 C C . GLU B 1 271 ? -21.641 -21.078 -19.453 1 95.94 271 GLU B C 1
ATOM 5915 O O . GLU B 1 271 ? -20.484 -21.312 -19.766 1 95.94 271 GLU B O 1
ATOM 5920 N N . ARG B 1 272 ? -22.312 -19.906 -19.641 1 97.06 272 ARG B N 1
ATOM 5921 C CA . ARG B 1 272 ? -21.547 -18.75 -20.094 1 97.06 272 ARG B CA 1
ATOM 5922 C C . ARG B 1 272 ? -20.672 -18.188 -18.984 1 97.06 272 ARG B C 1
ATOM 5924 O O . ARG B 1 272 ? -21.156 -17.969 -17.859 1 97.06 272 ARG B O 1
ATOM 5931 N N . SER B 1 273 ? -19.359 -18.016 -19.266 1 97.88 273 SER B N 1
ATOM 5932 C CA . SER B 1 273 ? -18.406 -17.578 -18.266 1 97.88 273 SER B CA 1
ATOM 5933 C C . SER B 1 273 ? -17.469 -16.516 -18.812 1 97.88 273 SER B C 1
ATOM 5935 O O . SER B 1 273 ? -17.297 -16.406 -20.031 1 97.88 273 SER B O 1
ATOM 5937 N N . GLN B 1 274 ? -16.969 -15.711 -17.922 1 98.44 274 GLN B N 1
ATOM 5938 C CA . GLN B 1 274 ? -15.891 -14.789 -18.234 1 98.44 274 GLN B CA 1
ATOM 5939 C C . GLN B 1 274 ? -14.547 -15.328 -17.75 1 98.44 274 GLN B C 1
ATOM 5941 O O . GLN B 1 274 ? -14.477 -15.977 -16.703 1 98.44 274 GLN B O 1
ATOM 5946 N N . VAL B 1 275 ? -13.508 -15.055 -18.609 1 98.62 275 VAL B N 1
ATOM 5947 C CA . VAL B 1 275 ? -12.203 -15.586 -18.25 1 98.62 275 VAL B CA 1
ATOM 5948 C C . VAL B 1 275 ? -11.102 -14.672 -18.797 1 98.62 275 VAL B C 1
ATOM 5950 O O . VAL B 1 275 ? -11.289 -14.023 -19.828 1 98.62 275 VAL B O 1
ATOM 5953 N N . PHE B 1 276 ? -10.023 -14.531 -18.078 1 98.56 276 PHE B N 1
ATOM 5954 C CA . PHE B 1 276 ? -8.805 -13.906 -18.578 1 98.56 276 PHE B CA 1
ATOM 5955 C C . PHE B 1 276 ? -7.57 -14.547 -17.953 1 98.56 276 PHE B C 1
ATOM 5957 O O . PHE B 1 276 ? -7.676 -15.242 -16.938 1 98.56 276 PHE B O 1
ATOM 5964 N N . VAL B 1 277 ? -6.418 -14.352 -18.594 1 98.5 277 VAL B N 1
ATOM 5965 C CA . VAL B 1 277 ? -5.133 -14.867 -18.125 1 98.5 277 VAL B CA 1
ATOM 5966 C C . VAL B 1 277 ? -4.207 -13.711 -17.781 1 98.5 277 VAL B C 1
ATOM 5968 O O . VAL B 1 277 ? -4.105 -12.734 -18.531 1 98.5 277 VAL B O 1
ATOM 5971 N N . SER B 1 278 ? -3.643 -13.781 -16.594 1 98.62 278 SER B N 1
ATOM 5972 C CA . SER B 1 278 ? -2.676 -12.781 -16.172 1 98.62 278 SER B CA 1
ATOM 5973 C C . SER B 1 278 ? -1.247 -13.297 -16.297 1 98.62 278 SER B C 1
ATOM 5975 O O . SER B 1 278 ? -1.032 -14.484 -16.547 1 98.62 278 SER B O 1
ATOM 5977 N N . ALA B 1 279 ? -0.275 -12.367 -16.219 1 98 279 ALA B N 1
ATOM 5978 C CA . ALA B 1 279 ? 1.121 -12.781 -16.344 1 98 279 ALA B CA 1
ATOM 5979 C C . ALA B 1 279 ? 2.025 -11.922 -15.461 1 98 279 ALA B C 1
ATOM 5981 O O . ALA B 1 279 ? 1.668 -10.789 -15.117 1 98 279 ALA B O 1
ATOM 5982 N N . ALA B 1 280 ? 3.104 -12.469 -15.094 1 97.81 280 ALA B N 1
ATOM 5983 C CA . ALA B 1 280 ? 4.207 -11.797 -14.414 1 97.81 280 ALA B CA 1
ATOM 5984 C C . ALA B 1 280 ? 5.551 -12.203 -15.016 1 97.81 280 ALA B C 1
ATOM 5986 O O . ALA B 1 280 ? 5.695 -13.305 -15.547 1 97.81 280 ALA B O 1
ATOM 5987 N N . PRO B 1 281 ? 6.488 -11.32 -14.945 1 97.19 281 PRO B N 1
ATOM 5988 C CA . PRO B 1 281 ? 6.449 -9.938 -14.461 1 97.19 281 PRO B CA 1
ATOM 5989 C C . PRO B 1 281 ? 5.742 -8.992 -15.43 1 97.19 281 PRO B C 1
ATOM 5991 O O . PRO B 1 281 ? 5.246 -9.422 -16.469 1 97.19 281 PRO B O 1
ATOM 5994 N N . GLU B 1 282 ? 5.695 -7.781 -15.016 1 94.06 282 GLU B N 1
ATOM 5995 C CA . GLU B 1 282 ? 4.957 -6.805 -15.805 1 94.06 282 GLU B CA 1
ATOM 5996 C C . GLU B 1 282 ? 5.461 -6.77 -17.25 1 94.06 282 GLU B C 1
ATOM 5998 O O . GLU B 1 282 ? 4.68 -6.562 -18.172 1 94.06 282 GLU B O 1
ATOM 6003 N N . ALA B 1 283 ? 6.73 -6.977 -17.484 1 93.5 283 ALA B N 1
ATOM 6004 C CA . ALA B 1 283 ? 7.324 -6.922 -18.812 1 93.5 283 ALA B CA 1
ATOM 6005 C C . ALA B 1 283 ? 6.703 -7.969 -19.734 1 93.5 283 ALA B C 1
ATOM 6007 O O . ALA B 1 283 ? 6.805 -7.863 -20.953 1 93.5 283 ALA B O 1
ATOM 6008 N N . ALA B 1 284 ? 6.02 -8.93 -19.156 1 94.69 284 ALA B N 1
ATOM 6009 C CA . ALA B 1 284 ? 5.422 -10.008 -19.938 1 94.69 284 ALA B CA 1
ATOM 6010 C C . ALA B 1 284 ? 3.957 -9.711 -20.25 1 94.69 284 ALA B C 1
ATOM 6012 O O . ALA B 1 284 ? 3.283 -10.508 -20.906 1 94.69 284 ALA B O 1
ATOM 6013 N N . THR B 1 285 ? 3.416 -8.555 -19.781 1 91.62 285 THR B N 1
ATOM 6014 C CA . THR B 1 285 ? 1.993 -8.273 -19.938 1 91.62 285 THR B CA 1
ATOM 6015 C C . THR B 1 285 ? 1.724 -7.555 -21.266 1 91.62 285 THR B C 1
ATOM 6017 O O . THR B 1 285 ? 0.569 -7.383 -21.656 1 91.62 285 THR B O 1
ATOM 6020 N N . SER B 1 286 ? 2.758 -7.309 -21.984 1 80.38 286 SER B N 1
ATOM 6021 C CA . SER B 1 286 ? 2.658 -6.598 -23.266 1 80.38 286 SER B CA 1
ATOM 6022 C C . SER B 1 286 ? 1.811 -5.34 -23.125 1 80.38 286 SER B C 1
ATOM 6024 O O . SER B 1 286 ? 2.086 -4.488 -22.281 1 80.38 286 SER B O 1
ATOM 6026 N N . SER B 1 287 ? 0.701 -5.234 -23.906 1 77.12 287 SER B N 1
ATOM 6027 C CA . SER B 1 287 ? -0.036 -3.975 -23.984 1 77.12 287 SER B CA 1
ATOM 6028 C C . SER B 1 287 ? -1.177 -3.945 -22.969 1 77.12 287 SER B C 1
ATOM 6030 O O . SER B 1 287 ? -1.343 -2.963 -22.234 1 77.12 287 SER B O 1
ATOM 6032 N N . THR B 1 288 ? -1.855 -5.102 -22.812 1 90.31 288 THR B N 1
ATOM 6033 C CA . THR B 1 288 ? -3.123 -4.949 -22.109 1 90.31 288 THR B CA 1
ATOM 6034 C C . THR B 1 288 ? -3.311 -6.074 -21.094 1 90.31 288 THR B C 1
ATOM 6036 O O . THR B 1 288 ? -4.16 -5.977 -20.203 1 90.31 288 THR B O 1
ATOM 6039 N N . ARG B 1 289 ? -2.502 -7.133 -21.203 1 96.25 289 ARG B N 1
ATOM 6040 C CA . ARG B 1 289 ? -2.719 -8.258 -20.297 1 96.25 289 ARG B CA 1
ATOM 6041 C C . ARG B 1 289 ? -2.596 -7.828 -18.844 1 96.25 289 ARG B C 1
ATOM 6043 O O . ARG B 1 289 ? -1.718 -7.035 -18.5 1 96.25 289 ARG B O 1
ATOM 6050 N N . THR B 1 290 ? -3.449 -8.336 -18.031 1 97.94 290 THR B N 1
ATOM 6051 C CA . THR B 1 290 ? -3.443 -8.016 -16.609 1 97.94 290 THR B CA 1
ATOM 6052 C C . THR B 1 290 ? -2.16 -8.516 -15.945 1 97.94 290 THR B C 1
ATOM 6054 O O . THR B 1 290 ? -1.736 -9.648 -16.188 1 97.94 290 THR B O 1
ATOM 6057 N N . PHE B 1 291 ? -1.479 -7.594 -15.188 1 97.56 291 PHE B N 1
ATOM 6058 C CA . PHE B 1 291 ? -0.384 -7.977 -14.305 1 97.56 291 PHE B CA 1
ATOM 6059 C C . PHE B 1 291 ? -0.857 -8.977 -13.258 1 97.56 291 PHE B C 1
ATOM 6061 O O . PHE B 1 291 ? -1.919 -8.797 -12.656 1 97.56 291 PHE B O 1
ATOM 6068 N N . ASP B 1 292 ? -0.143 -10.062 -13.07 1 98.5 292 ASP B N 1
ATOM 6069 C CA . ASP B 1 292 ? -0.59 -11.195 -12.25 1 98.5 292 ASP B CA 1
ATOM 6070 C C . ASP B 1 292 ? -0.939 -10.742 -10.836 1 98.5 292 ASP B C 1
ATOM 6072 O O . ASP B 1 292 ? -1.921 -11.211 -10.258 1 98.5 292 ASP B O 1
ATOM 6076 N N . GLU B 1 293 ? -0.167 -9.836 -10.219 1 98.06 293 GLU B N 1
ATOM 6077 C CA . GLU B 1 293 ? -0.474 -9.258 -8.914 1 98.06 293 GLU B CA 1
ATOM 6078 C C . GLU B 1 293 ? -1.855 -8.609 -8.906 1 98.06 293 GLU B C 1
ATOM 6080 O O . GLU B 1 293 ? -2.641 -8.82 -7.98 1 98.06 293 GLU B O 1
ATOM 6085 N N . ASP B 1 294 ? -2.137 -7.902 -9.961 1 97.81 294 ASP B N 1
ATOM 6086 C CA . ASP B 1 294 ? -3.42 -7.211 -10.07 1 97.81 294 ASP B CA 1
ATOM 6087 C C . ASP B 1 294 ? -4.57 -8.211 -10.203 1 97.81 294 ASP B C 1
ATOM 6089 O O . ASP B 1 294 ? -5.691 -7.934 -9.766 1 97.81 294 ASP B O 1
ATOM 6093 N N . GLY B 1 295 ? -4.281 -9.359 -10.828 1 98.44 295 GLY B N 1
ATOM 6094 C CA . GLY B 1 295 ? -5.297 -10.398 -10.898 1 98.44 295 GLY B CA 1
ATOM 6095 C C . GLY B 1 295 ? -5.715 -10.922 -9.539 1 98.44 295 GLY B C 1
ATOM 6096 O O . GLY B 1 295 ? -6.902 -11.133 -9.281 1 98.44 295 GLY B O 1
ATOM 6097 N N . LEU B 1 296 ? -4.746 -11.133 -8.695 1 98.75 296 LEU B N 1
ATOM 6098 C CA . LEU B 1 296 ? -5.035 -11.57 -7.336 1 98.75 296 LEU B CA 1
ATOM 6099 C C . LEU B 1 296 ? -5.816 -10.508 -6.578 1 98.75 296 LEU B C 1
ATOM 6101 O O . LEU B 1 296 ? -6.812 -10.812 -5.918 1 98.75 296 LEU B O 1
ATOM 6105 N N . ILE B 1 297 ? -5.336 -9.289 -6.691 1 98.69 297 ILE B N 1
ATOM 6106 C CA . ILE B 1 297 ? -5.973 -8.164 -6.02 1 98.69 297 ILE B CA 1
ATOM 6107 C C . ILE B 1 297 ? -7.422 -8.039 -6.48 1 98.69 297 ILE B C 1
ATOM 6109 O O . ILE B 1 297 ? -8.336 -7.895 -5.66 1 98.69 297 ILE B O 1
ATOM 6113 N N . TYR B 1 298 ? -7.605 -8.133 -7.77 1 98.31 298 TYR B N 1
ATOM 6114 C CA . TYR B 1 298 ? -8.938 -8.055 -8.359 1 98.31 298 TYR B CA 1
ATOM 6115 C C . TYR B 1 298 ? -9.852 -9.125 -7.793 1 98.31 298 TYR B C 1
ATOM 6117 O O . TYR B 1 298 ? -11.008 -8.852 -7.445 1 98.31 298 TYR B O 1
ATOM 6125 N N . THR B 1 299 ? -9.367 -10.305 -7.676 1 98.69 299 THR B N 1
ATOM 6126 C CA . THR B 1 299 ? -10.148 -11.422 -7.16 1 98.69 299 THR B CA 1
ATOM 6127 C C . THR B 1 299 ? -10.578 -11.156 -5.719 1 98.69 299 THR B C 1
ATOM 6129 O O . THR B 1 299 ? -11.742 -11.375 -5.363 1 98.69 299 THR B O 1
ATOM 6132 N N . ILE B 1 300 ? -9.734 -10.656 -4.906 1 98.81 300 ILE B N 1
ATOM 6133 C CA . ILE B 1 300 ? -10.016 -10.398 -3.498 1 98.81 300 ILE B CA 1
ATOM 6134 C C . ILE B 1 300 ? -10.992 -9.227 -3.379 1 98.81 300 ILE B C 1
ATOM 6136 O O . ILE B 1 300 ? -11.977 -9.305 -2.635 1 98.81 300 ILE B O 1
ATOM 6140 N N . GLN B 1 301 ? -10.781 -8.211 -4.148 1 98.25 301 GLN B N 1
ATOM 6141 C CA . GLN B 1 301 ? -11.562 -6.98 -4.055 1 98.25 301 GLN B CA 1
ATOM 6142 C C . GLN B 1 301 ? -13 -7.207 -4.516 1 98.25 301 GLN B C 1
ATOM 6144 O O . GLN B 1 301 ? -13.922 -6.535 -4.047 1 98.25 301 GLN B O 1
ATOM 6149 N N . GLN B 1 302 ? -13.18 -8.18 -5.371 1 97.31 302 GLN B N 1
ATOM 6150 C CA . GLN B 1 302 ? -14.5 -8.391 -5.949 1 97.31 302 GLN B CA 1
ATOM 6151 C C . GLN B 1 302 ? -15.367 -9.273 -5.051 1 97.31 302 GLN B C 1
ATOM 6153 O O . GLN B 1 302 ? -16.578 -9.398 -5.266 1 97.31 302 GLN B O 1
ATOM 6158 N N . ALA B 1 303 ? -14.805 -9.867 -4.035 1 98.44 303 ALA B N 1
ATOM 6159 C CA . ALA B 1 303 ? -15.547 -10.758 -3.148 1 98.44 303 ALA B CA 1
ATOM 6160 C C . ALA B 1 303 ? -16.656 -10 -2.412 1 98.44 303 ALA B C 1
ATOM 6162 O O . ALA B 1 303 ? -16.453 -8.859 -1.988 1 98.44 303 ALA B O 1
ATOM 6163 N N . LYS B 1 304 ? -17.766 -10.617 -2.199 1 97.69 304 LYS B N 1
ATOM 6164 C CA . LYS B 1 304 ? -18.891 -10.008 -1.476 1 97.69 304 LYS B CA 1
ATOM 6165 C C . LYS B 1 304 ? -19.031 -10.617 -0.083 1 97.69 304 LYS B C 1
ATOM 6167 O O . LYS B 1 304 ? -19.516 -9.961 0.839 1 97.69 304 LYS B O 1
ATOM 6172 N N . LYS B 1 305 ? -18.609 -11.859 0.044 1 98.38 305 LYS B N 1
ATOM 6173 C CA . LYS B 1 305 ? -18.859 -12.531 1.312 1 98.38 305 LYS B CA 1
ATOM 6174 C C . LYS B 1 305 ? -17.609 -13.242 1.812 1 98.38 305 LYS B C 1
ATOM 6176 O O . LYS B 1 305 ? -17.281 -13.18 2.998 1 98.38 305 LYS B O 1
ATOM 6181 N N . THR B 1 306 ? -16.953 -13.984 0.825 1 98.81 306 THR B N 1
ATOM 6182 C CA . THR B 1 306 ? -15.875 -14.836 1.3 1 98.81 306 THR B CA 1
ATOM 6183 C C . THR B 1 306 ? -14.688 -14.789 0.34 1 98.81 306 THR B C 1
ATOM 6185 O O . THR B 1 306 ? -14.867 -14.617 -0.867 1 98.81 306 THR B O 1
ATOM 6188 N N . VAL B 1 307 ? -13.547 -14.891 0.856 1 98.94 307 VAL B N 1
ATOM 6189 C CA . VAL B 1 307 ? -12.297 -15.148 0.145 1 98.94 307 VAL B CA 1
ATOM 6190 C C . VAL B 1 307 ? -11.578 -16.344 0.77 1 98.94 307 VAL B C 1
ATOM 6192 O O . VAL B 1 307 ? -11.305 -16.344 1.971 1 98.94 307 VAL B O 1
ATOM 6195 N N . CYS B 1 308 ? -11.336 -17.359 -0.002 1 98.94 308 CYS B N 1
ATOM 6196 C CA . CYS B 1 308 ? -10.531 -18.5 0.41 1 98.94 308 CYS B CA 1
ATOM 6197 C C . CYS B 1 308 ? -9.25 -18.594 -0.412 1 98.94 308 CYS B C 1
ATOM 6199 O O . CYS B 1 308 ? -9.305 -18.734 -1.635 1 98.94 308 CYS B O 1
ATOM 6201 N N . LEU B 1 309 ? -8.141 -18.469 0.301 1 98.94 309 LEU B N 1
ATOM 6202 C CA . LEU B 1 309 ? -6.832 -18.406 -0.353 1 98.94 309 LEU B CA 1
ATOM 6203 C C . LEU B 1 309 ? -5.957 -19.578 0.086 1 98.94 309 LEU B C 1
ATOM 6205 O O . LEU B 1 309 ? -5.789 -19.812 1.283 1 98.94 309 LEU B O 1
ATOM 6209 N N . SER B 1 310 ? -5.449 -20.359 -0.845 1 98.94 310 SER B N 1
ATOM 6210 C CA . SER B 1 310 ? -4.484 -21.422 -0.608 1 98.94 310 SER B CA 1
ATOM 6211 C C . SER B 1 310 ? -3.148 -21.125 -1.28 1 98.94 310 SER B C 1
ATOM 6213 O O . SER B 1 310 ? -3.104 -20.812 -2.471 1 98.94 310 SER B O 1
ATOM 6215 N N . VAL B 1 311 ? -2.076 -21.172 -0.546 1 98.88 311 VAL B N 1
ATOM 6216 C CA . VAL B 1 311 ? -0.753 -20.922 -1.112 1 98.88 311 VAL B CA 1
ATOM 6217 C C . VAL B 1 311 ? 0.316 -21.547 -0.211 1 98.88 311 VAL B C 1
ATOM 6219 O O . VAL B 1 311 ? 0.09 -21.734 0.985 1 98.88 311 VAL B O 1
ATOM 6222 N N . MET B 1 312 ? 1.433 -21.844 -0.765 1 98.75 312 MET B N 1
ATOM 6223 C CA . MET B 1 312 ? 2.512 -22.438 0.021 1 98.75 312 MET B CA 1
ATOM 6224 C C . MET B 1 312 ? 3.227 -21.375 0.85 1 98.75 312 MET B C 1
ATOM 6226 O O . MET B 1 312 ? 3.461 -21.562 2.045 1 98.75 312 MET B O 1
ATOM 6230 N N . ASP B 1 313 ? 3.584 -20.281 0.214 1 97.81 313 ASP B N 1
ATOM 6231 C CA . ASP B 1 313 ? 4.27 -19.188 0.88 1 97.81 313 ASP B CA 1
ATOM 6232 C C . ASP B 1 313 ? 3.492 -17.875 0.721 1 97.81 313 ASP B C 1
ATOM 6234 O O . ASP B 1 313 ? 3.055 -17.547 -0.381 1 97.81 313 ASP B O 1
ATOM 6238 N N . PHE B 1 314 ? 3.32 -17.172 1.828 1 98.25 314 PHE B N 1
ATOM 6239 C CA . PHE B 1 314 ? 2.631 -15.891 1.878 1 98.25 314 PHE B CA 1
ATOM 6240 C C . PHE B 1 314 ? 3.377 -14.914 2.777 1 98.25 314 PHE B C 1
ATOM 6242 O O . PHE B 1 314 ? 3.293 -15 4.004 1 98.25 314 PHE B O 1
ATOM 6249 N N . VAL B 1 315 ? 4.129 -13.992 2.146 1 96.94 315 VAL B N 1
ATOM 6250 C CA . VAL B 1 315 ? 4.898 -13.016 2.918 1 96.94 315 VAL B CA 1
ATOM 6251 C C . VAL B 1 315 ? 4.84 -11.656 2.236 1 96.94 315 VAL B C 1
ATOM 6253 O O . VAL B 1 315 ? 4.738 -11.57 1.011 1 96.94 315 VAL B O 1
ATOM 6256 N N . PRO B 1 316 ? 4.93 -10.578 3.035 1 96.94 316 PRO B N 1
ATOM 6257 C CA . PRO B 1 316 ? 4.852 -9.234 2.461 1 96.94 316 PRO B CA 1
ATOM 6258 C C . PRO B 1 316 ? 6.223 -8.672 2.094 1 96.94 316 PRO B C 1
ATOM 6260 O O . PRO B 1 316 ? 6.488 -7.488 2.322 1 96.94 316 PRO B O 1
ATOM 6263 N N . TYR B 1 317 ? 7.164 -9.492 1.608 1 95 317 TYR B N 1
ATOM 6264 C CA . TYR B 1 317 ? 8.508 -9.039 1.28 1 95 317 TYR B CA 1
ATOM 6265 C C . TYR B 1 317 ? 9.156 -9.945 0.245 1 95 317 TYR B C 1
ATOM 6267 O O . TYR B 1 317 ? 8.57 -10.953 -0.162 1 95 317 TYR B O 1
ATOM 6275 N N . SER B 1 318 ? 10.289 -9.516 -0.232 1 93.94 318 SER B N 1
ATOM 6276 C CA . SER B 1 318 ? 11.102 -10.367 -1.094 1 93.94 318 SER B CA 1
ATOM 6277 C C . SER B 1 318 ? 11.852 -11.422 -0.283 1 93.94 318 SER B C 1
ATOM 6279 O O . SER B 1 318 ? 12.641 -11.086 0.604 1 93.94 318 SER B O 1
ATOM 6281 N N . THR B 1 319 ? 11.609 -12.609 -0.558 1 90.5 319 THR B N 1
ATOM 6282 C CA . THR B 1 319 ? 12.242 -13.719 0.146 1 90.5 319 THR B CA 1
ATOM 6283 C C . THR B 1 319 ? 13.672 -13.922 -0.337 1 90.5 319 THR B C 1
ATOM 6285 O O . THR B 1 319 ? 14.555 -14.281 0.448 1 90.5 319 THR B O 1
ATOM 6288 N N . TYR B 1 320 ? 13.867 -13.648 -1.589 1 87.44 320 TYR B N 1
ATOM 6289 C CA . TYR B 1 320 ? 15.156 -13.969 -2.191 1 87.44 320 TYR B CA 1
ATOM 6290 C C . TYR B 1 320 ? 15.961 -12.711 -2.471 1 87.44 320 TYR B C 1
ATOM 6292 O O . TYR B 1 320 ? 15.398 -11.656 -2.787 1 87.44 320 TYR B O 1
ATOM 6300 N N . LYS B 1 321 ? 17.25 -12.82 -2.396 1 83 321 LYS B N 1
ATOM 6301 C CA . LYS B 1 321 ? 18.156 -11.711 -2.662 1 83 321 LYS B CA 1
ATOM 6302 C C . LYS B 1 321 ? 18.203 -11.391 -4.152 1 83 321 LYS B C 1
ATOM 6304 O O . LYS B 1 321 ? 18.031 -12.281 -4.992 1 83 321 LYS B O 1
ATOM 6309 N N . LEU B 1 322 ? 18.375 -10.164 -4.367 1 87.62 322 LEU B N 1
ATOM 6310 C CA . LEU B 1 322 ? 18.594 -9.68 -5.727 1 87.62 322 LEU B CA 1
ATOM 6311 C C . LEU B 1 322 ? 20.047 -9.258 -5.926 1 87.62 322 LEU B C 1
ATOM 6313 O O . LEU B 1 322 ? 20.672 -8.688 -5.023 1 87.62 322 LEU B O 1
ATOM 6317 N N . ASP B 1 323 ? 20.594 -9.477 -7.059 1 89.12 323 ASP B N 1
ATOM 6318 C CA . ASP B 1 323 ? 21.969 -9.086 -7.355 1 89.12 323 ASP B CA 1
ATOM 6319 C C . ASP B 1 323 ? 22.156 -7.578 -7.215 1 89.12 323 ASP B C 1
ATOM 6321 O O . ASP B 1 323 ? 23.188 -7.121 -6.73 1 89.12 323 ASP B O 1
ATOM 6325 N N . SER B 1 324 ? 21.141 -6.859 -7.609 1 88.94 324 SER B N 1
ATOM 6326 C CA . SER B 1 324 ? 21.234 -5.402 -7.641 1 88.94 324 SER B CA 1
ATOM 6327 C C . SER B 1 324 ? 20.922 -4.801 -6.273 1 88.94 324 SER B C 1
ATOM 6329 O O . SER B 1 324 ? 21.078 -3.592 -6.074 1 88.94 324 SER B O 1
ATOM 6331 N N . HIS B 1 325 ? 20.5 -5.562 -5.371 1 86.69 325 HIS B N 1
ATOM 6332 C CA . HIS B 1 325 ? 20.172 -5.137 -4.016 1 86.69 325 HIS B CA 1
ATOM 6333 C C . HIS B 1 325 ? 20.5 -6.223 -2.998 1 86.69 325 HIS B C 1
ATOM 6335 O O . HIS B 1 325 ? 19.609 -6.852 -2.434 1 86.69 325 HIS B O 1
ATOM 6341 N N . ASN B 1 326 ? 21.734 -6.273 -2.773 1 79.12 326 ASN B N 1
ATOM 6342 C CA . ASN B 1 326 ? 22.234 -7.457 -2.082 1 79.12 326 ASN B CA 1
ATOM 6343 C C . ASN B 1 326 ? 22.094 -7.32 -0.568 1 79.12 326 ASN B C 1
ATOM 6345 O O . ASN B 1 326 ? 22.281 -8.289 0.166 1 79.12 326 ASN B O 1
ATOM 6349 N N . GLU B 1 327 ? 21.812 -6.109 -0.244 1 82.69 327 GLU B N 1
ATOM 6350 C CA . GLU B 1 327 ? 21.594 -5.918 1.187 1 82.69 327 GLU B CA 1
ATOM 6351 C C . GLU B 1 327 ? 20.156 -5.508 1.473 1 82.69 327 GLU B C 1
ATOM 6353 O O . GLU B 1 327 ? 19.531 -4.82 0.666 1 82.69 327 GLU B O 1
ATOM 6358 N N . GLY B 1 328 ? 19.5 -6.125 2.396 1 85.5 328 GLY B N 1
ATOM 6359 C CA . GLY B 1 328 ? 18.125 -5.809 2.771 1 85.5 328 GLY B CA 1
ATOM 6360 C C . GLY B 1 328 ? 17.094 -6.613 2.004 1 85.5 328 GLY B C 1
ATOM 6361 O O . GLY B 1 328 ? 17.406 -7.656 1.431 1 85.5 328 GLY B O 1
ATOM 6362 N N . SER B 1 329 ? 15.883 -6.172 2.074 1 91.88 329 SER B N 1
ATOM 6363 C CA . SER B 1 329 ? 14.75 -6.797 1.403 1 91.88 329 SER B CA 1
ATOM 6364 C C . SER B 1 329 ? 13.82 -5.75 0.795 1 91.88 329 SER B C 1
ATOM 6366 O O . SER B 1 329 ? 14.117 -4.555 0.829 1 91.88 329 SER B O 1
ATOM 6368 N N . ILE B 1 330 ? 12.914 -6.148 0.089 1 93.69 330 ILE B N 1
ATOM 6369 C CA . ILE B 1 330 ? 11.883 -5.289 -0.483 1 93.69 330 ILE B CA 1
ATOM 6370 C C . ILE B 1 330 ? 10.547 -5.566 0.198 1 93.69 330 ILE B C 1
ATOM 6372 O O . ILE B 1 330 ? 10.07 -6.703 0.199 1 93.69 330 ILE B O 1
ATOM 6376 N N . TYR B 1 331 ? 10.008 -4.594 0.923 1 95.44 331 TYR B N 1
ATOM 6377 C CA . TYR B 1 331 ? 8.68 -4.723 1.504 1 95.44 331 TYR B CA 1
ATOM 6378 C C . TYR B 1 331 ? 7.605 -4.707 0.42 1 95.44 331 TYR B C 1
ATOM 6380 O O . TYR B 1 331 ? 7.633 -3.857 -0.474 1 95.44 331 TYR B O 1
ATOM 6388 N N . TRP B 1 332 ? 6.715 -5.625 0.429 1 96.88 332 TRP B N 1
ATOM 6389 C CA . TRP B 1 332 ? 5.684 -5.82 -0.585 1 96.88 332 TRP B CA 1
ATOM 6390 C C . TRP B 1 332 ? 4.344 -6.16 0.058 1 96.88 332 TRP B C 1
ATOM 6392 O O . TRP B 1 332 ? 3.996 -7.332 0.203 1 96.88 332 TRP B O 1
ATOM 6402 N N . PRO B 1 333 ? 3.525 -5.105 0.355 1 97.62 333 PRO B N 1
ATOM 6403 C CA . PRO B 1 333 ? 2.301 -5.32 1.13 1 97.62 333 PRO B CA 1
ATOM 6404 C C . PRO B 1 333 ? 1.066 -5.488 0.247 1 97.62 333 PRO B C 1
ATOM 6406 O O . PRO B 1 333 ? -0.063 -5.402 0.735 1 97.62 333 PRO B O 1
ATOM 6409 N N . ALA B 1 334 ? 1.179 -5.719 -1.025 1 98.06 334 ALA B N 1
ATOM 6410 C CA . ALA B 1 334 ? 0.081 -5.621 -1.983 1 98.06 334 ALA B CA 1
ATOM 6411 C C . ALA B 1 334 ? -1.114 -6.457 -1.534 1 98.06 334 ALA B C 1
ATOM 6413 O O . ALA B 1 334 ? -2.238 -5.953 -1.457 1 98.06 334 ALA B O 1
ATOM 6414 N N . LEU B 1 335 ? -0.917 -7.668 -1.157 1 98.69 335 LEU B N 1
ATOM 6415 C CA . LEU B 1 335 ? -2.037 -8.547 -0.846 1 98.69 335 LEU B CA 1
ATOM 6416 C C . LEU B 1 335 ? -2.508 -8.344 0.591 1 98.69 335 LEU B C 1
ATOM 6418 O O . LEU B 1 335 ? -3.707 -8.398 0.87 1 98.69 335 LEU B O 1
ATOM 6422 N N . VAL B 1 336 ? -1.569 -8.117 1.562 1 98.38 336 VAL B N 1
ATOM 6423 C CA . VAL B 1 336 ? -1.976 -7.883 2.943 1 98.38 336 VAL B CA 1
ATOM 6424 C C . VAL B 1 336 ? -2.805 -6.602 3.029 1 98.38 336 VAL B C 1
ATOM 6426 O O . VAL B 1 336 ? -3.838 -6.57 3.703 1 98.38 336 VAL B O 1
ATOM 6429 N N . ASP B 1 337 ? -2.344 -5.574 2.326 1 98.44 337 ASP B N 1
ATOM 6430 C CA . ASP B 1 337 ? -3.104 -4.328 2.301 1 98.44 337 ASP B CA 1
ATOM 6431 C C . ASP B 1 337 ? -4.488 -4.543 1.689 1 98.44 337 ASP B C 1
ATOM 6433 O O . ASP B 1 337 ? -5.48 -4.02 2.195 1 98.44 337 ASP B O 1
ATOM 6437 N N . THR B 1 338 ? -4.492 -5.262 0.591 1 98.69 338 THR B N 1
ATOM 6438 C CA . THR B 1 338 ? -5.758 -5.52 -0.082 1 98.69 338 THR B CA 1
ATOM 6439 C C . THR B 1 338 ? -6.738 -6.211 0.859 1 98.69 338 THR B C 1
ATOM 6441 O O . THR B 1 338 ? -7.91 -5.828 0.939 1 98.69 338 THR B O 1
ATOM 6444 N N . MET B 1 339 ? -6.305 -7.195 1.559 1 98.5 339 MET B N 1
ATOM 6445 C CA . MET B 1 339 ? -7.172 -7.93 2.475 1 98.5 339 MET B CA 1
ATOM 6446 C C . MET B 1 339 ? -7.652 -7.027 3.607 1 98.5 339 MET B C 1
ATOM 6448 O O . MET B 1 339 ? -8.828 -7.066 3.982 1 98.5 339 MET B O 1
ATOM 6452 N N . LEU B 1 340 ? -6.766 -6.23 4.129 1 96.88 340 LEU B N 1
ATOM 6453 C CA . LEU B 1 340 ? -7.141 -5.336 5.219 1 96.88 340 LEU B CA 1
ATOM 6454 C C . LEU B 1 340 ? -8.117 -4.266 4.734 1 96.88 340 LEU B C 1
ATOM 6456 O O . LEU B 1 340 ? -9.047 -3.896 5.453 1 96.88 340 LEU B O 1
ATOM 6460 N N . GLN B 1 341 ? -7.895 -3.756 3.533 1 96.88 341 GLN B N 1
ATOM 6461 C CA . GLN B 1 341 ? -8.836 -2.805 2.951 1 96.88 341 GLN B CA 1
ATOM 6462 C C . GLN B 1 341 ? -10.242 -3.398 2.871 1 96.88 341 GLN B C 1
ATOM 6464 O O . GLN B 1 341 ? -11.219 -2.725 3.186 1 96.88 341 GLN B O 1
ATOM 6469 N N . VAL B 1 342 ? -10.297 -4.645 2.488 1 96.81 342 VAL B N 1
ATOM 6470 C CA . VAL B 1 342 ? -11.578 -5.312 2.328 1 96.81 342 VAL B CA 1
ATOM 6471 C C . VAL B 1 342 ? -12.227 -5.527 3.697 1 96.81 342 VAL B C 1
ATOM 6473 O O . VAL B 1 342 ? -13.375 -5.148 3.914 1 96.81 342 VAL B O 1
ATOM 6476 N N . VAL B 1 343 ? -11.492 -5.984 4.676 1 95.25 343 VAL B N 1
ATOM 6477 C CA . VAL B 1 343 ? -12.117 -6.414 5.922 1 95.25 343 VAL B CA 1
ATOM 6478 C C . VAL B 1 343 ? -12.422 -5.199 6.797 1 95.25 343 VAL B C 1
ATOM 6480 O O . VAL B 1 343 ? -13.32 -5.238 7.641 1 95.25 343 VAL B O 1
ATOM 6483 N N . TYR B 1 344 ? -11.703 -4.086 6.633 1 94 344 TYR B N 1
ATOM 6484 C CA . TYR B 1 344 ? -12.016 -2.867 7.371 1 94 344 TYR B CA 1
ATOM 6485 C C . TYR B 1 344 ? -13.312 -2.246 6.879 1 94 344 TYR B C 1
ATOM 6487 O O . TYR B 1 344 ? -14.055 -1.646 7.66 1 94 344 TYR B O 1
ATOM 6495 N N . ALA B 1 345 ? -13.602 -2.424 5.605 1 93.12 345 ALA B N 1
ATOM 6496 C CA . ALA B 1 345 ? -14.664 -1.648 4.973 1 93.12 345 ALA B CA 1
ATOM 6497 C C . ALA B 1 345 ? -15.938 -2.482 4.82 1 93.12 345 ALA B C 1
ATOM 6499 O O . ALA B 1 345 ? -17.047 -1.939 4.773 1 93.12 345 ALA B O 1
ATOM 6500 N N . ARG B 1 346 ? -15.766 -3.809 4.676 1 93.81 346 ARG B N 1
ATOM 6501 C CA . ARG B 1 346 ? -16.891 -4.664 4.312 1 93.81 346 ARG B CA 1
ATOM 6502 C C . ARG B 1 346 ? -16.906 -5.938 5.156 1 93.81 346 ARG B C 1
ATOM 6504 O O . ARG B 1 346 ? -15.867 -6.344 5.691 1 93.81 346 ARG B O 1
ATOM 6511 N N . PRO B 1 347 ? -18.094 -6.57 5.297 1 94.56 347 PRO B N 1
ATOM 6512 C CA . PRO B 1 347 ? -18.188 -7.805 6.078 1 94.56 347 PRO B CA 1
ATOM 6513 C C . PRO B 1 347 ? -17.797 -9.047 5.281 1 94.56 347 PRO B C 1
ATOM 6515 O O . PRO B 1 347 ? -18.609 -9.945 5.078 1 94.56 347 PRO B O 1
ATOM 6518 N N . VAL B 1 348 ? -16.609 -9.156 4.855 1 97 348 VAL B N 1
ATOM 6519 C CA . VAL B 1 348 ? -16.062 -10.266 4.094 1 97 348 VAL B CA 1
ATOM 6520 C C . VAL B 1 348 ? -15.188 -11.141 5.004 1 97 348 VAL B C 1
ATOM 6522 O O . VAL B 1 348 ? -14.391 -10.625 5.789 1 97 348 VAL B O 1
ATOM 6525 N N . ALA B 1 349 ? -15.43 -12.406 4.98 1 98.44 349 ALA B N 1
ATOM 6526 C CA . ALA B 1 349 ? -14.609 -13.359 5.719 1 98.44 349 ALA B CA 1
ATOM 6527 C C . ALA B 1 349 ? -13.484 -13.906 4.844 1 98.44 349 ALA B C 1
ATOM 6529 O O . ALA B 1 349 ? -13.734 -14.484 3.781 1 98.44 349 ALA B O 1
ATOM 6530 N N . ILE B 1 350 ? -12.281 -13.727 5.273 1 98.75 350 ILE B N 1
ATOM 6531 C CA . ILE B 1 350 ? -11.125 -14.203 4.523 1 98.75 350 ILE B CA 1
ATOM 6532 C C . ILE B 1 350 ? -10.469 -15.367 5.273 1 98.75 350 ILE B C 1
ATOM 6534 O O . ILE B 1 350 ? -10.094 -15.219 6.438 1 98.75 350 ILE B O 1
ATOM 6538 N N . ARG B 1 351 ? -10.367 -16.5 4.625 1 98.94 351 ARG B N 1
ATOM 6539 C CA . ARG B 1 351 ? -9.648 -17.656 5.141 1 98.94 351 ARG B CA 1
ATOM 6540 C C . ARG B 1 351 ? -8.375 -17.922 4.336 1 98.94 351 ARG B C 1
ATOM 6542 O O . ARG B 1 351 ? -8.43 -18.047 3.111 1 98.94 351 ARG B O 1
ATOM 6549 N N . ILE B 1 352 ? -7.258 -17.984 5.043 1 98.94 352 ILE B N 1
ATOM 6550 C CA . ILE B 1 352 ? -5.969 -18.203 4.395 1 98.94 352 ILE B CA 1
ATOM 6551 C C . ILE B 1 352 ? -5.383 -19.531 4.852 1 98.94 352 ILE B C 1
ATOM 6553 O O . ILE B 1 352 ? -5.18 -19.75 6.051 1 98.94 352 ILE B O 1
ATOM 6557 N N . LEU B 1 353 ? -5.152 -20.391 3.93 1 98.94 353 LEU B N 1
ATOM 6558 C CA . LEU B 1 353 ? -4.508 -21.688 4.176 1 98.94 353 LEU B CA 1
ATOM 6559 C C . LEU B 1 353 ? -3.084 -21.688 3.627 1 98.94 353 LEU B C 1
ATOM 6561 O O . LEU B 1 353 ? -2.881 -21.797 2.416 1 98.94 353 LEU B O 1
ATOM 6565 N N . VAL B 1 354 ? -2.086 -21.625 4.535 1 98.81 354 VAL B N 1
ATOM 6566 C CA . VAL B 1 354 ? -0.674 -21.562 4.168 1 98.81 354 VAL B CA 1
ATOM 6567 C C . VAL B 1 354 ? 0.012 -22.875 4.555 1 98.81 354 VAL B C 1
ATOM 6569 O O . VAL B 1 354 ? -0.332 -23.484 5.57 1 98.81 354 VAL B O 1
ATOM 6572 N N . SER B 1 355 ? 0.976 -23.234 3.773 1 98.62 355 SER B N 1
ATOM 6573 C CA . SER B 1 355 ? 1.604 -24.531 4.043 1 98.62 355 SER B CA 1
ATOM 6574 C C . SER B 1 355 ? 2.701 -24.391 5.094 1 98.62 355 SER B C 1
ATOM 6576 O O . SER B 1 355 ? 3.42 -23.391 5.129 1 98.62 355 SER B O 1
ATOM 6578 N N . ARG B 1 356 ? 2.824 -25.375 5.922 1 98.06 356 ARG B N 1
ATOM 6579 C CA . ARG B 1 356 ? 4.016 -25.609 6.73 1 98.06 356 ARG B CA 1
ATOM 6580 C C . ARG B 1 356 ? 4.695 -26.922 6.328 1 98.06 356 ARG B C 1
ATOM 6582 O O . ARG B 1 356 ? 4.09 -27.984 6.406 1 98.06 356 ARG B O 1
ATOM 6589 N N . TRP B 1 357 ? 5.871 -26.828 5.875 1 97.62 357 TRP B N 1
ATOM 6590 C CA . TRP B 1 357 ? 6.68 -27.984 5.477 1 97.62 357 TRP B CA 1
ATOM 6591 C C . TRP B 1 357 ? 8.141 -27.766 5.855 1 97.62 357 TRP B C 1
ATOM 6593 O O . TRP B 1 357 ? 8.477 -26.844 6.598 1 97.62 357 TRP B O 1
ATOM 6603 N N . ALA B 1 358 ? 9.055 -28.578 5.434 1 95.69 358 ALA B N 1
ATOM 6604 C CA . ALA B 1 358 ? 10.438 -28.625 5.914 1 95.69 358 ALA B CA 1
ATOM 6605 C C . ALA B 1 358 ? 11.164 -27.328 5.629 1 95.69 358 ALA B C 1
ATOM 6607 O O . ALA B 1 358 ? 12.156 -27 6.289 1 95.69 358 ALA B O 1
ATOM 6608 N N . HIS B 1 359 ? 10.609 -26.562 4.715 1 94 359 HIS B N 1
ATOM 6609 C CA . HIS B 1 359 ? 11.344 -25.391 4.273 1 94 359 HIS B CA 1
ATOM 6610 C C . HIS B 1 359 ? 10.594 -24.109 4.637 1 94 359 HIS B C 1
ATOM 6612 O O . HIS B 1 359 ? 10.914 -23.031 4.133 1 94 359 HIS B O 1
ATOM 6618 N N . THR B 1 360 ? 9.594 -24.188 5.441 1 95.12 360 THR B N 1
ATOM 6619 C CA . THR B 1 360 ? 8.812 -23.016 5.836 1 95.12 360 THR B CA 1
ATOM 6620 C C . THR B 1 360 ? 9.609 -22.125 6.777 1 95.12 360 THR B C 1
ATOM 6622 O O . THR B 1 360 ? 10.195 -22.594 7.75 1 95.12 360 THR B O 1
ATOM 6625 N N . SER B 1 361 ? 9.602 -20.875 6.512 1 91.81 361 SER B N 1
ATOM 6626 C CA . SER B 1 361 ? 10.305 -19.906 7.352 1 91.81 361 SER B CA 1
ATOM 6627 C C . SER B 1 361 ? 9.492 -19.562 8.594 1 91.81 361 SER B C 1
ATOM 6629 O O . SER B 1 361 ? 8.281 -19.328 8.508 1 91.81 361 SER B O 1
ATOM 6631 N N . ALA B 1 362 ? 10.188 -19.453 9.719 1 92.12 362 ALA B N 1
ATOM 6632 C CA . ALA B 1 362 ? 9.539 -19.016 10.953 1 92.12 362 ALA B CA 1
ATOM 6633 C C . ALA B 1 362 ? 9.055 -17.578 10.82 1 92.12 362 ALA B C 1
ATOM 6635 O O . ALA B 1 362 ? 8.055 -17.188 11.438 1 92.12 362 ALA B O 1
ATOM 6636 N N . VAL B 1 363 ? 9.688 -16.766 9.969 1 93.44 363 VAL B N 1
ATOM 6637 C CA . VAL B 1 363 ? 9.344 -15.367 9.781 1 93.44 363 VAL B CA 1
ATOM 6638 C C . VAL B 1 363 ? 7.977 -15.25 9.109 1 93.44 363 VAL B C 1
ATOM 6640 O O . VAL B 1 363 ? 7.215 -14.328 9.398 1 93.44 363 VAL B O 1
ATOM 6643 N N . MET B 1 364 ? 7.695 -16.172 8.234 1 95.94 364 MET B N 1
ATOM 6644 C CA . MET B 1 364 ? 6.383 -16.172 7.598 1 95.94 364 MET B CA 1
ATOM 6645 C C . MET B 1 364 ? 5.273 -16.297 8.633 1 95.94 364 MET B C 1
ATOM 6647 O O . MET B 1 364 ? 4.266 -15.594 8.562 1 95.94 364 MET B O 1
ATOM 6651 N N . ILE B 1 365 ? 5.484 -17.156 9.625 1 96.38 365 ILE B N 1
ATOM 6652 C CA . ILE B 1 365 ? 4.48 -17.375 10.656 1 96.38 365 ILE B CA 1
ATOM 6653 C C . ILE B 1 365 ? 4.273 -16.094 11.461 1 96.38 365 ILE B C 1
ATOM 6655 O O . ILE B 1 365 ? 3.141 -15.727 11.781 1 96.38 365 ILE B O 1
ATOM 6659 N N . LYS B 1 366 ? 5.367 -15.398 11.758 1 95 366 LYS B N 1
ATOM 6660 C CA . LYS B 1 366 ? 5.277 -14.133 12.477 1 95 366 LYS B CA 1
ATOM 6661 C C . LYS B 1 366 ? 4.469 -13.102 11.688 1 95 366 LYS B C 1
ATOM 6663 O O . LYS B 1 366 ? 3.637 -12.398 12.258 1 95 366 LYS B O 1
ATOM 6668 N N . HIS B 1 367 ? 4.688 -13.062 10.43 1 96.5 367 HIS B N 1
ATOM 6669 C CA . HIS B 1 367 ? 3.979 -12.094 9.602 1 96.5 367 HIS B CA 1
ATOM 6670 C C . HIS B 1 367 ? 2.504 -12.453 9.469 1 96.5 367 HIS B C 1
ATOM 6672 O O . HIS B 1 367 ? 1.648 -11.57 9.375 1 96.5 367 HIS B O 1
ATOM 6678 N N . LEU B 1 368 ? 2.207 -13.727 9.414 1 98.25 368 LEU B N 1
ATOM 6679 C CA . LEU B 1 368 ? 0.812 -14.148 9.391 1 98.25 368 LEU B CA 1
ATOM 6680 C C . LEU B 1 368 ? 0.097 -13.742 10.672 1 98.25 368 LEU B C 1
ATOM 6682 O O . LEU B 1 368 ? -1.065 -13.336 10.641 1 98.25 368 LEU B O 1
ATOM 6686 N N . LYS B 1 369 ? 0.778 -13.859 11.773 1 97.56 369 LYS B N 1
ATOM 6687 C CA . LYS B 1 369 ? 0.2 -13.43 13.047 1 97.56 369 LYS B CA 1
ATOM 6688 C C . LYS B 1 369 ? -0.035 -11.922 13.062 1 97.56 369 LYS B C 1
ATOM 6690 O O . LYS B 1 369 ? -1.05 -11.453 13.586 1 97.56 369 LYS B O 1
ATOM 6695 N N . ILE B 1 370 ? 0.91 -11.188 12.57 1 96.75 370 ILE B N 1
ATOM 6696 C CA . ILE B 1 370 ? 0.768 -9.742 12.477 1 96.75 370 ILE B CA 1
ATOM 6697 C C . ILE B 1 370 ? -0.464 -9.398 11.641 1 96.75 370 ILE B C 1
ATOM 6699 O O . ILE B 1 370 ? -1.273 -8.555 12.039 1 96.75 370 ILE B O 1
ATOM 6703 N N . LEU B 1 371 ? -0.616 -10.055 10.492 1 97.62 371 LEU B N 1
ATOM 6704 C CA . LEU B 1 371 ? -1.757 -9.812 9.617 1 97.62 371 LEU B CA 1
ATOM 6705 C C . LEU B 1 371 ? -3.068 -10.078 10.344 1 97.62 371 LEU B C 1
ATOM 6707 O O . LEU B 1 371 ? -4.004 -9.281 10.266 1 97.62 371 LEU B O 1
ATOM 6711 N N . GLN B 1 372 ? -3.152 -11.172 10.992 1 96.06 372 GLN B N 1
ATOM 6712 C CA . GLN B 1 372 ? -4.371 -11.508 11.727 1 96.06 372 GLN B CA 1
ATOM 6713 C C . GLN B 1 372 ? -4.652 -10.477 12.82 1 96.06 372 GLN B C 1
ATOM 6715 O O . GLN B 1 372 ? -5.805 -10.102 13.039 1 96.06 372 GLN B O 1
ATOM 6720 N N . THR B 1 373 ? -3.609 -10.047 13.508 1 94.56 373 THR B N 1
ATOM 6721 C CA . THR B 1 373 ? -3.771 -9.031 14.539 1 94.56 373 THR B CA 1
ATOM 6722 C C . THR B 1 373 ? -4.273 -7.727 13.938 1 94.56 373 THR B C 1
ATOM 6724 O O . THR B 1 373 ? -5.156 -7.074 14.508 1 94.56 373 THR B O 1
ATOM 6727 N N . GLN B 1 374 ? -3.729 -7.344 12.859 1 94.81 374 GLN B N 1
ATOM 6728 C CA . GLN B 1 374 ? -4.16 -6.129 12.18 1 94.81 374 GLN B CA 1
ATOM 6729 C C . GLN B 1 374 ? -5.645 -6.191 11.828 1 94.81 374 GLN B C 1
ATOM 6731 O O . GLN B 1 374 ? -6.363 -5.195 11.953 1 94.81 374 GLN B O 1
ATOM 6736 N N . SER B 1 375 ? -6.078 -7.371 11.398 1 93.88 375 SER B N 1
ATOM 6737 C CA . SER B 1 375 ? -7.461 -7.539 10.969 1 93.88 375 SER B CA 1
ATOM 6738 C C . SER B 1 375 ? -8.422 -7.457 12.156 1 93.88 375 SER B C 1
ATOM 6740 O O . SER B 1 375 ? -9.617 -7.242 11.977 1 93.88 375 SER B O 1
ATOM 6742 N N . ARG B 1 376 ? -7.875 -7.562 13.336 1 90.75 376 ARG B N 1
ATOM 6743 C CA . ARG B 1 376 ? -8.711 -7.555 14.531 1 90.75 376 ARG B CA 1
ATOM 6744 C C . ARG B 1 376 ? -8.586 -6.227 15.273 1 90.75 376 ARG B C 1
ATOM 6746 O O . ARG B 1 376 ? -9.281 -6 16.266 1 90.75 376 ARG B O 1
ATOM 6753 N N . THR B 1 377 ? -7.664 -5.379 14.828 1 89.88 377 THR B N 1
ATOM 6754 C CA . THR B 1 377 ? -7.438 -4.094 15.484 1 89.88 377 THR B CA 1
ATOM 6755 C C . THR B 1 377 ? -8.18 -2.979 14.758 1 89.88 377 THR B C 1
ATOM 6757 O O . THR B 1 377 ? -7.559 -2.125 14.117 1 89.88 377 THR B O 1
ATOM 6760 N N . CYS B 1 378 ? -9.461 -2.941 14.82 1 78.88 378 CYS B N 1
ATOM 6761 C CA . CYS B 1 378 ? -10.289 -2.008 14.07 1 78.88 378 CYS B CA 1
ATOM 6762 C C . CYS B 1 378 ? -10.57 -0.75 14.875 1 78.88 378 CYS B C 1
ATOM 6764 O O . CYS B 1 378 ? -10.578 -0.789 16.109 1 78.88 378 CYS B O 1
ATOM 6766 N N . PRO B 1 379 ? -10.617 0.38 14.109 1 75.19 379 PRO B N 1
ATOM 6767 C CA . PRO B 1 379 ? -10.758 1.69 14.75 1 75.19 379 PRO B CA 1
ATOM 6768 C C . PRO B 1 379 ? -11.906 1.739 15.75 1 75.19 379 PRO B C 1
ATOM 6770 O O . PRO B 1 379 ? -11.867 2.514 16.703 1 75.19 379 PRO B O 1
ATOM 6773 N N . CYS B 1 380 ? -13.031 1.099 15.453 1 60.94 380 CYS B N 1
ATOM 6774 C CA . CYS B 1 380 ? -14.141 1.235 16.391 1 60.94 380 CYS B CA 1
ATOM 6775 C C . CYS B 1 380 ? -13.781 0.632 17.734 1 60.94 380 CYS B C 1
ATOM 6777 O O . CYS B 1 380 ? -13.375 -0.526 17.828 1 60.94 380 CYS B O 1
ATOM 6779 N N . ALA B 1 381 ? -13.375 1.569 18.609 1 50.47 381 ALA B N 1
ATOM 6780 C CA . ALA B 1 381 ? -13.086 1.147 19.969 1 50.47 381 ALA B CA 1
ATOM 6781 C C . ALA B 1 381 ? -14.07 0.072 20.422 1 50.47 381 ALA B C 1
ATOM 6783 O O . ALA B 1 381 ? -15.281 0.293 20.438 1 50.47 381 ALA B O 1
ATOM 6784 N N . GLY B 1 382 ? -13.516 -1.144 20.781 1 50 382 GLY B N 1
ATOM 6785 C CA . GLY B 1 382 ? -14.312 -2.252 21.281 1 50 382 GLY B CA 1
ATOM 6786 C C . GLY B 1 382 ? -14.969 -3.066 20.188 1 50 382 GLY B C 1
ATOM 6787 O O . GLY B 1 382 ? -15.664 -4.047 20.469 1 50 382 GLY B O 1
ATOM 6788 N N . GLY B 1 383 ? -14.898 -2.4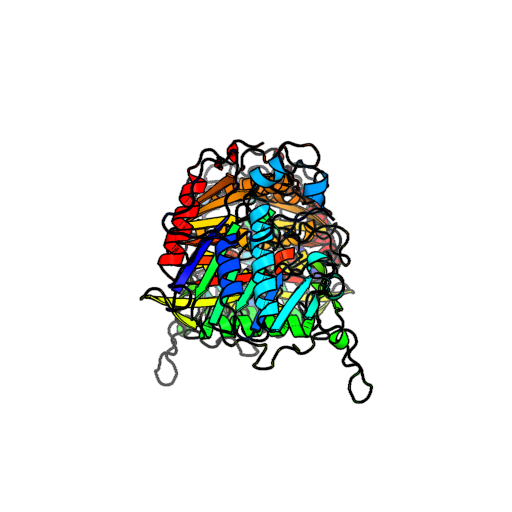69 18.859 1 55.44 383 GLY B N 1
ATOM 6789 C CA . GLY B 1 383 ? -15.68 -3.219 17.891 1 55.44 383 GLY B CA 1
ATOM 6790 C C . GLY B 1 383 ? -14.828 -4.039 16.953 1 55.44 383 GLY B C 1
ATOM 6791 O O . GLY B 1 383 ? -13.602 -3.924 16.953 1 55.44 383 GLY B O 1
ATOM 6792 N N . VAL B 1 384 ? -15.398 -5.059 16.562 1 60.59 384 VAL B N 1
ATOM 6793 C CA . VAL B 1 384 ? -14.82 -5.969 15.578 1 60.59 384 VAL B CA 1
ATOM 6794 C C . VAL B 1 384 ? -14.891 -5.336 14.188 1 60.59 384 VAL B C 1
ATOM 6796 O O . VAL B 1 384 ? -15.781 -4.539 13.906 1 60.59 384 VAL B O 1
ATOM 6799 N N . CYS B 1 385 ? -13.75 -5.418 13.461 1 74.5 385 CYS B N 1
ATOM 6800 C CA . CYS B 1 385 ? -13.836 -5.059 12.055 1 74.5 385 CYS B CA 1
ATOM 6801 C C . CYS B 1 385 ? -15.055 -5.684 11.398 1 74.5 385 CYS B C 1
ATOM 6803 O O . CYS B 1 385 ? -15.641 -6.625 11.938 1 74.5 385 CYS B O 1
ATOM 6805 N N . LEU B 1 386 ? -15.516 -5.082 10.422 1 86.88 386 LEU B N 1
ATOM 6806 C CA . LEU B 1 386 ? -16.688 -5.605 9.727 1 86.88 386 LEU B CA 1
ATOM 6807 C C . LEU B 1 386 ? -16.422 -7.008 9.195 1 86.88 386 LEU B C 1
ATOM 6809 O O . LEU B 1 386 ? -17.25 -7.91 9.359 1 86.88 386 LEU B O 1
ATOM 6813 N N . GLY B 1 387 ? -15.234 -7.203 8.609 1 94.19 387 GLY B N 1
ATOM 6814 C CA . GLY B 1 387 ? -14.805 -8.516 8.156 1 94.19 387 GLY B CA 1
ATOM 6815 C C . GLY B 1 387 ? -13.781 -9.156 9.07 1 94.19 387 GLY B C 1
ATOM 6816 O O . GLY B 1 387 ? -13.602 -8.727 10.219 1 94.19 387 GLY B O 1
ATOM 6817 N N . ASN B 1 388 ? -13.203 -10.258 8.633 1 95.38 388 ASN B N 1
ATOM 6818 C CA . ASN B 1 388 ? -12.188 -10.938 9.438 1 95.38 388 ASN B CA 1
ATOM 6819 C C . ASN B 1 388 ? -11.234 -11.742 8.57 1 95.38 388 ASN B C 1
ATOM 6821 O O . ASN B 1 388 ? -11.539 -12.047 7.414 1 95.38 388 ASN B O 1
ATOM 6825 N N . ILE B 1 389 ? -10.055 -11.984 9.125 1 97.56 389 ILE B N 1
ATOM 6826 C CA . ILE B 1 389 ? -9.055 -12.852 8.508 1 97.56 389 ILE B CA 1
ATOM 6827 C C . ILE B 1 389 ? -8.695 -13.984 9.469 1 97.56 389 ILE B C 1
ATOM 6829 O O . ILE B 1 389 ? -8.328 -13.742 10.617 1 97.56 389 ILE B O 1
ATOM 6833 N N . THR B 1 390 ? -8.836 -15.172 9.016 1 98.44 390 THR B N 1
ATOM 6834 C CA . THR B 1 390 ? -8.406 -16.359 9.758 1 98.44 390 THR B CA 1
ATOM 6835 C C . THR B 1 390 ? -7.359 -17.141 8.977 1 98.44 390 THR B C 1
ATOM 6837 O O . THR B 1 390 ? -7.508 -17.359 7.773 1 98.44 390 THR B O 1
ATOM 6840 N N . VAL B 1 391 ? -6.305 -17.562 9.688 1 98.75 391 VAL B N 1
ATOM 6841 C CA . VAL B 1 391 ? -5.199 -18.25 9.039 1 98.75 391 VAL B CA 1
ATOM 6842 C C . VAL B 1 391 ? -5.008 -19.625 9.68 1 98.75 391 VAL B C 1
ATOM 6844 O O . VAL B 1 391 ? -5.105 -19.766 10.898 1 98.75 391 VAL B O 1
ATOM 6847 N N . ARG B 1 392 ? -4.867 -20.594 8.891 1 98.88 392 ARG B N 1
ATOM 6848 C CA . ARG B 1 392 ? -4.41 -21.922 9.32 1 98.88 392 ARG B CA 1
ATOM 6849 C C . ARG B 1 392 ? -3.18 -22.359 8.531 1 98.88 392 ARG B C 1
ATOM 6851 O O . ARG B 1 392 ? -2.979 -21.922 7.395 1 98.88 392 ARG B O 1
ATOM 6858 N N . LEU B 1 393 ? -2.314 -23.156 9.156 1 98.81 393 LEU B N 1
ATOM 6859 C CA . LEU B 1 393 ? -1.189 -23.781 8.477 1 98.81 393 LEU B CA 1
ATOM 6860 C C . LEU B 1 393 ? -1.511 -25.234 8.141 1 98.81 393 LEU B C 1
ATOM 6862 O O . LEU B 1 393 ? -2.008 -25.984 8.984 1 98.81 393 LEU B O 1
ATOM 6866 N N . PHE B 1 394 ? -1.312 -25.578 6.949 1 98.88 394 PHE B N 1
ATOM 6867 C CA . PHE B 1 394 ? -1.594 -26.938 6.488 1 98.88 394 PHE B CA 1
ATOM 6868 C C . PHE B 1 394 ? -0.339 -27.797 6.543 1 98.88 394 PHE B C 1
ATOM 6870 O O . PHE B 1 394 ? 0.656 -27.5 5.879 1 98.88 394 PHE B O 1
ATOM 6877 N N . GLU B 1 395 ? -0.372 -28.875 7.234 1 98.62 395 GLU B N 1
ATOM 6878 C CA . GLU B 1 395 ? 0.74 -29.797 7.398 1 98.62 395 GLU B CA 1
ATOM 6879 C C . GLU B 1 395 ? 0.404 -31.172 6.82 1 98.62 395 GLU B C 1
ATOM 6881 O O . GLU B 1 395 ? -0.333 -31.953 7.43 1 98.62 395 GLU B O 1
ATOM 6886 N N . VAL B 1 396 ? 0.997 -31.469 5.711 1 98.62 396 VAL B N 1
ATOM 6887 C CA . VAL B 1 396 ? 0.864 -32.812 5.176 1 98.62 396 VAL B CA 1
ATOM 6888 C C . VAL B 1 396 ? 1.627 -33.812 6.059 1 98.62 396 VAL B C 1
ATOM 6890 O O . VAL B 1 396 ? 2.811 -33.594 6.34 1 98.62 396 VAL B O 1
ATOM 6893 N N . PRO B 1 397 ? 0.979 -34.844 6.484 1 98 397 PRO B N 1
ATOM 6894 C CA . PRO B 1 397 ? 1.709 -35.812 7.332 1 98 397 PRO B CA 1
ATOM 6895 C C . PRO B 1 397 ? 3.051 -36.219 6.73 1 98 397 PRO B C 1
ATOM 6897 O O . PRO B 1 397 ? 3.123 -36.562 5.547 1 98 397 PRO B O 1
ATOM 6900 N N . GLY B 1 398 ? 4.133 -36.125 7.574 1 97.62 398 GLY B N 1
ATOM 6901 C CA . GLY B 1 398 ? 5.477 -36.469 7.125 1 97.62 398 GLY B CA 1
ATOM 6902 C C . GLY B 1 398 ? 6.246 -35.25 6.617 1 97.62 398 GLY B C 1
ATOM 6903 O O . GLY B 1 398 ? 7.379 -35.406 6.148 1 97.62 398 GLY B O 1
ATOM 6904 N N . TRP B 1 399 ? 5.668 -34.094 6.723 1 97.62 399 TRP B N 1
ATOM 6905 C CA . TRP B 1 399 ? 6.266 -32.875 6.188 1 97.62 399 TRP B CA 1
ATOM 6906 C C . TRP B 1 399 ? 7.641 -32.625 6.801 1 97.62 399 TRP B C 1
ATOM 6908 O O . TRP B 1 399 ? 8.508 -32.031 6.172 1 97.62 399 TRP B O 1
ATOM 6918 N N . ASP B 1 400 ? 7.91 -33.156 8.016 1 96.44 400 ASP B N 1
ATOM 6919 C CA . ASP B 1 400 ? 9.156 -32.906 8.734 1 96.44 400 ASP B CA 1
ATOM 6920 C C . ASP B 1 400 ? 10.094 -34.094 8.641 1 96.44 400 ASP B C 1
ATOM 6922 O O . ASP B 1 400 ? 11.086 -34.188 9.367 1 96.44 400 ASP B O 1
ATOM 6926 N N . ASP B 1 401 ? 9.828 -35.062 7.832 1 97.75 401 ASP B N 1
ATOM 6927 C CA . ASP B 1 401 ? 10.641 -36.25 7.629 1 97.75 401 ASP B CA 1
ATOM 6928 C C . ASP B 1 401 ? 10.883 -36.5 6.145 1 97.75 401 ASP B C 1
ATOM 6930 O O . ASP B 1 401 ? 10.609 -37.594 5.641 1 97.75 401 ASP B O 1
ATOM 6934 N N . THR B 1 402 ? 11.336 -35.531 5.461 1 97.44 402 THR B N 1
ATOM 6935 C CA . THR B 1 402 ? 11.609 -35.625 4.031 1 97.44 402 THR B CA 1
ATOM 6936 C C . THR B 1 402 ? 13.102 -35.469 3.752 1 97.44 402 THR B C 1
ATOM 6938 O O . THR B 1 402 ? 13.805 -34.75 4.465 1 97.44 402 THR B O 1
ATOM 6941 N N . GLY B 1 403 ? 13.617 -36.125 2.873 1 94.31 403 GLY B N 1
ATOM 6942 C CA . GLY B 1 403 ? 15.023 -36.094 2.5 1 94.31 403 GLY B CA 1
ATOM 6943 C C . GLY B 1 403 ? 15.586 -37.469 2.154 1 94.31 403 GLY B C 1
ATOM 6944 O O . GLY B 1 403 ? 14.852 -38.438 2.088 1 94.31 403 GLY B O 1
ATOM 6945 N N . ASP B 1 404 ? 16.859 -37.344 1.906 1 87.44 404 ASP B N 1
ATOM 6946 C CA . ASP B 1 404 ? 17.547 -38.625 1.668 1 87.44 404 ASP B CA 1
ATOM 6947 C C . ASP B 1 404 ? 17.562 -39.469 2.93 1 87.44 404 ASP B C 1
ATOM 6949 O O . ASP B 1 404 ? 17.875 -39 4.016 1 87.44 404 ASP B O 1
ATOM 6953 N N . HIS B 1 405 ? 17.172 -40.719 2.836 1 85.69 405 HIS B N 1
ATOM 6954 C CA . HIS B 1 405 ? 17.156 -41.688 3.926 1 85.69 405 HIS B CA 1
ATOM 6955 C C . HIS B 1 405 ? 16.109 -41.312 4.977 1 85.69 405 HIS B C 1
ATOM 6957 O O . HIS B 1 405 ? 16.297 -41.562 6.164 1 85.69 405 HIS B O 1
ATOM 6963 N N . ARG B 1 406 ? 15.273 -40.469 4.559 1 94.44 406 ARG B N 1
ATOM 6964 C CA . ARG B 1 406 ? 14.109 -40.188 5.387 1 94.44 406 ARG B CA 1
ATOM 6965 C C . ARG B 1 406 ? 12.898 -40.969 4.922 1 94.44 406 ARG B C 1
ATOM 6967 O O . ARG B 1 406 ? 13 -41.812 4.016 1 94.44 406 ARG B O 1
ATOM 6974 N N . LYS B 1 407 ? 11.844 -40.75 5.641 1 96.56 407 LYS B N 1
ATOM 6975 C CA . LYS B 1 407 ? 10.656 -41.531 5.328 1 96.56 407 LYS B CA 1
ATOM 6976 C C . LYS B 1 407 ? 10.078 -41.156 3.967 1 96.56 407 LYS B C 1
ATOM 6978 O O . LYS B 1 407 ? 9.57 -42 3.242 1 96.56 407 LYS B O 1
ATOM 6983 N N . TRP B 1 408 ? 10.125 -39.938 3.666 1 97.56 408 TRP B N 1
ATOM 6984 C CA . TRP B 1 408 ? 9.555 -39.438 2.418 1 97.56 408 TRP B CA 1
ATOM 6985 C C . TRP B 1 408 ? 10.609 -38.719 1.594 1 97.56 408 TRP B C 1
ATOM 6987 O O . TRP B 1 408 ? 11.594 -38.188 2.139 1 97.56 408 TRP B O 1
ATOM 6997 N N . PRO B 1 409 ? 10.438 -38.594 0.237 1 97.25 409 PRO B N 1
ATOM 6998 C CA . PRO B 1 409 ? 11.422 -37.938 -0.62 1 97.25 409 PRO B CA 1
ATOM 6999 C C . PRO B 1 409 ? 11.555 -36.438 -0.329 1 97.25 409 PRO B C 1
ATOM 7001 O O . PRO B 1 409 ? 10.594 -35.781 0.111 1 97.25 409 PRO B O 1
ATOM 7004 N N . ALA B 1 410 ? 12.727 -35.906 -0.689 1 96.56 410 ALA B N 1
ATOM 7005 C CA . ALA B 1 410 ? 12.969 -34.469 -0.532 1 96.56 410 ALA B CA 1
ATOM 7006 C C . ALA B 1 410 ? 11.977 -33.656 -1.359 1 96.56 410 ALA B C 1
ATOM 7008 O O . ALA B 1 410 ? 11.586 -34.062 -2.455 1 96.56 410 ALA B O 1
ATOM 7009 N N . PHE B 1 411 ? 11.586 -32.469 -0.816 1 96.31 411 PHE B N 1
ATOM 7010 C CA . PHE B 1 411 ? 10.719 -31.516 -1.497 1 96.31 411 PHE B CA 1
ATOM 7011 C C . PHE B 1 411 ? 9.367 -32.156 -1.815 1 96.31 411 PHE B C 1
ATOM 7013 O O . PHE B 1 411 ? 8.836 -31.969 -2.918 1 96.31 411 PHE B O 1
ATOM 7020 N N . SER B 1 412 ? 8.875 -32.969 -0.975 1 97.5 412 SER B N 1
ATOM 7021 C CA . SER B 1 412 ? 7.535 -33.531 -1.003 1 97.5 412 SER B CA 1
ATOM 7022 C C . SER B 1 412 ? 6.754 -33.188 0.26 1 97.5 412 SER B C 1
ATOM 7024 O O . SER B 1 412 ? 7.211 -32.375 1.075 1 97.5 412 SER B O 1
ATOM 7026 N N . ARG B 1 413 ? 5.527 -33.656 0.402 1 98.19 413 ARG B N 1
ATOM 7027 C CA . ARG B 1 413 ? 4.676 -33.562 1.582 1 98.19 413 ARG B CA 1
ATOM 7028 C C . ARG B 1 413 ? 4.371 -32.094 1.897 1 98.19 413 ARG B C 1
ATOM 7030 O O . ARG B 1 413 ? 4.582 -31.641 3.023 1 98.19 413 ARG B O 1
ATOM 7037 N N . VAL B 1 414 ? 3.869 -31.375 0.968 1 98.69 414 VAL B N 1
ATOM 7038 C CA . VAL B 1 414 ? 3.521 -29.969 1.111 1 98.69 414 VAL B CA 1
ATOM 7039 C C . VAL B 1 414 ? 2.301 -29.641 0.254 1 98.69 414 VAL B C 1
ATOM 7041 O O . VAL B 1 414 ? 2.082 -30.266 -0.787 1 98.69 414 VAL B O 1
ATOM 7044 N N . ASN B 1 415 ? 1.475 -28.812 0.754 1 98.81 415 ASN B N 1
ATOM 7045 C CA . ASN B 1 415 ? 0.431 -28.219 -0.074 1 98.81 415 ASN B CA 1
ATOM 7046 C C . ASN B 1 415 ? 0.976 -27.078 -0.931 1 98.81 415 ASN B C 1
ATOM 7048 O O . ASN B 1 415 ? 1.272 -26 -0.419 1 98.81 415 ASN B O 1
ATOM 7052 N N . HIS B 1 416 ? 1.1 -27.344 -2.188 1 98.75 416 HIS B N 1
ATOM 7053 C CA . HIS B 1 416 ? 1.684 -26.406 -3.139 1 98.75 416 HIS B CA 1
ATOM 7054 C C . HIS B 1 416 ? 0.618 -25.812 -4.059 1 98.75 416 HIS B C 1
ATOM 7056 O O . HIS B 1 416 ? 0.941 -25.125 -5.023 1 98.75 416 HIS B O 1
ATOM 7062 N N . ALA B 1 417 ? -0.661 -26.047 -3.746 1 98.62 417 ALA B N 1
ATOM 7063 C CA . ALA B 1 417 ? -1.765 -25.531 -4.543 1 98.62 417 ALA B CA 1
ATOM 7064 C C . ALA B 1 417 ? -1.874 -24.016 -4.402 1 98.62 417 ALA B C 1
ATOM 7066 O O . ALA B 1 417 ? -1.831 -23.484 -3.289 1 98.62 417 ALA B O 1
ATOM 7067 N N . LYS B 1 418 ? -1.988 -23.328 -5.496 1 98.69 418 LYS B N 1
ATOM 7068 C CA . LYS B 1 418 ? -2.088 -21.875 -5.52 1 98.69 418 LYS B CA 1
ATOM 7069 C C . LYS B 1 418 ? -3.4 -21.422 -6.156 1 98.69 418 LYS B C 1
ATOM 7071 O O . LYS B 1 418 ? -3.529 -21.406 -7.379 1 98.69 418 LYS B O 1
ATOM 7076 N N . TYR B 1 419 ? -4.281 -20.938 -5.301 1 98.88 419 TYR B N 1
ATOM 7077 C CA . TYR B 1 419 ? -5.539 -20.438 -5.84 1 98.88 419 TYR B CA 1
ATOM 7078 C C . TYR B 1 419 ? -6.246 -19.531 -4.832 1 98.88 419 TYR B C 1
ATOM 7080 O O . TYR B 1 419 ? -5.926 -19.562 -3.641 1 98.88 419 TYR B O 1
ATOM 7088 N N . ILE B 1 420 ? -7.07 -18.703 -5.312 1 98.94 420 ILE B N 1
ATOM 7089 C CA . ILE B 1 420 ? -8.062 -17.953 -4.551 1 98.94 420 ILE B CA 1
ATOM 7090 C C . ILE B 1 420 ? -9.461 -18.25 -5.09 1 98.94 420 ILE B C 1
ATOM 7092 O O . ILE B 1 420 ? -9.68 -18.234 -6.305 1 98.94 420 ILE B O 1
ATOM 7096 N N . VAL B 1 421 ? -10.352 -18.594 -4.238 1 98.94 421 VAL B N 1
ATOM 7097 C CA . VAL B 1 421 ? -11.75 -18.75 -4.629 1 98.94 421 VAL B CA 1
ATOM 7098 C C . VAL B 1 421 ? -12.633 -17.875 -3.754 1 98.94 421 VAL B C 1
ATOM 7100 O O . VAL B 1 421 ? -12.406 -17.75 -2.549 1 98.94 421 VAL B O 1
ATOM 7103 N N . THR B 1 422 ? -13.5 -17.125 -4.352 1 98.88 422 THR B N 1
ATOM 7104 C CA . THR B 1 422 ? -14.477 -16.281 -3.674 1 98.88 422 THR B CA 1
ATOM 7105 C C . THR B 1 422 ? -15.898 -16.719 -4.023 1 98.88 422 THR B C 1
ATOM 7107 O O . THR B 1 422 ? -16.094 -17.719 -4.703 1 98.88 422 THR B O 1
ATOM 7110 N N . ASP B 1 423 ? -16.891 -15.945 -3.531 1 98.62 423 ASP B N 1
ATOM 7111 C CA . ASP B 1 423 ? -18.281 -16.219 -3.826 1 98.62 423 ASP B CA 1
ATOM 7112 C C . ASP B 1 423 ? -18.625 -15.875 -5.277 1 98.62 423 ASP B C 1
ATOM 7114 O O . ASP B 1 423 ? -19.672 -16.281 -5.789 1 98.62 423 ASP B O 1
ATOM 7118 N N . GLY B 1 424 ? -17.625 -15.25 -6 1 98.19 424 GLY B N 1
ATOM 7119 C CA . GLY B 1 424 ? -18.016 -14.82 -7.34 1 98.19 424 GLY B CA 1
ATOM 7120 C C . GLY B 1 424 ? -16.969 -15.148 -8.391 1 98.19 424 GLY B C 1
ATOM 7121 O O . GLY B 1 424 ? -17.25 -15.109 -9.586 1 98.19 424 GLY B O 1
ATOM 7122 N N . ARG B 1 425 ? -15.758 -15.477 -7.953 1 98.25 425 ARG B N 1
ATOM 7123 C CA . ARG B 1 425 ? -14.719 -15.727 -8.953 1 98.25 425 ARG B CA 1
ATOM 7124 C C . ARG B 1 425 ? -13.625 -16.625 -8.398 1 98.25 425 ARG B C 1
ATOM 7126 O O . ARG B 1 425 ? -13.617 -16.953 -7.203 1 98.25 425 ARG B O 1
ATOM 7133 N N . ALA B 1 426 ? -12.75 -17.094 -9.328 1 98.81 426 ALA B N 1
ATOM 7134 C CA . ALA B 1 426 ? -11.633 -17.969 -8.969 1 98.81 426 ALA B CA 1
ATOM 7135 C C . ALA B 1 426 ? -10.359 -17.547 -9.695 1 98.81 426 ALA B C 1
ATOM 7137 O O . ALA B 1 426 ? -10.406 -17.078 -10.836 1 98.81 426 ALA B O 1
ATOM 7138 N N . ASN B 1 427 ? -9.305 -17.656 -9 1 98.88 427 ASN B N 1
ATOM 7139 C CA . ASN B 1 427 ? -7.945 -17.531 -9.516 1 98.88 427 ASN B CA 1
ATOM 7140 C C . ASN B 1 427 ? -7.129 -18.797 -9.273 1 98.88 427 ASN B C 1
ATOM 7142 O O . ASN B 1 427 ? -7.047 -19.281 -8.141 1 98.88 427 ASN B O 1
ATOM 7146 N N . VAL B 1 428 ? -6.629 -19.422 -10.305 1 98.88 428 VAL B N 1
ATOM 7147 C CA . VAL B 1 428 ? -5.711 -20.547 -10.227 1 98.88 428 VAL B CA 1
ATOM 7148 C C . VAL B 1 428 ? -4.375 -20.172 -10.859 1 98.88 428 VAL B C 1
ATOM 7150 O O . VAL B 1 428 ? -4.324 -19.766 -12.023 1 98.88 428 VAL B O 1
ATOM 7153 N N . GLY B 1 429 ? -3.277 -20.266 -10.094 1 98.44 429 GLY B N 1
ATOM 7154 C CA . GLY B 1 429 ? -2.035 -19.734 -10.633 1 98.44 429 GLY B CA 1
ATOM 7155 C C . GLY B 1 429 ? -0.832 -20.594 -10.32 1 98.44 429 GLY B C 1
ATOM 7156 O O . GLY B 1 429 ? -0.981 -21.766 -9.938 1 98.44 429 GLY B O 1
ATOM 7157 N N . THR B 1 430 ? 0.309 -20.031 -10.664 1 98.5 430 THR B N 1
ATOM 7158 C CA . THR B 1 430 ? 1.569 -20.75 -10.539 1 98.5 430 THR B CA 1
ATOM 7159 C C . THR B 1 430 ? 2.416 -20.188 -9.406 1 98.5 430 THR B C 1
ATOM 7161 O O . THR B 1 430 ? 3.393 -20.797 -8.977 1 98.5 430 THR B O 1
ATOM 7164 N N . SER B 1 431 ? 2.004 -19.094 -8.867 1 97.94 431 SER B N 1
ATOM 7165 C CA . SER B 1 431 ? 2.959 -18.312 -8.078 1 97.94 431 SER B CA 1
ATOM 7166 C C . SER B 1 431 ? 2.637 -18.406 -6.586 1 97.94 431 SER B C 1
ATOM 7168 O O . SER B 1 431 ? 1.468 -18.391 -6.195 1 97.94 431 SER B O 1
ATOM 7170 N N . ASN B 1 432 ? 3.705 -18.578 -5.773 1 98.19 432 ASN B N 1
ATOM 7171 C CA . ASN B 1 432 ? 3.564 -18.203 -4.371 1 98.19 432 ASN B CA 1
ATOM 7172 C C . ASN B 1 432 ? 3.314 -16.703 -4.215 1 98.19 432 ASN B C 1
ATOM 7174 O O . ASN B 1 432 ? 3.283 -15.977 -5.203 1 98.19 432 ASN B O 1
ATOM 7178 N N . MET B 1 433 ? 3.01 -16.344 -3.062 1 98.44 433 MET B N 1
ATOM 7179 C CA . MET B 1 433 ? 2.607 -14.961 -2.869 1 98.44 433 MET B CA 1
ATOM 7180 C C . MET B 1 433 ? 3.654 -14.203 -2.062 1 98.44 433 MET B C 1
ATOM 7182 O O . MET B 1 433 ? 3.43 -13.875 -0.895 1 98.44 433 MET B O 1
ATOM 7186 N N . GLU B 1 434 ? 4.711 -13.867 -2.684 1 96.31 434 GLU B N 1
ATOM 7187 C CA . GLU B 1 434 ? 5.828 -13.031 -2.262 1 96.31 434 GLU B CA 1
ATOM 7188 C C . GLU B 1 434 ? 6.355 -12.188 -3.422 1 96.31 434 GLU B C 1
ATOM 7190 O O . GLU B 1 434 ? 6.074 -12.484 -4.586 1 96.31 434 GLU B O 1
ATOM 7195 N N . TRP B 1 435 ? 7.082 -11.164 -3.145 1 96.56 435 TRP B N 1
ATOM 7196 C CA . TRP B 1 435 ? 7.469 -10.117 -4.082 1 96.56 435 TRP B CA 1
ATOM 7197 C C . TRP B 1 435 ? 8.062 -10.711 -5.352 1 96.56 435 TRP B C 1
ATOM 7199 O O . TRP B 1 435 ? 7.648 -10.359 -6.461 1 96.56 435 TRP B O 1
ATOM 7209 N N . GLY B 1 436 ? 8.945 -11.609 -5.328 1 96.62 436 GLY B N 1
ATOM 7210 C CA . GLY B 1 436 ? 9.719 -12.117 -6.453 1 96.62 436 GLY B CA 1
ATOM 7211 C C . GLY B 1 436 ? 8.859 -12.812 -7.496 1 96.62 436 GLY B C 1
ATOM 7212 O O . GLY B 1 436 ? 9.164 -12.758 -8.688 1 96.62 436 GLY B O 1
ATOM 7213 N N . TYR B 1 437 ? 7.793 -13.367 -7.074 1 97.81 437 TYR B N 1
ATOM 7214 C CA . TYR B 1 437 ? 6.941 -14.133 -7.98 1 97.81 437 TYR B CA 1
ATOM 7215 C C . TYR B 1 437 ? 6.164 -13.203 -8.906 1 97.81 437 TYR B C 1
ATOM 7217 O O . TYR B 1 437 ? 5.586 -13.648 -9.898 1 97.81 437 TYR B O 1
ATOM 7225 N N . PHE B 1 438 ? 6.262 -11.898 -8.633 1 97.88 438 PHE B N 1
ATOM 7226 C CA . PHE B 1 438 ? 5.512 -10.961 -9.461 1 97.88 438 PHE B CA 1
ATOM 7227 C C . PHE B 1 438 ? 6.449 -10 -10.18 1 97.88 438 PHE B C 1
ATOM 7229 O O . PHE B 1 438 ? 6.082 -9.406 -11.195 1 97.88 438 PHE B O 1
ATOM 7236 N N . TYR B 1 439 ? 7.641 -9.945 -9.695 1 97.25 439 TYR B N 1
ATOM 7237 C CA . TYR B 1 439 ? 8.445 -8.852 -10.219 1 97.25 439 TYR B CA 1
ATOM 7238 C C . TYR B 1 439 ? 9.711 -9.383 -10.883 1 97.25 439 TYR B C 1
ATOM 7240 O O . TYR B 1 439 ? 10.375 -8.656 -11.625 1 97.25 439 TYR B O 1
ATOM 7248 N N . ASN B 1 440 ? 10.086 -10.648 -10.672 1 96.12 440 ASN B N 1
ATOM 7249 C CA . ASN B 1 440 ? 11.266 -11.141 -11.375 1 96.12 440 ASN B CA 1
ATOM 7250 C C . ASN B 1 440 ? 11.125 -12.609 -11.758 1 96.12 440 ASN B C 1
ATOM 7252 O O . ASN B 1 440 ? 12.078 -13.234 -12.211 1 96.12 440 ASN B O 1
ATOM 7256 N N . THR B 1 441 ? 9.961 -13.203 -11.516 1 97.44 441 THR B N 1
ATOM 7257 C CA . THR B 1 441 ? 9.68 -14.594 -11.836 1 97.44 441 THR B CA 1
ATOM 7258 C C . THR B 1 441 ? 8.523 -14.695 -12.82 1 97.44 441 THR B C 1
ATOM 7260 O O . THR B 1 441 ? 7.531 -13.977 -12.703 1 97.44 441 THR B O 1
ATOM 7263 N N . ALA B 1 442 ? 8.672 -15.609 -13.758 1 98.31 442 ALA B N 1
ATOM 7264 C CA . ALA B 1 442 ? 7.617 -15.812 -14.75 1 98.31 442 ALA B CA 1
ATOM 7265 C C . ALA B 1 442 ? 6.469 -16.625 -14.172 1 98.31 442 ALA B C 1
ATOM 7267 O O . ALA B 1 442 ? 6.641 -17.797 -13.828 1 98.31 442 ALA B O 1
ATOM 7268 N N . GLY B 1 443 ? 5.324 -15.977 -13.961 1 98.44 443 GLY B N 1
ATOM 7269 C CA . GLY B 1 443 ? 4.113 -16.641 -13.492 1 98.44 443 GLY B CA 1
ATOM 7270 C C . GLY B 1 443 ? 2.895 -16.312 -14.336 1 98.44 443 GLY B C 1
ATOM 7271 O O . GLY B 1 443 ? 2.955 -15.461 -15.227 1 98.44 443 GLY B O 1
ATOM 7272 N N . THR B 1 444 ? 1.875 -17.047 -14.164 1 98.69 444 THR B N 1
ATOM 7273 C CA . THR B 1 444 ? 0.606 -16.828 -14.852 1 98.69 444 THR B CA 1
ATOM 7274 C C . THR B 1 444 ? -0.551 -17.406 -14.047 1 98.69 444 THR B C 1
ATOM 7276 O O . THR B 1 444 ? -0.339 -18.219 -13.141 1 98.69 444 THR B O 1
ATOM 7279 N N . SER B 1 445 ? -1.717 -16.812 -14.266 1 98.81 445 SER B N 1
ATOM 7280 C CA . SER B 1 445 ? -2.896 -17.297 -13.562 1 98.81 445 SER B CA 1
ATOM 7281 C C . SER B 1 445 ? -4.121 -17.312 -14.469 1 98.81 445 SER B C 1
ATOM 7283 O O . SER B 1 445 ? -4.234 -16.484 -15.375 1 98.81 445 SER B O 1
ATOM 7285 N N . PHE B 1 446 ? -4.941 -18.297 -14.258 1 98.81 446 PHE B N 1
ATOM 7286 C CA . PHE B 1 446 ? -6.262 -18.453 -14.852 1 98.81 446 PHE B CA 1
ATOM 7287 C C . PHE B 1 446 ? -7.336 -17.844 -13.961 1 98.81 446 PHE B C 1
ATOM 7289 O O . PHE B 1 446 ? -7.465 -18.219 -12.789 1 98.81 446 PHE B O 1
ATOM 7296 N N . ASN B 1 447 ? -8.133 -16.844 -14.453 1 98.88 447 ASN B N 1
ATOM 7297 C CA . ASN B 1 447 ? -9.164 -16.141 -13.695 1 98.88 447 ASN B CA 1
ATOM 7298 C C . ASN B 1 447 ? -10.539 -16.312 -14.328 1 98.88 447 ASN B C 1
ATOM 7300 O O . ASN B 1 447 ? -10.719 -16.031 -15.516 1 98.88 447 ASN B O 1
ATOM 7304 N N . THR B 1 448 ? -11.562 -16.719 -13.562 1 98.88 448 THR B N 1
ATOM 7305 C CA . THR B 1 448 ? -12.867 -16.969 -14.172 1 98.88 448 THR B CA 1
ATOM 7306 C C . THR B 1 448 ? -13.977 -16.828 -13.133 1 98.88 448 THR B C 1
ATOM 7308 O O . THR B 1 448 ? -13.711 -16.828 -11.93 1 98.88 448 THR B O 1
ATOM 7311 N N . ASP B 1 449 ? -15.172 -16.625 -13.641 1 98.62 449 ASP B N 1
ATOM 7312 C CA . ASP B 1 449 ? -16.359 -16.625 -12.789 1 98.62 449 ASP B CA 1
ATOM 7313 C C . ASP B 1 449 ? -17.188 -17.891 -13.016 1 98.62 449 ASP B C 1
ATOM 7315 O O . ASP B 1 449 ? -18.359 -17.938 -12.641 1 98.62 449 ASP B O 1
ATOM 7319 N N . ASN B 1 450 ? -16.594 -18.922 -13.672 1 98.5 450 ASN B N 1
ATOM 7320 C CA . ASN B 1 450 ? -17.328 -20.156 -13.93 1 98.5 450 ASN B CA 1
ATOM 7321 C C . ASN B 1 450 ? -17.734 -20.844 -12.633 1 98.5 450 ASN B C 1
ATOM 7323 O O . ASN B 1 450 ? -16.906 -21.094 -11.758 1 98.5 450 ASN B O 1
ATOM 7327 N N . THR B 1 451 ? -18.953 -21.25 -12.531 1 97.94 451 THR B N 1
ATOM 7328 C CA . THR B 1 451 ? -19.531 -21.766 -11.289 1 97.94 451 THR B CA 1
ATOM 7329 C C . THR B 1 451 ? -18.922 -23.109 -10.93 1 97.94 451 THR B C 1
ATOM 7331 O O . THR B 1 451 ? -18.719 -23.422 -9.758 1 97.94 451 THR B O 1
ATOM 7334 N N . GLU B 1 452 ? -18.641 -23.922 -11.906 1 96.31 452 GLU B N 1
ATOM 7335 C CA . GLU B 1 452 ? -18.062 -25.234 -11.641 1 96.31 452 GLU B CA 1
ATOM 7336 C C . GLU B 1 452 ? -16.656 -25.109 -11.07 1 96.31 452 GLU B C 1
ATOM 7338 O O . GLU B 1 452 ? -16.281 -25.844 -10.148 1 96.31 452 GLU B O 1
ATOM 7343 N N . VAL B 1 453 ? -15.891 -24.219 -11.641 1 98.12 453 VAL B N 1
ATOM 7344 C CA . VAL B 1 453 ? -14.539 -23.969 -11.133 1 98.12 453 VAL B CA 1
ATOM 7345 C C . VAL B 1 453 ? -14.609 -23.469 -9.695 1 98.12 453 VAL B C 1
ATOM 7347 O O . VAL B 1 453 ? -13.898 -23.969 -8.82 1 98.12 453 VAL B O 1
ATOM 7350 N N . ILE B 1 454 ? -15.492 -22.547 -9.445 1 98.56 454 ILE B N 1
ATOM 7351 C CA . ILE B 1 454 ? -15.656 -21.953 -8.125 1 98.56 454 ILE B CA 1
ATOM 7352 C C . ILE B 1 454 ? -16.062 -23.047 -7.129 1 98.56 454 ILE B C 1
ATOM 7354 O O . ILE B 1 454 ? -15.461 -23.172 -6.062 1 98.56 454 ILE B O 1
ATOM 7358 N N . ASP B 1 455 ? -17.047 -23.812 -7.516 1 98.06 455 ASP B N 1
ATOM 7359 C CA . ASP B 1 455 ? -17.578 -24.844 -6.625 1 98.06 455 ASP B CA 1
ATOM 7360 C C . ASP B 1 455 ? -16.516 -25.891 -6.305 1 98.06 455 ASP B C 1
ATOM 7362 O O . ASP B 1 455 ? -16.391 -26.328 -5.156 1 98.06 455 ASP B O 1
ATOM 7366 N N . SER B 1 456 ? -15.789 -26.328 -7.309 1 98.06 456 SER B N 1
ATOM 7367 C CA . SER B 1 456 ? -14.758 -27.344 -7.113 1 98.06 456 SER B CA 1
ATOM 7368 C C . SER B 1 456 ? -13.656 -26.844 -6.188 1 98.06 456 SER B C 1
ATOM 7370 O O . SER B 1 456 ? -13.242 -27.547 -5.262 1 98.06 456 SER B O 1
ATOM 7372 N N . LEU B 1 457 ? -13.203 -25.641 -6.402 1 98.69 457 LEU B N 1
ATOM 7373 C CA . LEU B 1 457 ? -12.141 -25.078 -5.578 1 98.69 457 LEU B CA 1
ATOM 7374 C C . LEU B 1 457 ? -12.617 -24.859 -4.148 1 98.69 457 LEU B C 1
ATOM 7376 O O . LEU B 1 457 ? -11.867 -25.062 -3.197 1 98.69 457 LEU B O 1
ATOM 7380 N N . GLN B 1 458 ? -13.836 -24.406 -4.035 1 98.81 458 GLN B N 1
ATOM 7381 C CA . GLN B 1 458 ? -14.383 -24.219 -2.695 1 98.81 458 GLN B CA 1
ATOM 7382 C C . GLN B 1 458 ? -14.445 -25.547 -1.936 1 98.81 458 GLN B C 1
ATOM 7384 O O . GLN B 1 458 ? -14.109 -25.594 -0.749 1 98.81 458 GLN B O 1
ATOM 7389 N N . LYS B 1 459 ? -14.898 -26.562 -2.621 1 98.56 459 LYS B N 1
ATOM 7390 C CA . LYS B 1 459 ? -14.953 -27.875 -1.992 1 98.56 459 LYS B CA 1
ATOM 7391 C C . LYS B 1 459 ? -13.57 -28.359 -1.586 1 98.56 459 LYS B C 1
ATOM 7393 O O . LYS B 1 459 ? -13.391 -28.938 -0.507 1 98.56 459 LYS B O 1
ATOM 7398 N N . ILE B 1 460 ? -12.609 -28.156 -2.445 1 98.62 460 ILE B N 1
ATOM 7399 C CA . ILE B 1 460 ? -11.234 -28.531 -2.139 1 98.62 460 ILE B CA 1
ATOM 7400 C C . ILE B 1 460 ? -10.742 -27.75 -0.926 1 98.62 460 ILE B C 1
ATOM 7402 O O . ILE B 1 460 ? -10.141 -28.312 -0.01 1 98.62 460 ILE B O 1
ATOM 7406 N N . PHE B 1 461 ? -10.992 -26.5 -0.946 1 98.81 461 PHE B N 1
ATOM 7407 C CA . PHE B 1 461 ? -10.555 -25.656 0.158 1 98.81 461 PHE B CA 1
ATOM 7408 C C . PHE B 1 461 ? -11.188 -26.109 1.468 1 98.81 461 PHE B C 1
ATOM 7410 O O . PHE B 1 461 ? -10.5 -26.25 2.48 1 98.81 461 PHE B O 1
ATOM 7417 N N . ASP B 1 462 ? -12.508 -26.297 1.46 1 98.81 462 ASP B N 1
ATOM 7418 C CA . ASP B 1 462 ? -13.227 -26.688 2.668 1 98.81 462 ASP B CA 1
ATOM 7419 C C . ASP B 1 462 ? -12.727 -28.031 3.195 1 98.81 462 ASP B C 1
ATOM 7421 O O . ASP B 1 462 ? -12.555 -28.203 4.402 1 98.81 462 ASP B O 1
ATOM 7425 N N . ARG B 1 463 ? -12.57 -28.953 2.275 1 98.44 463 ARG B N 1
ATOM 7426 C CA . ARG B 1 463 ? -12.031 -30.266 2.648 1 98.44 463 ARG B CA 1
ATOM 7427 C C . ARG B 1 463 ? -10.703 -30.109 3.383 1 98.44 463 ARG B C 1
ATOM 7429 O O . ARG B 1 463 ? -10.5 -30.734 4.43 1 98.44 463 ARG B O 1
ATOM 7436 N N . ASN B 1 464 ? -9.789 -29.344 2.852 1 98.75 464 ASN B N 1
ATOM 7437 C CA . ASN B 1 464 ? -8.469 -29.141 3.449 1 98.75 464 ASN B CA 1
ATOM 7438 C C . ASN B 1 464 ? -8.555 -28.344 4.746 1 98.75 464 ASN B C 1
ATOM 7440 O O . ASN B 1 464 ? -7.914 -28.688 5.738 1 98.75 464 ASN B O 1
ATOM 7444 N N . TRP B 1 465 ? -9.328 -27.281 4.75 1 98.81 465 TRP B N 1
ATOM 7445 C CA . TRP B 1 465 ? -9.484 -26.375 5.883 1 98.81 465 TRP B CA 1
ATOM 7446 C C . TRP B 1 465 ? -10.039 -27.125 7.094 1 98.81 465 TRP B C 1
ATOM 7448 O O . TRP B 1 465 ? -9.648 -26.844 8.234 1 98.81 465 TRP B O 1
ATOM 7458 N N . ASP B 1 466 ? -10.977 -28.016 6.859 1 98.44 466 ASP B N 1
ATOM 7459 C CA . ASP B 1 466 ? -11.695 -28.688 7.941 1 98.44 466 ASP B CA 1
ATOM 7460 C C . ASP B 1 466 ? -10.984 -29.984 8.344 1 98.44 466 ASP B C 1
ATOM 7462 O O . ASP B 1 466 ? -11.43 -30.672 9.266 1 98.44 466 ASP B O 1
ATOM 7466 N N . SER B 1 467 ? -9.922 -30.297 7.727 1 98.31 467 SER B N 1
ATOM 7467 C CA . SER B 1 467 ? -9.195 -31.516 8.023 1 98.31 467 SER B CA 1
ATOM 7468 C C . SER B 1 467 ? -8.336 -31.359 9.273 1 98.31 467 SER B C 1
ATOM 7470 O O . SER B 1 467 ? -8.07 -30.25 9.719 1 98.31 467 SER B O 1
ATOM 7472 N N . PRO B 1 468 ? -7.844 -32.5 9.836 1 97.5 468 PRO B N 1
ATOM 7473 C CA . PRO B 1 468 ? -6.938 -32.438 10.984 1 97.5 468 PRO B CA 1
ATOM 7474 C C . PRO B 1 468 ? -5.555 -31.906 10.609 1 97.5 468 PRO B C 1
ATOM 7476 O O . PRO B 1 468 ? -4.742 -31.625 11.492 1 97.5 468 PRO B O 1
ATOM 7479 N N . TYR B 1 469 ? -5.301 -31.734 9.312 1 98.56 469 TYR B N 1
ATOM 7480 C CA . TYR B 1 469 ? -3.982 -31.297 8.867 1 98.56 469 TYR B CA 1
ATOM 7481 C C . TYR B 1 469 ? -3.889 -29.766 8.883 1 98.56 469 TYR B C 1
ATOM 7483 O O . TYR B 1 469 ? -2.797 -29.203 8.758 1 98.56 469 TYR B O 1
ATOM 7491 N N . ALA B 1 470 ? -4.992 -29.109 8.953 1 98.75 470 ALA B N 1
ATOM 7492 C CA . ALA B 1 470 ? -5.035 -27.641 9.039 1 98.75 470 ALA B CA 1
ATOM 7493 C C . ALA B 1 470 ? -5.039 -27.172 10.492 1 98.75 470 ALA B C 1
ATOM 7495 O O . ALA B 1 470 ? -6.023 -27.375 11.211 1 98.75 470 ALA B O 1
ATOM 7496 N N . ILE B 1 471 ? -3.984 -26.5 10.898 1 98.62 471 ILE B N 1
ATOM 7497 C CA . ILE B 1 471 ? -3.775 -26.156 12.297 1 98.62 471 ILE B CA 1
ATOM 7498 C C . ILE B 1 471 ? -3.947 -24.656 12.484 1 98.62 471 ILE B C 1
ATOM 7500 O O . ILE B 1 471 ? -3.336 -23.859 11.766 1 98.62 471 ILE B O 1
ATOM 7504 N N . PRO B 1 472 ? -4.715 -24.312 13.484 1 98.38 472 PRO B N 1
ATOM 7505 C CA . PRO B 1 472 ? -4.887 -22.875 13.711 1 98.38 472 PRO B CA 1
ATOM 7506 C C . PRO B 1 472 ? -3.568 -22.156 14 1 98.38 472 PRO B C 1
ATOM 7508 O O . PRO B 1 472 ? -2.707 -22.703 14.695 1 98.38 472 PRO B O 1
ATOM 7511 N N . LEU B 1 473 ? -3.482 -20.953 13.531 1 98 473 LEU B N 1
ATOM 7512 C CA . LEU B 1 473 ? -2.252 -20.172 13.602 1 98 473 LEU B CA 1
ATOM 7513 C C . LEU B 1 473 ? -1.827 -19.953 15.047 1 98 473 LEU B C 1
ATOM 7515 O O . LEU B 1 473 ? -0.632 -19.922 15.352 1 98 473 LEU B O 1
ATOM 7519 N N . TYR B 1 474 ? -2.777 -19.812 15.969 1 95.56 474 TYR B N 1
ATOM 7520 C CA . TYR B 1 474 ? -2.482 -19.469 17.359 1 95.56 474 TYR B CA 1
ATOM 7521 C C . TYR B 1 474 ? -1.716 -20.578 18.047 1 95.56 474 TYR B C 1
ATOM 7523 O O . TYR B 1 474 ? -1.155 -20.391 19.125 1 95.56 474 TYR B O 1
ATOM 7531 N N . THR B 1 475 ? -1.676 -21.781 17.469 1 95.25 475 THR B N 1
ATOM 7532 C CA . THR B 1 475 ? -0.976 -22.922 18.047 1 95.25 475 THR B CA 1
ATOM 7533 C C . THR B 1 475 ? 0.535 -22.75 17.906 1 95.25 475 THR B C 1
ATOM 7535 O O . THR B 1 475 ? 1.304 -23.438 18.578 1 95.25 475 THR B O 1
ATOM 7538 N N . TYR B 1 476 ? 0.866 -21.891 17.109 1 92.31 476 TYR B N 1
ATOM 7539 C CA . TYR B 1 476 ? 2.287 -21.703 16.844 1 92.31 476 TYR B CA 1
ATOM 7540 C C . TYR B 1 476 ? 2.83 -20.5 17.609 1 92.31 476 TYR B C 1
ATOM 7542 O O . TYR B 1 476 ? 2.107 -19.531 17.859 1 92.31 476 TYR B O 1
ATOM 7550 N N . ARG B 1 477 ? 4.039 -20.625 18.031 1 77.38 477 ARG B N 1
ATOM 7551 C CA . ARG B 1 477 ? 4.676 -19.547 18.781 1 77.38 477 ARG B CA 1
ATOM 7552 C C . ARG B 1 477 ? 5.387 -18.578 17.844 1 77.38 477 ARG B C 1
ATOM 7554 O O . ARG B 1 477 ? 5.902 -18.984 16.797 1 77.38 477 ARG B O 1
#

Organism: Aphanomyces astaci (NCBI:txid112090)

pLDDT: mean 91.77, std 13.42, range [21.91, 98.94]